Protein AF-0000000072251915 (afdb_homodimer)

Sequence (992 aa):
MSSFSGVLGPKLVLRSGDWVCCSAPDWTRQRRAGSFGRWLSTPRGSESTAAEETGDAPSNPENGGSSADAVTPPRQVPPVLAVEQIRYGQREYRINSAGHLEVAEVRTRRAWGLKAADRFSRMFLPDGYPDSVGPDYAEYTKWRGRAFFFGGMVGVFSTQSLLLAVGVGRPSAAPIAAALQWVIRDGLGRAGRMLFSQVGTGFDAETKQYRLAAAFVLNVSCALEALTPLFPHLFLPLASLANMAKGASTVAAASTRGAIYRSFMRRENLGDITAKQETVGVAGDLLGTAVGVILSRASSHSHRLSVIAFIGASLGHLISAYYEVKSVELRTLNRQRAHMLIWNYLEDQDRVLPIRDVNRRERLVYRPWLDSLHAPNVEIGARLSDAAPDADALKFLLRLYRDEKYMMNYAGGRVRIVLRNDATHQDQLKAYFQSRAFWRLYMTSGERFSPNRALIEDSYRATNQLFPSFVRDCRAEGWNVDCVLLRPLARRVQWSMSSFSGVLGPKLVLRSGDWVCCSAPDWTRQRRAGSFGRWLSTPRGSESTAAEETGDAPSNPENGGSSADAVTPPRQVPPVLAVEQIRYGQREYRINSAGHLEVAEVRTRRAWGLKAADRFSRMFLPDGYPDSVGPDYAEYTKWRGRAFFFGGMVGVFSTQSLLLAVGVGRPSAAPIAAALQWVIRDGLGRAGRMLFSQVGTGFDAETKQYRLAAAFVLNVSCALEALTPLFPHLFLPLASLANMAKGASTVAAASTRGAIYRSFMRRENLGDITAKQETVGVAGDLLGTAVGVILSRASSHSHRLSVIAFIGASLGHLISAYYEVKSVELRTLNRQRAHMLIWNYLEDQDRVLPIRDVNRRERLVYRPWLDSLHAPNVEIGARLSDAAPDADALKFLLRLYRDEKYMMNYAGGRVRIVLRNDATHQDQLKAYFQSRAFWRLYMTSGERFSPNRALIEDSYRATNQLFPSFVRDCRAEGWNVDCVLLRPLARRVQWS

InterPro domains:
  IPR006968 Root UVB sensitive family [PTHR12770] (83-489)
  IPR054549 Protein root UVB sensitive/RUS domain [PF04884] (116-348)
  IPR055412 Root UVB sensitive protein, C-terminal [PF24160] (352-495)

pLDDT: mean 78.66, std 26.34, range [15.66, 98.75]

Secondary structure (DSSP, 8-state):
-----------------------------------------------------------------------------PPEEEEEEETTEEEEEEE-TTS-EEEEEEE----HHHHHHHHHHHTTS-TTTTTTB-TTHHHHHHHHHHHHHHHHHHHHHHHHHHHHHHTTT-TT--HHHHHHHHHHHHHHHHHHHHHHGGGTTHHHHTHHHHHHHHHHHHHHHHHHHHHGGG-GGGHHHHHHHHHHHHHHHHHHHHHHHHHHHHHHBSSS-HHHHHHHHHHHHHHHHHHHHHHHHHHHHHTTT-HHHHHHHHHHHHHHHHHHHHHHHHT----EEEHHHHHHHHHHHHHTTS-PPPHHHHHHH--SSS-TTS--TTS--EEET--HHHH--SHHHHHHHHHHTTTSSEEEEEETTEEEEEEBTT--HHHHHHHHHHHHHHHHHHHHH----S--HHHHHHHHHHHHHHHHHHHHHHHHHT-EEEEEE----S-EEEE-/-----------------------------------------------------------------------------PPEEEEEEETTEEEEEEE-TTS-EEEEEEE----HHHHHHHHHHHTTS-TTTTTTB-TTHHHHHHHHHHHHHHHHHHHHHHHHHHHHHHTTT-TT--HHHHHHHHHHHHHHHHHHHHHHGGGTTHHHHTHHHHHHHHHHHHHHHHHHHHHGGG-GGGHHHHHHHHHHHHHHHHHHHHHHHHHHHHHHBSSS-HHHHHHHHHHHHHHHHHHHHHHHHHHHHHTTT-HHHHHHHHHHHHHHHHHHHHHHHHT----EEEHHHHHHHHHHHHHTTS-PPPHHHHHHH--SSS-TTS--TTS--EEET--HHHH--SHHHHHHHHHHTTTSSEEEEEETTEEEEEEBTT--HHHHHHHHHHHHHHHHHHHHH----S--HHHHHHHHHHHHHHHHHHHHHHHHHT-EEEEEE----S-EEEE-

Foldseek 3Di:
DDDPPDDDDDDPPPDDDDDPPPDPDDPDDPDDPDPPDDDDPPDPDDDDDDDDPPDDDDDDDDDPDPDPPPPPPDQPDADFPDWADDDQWIWTWGQHPVRDIDIDTDGHDDDPVVVVVVVVVVLQDFPPPPLFWDPLLVQLLVLLLQLLLLVLLLVLLLVVLLCVLQPVVPPPRDPVVSVVLVVLLQVLLQVLLVVLLVCPCVCVQLVLQLLLVLLVLLLVLSVLSNCCNVPSVCNSVSSNVSSSSNSNSVNSNVSSVQQQLVLTGPDPCSVRSVSSSVVSSVVSSVNSNVVSVVQCVVCVVPPVSSVVSSVVSSVSSSVSSNSSSLSGFDQAAELQLLLVQLVCCVPPPRAGDARNVSSNPDDNPDPPVPDPPLAFDEAFADDPCQQQVDPVRNVLQCVLQVPAQWGWFCGPRHIYIAGAPPQFLLSSSLSSSLSSLLRVCCVVVVPPDPGPSVSSNVSNVVSVVNVVSSVVNSVVSPHDSRHHHHPHDPHHDHDD/DDDPDDDDDDDPDDDDDDPPPPPPPDPDDPPPPDPPDPDDPPDPDDDDDPDDPPDDDPPDPDDPDPPPPPPPPPQPDADFPDWADDDQWIWTWGQHPVRDIDIDIDGHDDDPVVVVVVVVVVLQDFPPPPLFWDPLLVQLLVLLLQLLLLVLLLVLLLVVLLCVLQPVPPPPRDPVVSVVLVVLLQVLLQVLLVVLLVCPCVCVQLVLQLLLVLLVLLLVLSVLSNCCNVPSVCSSVSSNVSSSSNSNSVNSNVSSVQQQLVLTGPDPCSVRSVSSSVVSSVVSSVNSNVVSVVQCVVCVVPPVSSVVSSVVSSVSSSVSSNSSSLSGFDQAAELQLLLVQLLCCVPPPRAGDARNVSSNPDDNPDPPVPPDPLAFDEAFADDPCQQQVDPVSNVLQCVLQVVAQWGWFCGPRHIYIAGAPPQFLLSSSLSSSLSSLLRVCCVVVVPVDPGPSVSSNVSNVVSVVNVVSSVVNSVVSPHDSRHHHHPHDPHHDDDD

Radius of gyration: 37.83 Å; Cα contacts (8 Å, |Δi|>4): 1414; chains: 2; bounding box: 144×80×117 Å

Organism: Cyanidioschyzon merolae (strain NIES-3377 / 10D) (NCBI:txid280699)

Solvent-accessible surface area (backbone atoms only — not comparable to full-atom values): 53779 Å² total; per-residue (Å²): 142,88,80,87,65,87,83,76,89,83,80,83,76,85,80,81,92,84,86,81,79,82,75,80,80,78,85,74,77,87,76,83,78,81,72,86,80,79,73,87,70,80,78,82,76,88,76,84,83,85,77,85,81,71,83,81,85,80,75,83,75,81,86,76,84,78,78,78,76,76,74,71,72,78,77,76,74,55,68,75,58,33,40,31,51,46,93,59,34,37,34,37,32,28,49,43,96,86,58,42,60,41,77,48,75,49,67,60,89,68,57,69,66,58,52,50,51,50,53,56,53,48,60,56,44,44,74,65,65,67,74,39,40,40,88,40,47,63,58,24,49,56,24,41,24,45,19,23,20,22,44,20,22,33,47,40,53,19,53,52,24,46,42,54,37,60,28,65,90,44,88,83,46,58,68,64,62,45,50,50,50,49,49,52,24,51,51,36,13,50,48,21,26,43,63,55,30,71,57,28,55,46,32,43,42,39,28,55,36,40,36,44,47,16,54,52,37,35,51,52,17,35,51,42,22,47,44,25,53,82,37,57,92,46,32,62,64,41,42,22,53,19,29,17,36,37,18,30,16,50,39,36,37,56,12,21,44,54,50,56,53,51,51,24,48,68,55,80,36,54,11,14,46,43,18,17,52,48,30,38,35,46,54,18,25,53,54,13,31,53,50,21,50,53,50,51,61,70,21,66,90,34,70,69,51,40,50,50,51,44,50,51,26,44,50,46,19,51,53,22,40,48,52,21,47,54,37,49,56,60,48,61,29,21,59,67,55,43,46,54,40,46,51,41,27,74,70,65,74,71,44,67,72,52,53,65,59,53,38,63,65,53,74,58,86,45,64,76,86,53,51,58,88,88,43,72,54,67,38,46,27,32,55,62,60,62,44,26,77,38,35,66,45,40,53,50,46,54,62,75,31,61,91,49,48,44,42,75,33,57,37,94,85,25,37,25,26,30,31,28,73,82,42,48,43,53,46,52,50,51,52,53,47,24,54,51,44,29,48,52,49,46,64,70,65,65,62,85,62,81,75,48,64,66,51,52,52,49,17,49,53,51,34,69,66,44,46,65,58,50,53,53,46,32,48,73,66,57,39,40,65,74,55,49,36,67,74,59,46,89,38,28,30,47,70,125,138,86,82,89,68,87,85,83,82,85,84,84,81,81,84,87,86,88,81,81,79,80,75,78,78,78,83,71,72,84,69,78,74,76,71,79,76,83,65,85,68,74,78,78,76,87,89,78,84,74,80,82,76,80,73,81,76,78,76,83,75,77,85,72,85,77,76,76,74,74,72,68,69,77,77,74,74,55,66,74,57,33,40,32,52,46,94,60,34,39,34,38,34,26,50,43,97,86,57,43,57,41,78,48,74,50,68,59,88,68,57,68,68,56,52,49,50,49,53,56,52,49,60,56,45,43,74,64,64,68,76,40,39,39,85,39,47,63,57,23,50,56,24,40,24,45,20,23,20,23,42,20,22,35,46,40,53,19,51,52,24,46,41,53,37,61,27,65,90,45,88,82,47,56,67,64,61,46,50,50,48,50,51,52,24,52,52,37,14,49,49,21,26,43,62,53,29,73,58,30,53,47,32,44,44,39,28,56,35,40,37,44,46,16,53,51,36,37,49,52,19,35,51,41,23,47,45,26,54,82,37,56,92,47,31,62,65,41,43,21,52,18,28,17,38,36,18,31,16,49,40,37,38,56,13,22,45,53,50,55,52,52,53,26,47,69,54,80,36,53,10,14,47,43,19,17,51,49,29,39,35,45,55,18,24,53,53,13,32,53,51,20,51,53,50,50,61,72,21,66,88,34,69,67,51,40,52,50,51,44,52,51,26,43,51,46,18,51,54,21,40,48,52,22,46,54,37,49,54,60,47,61,28,20,59,66,53,43,46,54,40,48,51,41,26,74,70,66,74,70,44,66,72,52,52,66,59,51,36,63,65,54,75,57,88,45,64,77,86,54,51,59,87,89,43,72,54,68,38,46,27,32,54,64,60,62,44,24,78,38,36,66,47,40,52,50,46,53,61,75,31,61,90,50,49,45,42,73,33,56,37,94,85,25,37,24,26,30,31,26,74,83,44,47,41,51,47,52,48,51,52,53,48,24,53,51,45,29,49,54,49,46,65,71,66,65,61,88,63,81,74,47,64,68,52,52,51,50,16,48,52,51,35,68,66,44,47,65,58,49,53,53,46,31,48,74,65,58,40,40,64,74,55,49,34,68,73,58,46,90,38,28,30,45,70,127

Structure (mmCIF, N/CA/C/O backbone):
data_AF-0000000072251915-model_v1
#
loop_
_entity.id
_entity.type
_entity.pdbx_description
1 polymer 'Uncharacterized protein'
#
loop_
_atom_site.group_PDB
_atom_site.id
_atom_site.type_symbol
_atom_site.label_atom_id
_atom_site.label_alt_id
_atom_site.label_comp_id
_atom_site.label_asym_id
_atom_site.label_entity_id
_atom_site.label_seq_id
_atom_site.pdbx_PDB_ins_code
_atom_site.Cartn_x
_atom_site.Cartn_y
_atom_site.Cartn_z
_atom_site.occupancy
_atom_site.B_iso_or_equiv
_atom_site.auth_seq_id
_atom_site.auth_comp_id
_atom_site.auth_asym_id
_atom_site.auth_atom_id
_atom_site.pdbx_PDB_model_num
ATOM 1 N N . MET A 1 1 ? -46.375 -40.969 -21.859 1 16.44 1 MET A N 1
ATOM 2 C CA . MET A 1 1 ? -46.188 -41.5 -20.5 1 16.44 1 MET A CA 1
ATOM 3 C C . MET A 1 1 ? -46.375 -40.375 -19.469 1 16.44 1 MET A C 1
ATOM 5 O O . MET A 1 1 ? -46.375 -39.219 -19.812 1 16.44 1 MET A O 1
ATOM 9 N N . SER A 1 2 ? -45.469 -40.469 -18.203 1 18.27 2 SER A N 1
ATOM 10 C CA . SER A 1 2 ? -45.469 -40.469 -16.75 1 18.27 2 SER A CA 1
ATOM 11 C C . SER A 1 2 ? -45.312 -39.062 -16.188 1 18.27 2 SER A C 1
ATOM 13 O O . SER A 1 2 ? -44.656 -38.219 -16.797 1 18.27 2 SER A O 1
ATOM 15 N N . SER A 1 3 ? -46.156 -38.656 -15.125 1 20.23 3 SER A N 1
ATOM 16 C CA . SER A 1 3 ? -46.625 -37.75 -14.102 1 20.23 3 SER A CA 1
ATOM 17 C C . SER A 1 3 ? -45.531 -37.406 -13.109 1 20.23 3 SER A C 1
ATOM 19 O O . SER A 1 3 ? -45.062 -38.281 -12.352 1 20.23 3 SER A O 1
ATOM 21 N N . PHE A 1 4 ? -44.469 -36.844 -13.398 1 19.72 4 PHE A N 1
ATOM 22 C CA . PHE A 1 4 ? -43.344 -36.688 -12.484 1 19.72 4 PHE A CA 1
ATOM 23 C C . PHE A 1 4 ? -43.781 -35.938 -11.219 1 19.72 4 PHE A C 1
ATOM 25 O O . PHE A 1 4 ? -43.906 -34.719 -11.234 1 19.72 4 PHE A O 1
ATOM 32 N N . SER A 1 5 ? -44.656 -36.469 -10.305 1 18.08 5 SER A N 1
ATOM 33 C CA . SER A 1 5 ? -45.344 -36.125 -9.062 1 18.08 5 SER A CA 1
ATOM 34 C C . SER A 1 5 ? -44.344 -35.844 -7.938 1 18.08 5 SER A C 1
ATOM 36 O O . SER A 1 5 ? -44.75 -35.75 -6.77 1 18.08 5 SER A O 1
ATOM 38 N N . GLY A 1 6 ? -43.125 -35.594 -8.07 1 18.52 6 GLY A N 1
ATOM 39 C CA . GLY A 1 6 ? -42.438 -35.969 -6.855 1 18.52 6 GLY A CA 1
ATOM 40 C C . GLY A 1 6 ? -43 -35.312 -5.613 1 18.52 6 GLY A C 1
ATOM 41 O O . GLY A 1 6 ? -43.406 -34.156 -5.66 1 18.52 6 GLY A O 1
ATOM 42 N N . VAL A 1 7 ? -43.281 -35.906 -4.434 1 17.94 7 VAL A N 1
ATOM 43 C CA . VAL A 1 7 ? -43.969 -36.125 -3.17 1 17.94 7 VAL A CA 1
ATOM 44 C C . VAL A 1 7 ? -43.531 -35.062 -2.152 1 17.94 7 VAL A C 1
ATOM 46 O O . VAL A 1 7 ? -42.531 -34.375 -2.367 1 17.94 7 VAL A O 1
ATOM 49 N N . LEU A 1 8 ? -43.062 -35.438 -0.804 1 17.55 8 LEU A N 1
ATOM 50 C CA . LEU A 1 8 ? -43.656 -35.469 0.534 1 17.55 8 LEU A CA 1
ATOM 51 C C . LEU A 1 8 ? -42.969 -34.469 1.46 1 17.55 8 LEU A C 1
ATOM 53 O O . LEU A 1 8 ? -43.5 -34.125 2.506 1 17.55 8 LEU A O 1
ATOM 57 N N . GLY A 1 9 ? -41.656 -33.906 1.431 1 18.73 9 GLY A N 1
ATOM 58 C CA . GLY A 1 9 ? -41.031 -34.125 2.727 1 18.73 9 GLY A CA 1
ATOM 59 C C . GLY A 1 9 ? -41.656 -33.281 3.828 1 18.73 9 GLY A C 1
ATOM 60 O O . GLY A 1 9 ? -42.156 -32.188 3.568 1 18.73 9 GLY A O 1
ATOM 61 N N . PRO A 1 10 ? -41.75 -33.688 5.168 1 17.86 10 PRO A N 1
ATOM 62 C CA . PRO A 1 10 ? -42.562 -33.406 6.344 1 17.86 10 PRO A CA 1
ATOM 63 C C . PRO A 1 10 ? -42.188 -32.062 7.004 1 17.86 10 PRO A C 1
ATOM 65 O O . PRO A 1 10 ? -41.094 -31.562 6.777 1 17.86 10 PRO A O 1
ATOM 68 N N . LYS A 1 11 ? -43.094 -31.469 7.918 1 19.53 11 LYS A N 1
ATOM 69 C CA . LYS A 1 11 ? -43.531 -30.328 8.711 1 19.53 11 LYS A CA 1
ATOM 70 C C . LYS A 1 11 ? -42.719 -30.172 9.977 1 19.53 11 LYS A C 1
ATOM 72 O O . LYS A 1 11 ? -43.094 -30.672 11.039 1 19.53 11 LYS A O 1
ATOM 77 N N . LEU A 1 12 ? -41.375 -30.453 10.078 1 18.12 12 LEU A N 1
ATOM 78 C CA . LEU A 1 12 ? -40.906 -30.625 11.453 1 18.12 12 LEU A CA 1
ATOM 79 C C . LEU A 1 12 ? -41.25 -29.375 12.281 1 18.12 12 LEU A C 1
ATOM 81 O O . LEU A 1 12 ? -40.875 -28.266 11.898 1 18.12 12 LEU A O 1
ATOM 85 N N . VAL A 1 13 ? -42.062 -29.391 13.336 1 18.88 13 VAL A N 1
ATOM 86 C CA . VAL A 1 13 ? -42.781 -28.562 14.312 1 18.88 13 VAL A CA 1
ATOM 87 C C . VAL A 1 13 ? -41.812 -28.047 15.359 1 18.88 13 VAL A C 1
ATOM 89 O O . VAL A 1 13 ? -41.469 -28.766 16.297 1 18.88 13 VAL A O 1
ATOM 92 N N . LEU A 1 14 ? -40.656 -27.578 15.086 1 17.33 14 LEU A N 1
ATOM 93 C CA . LEU A 1 14 ? -39.781 -27.391 16.234 1 17.33 14 LEU A CA 1
ATOM 94 C C . LEU A 1 14 ? -40.344 -26.375 17.203 1 17.33 14 LEU A C 1
ATOM 96 O O . LEU A 1 14 ? -40.594 -25.219 16.844 1 17.33 14 LEU A O 1
ATOM 100 N N . ARG A 1 15 ? -40.938 -26.75 18.328 1 17.09 15 ARG A N 1
ATOM 101 C CA . ARG A 1 15 ? -41.656 -26.078 19.406 1 17.09 15 ARG A CA 1
ATOM 102 C C . ARG A 1 15 ? -40.75 -25.094 20.125 1 17.09 15 ARG A C 1
ATOM 104 O O . ARG A 1 15 ? -41.062 -23.906 20.234 1 17.09 15 ARG A O 1
ATOM 111 N N . SER A 1 16 ? -40.281 -25.391 21.453 1 16.86 16 SER A N 1
ATOM 112 C CA . SER A 1 16 ? -40.594 -24.797 22.75 1 16.86 16 SER A CA 1
ATOM 113 C C . SER A 1 16 ? -39.531 -23.812 23.188 1 16.86 16 SER A C 1
ATOM 115 O O . SER A 1 16 ? -39.844 -22.703 23.625 1 16.86 16 SER A O 1
ATOM 117 N N . GLY A 1 17 ? -38.188 -24.25 23.578 1 17.61 17 GLY A N 1
ATOM 118 C CA . GLY A 1 17 ? -37.75 -24.109 24.969 1 17.61 17 GLY A CA 1
ATOM 119 C C . GLY A 1 17 ? -37.344 -22.688 25.312 1 17.61 17 GLY A C 1
ATOM 120 O O . GLY A 1 17 ? -37.188 -21.844 24.422 1 17.61 17 GLY A O 1
ATOM 121 N N . ASP A 1 18 ? -36.438 -22.438 26.594 1 18.78 18 ASP A N 1
ATOM 122 C CA . ASP A 1 18 ? -36.188 -21.719 27.844 1 18.78 18 ASP A CA 1
ATOM 123 C C . ASP A 1 18 ? -35.188 -20.578 27.625 1 18.78 18 ASP A C 1
ATOM 125 O O . ASP A 1 18 ? -34.188 -20.734 26.922 1 18.78 18 ASP A O 1
ATOM 129 N N . TRP A 1 19 ? -35.469 -19.312 27.938 1 18.89 19 TRP A N 1
ATOM 130 C CA . TRP A 1 19 ? -35 -17.938 27.906 1 18.89 19 TRP A CA 1
ATOM 131 C C . TRP A 1 19 ? -33.812 -17.75 28.844 1 18.89 19 TRP A C 1
ATOM 133 O O . TRP A 1 19 ? -33.969 -17.75 30.078 1 18.89 19 TRP A O 1
ATOM 143 N N . VAL A 1 20 ? -32.625 -18.516 28.812 1 18.64 20 VAL A N 1
ATOM 144 C CA . VAL A 1 20 ? -31.656 -18.438 29.906 1 18.64 20 VAL A CA 1
ATOM 145 C C . VAL A 1 20 ? -31.125 -17.016 30.016 1 18.64 20 VAL A C 1
ATOM 147 O O . VAL A 1 20 ? -30.656 -16.438 29.031 1 18.64 20 VAL A O 1
ATOM 150 N N . CYS A 1 21 ? -31.422 -16.188 31.094 1 18.55 21 CYS A N 1
ATOM 151 C CA . CYS A 1 21 ? -31.188 -14.852 31.625 1 18.55 21 CYS A CA 1
ATOM 152 C C . CYS A 1 21 ? -29.703 -14.625 31.906 1 18.55 21 CYS A C 1
ATOM 154 O O . CYS A 1 21 ? -29.125 -15.273 32.781 1 18.55 21 CYS A O 1
ATOM 156 N N . CYS A 1 22 ? -28.844 -14.438 30.938 1 18.55 22 CYS A N 1
ATOM 157 C CA . CYS A 1 22 ? -27.406 -14.32 31.109 1 18.55 22 CYS A CA 1
ATOM 158 C C . CYS A 1 22 ? -27.047 -13.172 32.062 1 18.55 22 CYS A C 1
ATOM 160 O O . CYS A 1 22 ? -27.422 -12.023 31.797 1 18.55 22 CYS A O 1
ATOM 162 N N . SER A 1 23 ? -26.875 -13.422 33.375 1 17.88 23 SER A N 1
ATOM 163 C CA . SER A 1 23 ? -26.516 -12.609 34.5 1 17.88 23 SER A CA 1
ATOM 164 C C . SER A 1 23 ? -25.219 -11.828 34.25 1 17.88 23 SER A C 1
ATOM 166 O O . SER A 1 23 ? -24.328 -12.312 33.562 1 17.88 23 SER A O 1
ATOM 168 N N . ALA A 1 24 ? -25.25 -10.461 34.406 1 19.95 24 ALA A N 1
ATOM 169 C CA . ALA A 1 24 ? -24.328 -9.328 34.312 1 19.95 24 ALA A CA 1
ATOM 170 C C . ALA A 1 24 ? -23.125 -9.516 35.25 1 19.95 24 ALA A C 1
ATOM 172 O O . ALA A 1 24 ? -23.266 -9.547 36.469 1 19.95 24 ALA A O 1
ATOM 173 N N . PRO A 1 25 ? -22.125 -10.422 34.938 1 18.36 25 PRO A N 1
ATOM 174 C CA . PRO A 1 25 ? -21.141 -10.68 36 1 18.36 25 PRO A CA 1
ATOM 175 C C . PRO A 1 25 ? -20.469 -9.406 36.531 1 18.36 25 PRO A C 1
ATOM 177 O O . PRO A 1 25 ? -20.375 -8.422 35.781 1 18.36 25 PRO A O 1
ATOM 180 N N . ASP A 1 26 ? -20.484 -9.148 37.844 1 18.27 26 ASP A N 1
ATOM 181 C CA . ASP A 1 26 ? -20 -8.156 38.781 1 18.27 26 ASP A CA 1
ATOM 182 C C . ASP A 1 26 ? -18.484 -8.023 38.719 1 18.27 26 ASP A C 1
ATOM 184 O O . ASP A 1 26 ? -17.766 -9.008 38.875 1 18.27 26 ASP A O 1
ATOM 188 N N . TRP A 1 27 ? -17.984 -7.09 37.906 1 18.98 27 TRP A N 1
ATOM 189 C CA . TRP A 1 27 ? -16.578 -6.746 37.75 1 18.98 27 TRP A CA 1
ATOM 190 C C . TRP A 1 27 ? -15.969 -6.332 39.094 1 18.98 27 TRP A C 1
ATOM 192 O O . TRP A 1 27 ? -16.281 -5.262 39.625 1 18.98 27 TRP A O 1
ATOM 202 N N . THR A 1 28 ? -15.977 -7.258 40.094 1 16.78 28 THR A N 1
ATOM 203 C CA . THR A 1 28 ? -15.406 -6.965 41.406 1 16.78 28 THR A CA 1
ATOM 204 C C . THR A 1 28 ? -14.016 -6.363 41.281 1 16.78 28 THR A C 1
ATOM 206 O O . THR A 1 28 ? -13.336 -6.574 40.25 1 16.78 28 THR A O 1
ATOM 209 N N . ARG A 1 29 ? -13.555 -5.465 42.281 1 17.94 29 ARG A N 1
ATOM 210 C CA . ARG A 1 29 ? -12.625 -4.441 42.719 1 17.94 29 ARG A CA 1
ATOM 211 C C . ARG A 1 29 ? -11.242 -5.035 43 1 17.94 29 ARG A C 1
ATOM 213 O O . ARG A 1 29 ? -10.344 -4.34 43.469 1 17.94 29 ARG A O 1
ATOM 220 N N . GLN A 1 30 ? -10.984 -6.344 42.719 1 16.25 30 GLN A N 1
ATOM 221 C CA . GLN A 1 30 ? -9.969 -6.77 43.656 1 16.25 30 GLN A CA 1
ATOM 222 C C . GLN A 1 30 ? -8.695 -5.949 43.531 1 16.25 30 GLN A C 1
ATOM 224 O O . GLN A 1 30 ? -8.188 -5.781 42.406 1 16.25 30 GLN A O 1
ATOM 229 N N . ARG A 1 31 ? -8.195 -5.156 44.562 1 17.28 31 ARG A N 1
ATOM 230 C CA . ARG A 1 31 ? -7.184 -4.199 45 1 17.28 31 ARG A CA 1
ATOM 231 C C . ARG A 1 31 ? -5.781 -4.781 44.875 1 17.28 31 ARG A C 1
ATOM 233 O O . ARG A 1 31 ? -4.852 -4.082 44.469 1 17.28 31 ARG A O 1
ATOM 240 N N . ARG A 1 32 ? -5.531 -6.082 45.25 1 16.31 32 ARG A N 1
ATOM 241 C CA . ARG A 1 32 ? -4.457 -6.184 46.25 1 16.31 32 ARG A CA 1
ATOM 242 C C . ARG A 1 32 ? -3.1 -5.938 45.594 1 16.31 32 ARG A C 1
ATOM 244 O O . ARG A 1 32 ? -2.932 -6.152 44.406 1 16.31 32 ARG A O 1
ATOM 251 N N . ALA A 1 33 ? -2.039 -5.316 46.375 1 18.77 33 ALA A N 1
ATOM 252 C CA . ALA A 1 33 ? -0.742 -4.676 46.562 1 18.77 33 ALA A CA 1
ATOM 253 C C . ALA A 1 33 ? 0.399 -5.664 46.344 1 18.77 33 ALA A C 1
ATOM 255 O O . ALA A 1 33 ? 1.573 -5.297 46.438 1 18.77 33 ALA A O 1
ATOM 256 N N . GLY A 1 34 ? 0.159 -6.879 45.781 1 15.92 34 GLY A N 1
ATOM 257 C CA . GLY A 1 34 ? 1.099 -7.863 46.281 1 15.92 34 GLY A CA 1
ATOM 258 C C . GLY A 1 34 ? 2.547 -7.508 46 1 15.92 34 GLY A C 1
ATOM 259 O O . GLY A 1 34 ? 2.852 -6.871 45 1 15.92 34 GLY A O 1
ATOM 260 N N . SER A 1 35 ? 3.43 -7.551 47.094 1 17.52 35 SER A N 1
ATOM 261 C CA . SER A 1 35 ? 4.777 -7.371 47.625 1 17.52 35 SER A CA 1
ATOM 262 C C . SER A 1 35 ? 5.777 -8.281 46.906 1 17.52 35 SER A C 1
ATOM 264 O O . SER A 1 35 ? 6.418 -9.117 47.531 1 17.52 35 SER A O 1
ATOM 266 N N . PHE A 1 36 ? 5.738 -8.445 45.656 1 16.8 36 PHE A N 1
ATOM 267 C CA . PHE A 1 36 ? 6.633 -9.5 45.188 1 16.8 36 PHE A CA 1
ATOM 268 C C . PHE A 1 36 ? 8.031 -9.32 45.75 1 16.8 36 PHE A C 1
ATOM 270 O O . PHE A 1 36 ? 8.586 -8.219 45.719 1 16.8 36 PHE A O 1
ATOM 277 N N . GLY A 1 37 ? 8.469 -10.289 46.625 1 16.06 37 GLY A N 1
ATOM 278 C CA . GLY A 1 37 ? 9.539 -10.773 47.5 1 16.06 37 GLY A CA 1
ATOM 279 C C . GLY A 1 37 ? 10.914 -10.648 46.875 1 16.06 37 GLY A C 1
ATOM 280 O O . GLY A 1 37 ? 11.031 -10.438 45.656 1 16.06 37 GLY A O 1
ATOM 281 N N . ARG A 1 38 ? 11.992 -10.984 47.656 1 17.56 38 ARG A N 1
ATOM 282 C CA . ARG A 1 38 ? 13.336 -10.844 48.219 1 17.56 38 ARG A CA 1
ATOM 283 C C . ARG A 1 38 ? 14.336 -11.688 47.438 1 17.56 38 ARG A C 1
ATOM 285 O O . ARG A 1 38 ? 15.523 -11.719 47.781 1 17.56 38 ARG A O 1
ATOM 292 N N . TRP A 1 39 ? 14.047 -12.406 46.375 1 15.66 39 TRP A N 1
ATOM 293 C CA . TRP A 1 39 ? 14.805 -13.648 46.438 1 15.66 39 TRP A CA 1
ATOM 294 C C . TRP A 1 39 ? 16.297 -13.367 46.625 1 15.66 39 TRP A C 1
ATOM 296 O O . TRP A 1 39 ? 16.922 -13.914 47.531 1 15.66 39 TRP A O 1
ATOM 306 N N . LEU A 1 40 ? 17.141 -13.43 45.531 1 16.36 40 LEU A N 1
ATOM 307 C CA . LEU A 1 40 ? 18.188 -14.438 45.438 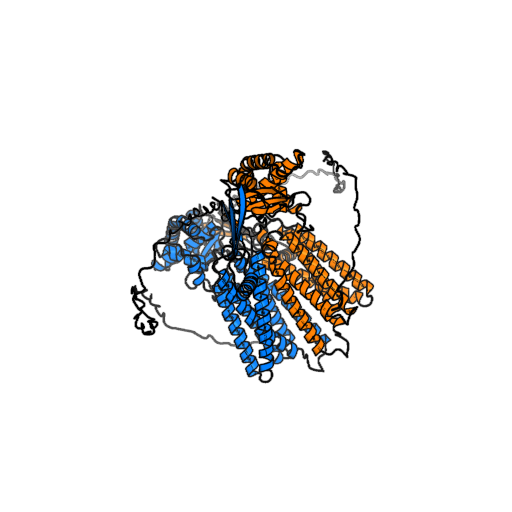1 16.36 40 LEU A CA 1
ATOM 308 C C . LEU A 1 40 ? 19.484 -13.938 46.094 1 16.36 40 LEU A C 1
ATOM 310 O O . LEU A 1 40 ? 19.938 -12.836 45.781 1 16.36 40 LEU A O 1
ATOM 314 N N . SER A 1 41 ? 19.938 -14.508 47.219 1 17.34 41 SER A N 1
ATOM 315 C CA . SER A 1 41 ? 21 -14.555 48.219 1 17.34 41 SER A CA 1
ATOM 316 C C . SER A 1 41 ? 22.344 -14.836 47.562 1 17.34 41 SER A C 1
ATOM 318 O O . SER A 1 41 ? 23.281 -15.297 48.25 1 17.34 41 SER A O 1
ATOM 320 N N . THR A 1 42 ? 22.688 -14.391 46.375 1 17.53 42 THR A N 1
ATOM 321 C CA . THR A 1 42 ? 23.906 -15.094 46 1 17.53 42 THR A CA 1
ATOM 322 C C . THR A 1 42 ? 24.984 -14.961 47.062 1 17.53 42 THR A C 1
ATOM 324 O O . THR A 1 42 ? 25.156 -13.883 47.625 1 17.53 42 THR A O 1
ATOM 327 N N . PRO A 1 43 ? 25.672 -16.047 47.5 1 17.39 43 PRO A N 1
ATOM 328 C CA . PRO A 1 43 ? 26.547 -16.469 48.594 1 17.39 43 PRO A CA 1
ATOM 329 C C . PRO A 1 43 ? 27.906 -15.75 48.562 1 17.39 43 PRO A C 1
ATOM 331 O O . PRO A 1 43 ? 28.516 -15.641 47.5 1 17.39 43 PRO A O 1
ATOM 334 N N . ARG A 1 44 ? 28.047 -14.711 49.375 1 17.98 44 ARG A N 1
ATOM 335 C CA . ARG A 1 44 ? 29.281 -13.984 49.656 1 17.98 44 ARG A CA 1
ATOM 336 C C . ARG A 1 44 ? 30.391 -14.938 50.094 1 17.98 44 ARG A C 1
ATOM 338 O O . ARG A 1 44 ? 30.344 -15.516 51.188 1 17.98 44 ARG A O 1
ATOM 345 N N . GLY A 1 45 ? 30.969 -15.68 49.156 1 16.11 45 GLY A N 1
ATOM 346 C CA . GLY A 1 45 ? 31.984 -16.656 49.531 1 16.11 45 GLY A CA 1
ATOM 347 C C . GLY A 1 45 ? 33.031 -16.094 50.469 1 16.11 45 GLY A C 1
ATOM 348 O O . GLY A 1 45 ? 33.094 -14.883 50.688 1 16.11 45 GLY A O 1
ATOM 349 N N . SER A 1 46 ? 34.344 -16.641 50.5 1 16.92 46 SER A N 1
ATOM 350 C CA . SER A 1 46 ? 35.281 -17.281 51.406 1 16.92 46 SER A CA 1
ATOM 351 C C . SER A 1 46 ? 36.219 -16.266 52.031 1 16.92 46 SER A C 1
ATOM 353 O O . SER A 1 46 ? 36.406 -15.172 51.5 1 16.92 46 SER A O 1
ATOM 355 N N . GLU A 1 47 ? 37.062 -16.641 53.125 1 17.19 47 GLU A N 1
ATOM 356 C CA . GLU A 1 47 ? 37.781 -16.453 54.375 1 17.19 47 GLU A CA 1
ATOM 357 C C . GLU A 1 47 ? 39.219 -16.031 54.125 1 17.19 47 GLU A C 1
ATOM 359 O O . GLU A 1 47 ? 40 -15.812 55.062 1 17.19 47 GLU A O 1
ATOM 364 N N . SER A 1 48 ? 39.781 -15.547 53 1 18.2 48 SER A N 1
ATOM 365 C CA . SER A 1 48 ? 41.219 -15.883 53 1 18.2 48 SER A CA 1
ATOM 366 C C . SER A 1 48 ? 41.938 -15.18 54.125 1 18.2 48 SER A C 1
ATOM 368 O O . SER A 1 48 ? 41.531 -14.102 54.562 1 18.2 48 SER A O 1
ATOM 370 N N . THR A 1 49 ? 43.031 -15.828 54.719 1 18.8 49 THR A N 1
ATOM 371 C CA . THR A 1 49 ? 43.969 -15.891 55.844 1 18.8 49 THR A CA 1
ATOM 372 C C . THR A 1 49 ? 45 -14.766 55.781 1 18.8 49 THR A C 1
ATOM 374 O O . THR A 1 49 ? 45.719 -14.641 54.781 1 18.8 49 THR A O 1
ATOM 377 N N . ALA A 1 50 ? 44.719 -13.625 56.375 1 18.52 50 ALA A N 1
ATOM 378 C CA . ALA A 1 50 ? 45.562 -12.445 56.625 1 18.52 50 ALA A CA 1
ATOM 379 C C . ALA A 1 50 ? 46.844 -12.82 57.344 1 18.52 50 ALA A C 1
ATOM 381 O O . ALA A 1 50 ? 46.812 -13.242 58.5 1 18.52 50 ALA A O 1
ATOM 382 N N . ALA A 1 51 ? 47.906 -13.211 56.656 1 19.3 51 ALA A N 1
ATOM 383 C CA . ALA A 1 51 ? 49.25 -13.562 57.062 1 19.3 51 ALA A CA 1
ATOM 384 C C . ALA A 1 51 ? 49.906 -12.43 57.844 1 19.3 51 ALA A C 1
ATOM 386 O O . ALA A 1 51 ? 49.594 -11.258 57.625 1 19.3 51 ALA A O 1
ATOM 387 N N . GLU A 1 52 ? 50.781 -12.742 58.781 1 20.14 52 GLU A N 1
ATOM 388 C CA . GLU A 1 52 ? 51.5 -12.25 59.969 1 20.14 52 GLU A CA 1
ATOM 389 C C . GLU A 1 52 ? 52.625 -11.297 59.562 1 20.14 52 GLU A C 1
ATOM 391 O O . GLU A 1 52 ? 53.5 -11.648 58.75 1 20.14 52 GLU A O 1
ATOM 396 N N . GLU A 1 53 ? 52.469 -9.953 59.562 1 19.28 53 GLU A N 1
ATOM 397 C CA . GLU A 1 53 ? 53.281 -8.844 59.094 1 19.28 53 GLU A CA 1
ATOM 398 C C . GLU A 1 53 ? 54.531 -8.688 59.938 1 19.28 53 GLU A C 1
ATOM 400 O O . GLU A 1 53 ? 54.5 -8.094 61.031 1 19.28 53 GLU A O 1
ATOM 405 N N . THR A 1 54 ? 55.375 -9.633 60.156 1 19.39 54 THR A N 1
ATOM 406 C CA . THR A 1 54 ? 56.344 -9.391 61.25 1 19.39 54 THR A CA 1
ATOM 407 C C . THR A 1 54 ? 57.344 -8.297 60.875 1 19.39 54 THR A C 1
ATOM 409 O O . THR A 1 54 ? 58.094 -7.84 61.719 1 19.39 54 THR A O 1
ATOM 412 N N . GLY A 1 55 ? 57.438 -7.781 59.625 1 17.97 55 GLY A N 1
ATOM 413 C CA . GLY A 1 55 ? 58.812 -7.492 59.344 1 17.97 55 GLY A CA 1
ATOM 414 C C . GLY A 1 55 ? 59.406 -6.406 60.219 1 17.97 55 GLY A C 1
ATOM 415 O O . GLY A 1 55 ? 58.688 -5.641 60.844 1 17.97 55 GLY A O 1
ATOM 416 N N . ASP A 1 56 ? 60.844 -6.371 60.344 1 21.19 56 ASP A N 1
ATOM 417 C CA . ASP A 1 56 ? 62 -5.84 61.031 1 21.19 56 ASP A CA 1
ATOM 418 C C . ASP A 1 56 ? 62.188 -4.355 60.75 1 21.19 56 ASP A C 1
ATOM 420 O O . ASP A 1 56 ? 61.75 -3.861 59.719 1 21.19 56 ASP A O 1
ATOM 424 N N . ALA A 1 57 ? 62.906 -3.582 61.656 1 23.84 57 ALA A N 1
ATOM 425 C CA . ALA A 1 57 ? 63.062 -2.195 62.094 1 23.84 57 ALA A CA 1
ATOM 426 C C . ALA A 1 57 ? 63.969 -1.424 61.125 1 23.84 57 ALA A C 1
ATOM 428 O O . ALA A 1 57 ? 65.125 -1.711 61.031 1 23.84 57 ALA A O 1
ATOM 429 N N . PRO A 1 58 ? 63.5 -1.132 59.844 1 20.02 58 PRO A N 1
ATOM 430 C CA . PRO A 1 58 ? 64.562 -0.581 58.969 1 20.02 58 PRO A CA 1
ATOM 431 C C . PRO A 1 58 ? 65.125 0.727 59.531 1 20.02 58 PRO A C 1
ATOM 433 O O . PRO A 1 58 ? 64.438 1.441 60.281 1 20.02 58 PRO A O 1
ATOM 436 N N . SER A 1 59 ? 66.438 0.795 59.594 1 23.33 59 SER A N 1
ATOM 437 C CA . SER A 1 59 ? 67.375 1.821 60.031 1 23.33 59 SER A CA 1
ATOM 438 C C . SER A 1 59 ? 67.188 3.123 59.281 1 23.33 59 SER A C 1
ATOM 440 O O . SER A 1 59 ? 66.625 3.125 58.188 1 23.33 59 SER A O 1
ATOM 442 N N . ASN A 1 60 ? 67.5 4.309 59.812 1 22.42 60 ASN A N 1
ATOM 443 C CA . ASN A 1 60 ? 67.25 5.746 59.781 1 22.42 60 ASN A CA 1
ATOM 444 C C . ASN A 1 60 ? 67.875 6.387 58.531 1 22.42 60 ASN A C 1
ATOM 446 O O . ASN A 1 60 ? 67.938 7.613 58.438 1 22.42 60 ASN A O 1
ATOM 450 N N . PRO A 1 61 ? 67.625 5.742 57.281 1 23.39 61 PRO A N 1
ATOM 451 C CA . PRO A 1 61 ? 68.562 6.324 56.344 1 23.39 61 PRO A CA 1
ATOM 452 C C . PRO A 1 61 ? 68.375 7.824 56.125 1 23.39 61 PRO A C 1
ATOM 454 O O . PRO A 1 61 ? 67.312 8.352 56.438 1 23.39 61 PRO A O 1
ATOM 457 N N . GLU A 1 62 ? 69.438 8.516 55.656 1 25.25 62 GLU A N 1
ATOM 458 C CA . GLU A 1 62 ? 69.812 9.898 55.438 1 25.25 62 GLU A CA 1
ATOM 459 C C . GLU A 1 62 ? 68.938 10.586 54.406 1 25.25 62 GLU A C 1
ATOM 461 O O . GLU A 1 62 ? 68.375 9.922 53.562 1 25.25 62 GLU A O 1
ATOM 466 N N . ASN A 1 63 ? 68.5 11.867 54.562 1 23.97 63 ASN A N 1
ATOM 467 C CA . ASN A 1 63 ? 67.562 12.906 54.156 1 23.97 63 ASN A CA 1
ATOM 468 C C . ASN A 1 63 ? 67.75 13.328 52.719 1 23.97 63 ASN A C 1
ATOM 470 O O . ASN A 1 63 ? 68.375 14.391 52.438 1 23.97 63 ASN A O 1
ATOM 474 N N . GLY A 1 64 ? 67.938 12.414 51.688 1 24.34 64 GLY A N 1
ATOM 475 C CA . GLY A 1 64 ? 68.312 13.016 50.406 1 24.34 64 GLY A CA 1
ATOM 476 C C . GLY A 1 64 ? 67.25 13.922 49.875 1 24.34 64 GLY A C 1
ATOM 477 O O . GLY A 1 64 ? 66.062 13.781 50.219 1 24.34 64 GLY A O 1
ATOM 478 N N . GLY A 1 65 ? 67.5 15.156 49.219 1 28.67 65 GLY A N 1
ATOM 479 C CA . GLY A 1 65 ? 66.75 16.297 48.719 1 28.67 65 GLY A CA 1
ATOM 480 C C . GLY A 1 65 ? 65.812 15.953 47.594 1 28.67 65 GLY A C 1
ATOM 481 O O . GLY A 1 65 ? 66.188 15.305 46.625 1 28.67 65 GLY A O 1
ATOM 482 N N . SER A 1 66 ? 64.5 15.602 47.844 1 26.98 66 SER A N 1
ATOM 483 C CA . SER A 1 66 ? 63.5 15.188 46.906 1 26.98 66 SER A CA 1
ATOM 484 C C . SER A 1 66 ? 63.188 16.297 45.906 1 26.98 66 SER A C 1
ATOM 486 O O . SER A 1 66 ? 62.875 17.422 46.312 1 26.98 66 SER A O 1
ATOM 488 N N . SER A 1 67 ? 63.844 16.359 44.75 1 33.62 67 SER A N 1
ATOM 489 C CA . SER A 1 67 ? 63.469 17.25 43.656 1 33.62 67 SER A CA 1
ATOM 490 C C . SER A 1 67 ? 62 17.125 43.312 1 33.62 67 SER A C 1
ATOM 492 O O . SER A 1 67 ? 61.469 16.031 43.125 1 33.62 67 SER A O 1
ATOM 494 N N . ALA A 1 68 ? 61.094 18.094 43.625 1 30.81 68 ALA A N 1
ATOM 495 C CA . ALA A 1 68 ? 59.688 18.328 43.375 1 30.81 68 ALA A CA 1
ATOM 496 C C . ALA A 1 68 ? 59.344 18.188 41.875 1 30.81 68 ALA A C 1
ATOM 498 O O . ALA A 1 68 ? 59.938 18.875 41.031 1 30.81 68 ALA A O 1
ATOM 499 N N . ASP A 1 69 ? 59.062 17.031 41.375 1 32.78 69 ASP A N 1
ATOM 500 C CA . ASP A 1 69 ? 58.5 16.859 40.062 1 32.78 69 ASP A CA 1
ATOM 501 C C . ASP A 1 69 ? 57.375 17.828 39.812 1 32.78 69 ASP A C 1
ATOM 503 O O . ASP A 1 69 ? 56.406 17.875 40.562 1 32.78 69 ASP A O 1
ATOM 507 N N . ALA A 1 70 ? 57.531 19 39.188 1 37.56 70 ALA A N 1
ATOM 508 C CA . ALA A 1 70 ? 56.531 19.953 38.688 1 37.56 70 ALA A CA 1
ATOM 509 C C . ALA A 1 70 ? 55.375 19.234 38.031 1 37.56 70 ALA A C 1
ATOM 511 O O . ALA A 1 70 ? 55.562 18.516 37.062 1 37.56 70 ALA A O 1
ATOM 512 N N . VAL A 1 71 ? 54.344 18.891 38.719 1 38.44 71 VAL A N 1
ATOM 513 C CA . VAL A 1 71 ? 53.062 18.453 38.188 1 38.44 71 VAL A CA 1
ATOM 514 C C . VAL A 1 71 ? 52.688 19.297 37 1 38.44 71 VAL A C 1
ATOM 516 O O . VAL A 1 71 ? 52.531 20.516 37.094 1 38.44 71 VAL A O 1
ATOM 519 N N . THR A 1 72 ? 53.094 18.953 35.812 1 45.44 72 THR A N 1
ATOM 520 C CA . THR A 1 72 ? 52.562 19.594 34.594 1 45.44 72 THR A CA 1
ATOM 521 C C . THR A 1 72 ? 51.062 19.844 34.75 1 45.44 72 THR A C 1
ATOM 523 O O . THR A 1 72 ? 50.312 18.969 35.188 1 45.44 72 THR A O 1
ATOM 526 N N . PRO A 1 73 ? 50.562 21.031 34.906 1 47.5 73 PRO A N 1
ATOM 527 C CA . PRO A 1 73 ? 49.125 21.281 35 1 47.5 73 PRO A CA 1
ATOM 528 C C . PRO A 1 73 ? 48.312 20.391 34.094 1 47.5 73 PRO A C 1
ATOM 530 O O . PRO A 1 73 ? 48.812 19.953 33.031 1 47.5 73 PRO A O 1
ATOM 533 N N . PRO A 1 74 ? 47.312 19.672 34.562 1 46.66 74 PRO A N 1
ATOM 534 C CA . PRO A 1 74 ? 46.469 18.828 33.719 1 46.66 74 PRO A CA 1
ATOM 535 C C . PRO A 1 74 ? 46.125 19.469 32.375 1 46.66 74 PRO A C 1
ATOM 537 O O . PRO A 1 74 ? 45.812 20.672 32.344 1 46.66 74 PRO A O 1
ATOM 540 N N . ARG A 1 75 ? 46.719 19.109 31.281 1 53.56 75 ARG A N 1
ATOM 541 C CA . ARG A 1 75 ? 46.375 19.562 29.953 1 53.56 75 ARG A CA 1
ATOM 542 C C . ARG A 1 75 ? 44.875 19.812 29.828 1 53.56 75 ARG A C 1
ATOM 544 O O . ARG A 1 75 ? 44.062 18.906 30.047 1 53.56 75 ARG A O 1
ATOM 551 N N . GLN A 1 76 ? 44.375 20.906 30.078 1 59.34 76 GLN A N 1
ATOM 552 C CA . GLN A 1 76 ? 43 21.297 29.922 1 59.34 76 GLN A CA 1
ATOM 553 C C . GLN A 1 76 ? 42.438 20.781 28.609 1 59.34 76 GLN A C 1
ATOM 555 O O . GLN A 1 76 ? 42.938 21.125 27.531 1 59.34 76 GLN A O 1
ATOM 560 N N . VAL A 1 77 ? 41.781 19.641 28.609 1 69.25 77 VAL A N 1
ATOM 561 C CA . VAL A 1 77 ? 41.125 19.078 27.438 1 69.25 77 VAL A CA 1
ATOM 562 C C . VAL A 1 77 ? 40.156 20.109 26.844 1 69.25 77 VAL A C 1
ATOM 564 O O . VAL A 1 77 ? 39.281 20.609 27.562 1 69.25 77 VAL A O 1
ATOM 567 N N . PRO A 1 78 ? 40.5 20.672 25.703 1 77.69 78 PRO A N 1
ATOM 568 C CA . PRO A 1 78 ? 39.594 21.641 25.062 1 77.69 78 PRO A CA 1
ATOM 569 C C . PRO A 1 78 ? 38.156 21.141 24.984 1 77.69 78 PRO A C 1
ATOM 571 O O . PRO A 1 78 ? 37.906 19.938 24.922 1 77.69 78 PRO A O 1
ATOM 574 N N . PRO A 1 79 ? 37.219 22.094 25.188 1 84.25 79 PRO A N 1
ATOM 575 C CA . PRO A 1 79 ? 35.781 21.719 25.188 1 84.25 79 PRO A CA 1
ATOM 576 C C . PRO A 1 79 ? 35.344 21.125 23.844 1 84.25 79 PRO A C 1
ATOM 578 O O . PRO A 1 79 ? 35.875 21.5 22.797 1 84.25 79 PRO A O 1
ATOM 581 N N . VAL A 1 80 ? 34.469 20.172 23.875 1 88.56 80 VAL A N 1
ATOM 582 C CA . VAL A 1 80 ? 33.906 19.531 22.703 1 88.56 80 VAL A CA 1
ATOM 583 C C . VAL A 1 80 ? 32.875 20.469 22.031 1 88.56 80 VAL A C 1
ATOM 585 O O . VAL A 1 80 ? 31.953 20.953 22.688 1 88.56 80 VAL A O 1
ATOM 588 N N . LEU A 1 81 ? 33.094 20.766 20.797 1 90.62 81 LEU A N 1
ATOM 589 C CA . LEU A 1 81 ? 32.25 21.688 20.078 1 90.62 81 LEU A CA 1
ATOM 590 C C . LEU A 1 81 ? 31.078 20.953 19.406 1 90.62 81 LEU A C 1
ATOM 592 O O . LEU A 1 81 ? 30 21.5 19.25 1 90.62 81 LEU A O 1
ATOM 596 N N . ALA A 1 82 ? 31.422 19.719 18.922 1 93.31 82 ALA A N 1
ATOM 597 C CA . ALA A 1 82 ? 30.406 18.922 18.219 1 93.31 82 ALA A CA 1
ATOM 598 C C . ALA A 1 82 ? 30.688 17.438 18.359 1 93.31 82 ALA A C 1
ATOM 600 O O . ALA A 1 82 ? 31.828 17.016 18.484 1 93.31 82 ALA A O 1
ATOM 601 N N . VAL A 1 83 ? 29.625 16.734 18.422 1 93.25 83 VAL A N 1
ATOM 602 C CA . VAL A 1 83 ? 29.719 15.289 18.531 1 93.25 83 VAL A CA 1
ATOM 603 C C . VAL A 1 83 ? 28.953 14.633 17.391 1 93.25 83 VAL A C 1
ATOM 605 O O . VAL A 1 83 ? 27.75 14.875 17.219 1 93.25 83 VAL A O 1
ATOM 608 N N . GLU A 1 84 ? 29.609 13.914 16.609 1 92.31 84 GLU A N 1
ATOM 609 C CA . GLU A 1 84 ? 29.016 13.203 15.484 1 92.31 84 GLU A CA 1
ATOM 610 C C . GLU A 1 84 ? 28.766 11.734 15.828 1 92.31 84 GLU A C 1
ATOM 612 O O . GLU A 1 84 ? 29.672 11.023 16.25 1 92.31 84 GLU A O 1
ATOM 617 N N . GLN A 1 85 ? 27.516 11.367 15.594 1 86.56 85 GLN A N 1
ATOM 618 C CA . GLN A 1 85 ? 27.172 9.969 15.852 1 86.56 85 GLN A CA 1
ATOM 619 C C . GLN A 1 85 ? 27.516 9.094 14.648 1 86.56 85 GLN A C 1
ATOM 621 O O . GLN A 1 85 ? 27.125 9.406 13.516 1 86.56 85 GLN A O 1
ATOM 626 N N . ILE A 1 86 ? 28.406 8.109 14.852 1 79.06 86 ILE A N 1
ATOM 627 C CA . ILE A 1 86 ? 28.734 7.148 13.805 1 79.06 86 ILE A CA 1
ATOM 628 C C . ILE A 1 86 ? 28.281 5.75 14.219 1 79.06 86 ILE A C 1
ATOM 630 O O . ILE A 1 86 ? 27.891 5.535 15.367 1 79.06 86 ILE A O 1
ATOM 634 N N . ARG A 1 87 ? 28.359 4.902 13.117 1 75.31 87 ARG A N 1
ATOM 635 C CA . ARG A 1 87 ? 27.984 3.523 13.414 1 75.31 87 ARG A CA 1
ATOM 636 C C . ARG A 1 87 ? 28.922 2.916 14.453 1 75.31 87 ARG A C 1
ATOM 638 O O . ARG A 1 87 ? 30.141 2.85 14.234 1 75.31 87 ARG A O 1
ATOM 645 N N . TYR A 1 88 ? 28.531 2.531 15.547 1 76.94 88 TYR A N 1
ATOM 646 C CA . TYR A 1 88 ? 29.234 1.88 16.641 1 76.94 88 TYR A CA 1
ATOM 647 C C . TYR A 1 88 ? 30.219 2.84 17.312 1 76.94 88 TYR A C 1
ATOM 649 O O . TYR A 1 88 ? 31.344 2.463 17.641 1 76.94 88 TYR A O 1
ATOM 657 N N . GLY A 1 89 ? 29.859 4.086 17.312 1 80.94 89 GLY A N 1
ATOM 658 C CA . GLY A 1 89 ? 30.719 5.031 18.016 1 80.94 89 GLY A CA 1
ATOM 659 C C . GLY A 1 89 ? 30.344 6.477 17.781 1 80.94 89 GLY A C 1
ATOM 660 O O . GLY A 1 89 ? 29.188 6.773 17.453 1 80.94 89 GLY A O 1
ATOM 661 N N . GLN A 1 90 ? 31.266 7.355 18.266 1 89.44 90 GLN A N 1
ATOM 662 C CA . GLN A 1 90 ? 31.047 8.789 18.094 1 89.44 90 GLN A CA 1
ATOM 663 C C . GLN A 1 90 ? 32.344 9.5 17.781 1 89.44 90 GLN A C 1
ATOM 665 O O . GLN A 1 90 ? 33.438 9 18.078 1 89.44 90 GLN A O 1
ATOM 670 N N . ARG A 1 91 ? 32.25 10.531 17.062 1 91.81 91 ARG A N 1
ATOM 671 C CA . ARG A 1 91 ? 33.344 11.422 16.781 1 91.81 91 ARG A CA 1
ATOM 672 C C . ARG A 1 91 ? 33.188 12.766 17.484 1 91.81 91 ARG A C 1
ATOM 674 O O . ARG A 1 91 ? 32.125 13.383 17.391 1 91.81 91 ARG A O 1
ATOM 681 N N . GLU A 1 92 ? 34.188 13.109 18.203 1 92.75 92 GLU A N 1
ATOM 682 C CA . GLU A 1 92 ? 34.156 14.391 18.906 1 92.75 92 GLU A CA 1
ATOM 683 C C . GLU A 1 92 ? 35.094 15.414 18.234 1 92.75 92 GLU A C 1
ATOM 685 O O . GLU A 1 92 ? 36.219 15.102 17.891 1 92.75 92 GLU A O 1
ATOM 690 N N . TYR A 1 93 ? 34.562 16.547 18.047 1 93.31 93 TYR A N 1
ATOM 691 C CA . TYR A 1 93 ? 35.312 17.625 17.422 1 93.31 93 TYR A CA 1
ATOM 692 C C . TYR A 1 93 ? 35.719 18.672 18.438 1 93.31 93 TYR A C 1
ATOM 694 O O . TYR A 1 93 ? 34.875 19.25 19.141 1 93.31 93 TYR A O 1
ATOM 702 N N . ARG A 1 94 ? 37.031 18.906 18.469 1 91.88 94 ARG A N 1
ATOM 703 C CA . ARG A 1 94 ? 37.625 19.875 19.406 1 91.88 94 ARG A CA 1
ATOM 704 C C . ARG A 1 94 ? 38.625 20.766 18.703 1 91.88 94 ARG A C 1
ATOM 706 O O . ARG A 1 94 ? 39.188 20.375 17.672 1 91.88 94 ARG A O 1
ATOM 713 N N . ILE A 1 95 ? 38.719 21.922 19.172 1 89.38 95 ILE A N 1
ATOM 714 C CA . ILE A 1 95 ? 39.812 22.797 18.734 1 89.38 95 ILE A CA 1
ATOM 715 C C . ILE A 1 95 ? 40.875 22.891 19.828 1 89.38 95 ILE A C 1
ATOM 717 O O . ILE A 1 95 ? 40.562 23.297 20.953 1 89.38 95 ILE A O 1
ATOM 721 N N . ASN A 1 96 ? 42.062 22.547 19.484 1 87.56 96 ASN A N 1
ATOM 722 C CA . ASN A 1 96 ? 43.094 22.516 20.484 1 87.56 96 ASN A CA 1
ATOM 723 C C . ASN A 1 96 ? 43.625 23.922 20.766 1 87.56 96 ASN A C 1
ATOM 725 O O . ASN A 1 96 ? 43.188 24.891 20.156 1 87.56 96 ASN A O 1
ATOM 729 N N . SER A 1 97 ? 44.562 24 21.734 1 86 97 SER A N 1
ATOM 730 C CA . SER A 1 97 ? 45.125 25.266 22.172 1 86 97 SER A CA 1
ATOM 731 C C . SER A 1 97 ? 45.906 25.938 21.047 1 86 97 SER A C 1
ATOM 733 O O . SER A 1 97 ? 46 27.172 21.016 1 86 97 SER A O 1
ATOM 735 N N . ALA A 1 98 ? 46.344 25.156 20.062 1 87.88 98 ALA A N 1
ATOM 736 C CA . ALA A 1 98 ? 47.094 25.688 18.938 1 87.88 98 ALA A CA 1
ATOM 737 C C . ALA A 1 98 ? 46.156 26.172 17.828 1 87.88 98 ALA A C 1
ATOM 739 O O . ALA A 1 98 ? 46.594 26.688 16.812 1 87.88 98 ALA A O 1
ATOM 740 N N . GLY A 1 99 ? 44.875 26.031 18.047 1 85.31 99 GLY A N 1
ATOM 741 C CA . GLY A 1 99 ? 43.906 26.516 17.078 1 85.31 99 GLY A CA 1
ATOM 742 C C . GLY A 1 99 ? 43.594 25.516 15.984 1 85.31 99 GLY A C 1
ATOM 743 O O . GLY A 1 99 ? 43 25.859 14.961 1 85.31 99 GLY A O 1
ATOM 744 N N . HIS A 1 100 ? 44.031 24.266 16.156 1 90.06 100 HIS A N 1
ATOM 745 C CA . HIS A 1 100 ? 43.812 23.234 15.148 1 90.06 100 HIS A CA 1
ATOM 746 C C . HIS A 1 100 ? 42.625 22.344 15.523 1 90.06 100 HIS A C 1
ATOM 748 O O . HIS A 1 100 ? 42.406 22.078 16.703 1 90.06 100 HIS A O 1
ATOM 754 N N . LEU A 1 101 ? 41.906 21.938 14.461 1 90.19 101 LEU A N 1
ATOM 755 C CA . LEU A 1 101 ? 40.75 21.047 14.664 1 90.19 101 LEU A CA 1
ATOM 756 C C . LEU A 1 101 ? 41.219 19.625 14.969 1 90.19 101 LEU A C 1
ATOM 758 O O . LEU A 1 101 ? 42.031 19.078 14.234 1 90.19 101 LEU A O 1
ATOM 762 N N . GLU A 1 102 ? 40.812 19.109 16.078 1 91.19 102 GLU A N 1
ATOM 763 C CA . GLU A 1 102 ? 41.125 17.734 16.484 1 91.19 102 GLU A CA 1
ATOM 764 C C . GLU A 1 102 ? 39.844 16.875 16.484 1 91.19 102 GLU A C 1
ATOM 766 O O . GLU A 1 102 ? 38.844 17.266 17.078 1 91.19 102 GLU A O 1
ATOM 771 N N . VAL A 1 103 ? 39.906 15.852 15.742 1 91.38 103 VAL A N 1
ATOM 772 C CA . VAL A 1 103 ? 38.781 14.922 15.688 1 91.38 103 VAL A CA 1
ATOM 773 C C . VAL A 1 103 ? 39.125 13.625 16.422 1 91.38 103 VAL A C 1
ATOM 775 O O . VAL A 1 103 ? 40.094 12.93 16.031 1 91.38 103 VAL A O 1
ATOM 778 N N . ALA A 1 104 ? 38.469 13.312 17.531 1 89.31 104 ALA A N 1
ATOM 779 C CA . ALA A 1 104 ? 38.688 12.094 18.297 1 89.31 104 ALA A CA 1
ATOM 780 C C . ALA A 1 104 ? 37.562 11.086 18.062 1 89.31 104 ALA A C 1
ATOM 782 O O . ALA A 1 104 ? 36.375 11.422 18.172 1 89.31 104 ALA A O 1
ATOM 783 N N . GLU A 1 105 ? 37.906 9.945 17.594 1 88.81 105 GLU A N 1
ATOM 784 C CA . GLU A 1 105 ? 36.938 8.883 17.359 1 88.81 105 GLU A CA 1
ATOM 785 C C . GLU A 1 105 ? 36.906 7.883 18.5 1 88.81 105 GLU A C 1
ATOM 787 O O . GLU A 1 105 ? 37.969 7.395 18.922 1 88.81 105 GLU A O 1
ATOM 792 N N . VAL A 1 106 ? 35.812 7.781 19.125 1 84.88 106 VAL A N 1
ATOM 793 C CA . VAL A 1 106 ? 35.625 6.781 20.172 1 84.88 106 VAL A CA 1
ATOM 794 C C . VAL A 1 106 ? 34.781 5.629 19.641 1 84.88 106 VAL A C 1
ATOM 796 O O . VAL A 1 106 ? 33.625 5.816 19.281 1 84.88 106 VAL A O 1
ATOM 799 N N . ARG A 1 107 ? 35.312 4.52 19.359 1 81.56 107 ARG A N 1
ATOM 800 C CA . ARG A 1 107 ? 34.594 3.367 18.828 1 81.56 107 ARG A CA 1
ATOM 801 C C . ARG A 1 107 ? 34.25 2.367 19.938 1 81.56 107 ARG A C 1
ATOM 803 O O . ARG A 1 107 ? 35.062 2.156 20.844 1 81.56 107 ARG A O 1
ATOM 810 N N . THR A 1 108 ? 33.062 2.004 19.953 1 74.31 108 THR A N 1
ATOM 811 C CA . THR A 1 108 ? 32.688 0.926 20.859 1 74.31 108 THR A CA 1
ATOM 812 C C . THR A 1 108 ? 33.062 -0.43 20.297 1 74.31 108 THR A C 1
ATOM 814 O O . THR A 1 108 ? 32.781 -0.725 19.125 1 74.31 108 THR A O 1
ATOM 817 N N . ARG A 1 109 ? 34.062 -1.142 20.828 1 69.25 109 ARG A N 1
ATOM 818 C CA . ARG A 1 109 ? 34.5 -2.445 20.344 1 69.25 109 ARG A CA 1
ATOM 819 C C . ARG A 1 109 ? 33.406 -3.49 20.484 1 69.25 109 ARG A C 1
ATOM 821 O O . ARG A 1 109 ? 32.969 -3.785 21.594 1 69.25 109 ARG A O 1
ATOM 828 N N . ARG A 1 110 ? 32.625 -3.627 19.5 1 68.06 110 ARG A N 1
ATOM 829 C CA . ARG A 1 110 ? 31.656 -4.727 19.562 1 68.06 110 ARG A CA 1
ATOM 830 C C . ARG A 1 110 ? 32.219 -5.977 18.891 1 68.06 110 ARG A C 1
ATOM 832 O O . ARG A 1 110 ? 32.938 -5.879 17.891 1 68.06 110 ARG A O 1
ATOM 839 N N . ALA A 1 111 ? 32 -7.121 19.531 1 72.44 111 ALA A N 1
ATOM 840 C CA . ALA A 1 111 ? 32.375 -8.422 18.984 1 72.44 111 ALA A CA 1
ATOM 841 C C . ALA A 1 111 ? 31.828 -8.617 17.578 1 72.44 111 ALA A C 1
ATOM 843 O O . ALA A 1 111 ? 30.75 -8.094 17.25 1 72.44 111 ALA A O 1
ATOM 844 N N . TRP A 1 112 ? 32.594 -9.219 16.766 1 74.25 112 TRP A N 1
ATOM 845 C CA . TRP A 1 112 ? 32.25 -9.484 15.375 1 74.25 112 TRP A CA 1
ATOM 846 C C . TRP A 1 112 ? 30.906 -10.172 15.266 1 74.25 112 TRP A C 1
ATOM 848 O O . TRP A 1 112 ? 30.109 -9.859 14.367 1 74.25 112 TRP A O 1
ATOM 858 N N . GLY A 1 113 ? 30.609 -11.023 16.141 1 71.5 113 GLY A N 1
ATOM 859 C CA . GLY A 1 113 ? 29.344 -11.719 16.125 1 71.5 113 GLY A CA 1
ATOM 860 C C . GLY A 1 113 ? 28.156 -10.805 16.328 1 71.5 113 GLY A C 1
ATOM 861 O O . GLY A 1 113 ? 27.125 -10.945 15.664 1 71.5 113 GLY A O 1
ATOM 862 N N . LEU A 1 114 ? 28.391 -9.836 17.109 1 74.69 114 LEU A N 1
ATOM 863 C CA . LEU A 1 114 ? 27.312 -8.906 17.391 1 74.69 114 LEU A CA 1
ATOM 864 C C . LEU A 1 114 ? 27.078 -7.957 16.219 1 74.69 114 LEU A C 1
ATOM 866 O O . LEU A 1 114 ? 25.938 -7.598 15.914 1 74.69 114 LEU A O 1
ATOM 870 N N . LYS A 1 115 ? 28.172 -7.73 15.523 1 76.69 115 LYS A N 1
ATOM 871 C CA . LYS A 1 115 ? 28.062 -6.898 14.328 1 76.69 115 LYS A CA 1
ATOM 872 C C . LYS A 1 115 ? 27.297 -7.629 13.227 1 76.69 115 LYS A C 1
ATOM 874 O O . LYS A 1 115 ? 26.469 -7.035 12.539 1 76.69 115 LYS A O 1
ATOM 879 N N . ALA A 1 116 ? 27.625 -8.867 13.164 1 76.62 116 ALA A N 1
ATOM 880 C CA . ALA A 1 116 ? 26.953 -9.68 12.156 1 76.62 116 ALA A CA 1
ATOM 881 C C . ALA A 1 116 ? 25.469 -9.828 12.484 1 76.62 116 ALA A C 1
ATOM 883 O O . ALA A 1 116 ? 24.609 -9.727 11.594 1 76.62 116 ALA A O 1
ATOM 884 N N . ALA A 1 117 ? 25.203 -9.992 13.672 1 77.25 117 ALA A N 1
ATOM 885 C CA . ALA A 1 117 ? 23.812 -10.109 14.102 1 77.25 117 ALA A CA 1
ATOM 886 C C . ALA A 1 117 ? 23.047 -8.812 13.867 1 77.25 117 ALA A C 1
ATOM 888 O O . ALA A 1 117 ? 21.891 -8.828 13.469 1 77.25 117 ALA A O 1
ATOM 889 N N . ASP A 1 118 ? 23.719 -7.836 14.039 1 77.94 118 ASP A N 1
ATOM 890 C CA . ASP A 1 118 ? 23.094 -6.531 13.82 1 77.94 118 ASP A CA 1
ATOM 891 C C . ASP A 1 118 ? 22.812 -6.305 12.336 1 77.94 118 ASP A C 1
ATOM 893 O O . ASP A 1 118 ? 21.75 -5.797 11.977 1 77.94 118 ASP A O 1
ATOM 897 N N . ARG A 1 119 ? 23.75 -6.773 11.617 1 75.31 119 ARG A N 1
ATOM 898 C CA . ARG A 1 119 ? 23.578 -6.625 10.18 1 75.31 119 ARG A CA 1
ATOM 899 C C . ARG A 1 119 ? 22.438 -7.504 9.672 1 75.31 119 ARG A C 1
ATOM 901 O O . ARG A 1 119 ? 21.641 -7.078 8.828 1 75.31 119 ARG A O 1
ATOM 908 N N . PHE A 1 120 ? 22.422 -8.602 10.234 1 77.62 120 PHE A N 1
ATOM 909 C CA . PHE A 1 120 ? 21.375 -9.539 9.836 1 77.62 120 PHE A CA 1
ATOM 910 C C . PHE A 1 120 ? 20 -9.031 10.258 1 77.62 120 PHE A C 1
ATOM 912 O O . PHE A 1 120 ? 19.031 -9.094 9.484 1 77.62 120 PHE A O 1
ATOM 919 N N . SER A 1 121 ? 19.938 -8.461 11.375 1 79.25 121 SER A N 1
ATOM 920 C CA . SER A 1 121 ? 18.672 -7.953 11.883 1 79.25 121 SER A CA 1
ATOM 921 C C . SER A 1 121 ? 18.203 -6.742 11.086 1 79.25 121 SER A C 1
ATOM 923 O O . SER A 1 121 ? 17 -6.539 10.898 1 79.25 121 SER A O 1
ATOM 925 N N . ARG A 1 122 ? 19.125 -6.082 10.562 1 79.94 122 ARG A N 1
ATOM 926 C CA . ARG A 1 122 ? 18.797 -4.875 9.812 1 79.94 122 ARG A CA 1
ATOM 927 C C . ARG A 1 122 ? 18.203 -5.215 8.453 1 79.94 122 ARG A C 1
ATOM 929 O O . ARG A 1 122 ? 17.516 -4.387 7.848 1 79.94 122 ARG A O 1
ATOM 936 N N . MET A 1 123 ? 18.391 -6.438 8.172 1 82.19 123 MET A N 1
ATOM 937 C CA . MET A 1 123 ? 17.828 -6.875 6.898 1 82.19 123 MET A CA 1
ATOM 938 C C . MET A 1 123 ? 16.312 -6.965 6.98 1 82.19 123 MET A C 1
ATOM 940 O O . MET A 1 123 ? 15.633 -6.895 5.957 1 82.19 123 MET A O 1
ATOM 944 N N . PHE A 1 124 ? 15.836 -6.961 8.234 1 86.31 124 PHE A N 1
ATOM 945 C CA . PHE A 1 124 ? 14.406 -7.207 8.406 1 86.31 124 PHE A CA 1
ATOM 946 C C . PHE A 1 124 ? 13.703 -5.957 8.93 1 86.31 124 PHE A C 1
ATOM 948 O O . PHE A 1 124 ? 12.477 -5.941 9.078 1 86.31 124 PHE A O 1
ATOM 955 N N . LEU A 1 125 ? 14.484 -4.941 9.148 1 89.81 125 LEU A N 1
ATOM 956 C CA . LEU A 1 125 ? 13.906 -3.754 9.773 1 89.81 125 LEU A CA 1
ATOM 957 C C . LEU A 1 125 ? 13.984 -2.555 8.836 1 89.81 125 LEU A C 1
ATOM 959 O O . LEU A 1 125 ? 14.969 -2.383 8.109 1 89.81 125 LEU A O 1
ATOM 963 N N . PRO A 1 126 ? 12.93 -1.805 8.828 1 90.69 126 PRO A N 1
ATOM 964 C CA . PRO A 1 126 ? 12.953 -0.609 7.984 1 90.69 126 PRO A CA 1
ATOM 965 C C . PRO A 1 126 ? 13.969 0.429 8.453 1 90.69 126 PRO A C 1
ATOM 967 O O . PRO A 1 126 ? 14.367 0.423 9.617 1 90.69 126 PRO A O 1
ATOM 970 N N . ASP A 1 127 ? 14.305 1.293 7.516 1 86.06 127 ASP A N 1
ATOM 971 C CA . ASP A 1 127 ? 15.211 2.389 7.844 1 86.06 127 ASP A CA 1
ATOM 972 C C . ASP A 1 127 ? 14.625 3.281 8.93 1 86.06 127 ASP A C 1
ATOM 974 O O . ASP A 1 127 ? 13.453 3.67 8.859 1 86.06 127 ASP A O 1
ATOM 978 N N . GLY A 1 128 ? 15.516 3.551 9.953 1 85.31 128 GLY A N 1
ATOM 979 C CA . GLY A 1 128 ? 15.07 4.434 11.023 1 85.31 128 GLY A CA 1
ATOM 980 C C . GLY A 1 128 ? 14.344 3.709 12.141 1 85.31 128 GLY A C 1
ATOM 981 O O . GLY A 1 128 ? 13.828 4.34 13.062 1 85.31 128 GLY A O 1
ATOM 982 N N . TYR A 1 129 ? 14.25 2.371 12.039 1 87.44 129 TYR A N 1
ATOM 983 C CA . TYR A 1 129 ? 13.633 1.595 13.109 1 87.44 129 TYR A CA 1
ATOM 984 C C . TYR A 1 129 ? 14.289 1.893 14.453 1 87.44 129 TYR A C 1
ATOM 986 O O . TYR A 1 129 ? 15.516 2.016 14.531 1 87.44 129 TYR A O 1
ATOM 994 N N . PRO A 1 130 ? 13.406 2.104 15.438 1 89.56 130 PRO A N 1
ATOM 995 C CA . PRO A 1 130 ? 11.992 1.776 15.594 1 89.56 130 PRO A CA 1
ATOM 996 C C . PRO A 1 130 ? 11.078 2.988 15.406 1 89.56 130 PRO A C 1
ATOM 998 O O . PRO A 1 130 ? 9.867 2.836 15.273 1 89.56 130 PRO A O 1
ATOM 1001 N N . ASP A 1 131 ? 11.625 4.141 15.211 1 88.81 131 ASP A N 1
ATOM 1002 C CA . ASP A 1 131 ? 10.82 5.359 15.195 1 88.81 131 ASP A CA 1
ATOM 1003 C C . ASP A 1 131 ? 10.102 5.523 13.859 1 88.81 131 ASP A C 1
ATOM 1005 O O . ASP A 1 131 ? 9.156 6.312 13.742 1 88.81 131 ASP A O 1
ATOM 1009 N N . SER A 1 132 ? 10.531 4.734 12.953 1 90.62 132 SER A N 1
ATOM 1010 C CA . SER A 1 132 ? 10.008 4.891 11.602 1 90.62 132 SER A CA 1
ATOM 1011 C C . SER A 1 132 ? 8.719 4.105 11.414 1 90.62 132 SER A C 1
ATOM 1013 O O . SER A 1 132 ? 8.062 4.219 10.383 1 90.62 132 SER A O 1
ATOM 1015 N N . VAL A 1 133 ? 8.328 3.264 12.477 1 95.31 133 VAL A N 1
ATOM 1016 C CA . VAL A 1 133 ? 7.145 2.424 12.32 1 95.31 133 VAL A CA 1
ATOM 1017 C C . VAL A 1 133 ? 6.348 2.408 13.617 1 95.31 133 VAL A C 1
ATOM 1019 O O . VAL A 1 133 ? 6.848 2.82 14.664 1 95.31 133 VAL A O 1
ATOM 1022 N N . GLY A 1 134 ? 5.145 1.914 13.484 1 94.19 134 GLY A N 1
ATOM 1023 C CA . GLY A 1 134 ? 4.281 1.778 14.648 1 94.19 134 GLY A CA 1
ATOM 1024 C C . GLY A 1 134 ? 4.734 0.689 15.602 1 94.19 134 GLY A C 1
ATOM 1025 O O . GLY A 1 134 ? 5.516 -0.186 15.227 1 94.19 134 GLY A O 1
ATOM 1026 N N . PRO A 1 135 ? 4.238 0.72 16.781 1 92.12 135 PRO A N 1
ATOM 1027 C CA . PRO A 1 135 ? 4.672 -0.224 17.812 1 92.12 135 PRO A CA 1
ATOM 1028 C C . PRO A 1 135 ? 4.242 -1.659 17.516 1 92.12 135 PRO A C 1
ATOM 1030 O O . PRO A 1 135 ? 4.824 -2.605 18.062 1 92.12 135 PRO A O 1
ATOM 1033 N N . ASP A 1 136 ? 3.26 -1.848 16.734 1 95.12 136 ASP A N 1
ATOM 1034 C CA . ASP A 1 136 ? 2.744 -3.182 16.438 1 95.12 136 ASP A CA 1
ATOM 1035 C C . ASP A 1 136 ? 3.557 -3.848 15.328 1 95.12 136 ASP A C 1
ATOM 1037 O O . ASP A 1 136 ? 3.385 -5.039 15.062 1 95.12 136 ASP A O 1
ATOM 1041 N N . TYR A 1 137 ? 4.523 -3.17 14.758 1 96.31 137 TYR A N 1
ATOM 1042 C CA . TYR A 1 137 ? 5.277 -3.664 13.609 1 96.31 137 TYR A CA 1
ATOM 1043 C C . TYR A 1 137 ? 6.062 -4.918 13.969 1 96.31 137 TYR A C 1
ATOM 1045 O O . TYR A 1 137 ? 6.043 -5.906 13.234 1 96.31 137 TYR A O 1
ATOM 1053 N N . ALA A 1 138 ? 6.711 -4.879 15.102 1 95.5 138 ALA A N 1
ATOM 1054 C CA . ALA A 1 138 ? 7.578 -5.988 15.492 1 95.5 138 ALA A CA 1
ATOM 1055 C C . ALA A 1 138 ? 6.77 -7.254 15.742 1 95.5 138 ALA A C 1
ATOM 1057 O O . ALA A 1 138 ? 7.145 -8.344 15.297 1 95.5 138 ALA A O 1
ATOM 1058 N N . GLU A 1 139 ? 5.746 -7.113 16.484 1 96.44 139 GLU A N 1
ATOM 1059 C CA . GLU A 1 139 ? 4.906 -8.266 16.766 1 96.44 139 GLU A CA 1
ATOM 1060 C C . GLU A 1 139 ? 4.289 -8.844 15.5 1 96.44 139 GLU A C 1
ATOM 1062 O O . GLU A 1 139 ? 4.273 -10.055 15.305 1 96.44 139 GLU A O 1
ATOM 1067 N N . TYR A 1 140 ? 3.801 -7.996 14.633 1 97.31 140 TYR A N 1
ATOM 1068 C CA . TYR A 1 140 ? 3.26 -8.422 13.352 1 97.31 140 TYR A CA 1
ATOM 1069 C C . TYR A 1 140 ? 4.301 -9.203 12.555 1 97.31 140 TYR A C 1
ATOM 1071 O O . TYR A 1 140 ? 4.004 -10.266 12.008 1 97.31 140 TYR A O 1
ATOM 1079 N N . THR A 1 141 ? 5.496 -8.672 12.531 1 96.69 141 THR A N 1
ATOM 1080 C CA . THR A 1 141 ? 6.582 -9.242 11.742 1 96.69 141 THR A CA 1
ATOM 1081 C C . THR A 1 141 ? 6.965 -10.625 12.258 1 96.69 141 THR A C 1
ATOM 1083 O O . THR A 1 141 ? 7.203 -11.547 11.469 1 96.69 141 THR A O 1
ATOM 1086 N N . LYS A 1 142 ? 6.996 -10.758 13.5 1 96.75 142 LYS A N 1
ATOM 1087 C CA . LYS A 1 142 ? 7.309 -12.047 14.109 1 96.75 142 LYS A CA 1
ATOM 1088 C C . LYS A 1 142 ? 6.297 -13.109 13.695 1 96.75 142 LYS A C 1
ATOM 1090 O O . LYS A 1 142 ? 6.68 -14.195 13.242 1 96.75 142 LYS A O 1
ATOM 1095 N N . TRP A 1 143 ? 5.086 -12.797 13.805 1 98.06 143 TRP A N 1
ATOM 1096 C CA . TRP A 1 143 ? 4.043 -13.766 13.484 1 98.06 143 TRP A CA 1
ATOM 1097 C C . TRP A 1 143 ? 3.953 -13.984 11.977 1 98.06 143 TRP A C 1
ATOM 1099 O O . TRP A 1 143 ? 3.652 -15.094 11.523 1 98.06 143 TRP A O 1
ATOM 1109 N N . ARG A 1 144 ? 4.227 -12.977 11.219 1 97.25 144 ARG A N 1
ATOM 1110 C CA . ARG A 1 144 ? 4.242 -13.133 9.773 1 97.25 144 ARG A CA 1
ATOM 1111 C C . ARG A 1 144 ? 5.312 -14.125 9.344 1 97.25 144 ARG A C 1
ATOM 1113 O O . ARG A 1 144 ? 5.066 -14.977 8.484 1 97.25 144 ARG A O 1
ATOM 1120 N N . GLY A 1 145 ? 6.484 -13.984 9.953 1 97.19 145 GLY A N 1
ATOM 1121 C CA . GLY A 1 145 ? 7.531 -14.945 9.672 1 97.19 145 GLY A CA 1
ATOM 1122 C C . GLY A 1 145 ? 7.117 -16.375 9.961 1 97.19 145 GLY A C 1
ATOM 1123 O O . GLY A 1 145 ? 7.355 -17.281 9.141 1 97.19 145 GLY A O 1
ATOM 1124 N N . ARG A 1 146 ? 6.445 -16.531 10.992 1 98.19 146 ARG A N 1
ATOM 1125 C CA . ARG A 1 146 ? 5.973 -17.859 11.359 1 98.19 146 ARG A CA 1
ATOM 1126 C C . ARG A 1 146 ? 4.902 -18.344 10.391 1 98.19 146 ARG A C 1
ATOM 1128 O O . ARG A 1 146 ? 4.863 -19.531 10.047 1 98.19 146 ARG A O 1
ATOM 1135 N N . ALA A 1 147 ? 4.016 -17.453 10.055 1 98.31 147 ALA A N 1
ATOM 1136 C CA . ALA A 1 147 ? 2.961 -17.812 9.117 1 98.31 147 ALA A CA 1
ATOM 1137 C C . ALA A 1 147 ? 3.551 -18.297 7.789 1 98.31 147 ALA A C 1
ATOM 1139 O O . ALA A 1 147 ? 3.104 -19.297 7.23 1 98.31 147 ALA A O 1
ATOM 1140 N N . PHE A 1 148 ? 4.57 -17.594 7.32 1 96.88 148 PHE A N 1
ATOM 1141 C CA . PHE A 1 148 ? 5.195 -18 6.066 1 96.88 148 PHE A CA 1
ATOM 1142 C C . PHE A 1 148 ? 5.973 -19.297 6.238 1 96.88 148 PHE A C 1
ATOM 1144 O O . PHE A 1 148 ? 6.031 -20.125 5.32 1 96.88 148 PHE A O 1
ATOM 1151 N N . PHE A 1 149 ? 6.562 -19.516 7.402 1 97.56 149 PHE A N 1
ATOM 1152 C CA . PHE A 1 149 ? 7.266 -20.75 7.715 1 97.56 149 PHE A CA 1
ATOM 1153 C C . PHE A 1 149 ? 6.328 -21.953 7.605 1 97.56 149 PHE A C 1
ATOM 1155 O O . PHE A 1 149 ? 6.598 -22.891 6.859 1 97.56 149 PHE A O 1
ATOM 1162 N N . PHE A 1 150 ? 5.227 -21.859 8.234 1 98.31 150 PHE A N 1
ATOM 1163 C CA . PHE A 1 150 ? 4.262 -22.953 8.195 1 98.31 150 PHE A CA 1
ATOM 1164 C C . PHE A 1 150 ? 3.588 -23.031 6.832 1 98.31 150 PHE A C 1
ATOM 1166 O O . PHE A 1 150 ? 3.246 -24.109 6.363 1 98.31 150 PHE A O 1
ATOM 1173 N N . GLY A 1 151 ? 3.393 -21.844 6.242 1 96.5 151 GLY A N 1
ATOM 1174 C CA . GLY A 1 151 ? 2.846 -21.828 4.895 1 96.5 151 GLY A CA 1
ATOM 1175 C C . GLY A 1 151 ? 3.709 -22.578 3.896 1 96.5 151 GLY A C 1
ATOM 1176 O O . GLY A 1 151 ? 3.195 -23.297 3.043 1 96.5 151 GLY A O 1
ATOM 1177 N N . GLY A 1 152 ? 4.98 -22.375 4.016 1 93.56 152 GLY A N 1
ATOM 1178 C CA . GLY A 1 152 ? 5.902 -23.125 3.174 1 93.56 152 GLY A CA 1
ATOM 1179 C C . GLY A 1 152 ? 5.793 -24.625 3.357 1 93.56 152 GLY A C 1
ATOM 1180 O O . GLY A 1 152 ? 5.832 -25.375 2.383 1 93.56 152 GLY A O 1
ATOM 1181 N N . MET A 1 153 ? 5.621 -25.062 4.539 1 95.5 153 MET A N 1
ATOM 1182 C CA . MET A 1 153 ? 5.453 -26.469 4.84 1 95.5 153 MET A CA 1
ATOM 1183 C C . MET A 1 153 ? 4.191 -27.016 4.18 1 95.5 153 MET A C 1
ATOM 1185 O O . MET A 1 153 ? 4.238 -28.047 3.502 1 95.5 153 MET A O 1
ATOM 1189 N N . VAL A 1 154 ? 3.141 -26.266 4.398 1 95.88 154 VAL A N 1
ATOM 1190 C CA . VAL A 1 154 ? 1.853 -26.688 3.846 1 95.88 154 VAL A CA 1
ATOM 1191 C C . VAL A 1 154 ? 1.942 -26.75 2.324 1 95.88 154 VAL A C 1
ATOM 1193 O O . VAL A 1 154 ? 1.408 -27.688 1.709 1 95.88 154 VAL A O 1
ATOM 1196 N N . GLY A 1 155 ? 2.615 -25.812 1.797 1 92.38 155 GLY A N 1
ATOM 1197 C CA . GLY A 1 155 ? 2.775 -25.75 0.352 1 92.38 155 GLY A CA 1
ATOM 1198 C C . GLY A 1 155 ? 3.463 -26.984 -0.217 1 92.38 155 GLY A C 1
ATOM 1199 O O . GLY A 1 155 ? 3.115 -27.438 -1.305 1 92.38 155 GLY A O 1
ATOM 1200 N N . VAL A 1 156 ? 4.422 -27.516 0.489 1 90.06 156 VAL A N 1
ATOM 1201 C CA . VAL A 1 156 ? 5.148 -28.703 0.04 1 90.06 156 VAL A CA 1
ATOM 1202 C C . VAL A 1 156 ? 4.195 -29.891 -0.042 1 90.06 156 VAL A C 1
ATOM 1204 O O . VAL A 1 156 ? 4.168 -30.609 -1.049 1 90.06 156 VAL A O 1
ATOM 1207 N N . PHE A 1 157 ? 3.406 -30.109 0.911 1 90.5 157 PHE A N 1
ATOM 1208 C CA . PHE A 1 157 ? 2.465 -31.219 0.932 1 90.5 157 PHE A CA 1
ATOM 1209 C C . PHE A 1 157 ? 1.432 -31.078 -0.179 1 90.5 157 PHE A C 1
ATOM 1211 O O . PHE A 1 157 ? 1.064 -32.062 -0.823 1 90.5 157 PHE A O 1
ATOM 1218 N N . SER A 1 158 ? 0.985 -29.859 -0.354 1 90.88 158 SER A N 1
ATOM 1219 C CA . SER A 1 158 ? 0.026 -29.562 -1.415 1 90.88 158 SER A CA 1
ATOM 1220 C C . SER A 1 158 ? 0.609 -29.875 -2.789 1 90.88 158 SER A C 1
ATOM 1222 O O . SER A 1 158 ? -0.009 -30.594 -3.586 1 90.88 158 SER A O 1
ATOM 1224 N N . THR A 1 159 ? 1.755 -29.391 -3.021 1 84.81 159 THR A N 1
ATOM 1225 C CA . THR A 1 159 ? 2.406 -29.578 -4.312 1 84.81 159 THR A CA 1
ATOM 1226 C C . THR A 1 159 ? 2.717 -31.047 -4.559 1 84.81 159 THR A C 1
ATOM 1228 O O . THR A 1 159 ? 2.512 -31.562 -5.66 1 84.81 159 THR A O 1
ATOM 1231 N N . GLN A 1 160 ? 3.209 -31.766 -3.631 1 84.69 160 GLN A N 1
ATOM 1232 C CA . GLN A 1 160 ? 3.518 -33.188 -3.746 1 84.69 160 GLN A CA 1
ATOM 1233 C C . GLN A 1 160 ? 2.273 -34 -4.105 1 84.69 160 GLN A C 1
ATOM 1235 O O . GLN A 1 160 ? 2.328 -34.875 -4.957 1 84.69 160 GLN A O 1
ATOM 1240 N N . SER A 1 161 ? 1.234 -33.688 -3.502 1 87.12 161 SER A N 1
ATOM 1241 C CA . SER A 1 161 ? -0.016 -34.406 -3.76 1 87.12 161 SER A CA 1
ATOM 1242 C C . SER A 1 161 ? -0.506 -34.156 -5.184 1 87.12 161 SER A C 1
ATOM 1244 O O . SER A 1 161 ? -0.998 -35.062 -5.844 1 87.12 161 SER A O 1
ATOM 1246 N N . LEU A 1 162 ? -0.392 -32.938 -5.656 1 85 162 LEU A N 1
ATOM 1247 C CA . LEU A 1 162 ? -0.796 -32.625 -7.016 1 85 162 LEU A CA 1
ATOM 1248 C C . LEU A 1 162 ? 0.033 -33.375 -8.039 1 85 162 LEU A C 1
ATOM 1250 O O . LEU A 1 162 ? -0.506 -33.875 -9.023 1 85 162 LEU A O 1
ATOM 1254 N N . LEU A 1 163 ? 1.319 -33.469 -7.77 1 77.44 163 LEU A N 1
ATOM 1255 C CA . LEU A 1 163 ? 2.213 -34.156 -8.68 1 77.44 163 LEU A CA 1
ATOM 1256 C C . LEU A 1 163 ? 1.907 -35.656 -8.703 1 77.44 163 LEU A C 1
ATOM 1258 O O . LEU A 1 163 ? 1.91 -36.281 -9.766 1 77.44 163 LEU A O 1
ATOM 1262 N N . LEU A 1 164 ? 1.646 -36.219 -7.59 1 78.31 164 LEU A N 1
ATOM 1263 C CA . LEU A 1 164 ? 1.283 -37.625 -7.488 1 78.31 164 LEU A CA 1
ATOM 1264 C C . LEU A 1 164 ? -0.023 -37.906 -8.227 1 78.31 164 LEU A C 1
ATOM 1266 O O . LEU A 1 164 ? -0.157 -38.938 -8.891 1 78.31 164 LEU A O 1
ATOM 1270 N N . ALA A 1 165 ? -0.885 -36.969 -8.141 1 81.31 165 ALA A N 1
ATOM 1271 C CA . ALA A 1 165 ? -2.209 -37.156 -8.727 1 81.31 165 ALA A CA 1
ATOM 1272 C C . ALA A 1 165 ? -2.145 -37.094 -10.25 1 81.31 165 ALA A C 1
ATOM 1274 O O . ALA A 1 165 ? -2.92 -37.781 -10.938 1 81.31 165 ALA A O 1
ATOM 1275 N N . VAL A 1 166 ? -1.338 -36.281 -10.836 1 76.62 166 VAL A N 1
ATOM 1276 C CA . VAL A 1 166 ? -1.241 -36.125 -12.289 1 76.62 166 VAL A CA 1
ATOM 1277 C C . VAL A 1 166 ? -0.401 -37.281 -12.859 1 76.62 166 VAL A C 1
ATOM 1279 O O . VAL A 1 166 ? -0.406 -37.531 -14.07 1 76.62 166 VAL A O 1
ATOM 1282 N N . GLY A 1 167 ? 0.122 -38.094 -12.055 1 67.12 167 GLY A N 1
ATOM 1283 C CA . GLY A 1 167 ? 0.794 -39.312 -12.484 1 67.12 167 GLY A CA 1
ATOM 1284 C C . GLY A 1 167 ? 2.291 -39.156 -12.656 1 67.12 167 GLY A C 1
ATOM 1285 O O . GLY A 1 167 ? 2.928 -39.906 -13.391 1 67.12 167 GLY A O 1
ATOM 1286 N N . VAL A 1 168 ? 2.695 -37.969 -12.203 1 57.5 168 VAL A N 1
ATOM 1287 C CA . VAL A 1 168 ? 4.145 -37.812 -12.25 1 57.5 168 VAL A CA 1
ATOM 1288 C C . VAL A 1 168 ? 4.816 -38.969 -11.516 1 57.5 168 VAL A C 1
ATOM 1290 O O . VAL A 1 168 ? 4.469 -39.25 -10.367 1 57.5 168 VAL A O 1
ATOM 1293 N N . GLY A 1 169 ? 5.461 -39.781 -12.25 1 51.09 169 GLY A N 1
ATOM 1294 C CA . GLY A 1 169 ? 6.102 -41 -11.773 1 51.09 169 GLY A CA 1
ATOM 1295 C C . GLY A 1 169 ? 5.496 -42.25 -12.359 1 51.09 169 GLY A C 1
ATOM 1296 O O . GLY A 1 169 ? 6.043 -43.344 -12.188 1 51.09 169 GLY A O 1
ATOM 1297 N N . ARG A 1 170 ? 4.254 -42.125 -13.102 1 59.94 170 ARG A N 1
ATOM 1298 C CA . ARG A 1 170 ? 3.656 -43.312 -13.719 1 59.94 170 ARG A CA 1
ATOM 1299 C C . ARG A 1 170 ? 3.98 -43.375 -15.203 1 59.94 170 ARG A C 1
ATOM 1301 O O . ARG A 1 170 ? 3.842 -42.375 -15.922 1 59.94 170 ARG A O 1
ATOM 1308 N N . PRO A 1 171 ? 4.586 -44.312 -15.555 1 54.97 171 PRO A N 1
ATOM 1309 C CA . PRO A 1 171 ? 4.938 -44.5 -16.969 1 54.97 171 PRO A CA 1
ATOM 1310 C C . PRO A 1 171 ? 3.75 -44.281 -17.906 1 54.97 171 PRO A C 1
ATOM 1312 O O . PRO A 1 171 ? 3.93 -43.812 -19.031 1 54.97 171 PRO A O 1
ATOM 1315 N N . SER A 1 172 ? 2.523 -44.5 -17.547 1 54.12 172 SER A N 1
ATOM 1316 C CA . SER A 1 172 ? 1.366 -44.438 -18.422 1 54.12 172 SER A CA 1
ATOM 1317 C C . SER A 1 172 ? 0.789 -43.031 -18.5 1 54.12 172 SER A C 1
ATOM 1319 O O . SER A 1 172 ? -0.144 -42.781 -19.266 1 54.12 172 SER A O 1
ATOM 1321 N N . ALA A 1 173 ? 1.382 -42.094 -17.875 1 56.72 173 ALA A N 1
ATOM 1322 C CA . ALA A 1 173 ? 0.753 -40.781 -17.844 1 56.72 173 ALA A CA 1
ATOM 1323 C C . ALA A 1 173 ? 1.013 -40.031 -19.141 1 56.72 173 ALA A C 1
ATOM 1325 O O . ALA A 1 173 ? 2.135 -40.031 -19.641 1 56.72 173 ALA A O 1
ATOM 1326 N N . ALA A 1 174 ? -0.129 -39.656 -19.875 1 61.47 174 ALA A N 1
ATOM 1327 C CA . ALA A 1 174 ? -0.026 -38.844 -21.078 1 61.47 174 ALA A CA 1
ATOM 1328 C C . ALA A 1 174 ? 0.421 -37.406 -20.75 1 61.47 174 ALA A C 1
ATOM 1330 O O . ALA A 1 174 ? -0.329 -36.656 -20.141 1 61.47 174 ALA A O 1
ATOM 1331 N N . PRO A 1 175 ? 1.664 -37.062 -21.016 1 61.94 175 PRO A N 1
ATOM 1332 C CA . PRO A 1 175 ? 2.244 -35.781 -20.656 1 61.94 175 PRO A CA 1
ATOM 1333 C C . PRO A 1 175 ? 1.423 -34.594 -21.172 1 61.94 175 PRO A C 1
ATOM 1335 O O . PRO A 1 175 ? 1.288 -33.594 -20.484 1 61.94 175 PRO A O 1
ATOM 1338 N N . ILE A 1 176 ? 0.788 -34.719 -22.219 1 61.25 176 ILE A N 1
ATOM 1339 C CA . ILE A 1 176 ? 0.031 -33.625 -22.828 1 61.25 176 ILE A CA 1
ATOM 1340 C C . ILE A 1 176 ? -1.261 -33.406 -22.047 1 61.25 176 ILE A C 1
ATOM 1342 O O . ILE A 1 176 ? -1.658 -32.25 -21.812 1 61.25 176 ILE A O 1
ATOM 1346 N N . ALA A 1 177 ? -1.898 -34.469 -21.719 1 66.44 177 ALA A N 1
ATOM 1347 C CA . ALA A 1 177 ? -3.133 -34.375 -20.953 1 66.44 177 ALA A CA 1
ATOM 1348 C C . ALA A 1 177 ? -2.871 -33.719 -19.594 1 66.44 177 ALA A C 1
ATOM 1350 O O . ALA A 1 177 ? -3.648 -32.875 -19.125 1 66.44 177 ALA A O 1
ATOM 1351 N N . ALA A 1 178 ? -1.827 -34.094 -18.984 1 70 178 ALA A N 1
ATOM 1352 C CA . ALA A 1 178 ? -1.438 -33.5 -17.703 1 70 178 ALA A CA 1
ATOM 1353 C C . ALA A 1 178 ? -1.149 -32 -17.859 1 70 178 ALA A C 1
ATOM 1355 O O . ALA A 1 178 ? -1.545 -31.203 -17.016 1 70 178 ALA A O 1
ATOM 1356 N N . ALA A 1 179 ? -0.534 -31.609 -18.938 1 67.69 179 ALA A N 1
ATOM 1357 C CA . ALA A 1 179 ? -0.216 -30.219 -19.203 1 67.69 179 ALA A CA 1
ATOM 1358 C C . ALA A 1 179 ? -1.486 -29.391 -19.391 1 67.69 179 ALA A C 1
ATOM 1360 O O . ALA A 1 179 ? -1.593 -28.266 -18.906 1 67.69 179 ALA A O 1
ATOM 1361 N N . LEU A 1 180 ? -2.35 -29.953 -20.094 1 70.19 180 LEU A N 1
ATOM 1362 C CA . LEU A 1 180 ? -3.607 -29.25 -20.344 1 70.19 180 LEU A CA 1
ATOM 1363 C C . LEU A 1 180 ? -4.387 -29.047 -19.047 1 70.19 180 LEU A C 1
ATOM 1365 O O . LEU A 1 180 ? -4.957 -27.969 -18.844 1 70.19 180 LEU A O 1
ATOM 1369 N N . GLN A 1 181 ? -4.418 -30.062 -18.25 1 75 181 GLN A N 1
ATOM 1370 C CA . GLN A 1 181 ? -5.109 -29.953 -16.969 1 75 181 GLN A CA 1
ATOM 1371 C C . GLN A 1 181 ? -4.465 -28.906 -16.094 1 75 181 GLN A C 1
ATOM 1373 O O . GLN A 1 181 ? -5.16 -28.141 -15.406 1 75 181 GLN A O 1
ATOM 1378 N N . TRP A 1 182 ? -3.23 -28.828 -16.203 1 74.94 182 TRP A N 1
ATOM 1379 C CA . TRP A 1 182 ? -2.49 -27.844 -15.422 1 74.94 182 TRP A CA 1
ATOM 1380 C C . TRP A 1 182 ? -2.809 -26.422 -15.891 1 74.94 182 TRP A C 1
ATOM 1382 O O . TRP A 1 182 ? -3.014 -25.531 -15.07 1 74.94 182 TRP A O 1
ATOM 1392 N N . VAL A 1 183 ? -2.941 -26.25 -17.156 1 71.94 183 VAL A N 1
ATOM 1393 C CA . VAL A 1 183 ? -3.219 -24.938 -17.734 1 71.94 183 VAL A CA 1
ATOM 1394 C C . VAL A 1 183 ? -4.625 -24.484 -17.344 1 71.94 183 VAL A C 1
ATOM 1396 O O . VAL A 1 183 ? -4.836 -23.328 -16.984 1 71.94 183 VAL A O 1
ATOM 1399 N N . ILE A 1 184 ? -5.473 -25.391 -17.453 1 78.06 184 ILE A N 1
ATOM 1400 C CA . ILE A 1 184 ? -6.848 -25.078 -17.094 1 78.06 184 ILE A CA 1
ATOM 1401 C C . ILE A 1 184 ? -6.922 -24.719 -15.609 1 78.06 184 ILE A C 1
ATOM 1403 O O . ILE A 1 184 ? -7.555 -23.734 -15.234 1 78.06 184 ILE A O 1
ATOM 1407 N N . ARG A 1 185 ? -6.285 -25.516 -14.82 1 85.25 185 ARG A N 1
ATOM 1408 C CA . ARG A 1 185 ? -6.191 -25.234 -13.391 1 85.25 185 ARG A CA 1
ATOM 1409 C C . ARG A 1 185 ? -5.621 -23.844 -13.125 1 85.25 185 ARG A C 1
ATOM 1411 O O . ARG A 1 185 ? -6.176 -23.078 -12.336 1 85.25 185 ARG A O 1
ATOM 1418 N N . ASP A 1 186 ? -4.621 -23.484 -13.75 1 80.69 186 ASP A N 1
ATOM 1419 C CA . ASP A 1 186 ? -3.973 -22.188 -13.578 1 80.69 186 ASP A CA 1
ATOM 1420 C C . ASP A 1 186 ? -4.891 -21.047 -14.023 1 80.69 186 ASP A C 1
ATOM 1422 O O . ASP A 1 186 ? -4.945 -20 -13.375 1 80.69 186 ASP A O 1
ATOM 1426 N N . GLY A 1 187 ? -5.492 -21.25 -15.133 1 81.19 187 GLY A N 1
ATOM 1427 C CA . GLY A 1 187 ? -6.449 -20.266 -15.609 1 81.19 187 GLY A CA 1
ATOM 1428 C C . GLY A 1 187 ? -7.574 -20 -14.625 1 81.19 187 GLY A C 1
ATOM 1429 O O . GLY A 1 187 ? -7.953 -18.844 -14.391 1 81.19 187 GLY A O 1
ATOM 1430 N N . LEU A 1 188 ? -8.016 -21.078 -14.047 1 84.25 188 LEU A N 1
ATOM 1431 C CA . LEU A 1 188 ? -9.102 -20.938 -13.086 1 84.25 188 LEU A CA 1
ATOM 1432 C C . LEU A 1 188 ? -8.609 -20.266 -11.805 1 84.25 188 LEU A C 1
ATOM 1434 O O . LEU A 1 188 ? -9.367 -19.562 -11.148 1 84.25 188 LEU A O 1
ATOM 1438 N N . GLY A 1 189 ? -7.418 -20.469 -11.461 1 87.38 189 GLY A N 1
ATOM 1439 C CA . GLY A 1 189 ? -6.828 -19.719 -10.367 1 87.38 189 GLY A CA 1
ATOM 1440 C C . GLY A 1 189 ? -6.832 -18.219 -10.609 1 87.38 189 GLY A C 1
ATOM 1441 O O . GLY A 1 189 ? -7.164 -17.438 -9.719 1 87.38 189 GLY A O 1
ATOM 1442 N N . ARG A 1 190 ? -6.523 -17.828 -11.789 1 86.31 190 ARG A N 1
ATOM 1443 C CA . ARG A 1 190 ? -6.551 -16.422 -12.172 1 86.31 190 ARG A CA 1
ATOM 1444 C C . ARG A 1 190 ? -7.977 -15.875 -12.164 1 86.31 190 ARG A C 1
ATOM 1446 O O . ARG A 1 190 ? -8.211 -14.734 -11.758 1 86.31 190 ARG A O 1
ATOM 1453 N N . ALA A 1 191 ? -8.844 -16.703 -12.555 1 85.12 191 ALA A N 1
ATOM 1454 C CA . ALA A 1 191 ? -10.25 -16.312 -12.508 1 85.12 191 ALA A CA 1
ATOM 1455 C C . ALA A 1 191 ? -10.711 -16.094 -11.07 1 85.12 191 ALA A C 1
ATOM 1457 O O . ALA A 1 191 ? -11.5 -15.18 -10.797 1 85.12 191 ALA A O 1
ATOM 1458 N N . GLY A 1 192 ? -10.227 -16.953 -10.234 1 87.75 192 GLY A N 1
ATOM 1459 C CA . GLY A 1 192 ? -10.547 -16.766 -8.828 1 87.75 192 GLY A CA 1
ATOM 1460 C C . GLY A 1 192 ? -10.078 -15.438 -8.266 1 87.75 192 GLY A C 1
ATOM 1461 O O . GLY A 1 192 ? -10.789 -14.805 -7.488 1 87.75 192 GLY A O 1
ATOM 1462 N N . ARG A 1 193 ? -8.945 -15.023 -8.664 1 88.81 193 ARG A N 1
ATOM 1463 C CA . ARG A 1 193 ? -8.422 -13.719 -8.258 1 88.81 193 ARG A CA 1
ATOM 1464 C C . ARG A 1 193 ? -9.336 -12.594 -8.727 1 88.81 193 ARG A C 1
ATOM 1466 O O . ARG A 1 193 ? -9.648 -11.68 -7.961 1 88.81 193 ARG A O 1
ATOM 1473 N N . MET A 1 194 ? -9.789 -12.664 -9.922 1 86 194 MET A N 1
ATOM 1474 C CA . MET A 1 194 ? -10.625 -11.625 -10.516 1 86 194 MET A CA 1
ATOM 1475 C C . MET A 1 194 ? -11.992 -11.57 -9.844 1 86 194 MET A C 1
ATOM 1477 O O . MET A 1 194 ? -12.492 -10.484 -9.531 1 86 194 MET A O 1
ATOM 1481 N N . LEU A 1 195 ? -12.508 -12.727 -9.578 1 83.88 195 LEU A N 1
ATOM 1482 C CA . LEU A 1 195 ? -13.859 -12.789 -9.023 1 83.88 195 LEU A CA 1
ATOM 1483 C C . LEU A 1 195 ? -13.883 -12.273 -7.59 1 83.88 195 LEU A C 1
ATOM 1485 O O . LEU A 1 195 ? -14.805 -11.539 -7.203 1 83.88 195 LEU A O 1
ATOM 1489 N N . PHE A 1 196 ? -12.898 -12.531 -6.863 1 88.94 196 PHE A N 1
ATOM 1490 C CA . PHE A 1 196 ? -12.914 -12.156 -5.457 1 88.94 196 PHE A CA 1
ATOM 1491 C C . PHE A 1 196 ? -12.445 -10.719 -5.277 1 88.94 196 PHE A C 1
ATOM 1493 O O . PHE A 1 196 ? -12.617 -10.133 -4.203 1 88.94 196 PHE A O 1
ATOM 1500 N N . SER A 1 197 ? -12.008 -10.125 -6.293 1 87.75 197 SER A N 1
ATOM 1501 C CA . SER A 1 197 ? -11.617 -8.719 -6.234 1 87.75 197 SER A CA 1
ATOM 1502 C C . SER A 1 197 ? -12.836 -7.812 -6.113 1 87.75 197 SER A C 1
ATOM 1504 O O . SER A 1 197 ? -12.711 -6.629 -5.789 1 87.75 197 SER A O 1
ATOM 1506 N N . GLN A 1 198 ? -14.039 -8.289 -6.203 1 86.56 198 GLN A N 1
ATOM 1507 C CA . GLN A 1 198 ? -15.258 -7.488 -6.238 1 86.56 198 GLN A CA 1
ATOM 1508 C C . GLN A 1 198 ? -15.734 -7.152 -4.828 1 86.56 198 GLN A C 1
ATOM 1510 O O . GLN A 1 198 ? -16.719 -6.418 -4.66 1 86.56 198 GLN A O 1
ATOM 1515 N N . VAL A 1 199 ? -15.008 -7.594 -3.846 1 86.31 199 VAL A N 1
ATOM 1516 C CA . VAL A 1 199 ? -15.312 -7.238 -2.463 1 86.31 199 VAL A CA 1
ATOM 1517 C C . VAL A 1 199 ? -15.164 -5.73 -2.271 1 86.31 199 VAL A C 1
ATOM 1519 O O . VAL A 1 199 ? -15.852 -5.133 -1.442 1 86.31 199 VAL A O 1
ATOM 1522 N N . GLY A 1 200 ? -14.32 -5.102 -2.975 1 83.88 200 GLY A N 1
ATOM 1523 C CA . GLY A 1 200 ? -14.219 -3.65 -2.982 1 83.88 200 GLY A CA 1
ATOM 1524 C C . GLY A 1 200 ? -13.781 -3.076 -1.648 1 83.88 200 GLY A C 1
ATOM 1525 O O . GLY A 1 200 ? -12.789 -3.525 -1.067 1 83.88 200 GLY A O 1
ATOM 1526 N N . THR A 1 201 ? -14.539 -2.131 -1.128 1 86.06 201 THR A N 1
ATOM 1527 C CA . THR A 1 201 ? -14.188 -1.42 0.097 1 86.06 201 THR A CA 1
ATOM 1528 C C . THR A 1 201 ? -14.328 -2.334 1.312 1 86.06 201 THR A C 1
ATOM 1530 O O . THR A 1 201 ? -13.922 -1.973 2.416 1 86.06 201 THR A O 1
ATOM 1533 N N . GLY A 1 202 ? -14.867 -3.461 1.04 1 89.94 202 GLY A N 1
ATOM 1534 C CA . GLY A 1 202 ? -14.883 -4.445 2.113 1 89.94 202 GLY A CA 1
ATOM 1535 C C . GLY A 1 202 ? -13.5 -4.797 2.621 1 89.94 202 GLY A C 1
ATOM 1536 O O . GLY A 1 202 ? -13.32 -5.039 3.816 1 89.94 202 GLY A O 1
ATOM 1537 N N . PHE A 1 203 ? -12.523 -4.762 1.783 1 91.44 203 PHE A N 1
ATOM 1538 C CA . PHE A 1 203 ? -11.148 -5.062 2.16 1 91.44 203 PHE A CA 1
ATOM 1539 C C . PHE A 1 203 ? -10.594 -3.994 3.098 1 91.44 203 PHE A C 1
ATOM 1541 O O . PHE A 1 203 ? -9.727 -4.277 3.926 1 91.44 203 PHE A O 1
ATOM 1548 N N . ASP A 1 204 ? -11.133 -2.857 2.977 1 93.5 204 ASP A N 1
ATOM 1549 C CA . ASP A 1 204 ? -10.664 -1.749 3.805 1 93.5 204 ASP A CA 1
ATOM 1550 C C . ASP A 1 204 ? -11.406 -1.713 5.141 1 93.5 204 ASP A C 1
ATOM 1552 O O . ASP A 1 204 ? -10.805 -1.438 6.18 1 93.5 204 ASP A O 1
ATOM 1556 N N . ALA A 1 205 ? -12.68 -1.975 5.074 1 92.62 205 ALA A N 1
ATOM 1557 C CA . ALA A 1 205 ? -13.5 -1.907 6.277 1 92.62 205 ALA A CA 1
ATOM 1558 C C . ALA A 1 205 ? -13.242 -3.102 7.188 1 92.62 205 ALA A C 1
ATOM 1560 O O . ALA A 1 205 ? -13.156 -2.953 8.406 1 92.62 205 ALA A O 1
ATOM 1561 N N . GLU A 1 206 ? -13.117 -4.246 6.535 1 93.12 206 GLU A N 1
ATOM 1562 C CA . GLU A 1 206 ? -12.891 -5.492 7.262 1 93.12 206 GLU A CA 1
ATOM 1563 C C . GLU A 1 206 ? -11.531 -6.094 6.918 1 93.12 206 GLU A C 1
ATOM 1565 O O . GLU A 1 206 ? -11.438 -7.277 6.582 1 93.12 206 GLU A O 1
ATOM 1570 N N . THR A 1 207 ? -10.508 -5.246 7.031 1 94.75 207 THR A N 1
ATOM 1571 C CA . THR A 1 207 ? -9.148 -5.594 6.633 1 94.75 207 THR A CA 1
ATOM 1572 C C . THR A 1 207 ? -8.656 -6.816 7.402 1 94.75 207 THR A C 1
ATOM 1574 O O . THR A 1 207 ? -8.148 -7.77 6.805 1 94.75 207 THR A O 1
ATOM 1577 N N . LYS A 1 208 ? -8.836 -6.875 8.734 1 95.19 208 LYS A N 1
ATOM 1578 C CA . LYS A 1 208 ? -8.352 -7.969 9.57 1 95.19 208 LYS A CA 1
ATOM 1579 C C . LYS A 1 208 ? -9.094 -9.266 9.266 1 95.19 208 LYS A C 1
ATOM 1581 O O . LYS A 1 208 ? -8.484 -10.328 9.148 1 95.19 208 LYS A O 1
ATOM 1586 N N . GLN A 1 209 ? -10.312 -9.156 9.102 1 93.94 209 GLN A N 1
ATOM 1587 C CA . GLN A 1 209 ? -11.148 -10.328 8.859 1 93.94 209 GLN A CA 1
ATOM 1588 C C . GLN A 1 209 ? -10.812 -10.969 7.512 1 93.94 209 GLN A C 1
ATOM 1590 O O . GLN A 1 209 ? -10.703 -12.195 7.41 1 93.94 209 GLN A O 1
ATOM 1595 N N . TYR A 1 210 ? -10.688 -10.125 6.52 1 93.81 210 TYR A N 1
ATOM 1596 C CA . TYR A 1 210 ? -10.406 -10.664 5.195 1 93.81 210 TYR A CA 1
ATOM 1597 C C . TYR A 1 210 ? -8.984 -11.211 5.125 1 93.81 210 TYR A C 1
ATOM 1599 O O . TYR A 1 210 ? -8.719 -12.18 4.402 1 93.81 210 TYR A O 1
ATOM 1607 N N . ARG A 1 211 ? -8.07 -10.633 5.867 1 96.12 211 ARG A N 1
ATOM 1608 C CA . ARG A 1 211 ? -6.723 -11.188 5.922 1 96.12 211 ARG A CA 1
ATOM 1609 C C . ARG A 1 211 ? -6.723 -12.578 6.551 1 96.12 211 ARG A C 1
ATOM 1611 O O . ARG A 1 211 ? -6.051 -13.484 6.062 1 96.12 211 ARG A O 1
ATOM 1618 N N . LEU A 1 212 ? -7.453 -12.703 7.609 1 96.12 212 LEU A N 1
ATOM 1619 C CA . LEU A 1 212 ? -7.562 -14.016 8.242 1 96.12 212 LEU A CA 1
ATOM 1620 C C . LEU A 1 212 ? -8.297 -15 7.34 1 96.12 212 LEU A C 1
ATOM 1622 O O . LEU A 1 212 ? -7.918 -16.172 7.258 1 96.12 212 LEU A O 1
ATOM 1626 N N . ALA A 1 213 ? -9.336 -14.531 6.699 1 94.75 213 ALA A N 1
ATOM 1627 C CA . ALA A 1 213 ? -10.055 -15.375 5.75 1 94.75 213 ALA A CA 1
ATOM 1628 C C . ALA A 1 213 ? -9.133 -15.867 4.637 1 94.75 213 ALA A C 1
ATOM 1630 O O . ALA A 1 213 ? -9.266 -17 4.168 1 94.75 213 ALA A O 1
ATOM 1631 N N . ALA A 1 214 ? -8.258 -14.969 4.207 1 95.94 214 ALA A N 1
ATOM 1632 C CA . ALA A 1 214 ? -7.297 -15.367 3.182 1 95.94 214 ALA A CA 1
ATOM 1633 C C . ALA A 1 214 ? -6.465 -16.562 3.643 1 95.94 214 ALA A C 1
ATOM 1635 O O . ALA A 1 214 ? -6.266 -17.516 2.889 1 95.94 214 ALA A O 1
ATOM 1636 N N . ALA A 1 215 ? -6.027 -16.5 4.859 1 97 215 ALA A N 1
ATOM 1637 C CA . ALA A 1 215 ? -5.246 -17.609 5.41 1 97 215 ALA A CA 1
ATOM 1638 C C . ALA A 1 215 ? -6.086 -18.875 5.5 1 97 215 ALA A C 1
ATOM 1640 O O . ALA A 1 215 ? -5.605 -19.969 5.176 1 97 215 ALA A O 1
ATOM 1641 N N . PHE A 1 216 ? -7.281 -18.766 5.898 1 96.56 216 PHE A N 1
ATOM 1642 C CA . PHE A 1 216 ? -8.18 -19.906 6.027 1 96.56 216 PHE A CA 1
ATOM 1643 C C . PHE A 1 216 ? -8.438 -20.547 4.668 1 96.56 216 PHE A C 1
ATOM 1645 O O . PHE A 1 216 ? -8.336 -21.766 4.523 1 96.56 216 PHE A O 1
ATOM 1652 N N . VAL A 1 217 ? -8.719 -19.703 3.727 1 96.5 217 VAL A N 1
ATOM 1653 C CA . VAL A 1 217 ? -9.023 -20.188 2.383 1 96.5 217 VAL A CA 1
ATOM 1654 C C . VAL A 1 217 ? -7.789 -20.859 1.787 1 96.5 217 VAL A C 1
ATOM 1656 O O . VAL A 1 217 ? -7.902 -21.859 1.073 1 96.5 217 VAL A O 1
ATOM 1659 N N . LEU A 1 218 ? -6.645 -20.297 2.055 1 96.81 218 LEU A N 1
ATOM 1660 C CA . LEU A 1 218 ? -5.406 -20.906 1.577 1 96.81 218 LEU A CA 1
ATOM 1661 C C . LEU A 1 218 ? -5.258 -22.328 2.119 1 96.81 218 LEU A C 1
ATOM 1663 O O . LEU A 1 218 ? -4.934 -23.25 1.369 1 96.81 218 LEU A O 1
ATOM 1667 N N . ASN A 1 219 ? -5.504 -22.5 3.383 1 97.19 219 ASN A N 1
ATOM 1668 C CA . ASN A 1 219 ? -5.371 -23.812 3.992 1 97.19 219 ASN A CA 1
ATOM 1669 C C . ASN A 1 219 ? -6.414 -24.797 3.455 1 97.19 219 ASN A C 1
ATOM 1671 O O . ASN A 1 219 ? -6.113 -25.969 3.232 1 97.19 219 ASN A O 1
ATOM 1675 N N . VAL A 1 220 ? -7.602 -24.312 3.219 1 96.81 220 VAL A N 1
ATOM 1676 C CA . VAL A 1 220 ? -8.641 -25.141 2.633 1 96.81 220 VAL A CA 1
ATOM 1677 C C . VAL A 1 220 ? -8.234 -25.562 1.223 1 96.81 220 VAL A C 1
ATOM 1679 O O . VAL A 1 220 ? -8.438 -26.719 0.832 1 96.81 220 VAL A O 1
ATOM 1682 N N . SER A 1 221 ? -7.688 -24.609 0.503 1 96.69 221 SER A N 1
ATOM 1683 C CA . SER A 1 221 ? -7.227 -24.906 -0.849 1 96.69 221 SER A CA 1
ATOM 1684 C C . SER A 1 221 ? -6.156 -25.984 -0.843 1 96.69 221 SER A C 1
ATOM 1686 O O . SER A 1 221 ? -6.223 -26.938 -1.633 1 96.69 221 SER A O 1
ATOM 1688 N N . CYS A 1 222 ? -5.238 -25.875 0.048 1 95.44 222 CYS A N 1
ATOM 1689 C CA . CYS A 1 222 ? -4.152 -26.859 0.139 1 95.44 222 CYS A CA 1
ATOM 1690 C C . CYS A 1 222 ? -4.676 -28.219 0.571 1 95.44 222 CYS A C 1
ATOM 1692 O O . CYS A 1 222 ? -4.188 -29.25 0.112 1 95.44 222 CYS A O 1
ATOM 1694 N N . ALA A 1 223 ? -5.645 -28.234 1.412 1 96.38 223 ALA A N 1
ATOM 1695 C CA . ALA A 1 223 ? -6.262 -29.484 1.834 1 96.38 223 ALA A CA 1
ATOM 1696 C C . ALA A 1 223 ? -6.957 -30.172 0.664 1 96.38 223 ALA A C 1
ATOM 1698 O O . ALA A 1 223 ? -6.867 -31.406 0.515 1 96.38 223 ALA A O 1
ATOM 1699 N N . LEU A 1 224 ? -7.637 -29.406 -0.16 1 95.88 224 LEU A N 1
ATOM 1700 C CA . LEU A 1 224 ? -8.289 -29.953 -1.345 1 95.88 224 LEU A CA 1
ATOM 1701 C C . LEU A 1 224 ? -7.262 -30.562 -2.295 1 95.88 224 LEU A C 1
ATOM 1703 O O . LEU A 1 224 ? -7.488 -31.641 -2.857 1 95.88 224 LEU A O 1
ATOM 1707 N N . GLU A 1 225 ? -6.195 -29.875 -2.443 1 93.12 225 GLU A N 1
ATOM 1708 C CA . GLU A 1 225 ? -5.125 -30.391 -3.291 1 93.12 225 GLU A CA 1
ATOM 1709 C C . GLU A 1 225 ? -4.527 -31.672 -2.707 1 93.12 225 GLU A C 1
ATOM 1711 O O . GLU A 1 225 ? -4.215 -32.594 -3.443 1 93.12 225 GLU A O 1
ATOM 1716 N N . ALA A 1 226 ? -4.395 -31.719 -1.421 1 90.69 226 ALA A N 1
ATOM 1717 C CA . ALA A 1 226 ? -3.822 -32.875 -0.746 1 90.69 226 ALA A CA 1
ATOM 1718 C C . ALA A 1 226 ? -4.727 -34.094 -0.892 1 90.69 226 ALA A C 1
ATOM 1720 O O . ALA A 1 226 ? -4.262 -35.25 -0.806 1 90.69 226 ALA A O 1
ATOM 1721 N N . LEU A 1 227 ? -5.957 -33.906 -1.236 1 91.44 227 LEU A N 1
ATOM 1722 C CA . LEU A 1 227 ? -6.93 -34.969 -1.351 1 91.44 227 LEU A CA 1
ATOM 1723 C C . LEU A 1 227 ? -6.973 -35.531 -2.775 1 91.44 227 LEU A C 1
ATOM 1725 O O . LEU A 1 227 ? -7.539 -36.594 -3.021 1 91.44 227 LEU A O 1
ATOM 1729 N N . THR A 1 228 ? -6.379 -34.875 -3.668 1 90.94 228 THR A N 1
ATOM 1730 C CA . THR A 1 228 ? -6.535 -35.156 -5.086 1 90.94 228 THR A CA 1
ATOM 1731 C C . THR A 1 228 ? -6.043 -36.594 -5.391 1 90.94 228 THR A C 1
ATOM 1733 O O . THR A 1 228 ? -6.617 -37.281 -6.234 1 90.94 228 THR A O 1
ATOM 1736 N N . PRO A 1 229 ? -4.98 -37.188 -4.723 1 87.25 229 PRO A N 1
ATOM 1737 C CA . PRO A 1 229 ? -4.535 -38.531 -5.027 1 87.25 229 PRO A CA 1
ATOM 1738 C C . PRO A 1 229 ? -5.566 -39.594 -4.637 1 87.25 229 PRO A C 1
ATOM 1740 O O . PRO A 1 229 ? -5.574 -40.688 -5.203 1 87.25 229 PRO A O 1
ATOM 1743 N N . LEU A 1 230 ? -6.383 -39.312 -3.736 1 88.19 230 LEU A N 1
ATOM 1744 C CA . LEU A 1 230 ? -7.414 -40.219 -3.287 1 88.19 230 LEU A CA 1
ATOM 1745 C C . LEU A 1 230 ? -8.555 -40.312 -4.301 1 88.19 230 LEU A C 1
ATOM 1747 O O . LEU A 1 230 ? -9.297 -41.281 -4.324 1 88.19 230 LEU A O 1
ATOM 1751 N N . PHE A 1 231 ? -8.695 -39.25 -5.156 1 90.56 231 PHE A N 1
ATOM 1752 C CA . PHE A 1 231 ? -9.742 -39.188 -6.176 1 90.56 231 PHE A CA 1
ATOM 1753 C C . PHE A 1 231 ? -9.156 -38.812 -7.527 1 90.56 231 PHE A C 1
ATOM 1755 O O . PHE A 1 231 ? -9.492 -37.75 -8.078 1 90.56 231 PHE A O 1
ATOM 1762 N N . PRO A 1 232 ? -8.438 -39.781 -8.125 1 84 232 PRO A N 1
ATOM 1763 C CA . PRO A 1 232 ? -7.742 -39.438 -9.375 1 84 232 PRO A CA 1
ATOM 1764 C C . PRO A 1 232 ? -8.703 -39.062 -10.5 1 84 232 PRO A C 1
ATOM 1766 O O . PRO A 1 232 ? -8.367 -38.25 -11.359 1 84 232 PRO A O 1
ATOM 1769 N N . HIS A 1 233 ? -9.906 -39.562 -10.5 1 86.69 233 HIS A N 1
ATOM 1770 C CA . HIS A 1 233 ? -10.883 -39.281 -11.547 1 86.69 233 HIS A CA 1
ATOM 1771 C C . HIS A 1 233 ? -11.445 -37.875 -11.406 1 86.69 233 HIS A C 1
ATOM 1773 O O . HIS A 1 233 ? -11.992 -37.312 -12.367 1 86.69 233 HIS A O 1
ATOM 1779 N N . LEU A 1 234 ? -11.297 -37.281 -10.25 1 91.69 234 LEU A N 1
ATOM 1780 C CA . LEU A 1 234 ? -11.797 -35.938 -9.992 1 91.69 234 LEU A CA 1
ATOM 1781 C C . LEU A 1 234 ? -10.641 -34.938 -9.852 1 91.69 234 LEU A C 1
ATOM 1783 O O . LEU A 1 234 ? -10.797 -33.906 -9.234 1 91.69 234 LEU A O 1
ATOM 1787 N N . PHE A 1 235 ? -9.547 -35.25 -10.398 1 89.81 235 PHE A N 1
ATOM 1788 C CA . PHE A 1 235 ? -8.367 -34.438 -10.242 1 89.81 235 PHE A CA 1
ATOM 1789 C C . PHE A 1 235 ? -8.641 -33 -10.727 1 89.81 235 PHE A C 1
ATOM 1791 O O . PHE A 1 235 ? -8.445 -32.031 -9.992 1 89.81 235 PHE A O 1
ATOM 1798 N N . LEU A 1 236 ? -9.133 -32.875 -11.953 1 89.38 236 LEU A N 1
ATOM 1799 C CA . LEU A 1 236 ? -9.266 -31.547 -12.57 1 89.38 236 LEU A CA 1
ATOM 1800 C C . LEU A 1 236 ? -10.258 -30.688 -11.805 1 89.38 236 LEU A C 1
ATOM 1802 O O . LEU A 1 236 ? -9.938 -29.562 -11.422 1 89.38 236 LEU A O 1
ATOM 1806 N N . PRO A 1 237 ? -11.438 -31.156 -11.5 1 92.38 237 PRO A N 1
ATOM 1807 C CA . PRO A 1 237 ? -12.367 -30.328 -10.742 1 92.38 237 PRO A CA 1
ATOM 1808 C C . PRO A 1 237 ? -11.844 -29.969 -9.344 1 92.38 237 PRO A C 1
ATOM 1810 O O . PRO A 1 237 ? -12.008 -28.844 -8.891 1 92.38 237 PRO A O 1
ATOM 1813 N N . LEU A 1 238 ? -11.219 -30.875 -8.672 1 93.38 238 LEU A N 1
ATOM 1814 C CA . LEU A 1 238 ? -10.703 -30.609 -7.332 1 93.38 238 LEU A CA 1
ATOM 1815 C C . LEU A 1 238 ? -9.539 -29.625 -7.379 1 93.38 238 LEU A C 1
ATOM 1817 O O . LEU A 1 238 ? -9.508 -28.672 -6.613 1 93.38 238 LEU A O 1
ATOM 1821 N N . ALA A 1 239 ? -8.656 -29.922 -8.289 1 92.06 239 ALA A N 1
ATOM 1822 C CA . ALA A 1 239 ? -7.488 -29.062 -8.422 1 92.06 239 ALA A CA 1
ATOM 1823 C C . ALA A 1 239 ? -7.891 -27.656 -8.883 1 92.06 239 ALA A C 1
ATOM 1825 O O . ALA A 1 239 ? -7.301 -26.656 -8.461 1 92.06 239 ALA A O 1
ATOM 1826 N N . SER A 1 240 ? -8.867 -27.609 -9.703 1 92.88 240 SER A N 1
ATOM 1827 C CA . SER A 1 240 ? -9.328 -26.328 -10.203 1 92.88 240 SER A CA 1
ATOM 1828 C C . SER A 1 240 ? -10.031 -25.531 -9.109 1 92.88 240 SER A C 1
ATOM 1830 O O . SER A 1 240 ? -9.812 -24.328 -8.977 1 92.88 240 SER A O 1
ATOM 1832 N N . LEU A 1 241 ? -10.844 -26.156 -8.438 1 94.62 241 LEU A N 1
ATOM 1833 C CA . LEU A 1 241 ? -11.516 -25.5 -7.32 1 94.62 241 LEU A CA 1
ATOM 1834 C C . LEU A 1 241 ? -10.508 -25 -6.285 1 94.62 241 LEU A C 1
ATOM 1836 O O . LEU A 1 241 ? -10.633 -23.891 -5.766 1 94.62 241 LEU A O 1
ATOM 1840 N N . ALA A 1 242 ? -9.555 -25.812 -5.977 1 95.38 242 ALA A N 1
ATOM 1841 C CA . ALA A 1 242 ? -8.5 -25.438 -5.043 1 95.38 242 ALA A CA 1
ATOM 1842 C C . ALA A 1 242 ? -7.734 -24.203 -5.543 1 95.38 242 ALA A C 1
ATOM 1844 O O . ALA A 1 242 ? -7.484 -23.266 -4.781 1 95.38 242 ALA A O 1
ATOM 1845 N N . ASN A 1 243 ? -7.488 -24.25 -6.777 1 92.88 243 ASN A N 1
ATOM 1846 C CA . ASN A 1 243 ? -6.695 -23.156 -7.332 1 92.88 243 ASN A CA 1
ATOM 1847 C C . ASN A 1 243 ? -7.508 -21.875 -7.43 1 92.88 243 ASN A C 1
ATOM 1849 O O . ASN A 1 243 ? -6.961 -20.781 -7.301 1 92.88 243 ASN A O 1
ATOM 1853 N N . MET A 1 244 ? -8.711 -22 -7.691 1 93.75 244 MET A N 1
ATOM 1854 C CA . MET A 1 244 ? -9.578 -20.828 -7.652 1 93.75 244 MET A CA 1
ATOM 1855 C C . MET A 1 244 ? -9.609 -20.219 -6.258 1 93.75 244 MET A C 1
ATOM 1857 O O . MET A 1 244 ? -9.539 -19 -6.105 1 93.75 244 MET A O 1
ATOM 1861 N N . ALA A 1 245 ? -9.75 -21.047 -5.324 1 95.62 245 ALA A N 1
ATOM 1862 C CA . ALA A 1 245 ? -9.75 -20.594 -3.938 1 95.62 245 ALA A CA 1
ATOM 1863 C C . ALA A 1 245 ? -8.406 -19.969 -3.568 1 95.62 245 ALA A C 1
ATOM 1865 O O . ALA A 1 245 ? -8.352 -18.969 -2.852 1 95.62 245 ALA A O 1
ATOM 1866 N N . LYS A 1 246 ? -7.348 -20.531 -4.035 1 95.06 246 LYS A N 1
ATOM 1867 C CA . LYS A 1 246 ? -6.031 -19.938 -3.822 1 95.06 246 LYS A CA 1
ATOM 1868 C C . LYS A 1 246 ? -5.949 -18.547 -4.441 1 95.06 246 LYS A C 1
ATOM 1870 O O . LYS A 1 246 ? -5.32 -17.641 -3.881 1 95.06 246 LYS A O 1
ATOM 1875 N N . GLY A 1 247 ? -6.551 -18.469 -5.586 1 93.19 247 GLY A N 1
ATOM 1876 C CA . GLY A 1 247 ? -6.629 -17.156 -6.219 1 93.19 247 GLY A CA 1
ATOM 1877 C C . GLY A 1 247 ? -7.375 -16.125 -5.383 1 93.19 247 GLY A C 1
ATOM 1878 O O . GLY A 1 247 ? -6.914 -15 -5.223 1 93.19 247 GLY A O 1
ATOM 1879 N N . ALA A 1 248 ? -8.461 -16.547 -4.84 1 93.44 248 ALA A N 1
ATOM 1880 C CA . ALA A 1 248 ? -9.234 -15.68 -3.953 1 93.44 248 ALA A CA 1
ATOM 1881 C C . ALA A 1 248 ? -8.422 -15.297 -2.721 1 93.44 248 ALA A C 1
ATOM 1883 O O . ALA A 1 248 ? -8.438 -14.141 -2.293 1 93.44 248 ALA A O 1
ATOM 1884 N N . SER A 1 249 ? -7.715 -16.266 -2.209 1 95.25 249 SER A N 1
ATOM 1885 C CA . SER A 1 249 ? -6.867 -16.016 -1.05 1 95.25 249 SER A CA 1
ATOM 1886 C C . SER A 1 249 ? -5.762 -15.008 -1.378 1 95.25 249 SER A C 1
ATOM 1888 O O . SER A 1 249 ? -5.488 -14.102 -0.59 1 95.25 249 SER A O 1
ATOM 1890 N N . THR A 1 250 ? -5.234 -15.117 -2.502 1 93.12 250 THR A N 1
ATOM 1891 C CA . THR A 1 250 ? -4.121 -14.273 -2.916 1 93.12 250 THR A CA 1
ATOM 1892 C C . THR A 1 250 ? -4.566 -12.82 -3.064 1 93.12 250 THR A C 1
ATOM 1894 O O . THR A 1 250 ? -3.889 -11.906 -2.59 1 93.12 250 THR A O 1
ATOM 1897 N N . VAL A 1 251 ? -5.641 -12.648 -3.652 1 92.5 251 VAL A N 1
ATOM 1898 C CA . VAL A 1 251 ? -6.105 -11.281 -3.861 1 92.5 251 VAL A CA 1
ATOM 1899 C C . VAL A 1 251 ? -6.543 -10.672 -2.531 1 92.5 251 VAL A C 1
ATOM 1901 O O . VAL A 1 251 ? -6.324 -9.484 -2.279 1 92.5 251 VAL A O 1
ATOM 1904 N N . ALA A 1 252 ? -7.215 -11.445 -1.757 1 94.38 252 ALA A N 1
ATOM 1905 C CA . ALA A 1 252 ? -7.602 -10.953 -0.438 1 94.38 252 ALA A CA 1
ATOM 1906 C C . ALA A 1 252 ? -6.375 -10.555 0.38 1 94.38 252 ALA A C 1
ATOM 1908 O O . ALA A 1 252 ? -6.367 -9.5 1.023 1 94.38 252 ALA A O 1
ATOM 1909 N N . ALA A 1 253 ? -5.383 -11.359 0.327 1 95.25 253 ALA A N 1
ATOM 1910 C CA . ALA A 1 253 ? -4.145 -11.07 1.049 1 95.25 253 ALA A CA 1
ATOM 1911 C C . ALA A 1 253 ? -3.475 -9.812 0.501 1 95.25 253 ALA A C 1
ATOM 1913 O O . ALA A 1 253 ? -3.02 -8.961 1.269 1 95.25 253 ALA A O 1
ATOM 1914 N N . ALA A 1 254 ? -3.482 -9.703 -0.735 1 93.5 254 ALA A N 1
ATOM 1915 C CA . ALA A 1 254 ? -2.85 -8.555 -1.372 1 93.5 254 ALA A CA 1
ATOM 1916 C C . ALA A 1 254 ? -3.613 -7.266 -1.066 1 93.5 254 ALA A C 1
ATOM 1918 O O . ALA A 1 254 ? -3.008 -6.227 -0.793 1 93.5 254 ALA A O 1
ATOM 1919 N N . SER A 1 255 ? -4.895 -7.34 -1.084 1 94.19 255 SER A N 1
ATOM 1920 C CA . SER A 1 255 ? -5.742 -6.168 -0.915 1 94.19 255 SER A CA 1
ATOM 1921 C C . SER A 1 255 ? -5.727 -5.672 0.528 1 94.19 255 SER A C 1
ATOM 1923 O O . SER A 1 255 ? -5.969 -4.492 0.79 1 94.19 255 SER A O 1
ATOM 1925 N N . THR A 1 256 ? -5.457 -6.555 1.444 1 95.81 256 THR A N 1
ATOM 1926 C CA . THR A 1 256 ? -5.477 -6.156 2.848 1 95.81 256 THR A CA 1
ATOM 1927 C C . THR A 1 256 ? -4.074 -5.762 3.314 1 95.81 256 THR A C 1
ATOM 1929 O O . THR A 1 256 ? -3.926 -4.984 4.258 1 95.81 256 THR A O 1
ATOM 1932 N N . ARG A 1 257 ? -3.078 -6.223 2.648 1 95.44 257 ARG A N 1
ATOM 1933 C CA . ARG A 1 257 ? -1.697 -5.973 3.049 1 95.44 257 ARG A CA 1
ATOM 1934 C C . ARG A 1 257 ? -1.366 -4.484 2.986 1 95.44 257 ARG A C 1
ATOM 1936 O O . ARG A 1 257 ? -0.666 -3.963 3.855 1 95.44 257 ARG A O 1
ATOM 1943 N N . GLY A 1 258 ? -1.811 -3.865 1.978 1 92.62 258 GLY A N 1
ATOM 1944 C CA . GLY A 1 258 ? -1.533 -2.445 1.833 1 92.62 258 GLY A CA 1
ATOM 1945 C C . GLY A 1 258 ? -2.008 -1.622 3.016 1 92.62 258 GLY A C 1
ATOM 1946 O O . GLY A 1 258 ? -1.273 -0.77 3.52 1 92.62 258 GLY A O 1
ATOM 1947 N N . ALA A 1 259 ? -3.219 -1.899 3.395 1 93.19 259 ALA A N 1
ATOM 1948 C CA . ALA A 1 259 ? -3.789 -1.163 4.52 1 93.19 259 ALA A CA 1
ATOM 1949 C C . ALA A 1 259 ? -3.043 -1.474 5.812 1 93.19 259 ALA A C 1
ATOM 1951 O O . ALA A 1 259 ? -2.828 -0.585 6.641 1 93.19 259 ALA A O 1
ATOM 1952 N N . ILE A 1 260 ? -2.652 -2.658 5.977 1 97.12 260 ILE A N 1
ATOM 1953 C CA . ILE A 1 260 ? -1.927 -3.066 7.172 1 97.12 260 ILE A CA 1
ATOM 1954 C C . ILE A 1 260 ? -0.562 -2.383 7.207 1 97.12 260 ILE A C 1
ATOM 1956 O O . ILE A 1 260 ? -0.189 -1.776 8.211 1 97.12 260 ILE A O 1
ATOM 1960 N N . TYR A 1 261 ? 0.142 -2.4 6.105 1 96.62 261 TYR A N 1
ATOM 1961 C CA . TYR A 1 261 ? 1.465 -1.788 6.051 1 96.62 261 TYR A CA 1
ATOM 1962 C C . TYR A 1 261 ? 1.373 -0.277 6.227 1 96.62 261 TYR A C 1
ATOM 1964 O O . TYR A 1 261 ? 2.232 0.333 6.871 1 96.62 261 TYR A O 1
ATOM 1972 N N . ARG A 1 262 ? 0.364 0.217 5.68 1 94 262 ARG A N 1
ATOM 1973 C CA . ARG A 1 262 ? 0.151 1.653 5.828 1 94 262 ARG A CA 1
ATOM 1974 C C . ARG A 1 262 ? -0.061 2.029 7.289 1 94 262 ARG A C 1
ATOM 1976 O O . ARG A 1 262 ? 0.344 3.109 7.723 1 94 262 ARG A O 1
ATOM 1983 N N . SER A 1 263 ? -0.669 1.181 8.062 1 94.69 263 SER A N 1
ATOM 1984 C CA . SER A 1 263 ? -0.932 1.471 9.469 1 94.69 263 SER A CA 1
ATOM 1985 C C . SER A 1 263 ? 0.364 1.56 10.273 1 94.69 263 SER A C 1
ATOM 1987 O O . SER A 1 263 ? 0.393 2.143 11.359 1 94.69 263 SER A O 1
ATOM 1989 N N . PHE A 1 264 ? 1.466 1.034 9.734 1 96.31 264 PHE A N 1
ATOM 1990 C CA . PHE A 1 264 ? 2.75 1.062 10.422 1 96.31 264 PHE A CA 1
ATOM 1991 C C . PHE A 1 264 ? 3.498 2.354 10.117 1 96.31 264 PHE A C 1
ATOM 1993 O O . PHE A 1 264 ? 4.438 2.713 10.836 1 96.31 264 PHE A O 1
ATOM 2000 N N . MET A 1 265 ? 3.113 3.008 9.086 1 93.19 265 MET A N 1
ATOM 2001 C CA . MET A 1 265 ? 3.871 4.148 8.578 1 93.19 265 MET A CA 1
ATOM 2002 C C . MET A 1 265 ? 3.918 5.273 9.609 1 93.19 265 MET A C 1
ATOM 2004 O O . MET A 1 265 ? 2.902 5.598 10.227 1 93.19 265 MET A O 1
ATOM 2008 N N . ARG A 1 266 ? 5.074 5.832 9.82 1 91.38 266 ARG A N 1
ATOM 2009 C CA . ARG A 1 266 ? 5.246 7.07 10.578 1 91.38 266 ARG A CA 1
ATOM 2010 C C . ARG A 1 266 ? 5.895 8.148 9.719 1 91.38 266 ARG A C 1
ATOM 2012 O O . ARG A 1 266 ? 6.004 9.305 10.133 1 91.38 266 ARG A O 1
ATOM 2019 N N . ARG A 1 267 ? 6.324 7.684 8.586 1 90.25 267 ARG A N 1
ATOM 2020 C CA . ARG A 1 267 ? 6.887 8.516 7.531 1 90.25 267 ARG A CA 1
ATOM 2021 C C . ARG A 1 267 ? 6.43 8.047 6.156 1 90.25 267 ARG A C 1
ATOM 2023 O O . ARG A 1 267 ? 5.508 7.234 6.047 1 90.25 267 ARG A O 1
ATOM 2030 N N . GLU A 1 268 ? 6.984 8.633 5.137 1 90.5 268 GLU A N 1
ATOM 2031 C CA . GLU A 1 268 ? 6.699 8.156 3.787 1 90.5 268 GLU A CA 1
ATOM 2032 C C . GLU A 1 268 ? 7.59 6.977 3.414 1 90.5 268 GLU A C 1
ATOM 2034 O O . GLU A 1 268 ? 8.469 7.102 2.562 1 90.5 268 GLU A O 1
ATOM 2039 N N . ASN A 1 269 ? 7.289 5.855 4.078 1 93.5 269 ASN A N 1
ATOM 2040 C CA . ASN A 1 269 ? 8.203 4.73 3.912 1 93.5 269 ASN A CA 1
ATOM 2041 C C . ASN A 1 269 ? 7.457 3.432 3.641 1 93.5 269 ASN A C 1
ATOM 2043 O O . ASN A 1 269 ? 7.852 2.369 4.125 1 93.5 269 ASN A O 1
ATOM 2047 N N . LEU A 1 270 ? 6.328 3.512 2.955 1 94.38 270 LEU A N 1
ATOM 2048 C CA . LEU A 1 270 ? 5.543 2.326 2.629 1 94.38 270 LEU A CA 1
ATOM 2049 C C . LEU A 1 270 ? 6.363 1.344 1.797 1 94.38 270 LEU A C 1
ATOM 2051 O O . LEU A 1 270 ? 6.266 0.13 1.988 1 94.38 270 LEU A O 1
ATOM 2055 N N . GLY A 1 271 ? 7.176 1.829 0.891 1 94.38 271 GLY A N 1
ATOM 2056 C CA . GLY A 1 271 ? 8.023 0.964 0.082 1 94.38 271 GLY A CA 1
ATOM 2057 C C . GLY A 1 271 ? 9.047 0.201 0.898 1 94.38 271 GLY A C 1
ATOM 2058 O O . GLY A 1 271 ? 9.266 -0.993 0.674 1 94.38 271 GLY A O 1
ATOM 2059 N N . ASP A 1 272 ? 9.664 0.877 1.785 1 93.44 272 ASP A N 1
ATOM 2060 C CA . ASP A 1 272 ? 10.641 0.249 2.668 1 93.44 272 ASP A CA 1
ATOM 2061 C C . ASP A 1 272 ? 9.992 -0.838 3.521 1 93.44 272 ASP A C 1
ATOM 2063 O O . ASP A 1 272 ? 10.531 -1.939 3.646 1 93.44 272 ASP A O 1
ATOM 2067 N N . ILE A 1 273 ? 8.852 -0.488 4.086 1 95.69 273 ILE A N 1
ATOM 2068 C CA . ILE A 1 273 ? 8.117 -1.446 4.906 1 95.69 273 ILE A CA 1
ATOM 2069 C C . ILE A 1 273 ? 7.77 -2.676 4.07 1 95.69 273 ILE A C 1
ATOM 2071 O O . ILE A 1 273 ? 7.949 -3.811 4.516 1 95.69 273 ILE A O 1
ATOM 2075 N N . THR A 1 274 ? 7.301 -2.467 2.898 1 94.81 274 THR A N 1
ATOM 2076 C CA . THR A 1 274 ? 6.922 -3.557 2.004 1 94.81 274 THR A CA 1
ATOM 2077 C C . THR A 1 274 ? 8.125 -4.441 1.69 1 94.81 274 THR A C 1
ATOM 2079 O O . THR A 1 274 ? 8.031 -5.668 1.756 1 94.81 274 THR A O 1
ATOM 2082 N N . ALA A 1 275 ? 9.219 -3.855 1.386 1 93.56 275 ALA A N 1
ATOM 2083 C CA . ALA A 1 275 ? 10.43 -4.605 1.047 1 93.56 275 ALA A CA 1
ATOM 2084 C C . ALA A 1 275 ? 10.875 -5.48 2.215 1 93.56 275 ALA A C 1
ATOM 2086 O O . ALA A 1 275 ? 11.234 -6.645 2.023 1 93.56 275 ALA A O 1
ATOM 2087 N N . LYS A 1 276 ? 10.852 -4.926 3.371 1 93.88 276 LYS A N 1
ATOM 2088 C CA . LYS A 1 276 ? 11.297 -5.676 4.543 1 93.88 276 LYS A CA 1
ATOM 2089 C C . LYS A 1 276 ? 10.328 -6.812 4.867 1 93.88 276 LYS A C 1
ATOM 2091 O O . LYS A 1 276 ? 10.75 -7.906 5.238 1 93.88 276 LYS A O 1
ATOM 2096 N N . GLN A 1 277 ? 9.055 -6.504 4.727 1 94.81 277 GLN A N 1
ATOM 2097 C CA . GLN A 1 277 ? 8.078 -7.555 4.984 1 94.81 277 GLN A CA 1
ATOM 2098 C C . GLN A 1 277 ? 8.164 -8.664 3.938 1 94.81 277 GLN A C 1
ATOM 2100 O O . GLN A 1 277 ? 7.918 -9.828 4.238 1 94.81 277 GLN A O 1
ATOM 2105 N N . GLU A 1 278 ? 8.539 -8.289 2.709 1 92.06 278 GLU A N 1
ATOM 2106 C CA . GLU A 1 278 ? 8.789 -9.312 1.695 1 92.06 278 GLU A CA 1
ATOM 2107 C C . GLU A 1 278 ? 9.969 -10.195 2.082 1 92.06 278 GLU A C 1
ATOM 2109 O O . GLU A 1 278 ? 9.945 -11.406 1.871 1 92.06 278 GLU A O 1
ATOM 2114 N N . THR A 1 279 ? 10.953 -9.562 2.607 1 92.06 279 THR A N 1
ATOM 2115 C CA . THR A 1 279 ? 12.125 -10.297 3.055 1 92.06 279 THR A CA 1
ATOM 2116 C C . THR A 1 279 ? 11.758 -11.297 4.148 1 92.06 279 THR A C 1
ATOM 2118 O O . THR A 1 279 ? 12.18 -12.453 4.113 1 92.06 279 THR A O 1
ATOM 2121 N N . VAL A 1 280 ? 11 -10.859 5.078 1 94.12 280 VAL A N 1
ATOM 2122 C CA . VAL A 1 280 ? 10.547 -11.711 6.172 1 94.12 280 VAL A CA 1
ATOM 2123 C C . VAL A 1 280 ? 9.75 -12.891 5.613 1 94.12 280 VAL A C 1
ATOM 2125 O O . VAL A 1 280 ? 9.961 -14.039 6.012 1 94.12 280 VAL A O 1
ATOM 2128 N N . GLY A 1 281 ? 8.883 -12.625 4.703 1 93.38 281 GLY A N 1
ATOM 2129 C CA . GLY A 1 281 ? 8.07 -13.664 4.094 1 93.38 281 GLY A CA 1
ATOM 2130 C C . GLY A 1 281 ? 8.891 -14.688 3.332 1 93.38 281 GLY A C 1
ATOM 2131 O O . GLY A 1 281 ? 8.688 -15.898 3.486 1 93.38 281 GLY A O 1
ATOM 2132 N N . VAL A 1 282 ? 9.805 -14.211 2.59 1 91.88 282 VAL A N 1
ATOM 2133 C CA . VAL A 1 282 ? 10.633 -15.086 1.767 1 91.88 282 VAL A CA 1
ATOM 2134 C C . VAL A 1 282 ? 11.508 -15.969 2.66 1 91.88 282 VAL A C 1
ATOM 2136 O O . VAL A 1 282 ? 11.625 -17.172 2.432 1 91.88 282 VAL A O 1
ATOM 2139 N N . ALA A 1 283 ? 12.133 -15.359 3.631 1 91.69 283 ALA A N 1
ATOM 2140 C CA . ALA A 1 283 ? 12.961 -16.125 4.559 1 91.69 283 ALA A CA 1
ATOM 2141 C C . ALA A 1 283 ? 12.148 -17.203 5.262 1 91.69 283 ALA A C 1
ATOM 2143 O O . ALA A 1 283 ? 12.578 -18.359 5.355 1 91.69 283 ALA A O 1
ATO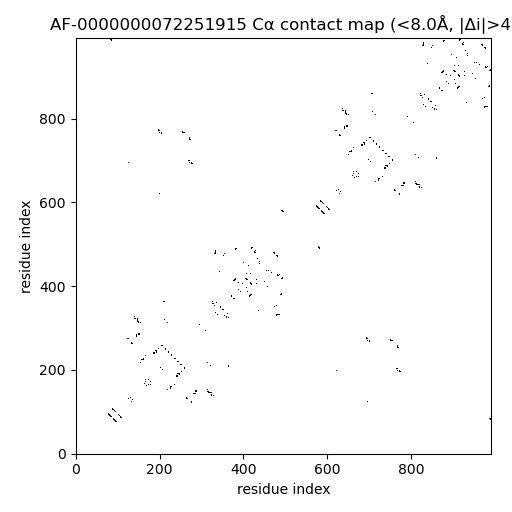M 2144 N N . GLY A 1 284 ? 11 -16.828 5.762 1 93.81 284 GLY A N 1
ATOM 2145 C CA . GLY A 1 284 ? 10.117 -17.797 6.391 1 93.81 284 GLY A CA 1
ATOM 2146 C C . GLY A 1 284 ? 9.68 -18.906 5.449 1 93.81 284 GLY A C 1
ATOM 2147 O O . GLY A 1 284 ? 9.727 -20.078 5.805 1 93.81 284 GLY A O 1
ATOM 2148 N N . ASP A 1 285 ? 9.305 -18.5 4.316 1 92.75 285 ASP A N 1
ATOM 2149 C CA . ASP A 1 285 ? 8.812 -19.438 3.314 1 92.75 285 ASP A CA 1
ATOM 2150 C C . ASP A 1 285 ? 9.898 -20.438 2.918 1 92.75 285 ASP A C 1
ATOM 2152 O O . ASP A 1 285 ? 9.625 -21.625 2.766 1 92.75 285 ASP A O 1
ATOM 2156 N N . LEU A 1 286 ? 11.117 -19.969 2.713 1 90.38 286 LEU A N 1
ATOM 2157 C CA . LEU A 1 286 ? 12.234 -20.828 2.336 1 90.38 286 LEU A CA 1
ATOM 2158 C C . LEU A 1 286 ? 12.539 -21.844 3.436 1 90.38 286 LEU A C 1
ATOM 2160 O O . LEU A 1 286 ? 12.711 -23.031 3.16 1 90.38 286 LEU A O 1
ATOM 2164 N N . LEU A 1 287 ? 12.602 -21.375 4.613 1 93.81 287 LEU A N 1
ATOM 2165 C CA . LEU A 1 287 ? 12.844 -22.266 5.742 1 93.81 287 LEU A CA 1
ATOM 2166 C C . LEU A 1 287 ? 11.703 -23.266 5.895 1 93.81 287 LEU A C 1
ATOM 2168 O O . LEU A 1 287 ? 11.93 -24.453 6.152 1 93.81 287 LEU A O 1
ATOM 2172 N N . GLY A 1 288 ? 10.484 -22.766 5.762 1 95.06 288 GLY A N 1
ATOM 2173 C CA . GLY A 1 288 ? 9.328 -23.641 5.832 1 95.06 288 GLY A CA 1
ATOM 2174 C C . GLY A 1 288 ? 9.312 -24.719 4.75 1 95.06 288 GLY A C 1
ATOM 2175 O O . GLY A 1 288 ? 8.992 -25.875 5.016 1 95.06 288 GLY A O 1
ATOM 2176 N N . THR A 1 289 ? 9.648 -24.297 3.627 1 91.56 289 THR A N 1
ATOM 2177 C CA . THR A 1 289 ? 9.711 -25.234 2.518 1 91.56 289 THR A CA 1
ATOM 2178 C C . THR A 1 289 ? 10.766 -26.312 2.785 1 91.56 289 THR A C 1
ATOM 2180 O O . THR A 1 289 ? 10.516 -27.5 2.555 1 91.56 289 THR A O 1
ATOM 2183 N N . ALA A 1 290 ? 11.93 -25.891 3.27 1 92.19 290 ALA A N 1
ATOM 2184 C CA . ALA A 1 290 ? 12.984 -26.844 3.6 1 92.19 290 ALA A CA 1
ATOM 2185 C C . ALA A 1 290 ? 12.5 -27.859 4.633 1 92.19 290 ALA A C 1
ATOM 2187 O O . ALA A 1 290 ? 12.672 -29.078 4.453 1 92.19 290 ALA A O 1
ATOM 2188 N N . VAL A 1 291 ? 11.867 -27.391 5.602 1 95.94 291 VAL A N 1
ATOM 2189 C CA . VAL A 1 291 ? 11.359 -28.281 6.648 1 95.94 291 VAL A CA 1
ATOM 2190 C C . VAL A 1 291 ? 10.219 -29.141 6.09 1 95.94 291 VAL A C 1
ATOM 2192 O O . VAL A 1 291 ? 10.102 -30.312 6.438 1 95.94 291 VAL A O 1
ATOM 2195 N N . GLY A 1 292 ? 9.398 -28.531 5.262 1 94.25 292 GLY A N 1
ATOM 2196 C CA . GLY A 1 292 ? 8.328 -29.266 4.625 1 94.25 292 GLY A CA 1
ATOM 2197 C C . GLY A 1 292 ? 8.828 -30.453 3.805 1 94.25 292 GLY A C 1
ATOM 2198 O O . GLY A 1 292 ? 8.25 -31.531 3.852 1 94.25 292 GLY A O 1
ATOM 2199 N N . VAL A 1 293 ? 9.914 -30.25 3.129 1 91.19 293 VAL A N 1
ATOM 2200 C CA . VAL A 1 293 ? 10.492 -31.328 2.324 1 91.19 293 VAL A CA 1
ATOM 2201 C C . VAL A 1 293 ? 11.008 -32.438 3.234 1 91.19 293 VAL A C 1
ATOM 2203 O O . VAL A 1 293 ? 10.766 -33.625 2.975 1 91.19 293 VAL A O 1
ATOM 2206 N N . ILE A 1 294 ? 11.664 -32.094 4.254 1 93.88 294 ILE A N 1
ATOM 2207 C CA . ILE A 1 294 ? 12.195 -33.062 5.203 1 93.88 294 ILE A CA 1
ATOM 2208 C C . ILE A 1 294 ? 11.047 -33.844 5.816 1 93.88 294 ILE A C 1
ATOM 2210 O O . ILE A 1 294 ? 11.102 -35.094 5.883 1 93.88 294 ILE A O 1
ATOM 2214 N N . LEU A 1 295 ? 10 -33.188 6.172 1 93.69 295 LEU A N 1
ATOM 2215 C CA . LEU A 1 295 ? 8.844 -33.844 6.785 1 93.69 295 LEU A CA 1
ATOM 2216 C C . LEU A 1 295 ? 8.141 -34.75 5.785 1 93.69 295 LEU A C 1
ATOM 2218 O O . LEU A 1 295 ? 7.672 -35.812 6.152 1 93.69 295 LEU A O 1
ATOM 2222 N N . SER A 1 296 ? 8.008 -34.25 4.609 1 90.81 296 SER A N 1
ATOM 2223 C CA . SER A 1 296 ? 7.359 -35.031 3.568 1 90.81 296 SER A CA 1
ATOM 2224 C C . SER A 1 296 ? 8.133 -36.312 3.295 1 90.81 296 SER A C 1
ATOM 2226 O O . SER A 1 296 ? 7.531 -37.375 3.121 1 90.81 296 SER A O 1
ATOM 2228 N N . ARG A 1 297 ? 9.445 -36.281 3.299 1 90.94 297 ARG A N 1
ATOM 2229 C CA . ARG A 1 297 ? 10.281 -37.469 3.094 1 90.94 297 ARG A CA 1
ATOM 2230 C C . ARG A 1 297 ? 10.18 -38.406 4.281 1 90.94 297 ARG A C 1
ATOM 2232 O O . ARG A 1 297 ? 10.094 -39.625 4.098 1 90.94 297 ARG A O 1
ATOM 2239 N N . ALA A 1 298 ? 10.172 -37.812 5.355 1 93 298 ALA A N 1
ATOM 2240 C CA . ALA A 1 298 ? 10.117 -38.625 6.574 1 93 298 ALA A CA 1
ATOM 2241 C C . ALA A 1 298 ? 8.773 -39.344 6.703 1 93 298 ALA A C 1
ATOM 2243 O O . ALA A 1 298 ? 8.688 -40.406 7.297 1 93 298 ALA A O 1
ATOM 2244 N N . SER A 1 299 ? 7.758 -38.75 6.145 1 92.06 299 SER A N 1
ATOM 2245 C CA . SER A 1 299 ? 6.426 -39.312 6.301 1 92.06 299 SER A CA 1
ATOM 2246 C C . SER A 1 299 ? 6.016 -40.125 5.062 1 92.06 299 SER A C 1
ATOM 2248 O O . SER A 1 299 ? 4.867 -40.562 4.949 1 92.06 299 SER A O 1
ATOM 2250 N N . SER A 1 300 ? 6.902 -40.25 4.133 1 86.94 300 SER A N 1
ATOM 2251 C CA . SER A 1 300 ? 6.57 -40.844 2.848 1 86.94 300 SER A CA 1
ATOM 2252 C C . SER A 1 300 ? 6.117 -42.281 3.016 1 86.94 300 SER A C 1
ATOM 2254 O O . SER A 1 300 ? 5.367 -42.812 2.186 1 86.94 300 SER A O 1
ATOM 2256 N N . HIS A 1 301 ? 6.477 -43.031 4.086 1 89.38 301 HIS A N 1
ATOM 2257 C CA . HIS A 1 301 ? 6.18 -44.438 4.285 1 89.38 301 HIS A CA 1
ATOM 2258 C C . HIS A 1 301 ? 4.816 -44.656 4.938 1 89.38 301 HIS A C 1
ATOM 2260 O O . HIS A 1 301 ? 4.312 -45.75 5.012 1 89.38 301 HIS A O 1
ATOM 2266 N N . SER A 1 302 ? 4.227 -43.562 5.473 1 92.31 302 SER A N 1
ATOM 2267 C CA . SER A 1 302 ? 2.953 -43.656 6.18 1 92.31 302 SER A CA 1
ATOM 2268 C C . SER A 1 302 ? 2.018 -42.5 5.793 1 92.31 302 SER A C 1
ATOM 2270 O O . SER A 1 302 ? 2.297 -41.344 6.09 1 92.31 302 SER A O 1
ATOM 2272 N N . HIS A 1 303 ? 0.909 -42.875 5.266 1 88.56 303 HIS A N 1
ATOM 2273 C CA . HIS A 1 303 ? -0.105 -41.906 4.91 1 88.56 303 HIS A CA 1
ATOM 2274 C C . HIS A 1 303 ? -0.63 -41.188 6.148 1 88.56 303 HIS A C 1
ATOM 2276 O O . HIS A 1 303 ? -0.869 -39.969 6.113 1 88.56 303 HIS A O 1
ATOM 2282 N N . ARG A 1 304 ? -0.808 -41.906 7.184 1 92.88 304 ARG A N 1
ATOM 2283 C CA . ARG A 1 304 ? -1.295 -41.312 8.43 1 92.88 304 ARG A CA 1
ATOM 2284 C C . ARG A 1 304 ? -0.341 -40.25 8.945 1 92.88 304 ARG A C 1
ATOM 2286 O O . ARG A 1 304 ? -0.777 -39.156 9.367 1 92.88 304 ARG A O 1
ATOM 2293 N N . LEU A 1 305 ? 0.953 -40.531 8.844 1 93.75 305 LEU A N 1
ATOM 2294 C CA . LEU A 1 305 ? 1.946 -39.562 9.305 1 93.75 305 LEU A CA 1
ATOM 2295 C C . LEU A 1 305 ? 1.955 -38.312 8.422 1 93.75 305 LEU A C 1
ATOM 2297 O O . LEU A 1 305 ? 2.141 -37.219 8.906 1 93.75 305 LEU A O 1
ATOM 2301 N N . SER A 1 306 ? 1.779 -38.562 7.164 1 92.75 306 SER A N 1
ATOM 2302 C CA . SER A 1 306 ? 1.734 -37.438 6.234 1 92.75 306 SER A CA 1
ATOM 2303 C C . SER A 1 306 ? 0.548 -36.531 6.527 1 92.75 306 SER A C 1
ATOM 2305 O O . SER A 1 306 ? 0.678 -35.312 6.492 1 92.75 306 SER A O 1
ATOM 2307 N N . VAL A 1 307 ? -0.578 -37.094 6.82 1 94.06 307 VAL A N 1
ATOM 2308 C CA . VAL A 1 307 ? -1.781 -36.344 7.113 1 94.06 307 VAL A CA 1
ATOM 2309 C C . VAL A 1 307 ? -1.601 -35.594 8.43 1 94.06 307 VAL A C 1
ATOM 2311 O O . VAL A 1 307 ? -1.978 -34.406 8.531 1 94.06 307 VAL A O 1
ATOM 2314 N N . ILE A 1 308 ? -1.006 -36.219 9.352 1 96.19 308 ILE A N 1
ATOM 2315 C CA . ILE A 1 308 ? -0.757 -35.594 10.648 1 96.19 308 ILE A CA 1
ATOM 2316 C C . ILE A 1 308 ? 0.191 -34.406 10.469 1 96.19 308 ILE A C 1
ATOM 2318 O O . ILE A 1 308 ? -0.025 -33.344 11.047 1 96.19 308 ILE A O 1
ATOM 2322 N N . ALA A 1 309 ? 1.227 -34.594 9.703 1 96.12 309 ALA A N 1
ATOM 2323 C CA . ALA A 1 309 ? 2.178 -33.531 9.438 1 96.12 309 ALA A CA 1
ATOM 2324 C C . ALA A 1 309 ? 1.498 -32.344 8.727 1 96.12 309 ALA A C 1
ATOM 2326 O O . ALA A 1 309 ? 1.723 -31.203 9.078 1 96.12 309 ALA A O 1
ATOM 2327 N N . PHE A 1 310 ? 0.668 -32.625 7.797 1 96.38 310 PHE A N 1
ATOM 2328 C CA . PHE A 1 310 ? -0.058 -31.609 7.066 1 96.38 310 PHE A CA 1
ATOM 2329 C C . PHE A 1 310 ? -0.971 -30.828 8 1 96.38 310 PHE A C 1
ATOM 2331 O O . PHE A 1 310 ? -0.988 -29.594 7.969 1 96.38 310 PHE A O 1
ATOM 2338 N N . ILE A 1 311 ? -1.735 -31.516 8.773 1 97.56 311 ILE A N 1
ATOM 2339 C CA . ILE A 1 311 ? -2.674 -30.891 9.688 1 97.56 311 ILE A CA 1
ATOM 2340 C C . ILE A 1 311 ? -1.909 -30.047 10.703 1 97.56 311 ILE A C 1
ATOM 2342 O O . ILE A 1 311 ? -2.33 -28.938 11.047 1 97.56 311 ILE A O 1
ATOM 2346 N N . GLY A 1 312 ? -0.807 -30.578 11.203 1 98.12 312 GLY A N 1
ATOM 2347 C CA . GLY A 1 312 ? 0.029 -29.828 12.125 1 98.12 312 GLY A CA 1
ATOM 2348 C C . GLY A 1 312 ? 0.557 -28.531 11.516 1 98.12 312 GLY A C 1
ATOM 2349 O O . GLY A 1 312 ? 0.496 -27.469 12.148 1 98.12 312 GLY A O 1
ATOM 2350 N N . ALA A 1 313 ? 1.085 -28.625 10.312 1 98.06 313 ALA A N 1
ATOM 2351 C CA . ALA A 1 313 ? 1.582 -27.453 9.617 1 98.06 313 ALA A CA 1
ATOM 2352 C C . ALA A 1 313 ? 0.455 -26.453 9.352 1 98.06 313 ALA A C 1
ATOM 2354 O O . ALA A 1 313 ? 0.637 -25.234 9.516 1 98.06 313 ALA A O 1
ATOM 2355 N N . SER A 1 314 ? -0.719 -26.969 9 1 98.31 314 SER A N 1
ATOM 2356 C CA . SER A 1 314 ? -1.876 -26.125 8.719 1 98.31 314 SER A CA 1
ATOM 2357 C C . SER A 1 314 ? -2.338 -25.391 9.977 1 98.31 314 SER A C 1
ATOM 2359 O O . SER A 1 314 ? -2.65 -24.188 9.922 1 98.31 314 SER A O 1
ATOM 2361 N N . LEU A 1 315 ? -2.391 -26.094 11.031 1 98.44 315 LEU A N 1
ATOM 2362 C CA . LEU A 1 315 ? -2.773 -25.469 12.297 1 98.44 315 LEU A CA 1
ATOM 2363 C C . LEU A 1 315 ? -1.752 -24.422 12.711 1 98.44 315 LEU A C 1
ATOM 2365 O O . LEU A 1 315 ? -2.119 -23.359 13.219 1 98.44 315 LEU A O 1
ATOM 2369 N N . GLY A 1 316 ? -0.49 -24.734 12.539 1 98.69 316 GLY A N 1
ATOM 2370 C CA . GLY A 1 316 ? 0.539 -23.734 12.797 1 98.69 316 GLY A CA 1
ATOM 2371 C C . GLY A 1 316 ? 0.371 -22.484 11.961 1 98.69 316 GLY A C 1
ATOM 2372 O O . GLY A 1 316 ? 0.519 -21.375 12.469 1 98.69 316 GLY A O 1
ATOM 2373 N N . HIS A 1 317 ? 0.063 -22.688 10.711 1 98.62 317 HIS A N 1
ATOM 2374 C CA . HIS A 1 317 ? -0.152 -21.547 9.812 1 98.62 317 HIS A CA 1
ATOM 2375 C C . HIS A 1 317 ? -1.332 -20.703 10.266 1 98.62 317 HIS A C 1
ATOM 2377 O O . HIS A 1 317 ? -1.229 -19.469 10.336 1 98.62 317 HIS A O 1
ATOM 2383 N N . LEU A 1 318 ? -2.416 -21.328 10.664 1 98.19 318 LEU A N 1
ATOM 2384 C CA . LEU A 1 318 ? -3.631 -20.625 11.039 1 98.19 318 LEU A CA 1
ATOM 2385 C C . LEU A 1 318 ? -3.438 -19.875 12.359 1 98.19 318 LEU A C 1
ATOM 2387 O O . LEU A 1 318 ? -3.877 -18.734 12.5 1 98.19 318 LEU A O 1
ATOM 2391 N N . ILE A 1 319 ? -2.801 -20.469 13.242 1 98.38 319 ILE A N 1
ATOM 2392 C CA . ILE A 1 319 ? -2.521 -19.828 14.523 1 98.38 319 ILE A CA 1
ATOM 2393 C C . ILE A 1 319 ? -1.615 -18.625 14.312 1 98.38 319 ILE A C 1
ATOM 2395 O O . ILE A 1 319 ? -1.865 -17.547 14.859 1 98.38 319 ILE A O 1
ATOM 2399 N N . SER A 1 320 ? -0.624 -18.781 13.5 1 98.69 320 SER A N 1
ATOM 2400 C CA . SER A 1 320 ? 0.284 -17.672 13.211 1 98.69 320 SER A CA 1
ATOM 2401 C C . SER A 1 320 ? -0.441 -16.531 12.5 1 98.69 320 SER A C 1
ATOM 2403 O O . SER A 1 320 ? -0.213 -15.359 12.805 1 98.69 320 SER A O 1
ATOM 2405 N N . ALA A 1 321 ? -1.295 -16.891 11.586 1 98.12 321 ALA A N 1
ATOM 2406 C CA . ALA A 1 321 ? -2.057 -15.875 10.859 1 98.12 321 ALA A CA 1
ATOM 2407 C C . ALA A 1 321 ? -2.994 -15.117 11.797 1 98.12 321 ALA A C 1
ATOM 2409 O O . ALA A 1 321 ? -3.176 -13.906 11.656 1 98.12 321 ALA A O 1
ATOM 2410 N N . TYR A 1 322 ? -3.557 -15.828 12.703 1 97.12 322 TYR A N 1
ATOM 2411 C CA . TYR A 1 322 ? -4.461 -15.211 13.672 1 97.12 322 TYR A CA 1
ATOM 2412 C C . TYR A 1 322 ? -3.732 -14.164 14.508 1 97.12 322 TYR A C 1
ATOM 2414 O O . TYR A 1 322 ? -4.203 -13.031 14.641 1 97.12 322 TYR A O 1
ATOM 2422 N N . TYR A 1 323 ? -2.627 -14.508 15.008 1 97.81 323 TYR A N 1
ATOM 2423 C CA . TYR A 1 323 ? -1.9 -13.586 15.867 1 97.81 323 TYR A CA 1
ATOM 2424 C C . TYR A 1 323 ? -1.219 -12.492 15.055 1 97.81 323 TYR A C 1
ATOM 2426 O O . TYR A 1 323 ? -1.003 -11.383 15.547 1 97.81 323 TYR A O 1
ATOM 2434 N N . GLU A 1 324 ? -0.883 -12.812 13.805 1 97.94 324 GLU A N 1
ATOM 2435 C CA . GLU A 1 324 ? -0.4 -11.789 12.891 1 97.94 324 GLU A CA 1
ATOM 2436 C C . GLU A 1 324 ? -1.414 -10.656 12.75 1 97.94 324 GLU A C 1
ATOM 2438 O O . GLU A 1 324 ? -1.073 -9.484 12.922 1 97.94 324 GLU A O 1
ATOM 2443 N N . VAL A 1 325 ? -2.666 -11.023 12.555 1 97.12 325 VAL A N 1
ATOM 2444 C CA . VAL A 1 325 ? -3.727 -10.055 12.305 1 97.12 325 VAL A CA 1
ATOM 2445 C C . VAL A 1 325 ? -4.125 -9.375 13.617 1 97.12 325 VAL A C 1
ATOM 2447 O O . VAL A 1 325 ? -4.426 -8.18 13.633 1 97.12 325 VAL A O 1
ATOM 2450 N N . LYS A 1 326 ? -4.086 -10.117 14.656 1 96.44 326 LYS A N 1
ATOM 2451 C CA . LYS A 1 326 ? -4.473 -9.594 15.961 1 96.44 326 LYS A CA 1
ATOM 2452 C C . LYS A 1 326 ? -3.496 -8.523 16.438 1 96.44 326 LYS A C 1
ATOM 2454 O O . LYS A 1 326 ? -3.867 -7.633 17.203 1 96.44 326 LYS A O 1
ATOM 2459 N N . SER A 1 327 ? -2.32 -8.5 15.969 1 97.12 327 SER A N 1
ATOM 2460 C CA . SER A 1 327 ? -1.286 -7.562 16.391 1 97.12 327 SER A CA 1
ATOM 2461 C C . SER A 1 327 ? -1.473 -6.199 15.734 1 97.12 327 SER A C 1
ATOM 2463 O O . SER A 1 327 ? -0.917 -5.199 16.188 1 97.12 327 SER A O 1
ATOM 2465 N N . VAL A 1 328 ? -2.252 -6.098 14.734 1 97.81 328 VAL A N 1
ATOM 2466 C CA . VAL A 1 328 ? -2.373 -4.887 13.93 1 97.81 328 VAL A CA 1
ATOM 2467 C C . VAL A 1 328 ? -3.244 -3.865 14.664 1 97.81 328 VAL A C 1
ATOM 2469 O O . VAL A 1 328 ? -4.309 -4.207 15.18 1 97.81 328 VAL A O 1
ATOM 2472 N N . GLU A 1 329 ? -2.76 -2.682 14.742 1 97.44 329 GLU A N 1
ATOM 2473 C CA . GLU A 1 329 ? -3.516 -1.574 15.32 1 97.44 329 GLU A CA 1
ATOM 2474 C C . GLU A 1 329 ? -3.961 -0.588 14.25 1 97.44 329 GLU A C 1
ATOM 2476 O O . GLU A 1 329 ? -3.156 0.207 13.758 1 97.44 329 GLU A O 1
ATOM 2481 N N . LEU A 1 330 ? -5.234 -0.62 13.938 1 97 330 LEU A N 1
ATOM 2482 C CA . LEU A 1 330 ? -5.793 0.276 12.93 1 97 330 LEU A CA 1
ATOM 2483 C C . LEU A 1 330 ? -6.422 1.504 13.578 1 97 330 LEU A C 1
ATOM 2485 O O . LEU A 1 330 ? -7.055 1.396 14.633 1 97 330 LEU A O 1
ATOM 2489 N N . ARG A 1 331 ? -6.289 2.648 12.945 1 96.69 331 ARG A N 1
ATOM 2490 C CA . ARG A 1 331 ? -6.836 3.902 13.453 1 96.69 331 ARG A CA 1
ATOM 2491 C C . ARG A 1 331 ? -8.172 4.227 12.789 1 96.69 331 ARG A C 1
ATOM 2493 O O . ARG A 1 331 ? -8.875 5.148 13.211 1 96.69 331 ARG A O 1
ATOM 2500 N N . THR A 1 332 ? -8.484 3.471 11.766 1 96.31 332 THR A N 1
ATOM 2501 C CA . THR A 1 332 ? -9.727 3.697 11.039 1 96.31 332 THR A CA 1
ATOM 2502 C C . THR A 1 332 ? -10.914 3.105 11.789 1 96.31 332 THR A C 1
ATOM 2504 O O . THR A 1 332 ? -10.75 2.205 12.617 1 96.31 332 THR A O 1
ATOM 2507 N N . LEU A 1 333 ? -12.094 3.646 11.508 1 95.88 333 LEU A N 1
ATOM 2508 C CA . LEU A 1 333 ? -13.305 3.188 12.188 1 95.88 333 LEU A CA 1
ATOM 2509 C C . LEU A 1 333 ? -14.188 2.387 11.242 1 95.88 333 LEU A C 1
ATOM 2511 O O . LEU A 1 333 ? -14.82 2.953 10.344 1 95.88 333 LEU A O 1
ATOM 2515 N N . ASN A 1 334 ? -14.125 1.117 11.414 1 93.31 334 ASN A N 1
ATOM 2516 C CA . ASN A 1 334 ? -15.18 0.307 10.82 1 93.31 334 ASN A CA 1
ATOM 2517 C C . ASN A 1 334 ? -16.391 0.19 11.742 1 93.31 334 ASN A C 1
ATOM 2519 O O . ASN A 1 334 ? -16.469 0.89 12.75 1 93.31 334 ASN A O 1
ATOM 2523 N N . ARG A 1 335 ? -17.359 -0.629 11.445 1 91.38 335 ARG A N 1
ATOM 2524 C CA . ARG A 1 335 ? -18.594 -0.701 12.234 1 91.38 335 ARG A CA 1
ATOM 2525 C C . ARG A 1 335 ? -18.297 -1.209 13.641 1 91.38 335 ARG A C 1
ATOM 2527 O O . ARG A 1 335 ? -18.828 -0.675 14.617 1 91.38 335 ARG A O 1
ATOM 2534 N N . GLN A 1 336 ? -17.453 -2.166 13.781 1 90.88 336 GLN A N 1
ATOM 2535 C CA . GLN A 1 336 ? -17.156 -2.764 15.078 1 90.88 336 GLN A CA 1
ATOM 2536 C C . GLN A 1 336 ? -16.422 -1.779 15.984 1 90.88 336 GLN A C 1
ATOM 2538 O O . GLN A 1 336 ? -16.797 -1.598 17.141 1 90.88 336 GLN A O 1
ATOM 2543 N N . ARG A 1 337 ? -15.398 -1.221 15.484 1 94.19 337 ARG A N 1
ATOM 2544 C CA . ARG A 1 337 ? -14.609 -0.293 16.281 1 94.19 337 ARG A CA 1
ATOM 2545 C C . ARG A 1 337 ? -15.414 0.948 16.641 1 94.19 337 ARG A C 1
ATOM 2547 O O . ARG A 1 337 ? -15.344 1.439 17.766 1 94.19 337 ARG A O 1
ATOM 2554 N N . ALA A 1 338 ? -16.156 1.417 15.648 1 94.75 338 ALA A N 1
ATOM 2555 C CA . ALA A 1 338 ? -17.031 2.557 15.93 1 94.75 338 ALA A CA 1
ATOM 2556 C C . ALA A 1 338 ? -18.031 2.217 17.031 1 94.75 338 ALA A C 1
ATOM 2558 O O . ALA A 1 338 ? -18.266 3.02 17.938 1 94.75 338 ALA A O 1
ATOM 2559 N N . HIS A 1 339 ? -18.578 1.062 16.891 1 92 339 HIS A N 1
ATOM 2560 C CA . HIS A 1 339 ? -19.547 0.626 17.906 1 92 339 HIS A CA 1
ATOM 2561 C C . HIS A 1 339 ? -18.922 0.601 19.297 1 92 339 HIS A C 1
ATOM 2563 O O . HIS A 1 339 ? -19.516 1.1 20.25 1 92 339 HIS A O 1
ATOM 2569 N N . MET A 1 340 ? -17.812 0.039 19.438 1 92.25 340 MET A N 1
ATOM 2570 C CA . MET A 1 340 ? -17.141 -0.07 20.734 1 92.25 340 MET A CA 1
ATOM 2571 C C . MET A 1 340 ? -16.844 1.311 21.297 1 92.25 340 MET A C 1
ATOM 2573 O O . MET A 1 340 ? -17.047 1.554 22.484 1 92.25 340 MET A O 1
ATOM 2577 N N . LEU A 1 341 ? -16.359 2.201 20.453 1 94.69 341 LEU A N 1
ATOM 2578 C CA . LEU A 1 341 ? -16.031 3.551 20.891 1 94.69 341 LEU A CA 1
ATOM 2579 C C . LEU A 1 341 ? -17.281 4.285 21.359 1 94.69 341 LEU A C 1
ATOM 2581 O O . LEU A 1 341 ? -17.297 4.887 22.438 1 94.69 341 LEU A O 1
ATOM 2585 N N . ILE A 1 342 ? -18.297 4.191 20.531 1 94.81 342 ILE A N 1
ATOM 2586 C CA . ILE A 1 342 ? -19.531 4.938 20.812 1 94.81 342 ILE A CA 1
ATOM 2587 C C . ILE A 1 342 ? -20.203 4.363 22.047 1 94.81 342 ILE A C 1
ATOM 2589 O O . ILE A 1 342 ? -20.625 5.113 22.938 1 94.81 342 ILE A O 1
ATOM 2593 N N . TRP A 1 343 ? -20.266 3.088 22.062 1 91.44 343 TRP A N 1
ATOM 2594 C CA . TRP A 1 343 ? -20.938 2.434 23.188 1 91.44 343 TRP A CA 1
ATOM 2595 C C . TRP A 1 343 ? -20.25 2.777 24.5 1 91.44 343 TRP A C 1
ATOM 2597 O O . TRP A 1 343 ? -20.922 3.102 25.484 1 91.44 343 TRP A O 1
ATOM 2607 N N . ASN A 1 344 ? -18.969 2.691 24.516 1 92.5 344 ASN A N 1
ATOM 2608 C CA . ASN A 1 344 ? -18.219 3.051 25.719 1 92.5 344 ASN A CA 1
ATOM 2609 C C . ASN A 1 344 ? -18.422 4.523 26.078 1 92.5 344 ASN A C 1
ATOM 2611 O O . ASN A 1 344 ? -18.484 4.875 27.266 1 92.5 344 ASN A O 1
ATOM 2615 N N . TYR A 1 345 ? -18.453 5.332 25.109 1 94.56 345 TYR A N 1
ATOM 2616 C CA . TYR A 1 345 ? -18.609 6.766 25.312 1 94.56 345 TYR A CA 1
ATOM 2617 C C . TYR A 1 345 ? -19.984 7.082 25.922 1 94.56 345 TYR A C 1
ATOM 2619 O O . TYR A 1 345 ? -20.094 7.957 26.781 1 94.56 345 TYR A O 1
ATOM 2627 N N . LEU A 1 346 ? -21 6.398 25.469 1 92.81 346 LEU A N 1
ATOM 2628 C CA . LEU A 1 346 ? -22.359 6.602 25.938 1 92.81 346 LEU A CA 1
ATOM 2629 C C . LEU A 1 346 ? -22.547 6.02 27.328 1 92.81 346 LEU A C 1
ATOM 2631 O O . LEU A 1 346 ? -23.312 6.547 28.125 1 92.81 346 LEU A O 1
ATOM 2635 N N . GLU A 1 347 ? -21.828 4.977 27.625 1 87.62 347 GLU A N 1
ATOM 2636 C CA . GLU A 1 347 ? -21.969 4.305 28.906 1 87.62 347 GLU A CA 1
ATOM 2637 C C . GLU A 1 347 ? -21.125 4.984 29.984 1 87.62 347 GLU A C 1
ATOM 2639 O O . GLU A 1 347 ? -21.578 5.164 31.109 1 87.62 347 GLU A O 1
ATOM 2644 N N . ASP A 1 348 ? -19.641 4.984 29.75 1 74.88 348 ASP A N 1
ATOM 2645 C CA . ASP A 1 348 ? -18.641 5.262 30.781 1 74.88 348 ASP A CA 1
ATOM 2646 C C . ASP A 1 348 ? -18.234 6.73 30.766 1 74.88 348 ASP A C 1
ATOM 2648 O O . ASP A 1 348 ? -17.078 7.059 31.078 1 74.88 348 ASP A O 1
ATOM 2652 N N . GLN A 1 349 ? -18.969 7.652 30.609 1 69.88 349 GLN A N 1
ATOM 2653 C CA . GLN A 1 349 ? -18.641 9 31.047 1 69.88 349 GLN A CA 1
ATOM 2654 C C . GLN A 1 349 ? -17.844 9.742 29.969 1 69.88 349 GLN A C 1
ATOM 2656 O O . GLN A 1 349 ? -16.844 10.391 30.266 1 69.88 349 GLN A O 1
ATOM 2661 N N . ASP A 1 350 ? -17.859 9.586 28.828 1 78.88 350 ASP A N 1
ATOM 2662 C CA . ASP A 1 350 ? -17.344 10.477 27.797 1 78.88 350 ASP A CA 1
ATOM 2663 C C . ASP A 1 350 ? -15.859 10.234 27.531 1 78.88 350 ASP A C 1
ATOM 2665 O O . ASP A 1 350 ? -15.078 11.18 27.453 1 78.88 350 ASP A O 1
ATOM 2669 N N . ARG A 1 351 ? -15.5 8.953 27.703 1 89.75 351 ARG A N 1
ATOM 2670 C CA . ARG A 1 351 ? -14.094 8.648 27.438 1 89.75 351 ARG A CA 1
ATOM 2671 C C . ARG A 1 351 ? -13.945 7.797 26.188 1 89.75 351 ARG A C 1
ATOM 2673 O O . ARG A 1 351 ? -14.688 6.84 25.984 1 89.75 351 ARG A O 1
ATOM 2680 N N . VAL A 1 352 ? -12.984 8.195 25.375 1 94.81 352 VAL A N 1
ATOM 2681 C CA . VAL A 1 352 ? -12.672 7.461 24.156 1 94.81 352 VAL A CA 1
ATOM 2682 C C . VAL A 1 352 ? -11.586 6.43 24.453 1 94.81 352 VAL A C 1
ATOM 2684 O O . VAL A 1 352 ? -10.57 6.746 25.062 1 94.81 352 VAL A O 1
ATOM 2687 N N . LEU A 1 353 ? -11.805 5.172 24.094 1 95.81 353 LEU A N 1
ATOM 2688 C CA . LEU A 1 353 ? -10.859 4.082 24.312 1 95.81 353 LEU A CA 1
ATOM 2689 C C . LEU A 1 353 ? -9.617 4.258 23.453 1 95.81 353 LEU A C 1
ATOM 2691 O O . LEU A 1 353 ? -9.711 4.727 22.312 1 95.81 353 LEU A O 1
ATOM 2695 N N . PRO A 1 354 ? -8.5 3.82 24.016 1 96.5 354 PRO A N 1
ATOM 2696 C CA . PRO A 1 354 ? -7.273 3.879 23.219 1 96.5 354 PRO A CA 1
ATOM 2697 C C . PRO A 1 354 ? -7.289 2.916 22.031 1 96.5 354 PRO A C 1
ATOM 2699 O O . PRO A 1 354 ? -7.969 1.887 22.078 1 96.5 354 PRO A O 1
ATOM 2702 N N . ILE A 1 355 ? -6.496 3.223 21.078 1 97.06 355 ILE A N 1
ATOM 2703 C CA . ILE A 1 355 ? -6.43 2.486 19.812 1 97.06 355 ILE A CA 1
ATOM 2704 C C . ILE A 1 355 ? -6.055 1.031 20.094 1 97.06 355 ILE A C 1
ATOM 2706 O O . ILE A 1 355 ? -6.688 0.111 19.562 1 97.06 355 ILE A O 1
ATOM 2710 N N . ARG A 1 356 ? -5.109 0.791 20.922 1 96.19 356 ARG A N 1
ATOM 2711 C CA . ARG A 1 356 ? -4.617 -0.552 21.203 1 96.19 356 ARG A CA 1
ATOM 2712 C C . ARG A 1 356 ? -5.711 -1.416 21.828 1 96.19 356 ARG A C 1
ATOM 2714 O O . ARG A 1 356 ? -5.891 -2.57 21.438 1 96.19 356 ARG A O 1
ATOM 2721 N N . ASP A 1 357 ? -6.492 -0.853 22.672 1 95.94 357 ASP A N 1
ATOM 2722 C CA . ASP A 1 357 ? -7.52 -1.6 23.391 1 95.94 357 ASP A CA 1
ATOM 2723 C C . ASP A 1 357 ? -8.648 -2.02 22.469 1 95.94 357 ASP A C 1
ATOM 2725 O O . ASP A 1 357 ? -9.109 -3.162 22.516 1 95.94 357 ASP A O 1
ATOM 2729 N N . VAL A 1 358 ? -9.086 -1.126 21.641 1 95.94 358 VAL A N 1
ATOM 2730 C CA . VAL A 1 358 ? -10.195 -1.407 20.734 1 95.94 358 VAL A CA 1
ATOM 2731 C C . VAL A 1 358 ? -9.773 -2.467 19.719 1 95.94 358 VAL A C 1
ATOM 2733 O O . VAL A 1 358 ? -10.539 -3.393 19.438 1 95.94 358 VAL A O 1
ATOM 2736 N N . ASN A 1 359 ? -8.562 -2.328 19.188 1 96.38 359 ASN A N 1
ATOM 2737 C CA . ASN A 1 359 ? -8.07 -3.287 18.203 1 96.38 359 ASN A CA 1
ATOM 2738 C C . ASN A 1 359 ? -7.926 -4.684 18.797 1 96.38 359 ASN A C 1
ATOM 2740 O O . ASN A 1 359 ? -8.211 -5.684 18.141 1 96.38 359 ASN A O 1
ATOM 2744 N N . ARG A 1 360 ? -7.543 -4.746 20.031 1 94 360 ARG A N 1
ATOM 2745 C CA . ARG A 1 360 ? -7.375 -6.039 20.688 1 94 360 ARG A CA 1
ATOM 2746 C C . ARG A 1 360 ? -8.727 -6.707 20.922 1 94 360 ARG A C 1
ATOM 2748 O O . ARG A 1 360 ? -8.828 -7.938 20.906 1 94 360 ARG A O 1
ATOM 2755 N N . ARG A 1 361 ? -9.727 -5.945 21.047 1 92.44 361 ARG A N 1
ATOM 2756 C CA . ARG A 1 361 ? -11.047 -6.473 21.375 1 92.44 361 ARG A CA 1
ATOM 2757 C C . ARG A 1 361 ? -11.844 -6.785 20.109 1 92.44 361 ARG A C 1
ATOM 2759 O O . ARG A 1 361 ? -12.867 -7.465 20.172 1 92.44 361 ARG A O 1
ATOM 2766 N N . GLU A 1 362 ? -11.367 -6.297 19 1 91.88 362 GLU A N 1
ATOM 2767 C CA . GLU A 1 362 ? -12.078 -6.527 17.75 1 91.88 362 GLU A CA 1
ATOM 2768 C C . GLU A 1 362 ? -12.18 -8.016 17.438 1 91.88 362 GLU A C 1
ATOM 2770 O O . GLU A 1 362 ? -11.188 -8.742 17.547 1 91.88 362 GLU A O 1
ATOM 2775 N N . ARG A 1 363 ? -13.344 -8.453 17.141 1 90.75 363 ARG A N 1
ATOM 2776 C CA . ARG A 1 363 ? -13.555 -9.852 16.781 1 90.75 363 ARG A CA 1
ATOM 2777 C C . ARG A 1 363 ? -13.117 -10.125 15.352 1 90.75 363 ARG A C 1
ATOM 2779 O O . ARG A 1 363 ? -13.547 -9.445 14.422 1 90.75 363 ARG A O 1
ATOM 2786 N N . LEU A 1 364 ? -12.32 -11.133 15.211 1 90.94 364 LEU A N 1
ATOM 2787 C CA . LEU A 1 364 ? -11.758 -11.438 13.898 1 90.94 364 LEU A CA 1
ATOM 2788 C C . LEU A 1 364 ? -12.602 -12.484 13.172 1 90.94 364 LEU A C 1
ATOM 2790 O O . LEU A 1 364 ? -12.695 -12.461 11.945 1 90.94 364 LEU A O 1
ATOM 2794 N N . VAL A 1 365 ? -12.953 -13.492 14.055 1 83.5 365 VAL A N 1
ATOM 2795 C CA . VAL A 1 365 ? -13.789 -14.539 13.477 1 83.5 365 VAL A CA 1
ATOM 2796 C C . VAL A 1 365 ? -15.258 -14.242 13.75 1 83.5 365 VAL A C 1
ATOM 2798 O O . VAL A 1 365 ? -15.688 -14.219 14.906 1 83.5 365 VAL A O 1
ATOM 2801 N N . TYR A 1 366 ? -15.672 -13.367 13.156 1 64.19 366 TYR A N 1
ATOM 2802 C CA . TYR A 1 366 ? -17.078 -13.062 13.383 1 64.19 366 TYR A CA 1
ATOM 2803 C C . TYR A 1 366 ? -17.875 -13.156 12.078 1 64.19 366 TYR A C 1
ATOM 2805 O O . TYR A 1 366 ? -17.297 -13.047 10.992 1 64.19 366 TYR A O 1
ATOM 2813 N N . ARG A 1 367 ? -18.844 -13.898 12.117 1 53.59 367 ARG A N 1
ATOM 2814 C CA . ARG A 1 367 ? -19.672 -13.859 10.914 1 53.59 367 ARG A CA 1
ATOM 2815 C C . ARG A 1 367 ? -19.766 -12.438 10.367 1 53.59 367 ARG A C 1
ATOM 2817 O O . ARG A 1 367 ? -20.453 -11.594 10.945 1 53.59 367 ARG A O 1
ATOM 2824 N N . PRO A 1 368 ? -18.75 -12.055 9.789 1 47.72 368 PRO A N 1
ATOM 2825 C CA . PRO A 1 368 ? -18.688 -10.688 9.273 1 47.72 368 PRO A CA 1
ATOM 2826 C C . PRO A 1 368 ? -20.078 -10.117 8.953 1 47.72 368 PRO A C 1
ATOM 2828 O O . PRO A 1 368 ? -20.297 -8.914 9.078 1 47.72 368 PRO A O 1
ATOM 2831 N N . TRP A 1 369 ? -20.828 -10.969 8.164 1 41.16 369 TRP A N 1
ATOM 2832 C CA . TRP A 1 369 ? -22.172 -10.602 7.742 1 41.16 369 TRP A CA 1
ATOM 2833 C C . TRP A 1 369 ? -23.094 -10.453 8.953 1 41.16 369 TRP A C 1
ATOM 2835 O O . TRP A 1 369 ? -24.25 -10.078 8.805 1 41.16 369 TRP A O 1
ATOM 2845 N N . LEU A 1 370 ? -22.703 -11.117 9.984 1 41.03 370 LEU A N 1
ATOM 2846 C CA . LEU A 1 370 ? -23.625 -11.039 11.109 1 41.03 370 LEU A CA 1
ATOM 2847 C C . LEU A 1 370 ? -23.406 -9.75 11.906 1 41.03 370 LEU A C 1
ATOM 2849 O O . LEU A 1 370 ? -22.328 -9.523 12.438 1 41.03 370 LEU A O 1
ATOM 2853 N N . ASP A 1 371 ? -23.875 -8.75 11.438 1 42.25 371 ASP A N 1
ATOM 2854 C CA . ASP A 1 371 ? -24.094 -7.543 12.227 1 42.25 371 ASP A CA 1
ATOM 2855 C C . ASP A 1 371 ? -23.906 -7.82 13.719 1 42.25 371 ASP A C 1
ATOM 2857 O O . ASP A 1 371 ? -24.062 -8.961 14.164 1 42.25 371 ASP A O 1
ATOM 2861 N N . SER A 1 372 ? -23.297 -6.934 14.453 1 42.75 372 SER A N 1
ATOM 2862 C CA . SER A 1 372 ? -23.062 -6.996 15.891 1 42.75 372 SER A CA 1
ATOM 2863 C C . SER A 1 372 ? -24.141 -7.824 16.578 1 42.75 372 SER A C 1
ATOM 2865 O O . SER A 1 372 ? -25.344 -7.598 16.375 1 42.75 372 SER A O 1
ATOM 2867 N N . LEU A 1 373 ? -23.906 -8.984 16.891 1 41.59 373 LEU A N 1
ATOM 2868 C CA . LEU A 1 373 ? -24.812 -9.688 17.781 1 41.59 373 LEU A CA 1
ATOM 2869 C C . LEU A 1 373 ? -25.594 -8.711 18.641 1 41.59 373 LEU A C 1
ATOM 2871 O O . LEU A 1 373 ? -26.75 -8.977 19 1 41.59 373 LEU A O 1
ATOM 2875 N N . HIS A 1 374 ? -25.031 -7.672 19.297 1 45.03 374 HIS A N 1
ATOM 2876 C CA . HIS A 1 374 ? -25.703 -6.922 20.344 1 45.03 374 HIS A CA 1
ATOM 2877 C C . HIS A 1 374 ? -26.312 -5.637 19.797 1 45.03 374 HIS A C 1
ATOM 2879 O O . HIS A 1 374 ? -26.812 -4.801 20.562 1 45.03 374 HIS A O 1
ATOM 2885 N N . ALA A 1 375 ? -26.203 -5.355 18.578 1 51.75 375 ALA A N 1
ATOM 2886 C CA . ALA A 1 375 ? -26.891 -4.152 18.125 1 51.75 375 ALA A CA 1
ATOM 2887 C C . ALA A 1 375 ? -27.688 -4.422 16.844 1 51.75 375 ALA A C 1
ATOM 2889 O O . ALA A 1 375 ? -27.359 -5.332 16.094 1 51.75 375 ALA A O 1
ATOM 2890 N N . PRO A 1 376 ? -29.047 -3.949 16.969 1 56.34 376 PRO A N 1
ATOM 2891 C CA . PRO A 1 376 ? -29.875 -4.086 15.766 1 56.34 376 PRO A CA 1
ATOM 2892 C C . PRO A 1 376 ? -29.094 -3.83 14.477 1 56.34 376 PRO A C 1
ATOM 2894 O O . PRO A 1 376 ? -28.109 -3.076 14.484 1 56.34 376 PRO A O 1
ATOM 2897 N N . ASN A 1 377 ? -29.469 -4.594 13.5 1 76.62 377 ASN A N 1
ATOM 2898 C CA . ASN A 1 377 ? -28.953 -4.441 12.148 1 76.62 377 ASN A CA 1
ATOM 2899 C C . ASN A 1 377 ? -29.141 -3.016 11.633 1 76.62 377 ASN A C 1
ATOM 2901 O O . ASN A 1 377 ? -30.25 -2.479 11.688 1 76.62 377 ASN A O 1
ATOM 2905 N N . VAL A 1 378 ? -28.188 -2.232 11.695 1 89.69 378 VAL A N 1
ATOM 2906 C CA . VAL A 1 378 ? -28.219 -0.872 11.172 1 89.69 378 VAL A CA 1
ATOM 2907 C C . VAL A 1 378 ? -27.953 -0.892 9.664 1 89.69 378 VAL A C 1
ATOM 2909 O O . VAL A 1 378 ? -26.938 -1.424 9.211 1 89.69 378 VAL A O 1
ATOM 2912 N N . GLU A 1 379 ? -28.953 -0.432 9.008 1 92.44 379 GLU A N 1
ATOM 2913 C CA . GLU A 1 379 ? -28.797 -0.278 7.566 1 92.44 379 GLU A CA 1
ATOM 2914 C C . GLU A 1 379 ? -28.438 1.159 7.203 1 92.44 379 GLU A C 1
ATOM 2916 O O . GLU A 1 379 ? -29.266 2.064 7.332 1 92.44 379 GLU A O 1
ATOM 2921 N N . ILE A 1 380 ? -27.25 1.323 6.844 1 94.44 380 ILE A N 1
ATOM 2922 C CA . ILE A 1 380 ? -26.812 2.648 6.414 1 94.44 380 ILE A CA 1
ATOM 2923 C C . ILE A 1 380 ? -26.984 2.785 4.906 1 94.44 380 ILE A C 1
ATOM 2925 O O . ILE A 1 380 ? -26.469 1.973 4.137 1 94.44 380 ILE A O 1
ATOM 2929 N N . GLY A 1 381 ? -27.641 3.775 4.5 1 94.25 381 GLY A N 1
ATOM 2930 C CA . GLY A 1 381 ? -28.031 3.918 3.104 1 94.25 381 GLY A CA 1
ATOM 2931 C C . GLY A 1 381 ? -29.312 3.197 2.762 1 94.25 381 GLY A C 1
ATOM 2932 O O . GLY A 1 381 ? -29.406 2.543 1.722 1 94.25 381 GLY A O 1
ATOM 2933 N N . ALA A 1 382 ? -30.234 3.307 3.619 1 94.19 382 ALA A N 1
ATOM 2934 C CA . ALA A 1 382 ? -31.531 2.639 3.451 1 94.19 382 ALA A CA 1
ATOM 2935 C C . ALA A 1 382 ? -32.406 3.371 2.43 1 94.19 382 ALA A C 1
ATOM 2937 O O . ALA A 1 382 ? -32.156 4.551 2.148 1 94.19 382 ALA A O 1
ATOM 2938 N N . ARG A 1 383 ? -33.344 2.559 1.964 1 93.44 383 ARG A N 1
ATOM 2939 C CA . ARG A 1 383 ? -34.344 3.17 1.105 1 93.44 383 ARG A CA 1
ATOM 2940 C C . ARG A 1 383 ? -35.25 4.094 1.906 1 93.44 383 ARG A C 1
ATOM 2942 O O . ARG A 1 383 ? -35.656 3.77 3.027 1 93.44 383 ARG A O 1
ATOM 2949 N N . LEU A 1 384 ? -35.5 5.215 1.254 1 94.94 384 LEU A N 1
ATOM 2950 C CA . LEU A 1 384 ? -36.312 6.184 1.963 1 94.94 384 LEU A CA 1
ATOM 2951 C C . LEU A 1 384 ? -37.688 5.586 2.293 1 94.94 384 LEU A C 1
ATOM 2953 O O . LEU A 1 384 ? -38.25 5.836 3.367 1 94.94 384 LEU A O 1
ATOM 2957 N N . SER A 1 385 ? -38.219 4.773 1.432 1 92.88 385 SER A N 1
ATOM 2958 C CA . SER A 1 385 ? -39.531 4.16 1.641 1 92.88 385 SER A CA 1
ATOM 2959 C C . SER A 1 385 ? -39.5 3.17 2.799 1 92.88 385 SER A C 1
ATOM 2961 O O . SER A 1 385 ? -40.531 2.922 3.438 1 92.88 385 SER A O 1
ATOM 2963 N N . ASP A 1 386 ? -38.344 2.604 2.994 1 92.5 386 ASP A N 1
ATOM 2964 C CA . ASP A 1 386 ? -38.188 1.677 4.113 1 92.5 386 ASP A CA 1
ATOM 2965 C C . ASP A 1 386 ? -38.125 2.426 5.441 1 92.5 386 ASP A C 1
ATOM 2967 O O . ASP A 1 386 ? -38.594 1.942 6.465 1 92.5 386 ASP A O 1
ATOM 2971 N N . ALA A 1 387 ? -37.531 3.566 5.395 1 93.88 387 ALA A N 1
ATOM 2972 C CA . ALA A 1 387 ? -37.375 4.391 6.59 1 93.88 387 ALA A CA 1
ATOM 2973 C C . ALA A 1 387 ? -38.656 5.152 6.895 1 93.88 387 ALA A C 1
ATOM 2975 O O . ALA A 1 387 ? -39 5.379 8.055 1 93.88 387 ALA A O 1
ATOM 2976 N N . ALA A 1 388 ? -39.25 5.586 5.875 1 93.62 388 ALA A N 1
ATOM 2977 C CA . ALA A 1 388 ? -40.531 6.301 5.969 1 93.62 388 ALA A CA 1
ATOM 2978 C C . ALA A 1 388 ? -41.625 5.594 5.164 1 93.62 388 ALA A C 1
ATOM 2980 O O . ALA A 1 388 ? -41.906 5.98 4.031 1 93.62 388 ALA A O 1
ATOM 2981 N N . PRO A 1 389 ? -42.344 4.699 5.816 1 89.06 389 PRO A N 1
ATOM 2982 C CA . PRO A 1 389 ? -43.312 3.875 5.09 1 89.06 389 PRO A CA 1
ATOM 2983 C C . PRO A 1 389 ? -44.594 4.637 4.73 1 89.06 389 PRO A C 1
ATOM 2985 O O . PRO A 1 389 ? -45.344 4.199 3.865 1 89.06 389 PRO A O 1
ATOM 2988 N N . ASP A 1 390 ? -44.875 5.75 5.395 1 90.88 390 ASP A N 1
ATOM 2989 C CA . ASP A 1 390 ? -46.062 6.52 5.109 1 90.88 390 ASP A CA 1
ATOM 2990 C C . ASP A 1 390 ? -45.781 8.016 5.145 1 90.88 390 ASP A C 1
ATOM 2992 O O . ASP A 1 390 ? -44.656 8.438 5.43 1 90.88 390 ASP A O 1
ATOM 2996 N N . ALA A 1 391 ? -46.781 8.766 4.762 1 92.31 391 ALA A N 1
ATOM 2997 C CA . ALA A 1 391 ? -46.656 10.219 4.641 1 92.31 391 ALA A CA 1
ATOM 2998 C C . ALA A 1 391 ? -46.312 10.852 5.988 1 92.31 391 ALA A C 1
ATOM 3000 O O . ALA A 1 391 ? -45.531 11.789 6.055 1 92.31 391 ALA A O 1
ATOM 3001 N N . ASP A 1 392 ? -46.938 10.367 7.004 1 91.69 392 ASP A N 1
ATOM 3002 C CA . ASP A 1 392 ? -46.688 10.922 8.336 1 91.69 392 ASP A CA 1
ATOM 3003 C C . ASP A 1 392 ? -45.25 10.711 8.773 1 91.69 392 ASP A C 1
ATOM 3005 O O . ASP A 1 392 ? -44.656 11.609 9.359 1 91.69 392 ASP A O 1
ATOM 3009 N N . ALA A 1 393 ? -44.781 9.57 8.508 1 92.31 393 ALA A N 1
ATOM 3010 C CA . ALA A 1 393 ? -43.406 9.266 8.852 1 92.31 393 ALA A CA 1
ATOM 3011 C C . ALA A 1 393 ? -42.438 10.141 8.07 1 92.31 393 ALA A C 1
ATOM 3013 O O . ALA A 1 393 ? -41.438 10.633 8.617 1 92.31 393 ALA A O 1
ATOM 3014 N N . LEU A 1 394 ? -42.688 10.266 6.824 1 94.44 394 LEU A N 1
ATOM 3015 C CA . LEU A 1 394 ? -41.812 11.086 5.98 1 94.44 394 LEU A CA 1
ATOM 3016 C C . LEU A 1 394 ? -41.812 12.531 6.461 1 94.44 394 LEU A C 1
ATOM 3018 O O . LEU A 1 394 ? -40.75 13.156 6.547 1 94.44 394 LEU A O 1
ATOM 3022 N N . LYS A 1 395 ? -43 13.055 6.77 1 93.5 395 LYS A N 1
ATOM 3023 C CA . LYS A 1 395 ? -43.094 14.422 7.277 1 93.5 395 LYS A CA 1
ATOM 3024 C C . LYS A 1 395 ? -42.312 14.57 8.594 1 93.5 395 LYS A C 1
ATOM 3026 O O . LYS A 1 395 ? -41.625 15.57 8.805 1 93.5 395 LYS A O 1
ATOM 3031 N N . PHE A 1 396 ? -42.469 13.609 9.43 1 94.31 396 PHE A N 1
ATOM 3032 C CA . PHE A 1 396 ? -41.781 13.594 10.727 1 94.31 396 PHE A CA 1
ATOM 3033 C C . PHE A 1 396 ? -40.281 13.641 10.547 1 94.31 396 PHE A C 1
ATOM 3035 O O . PHE A 1 396 ? -39.594 14.453 11.172 1 94.31 396 PHE A O 1
ATOM 3042 N N . LEU A 1 397 ? -39.781 12.82 9.672 1 96.25 397 LEU A N 1
ATOM 3043 C CA . LEU A 1 397 ? -38.344 12.734 9.461 1 96.25 397 LEU A CA 1
ATOM 3044 C C . LEU A 1 397 ? -37.812 14.008 8.812 1 96.25 397 LEU A C 1
ATOM 3046 O O . LEU A 1 397 ? -36.75 14.5 9.195 1 96.25 397 LEU A O 1
ATOM 3050 N N . LEU A 1 398 ? -38.531 1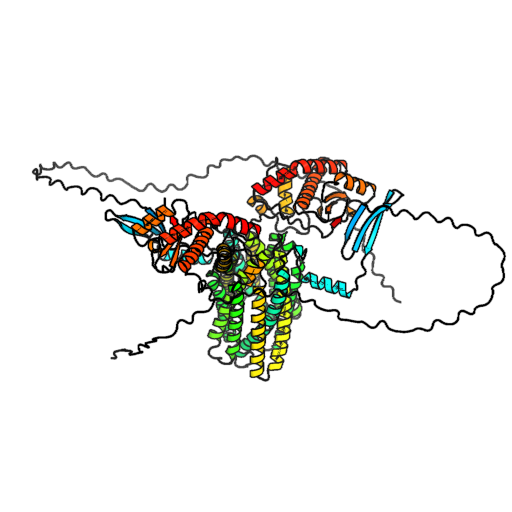4.531 7.809 1 95.38 398 LEU A N 1
ATOM 3051 C CA . LEU A 1 398 ? -38.094 15.742 7.117 1 95.38 398 LEU A CA 1
ATOM 3052 C C . LEU A 1 398 ? -38.062 16.922 8.078 1 95.38 398 LEU A C 1
ATOM 3054 O O . LEU A 1 398 ? -37.188 17.797 7.941 1 95.38 398 LEU A O 1
ATOM 3058 N N . ARG A 1 399 ? -38.938 16.891 9.023 1 95.44 399 ARG A N 1
ATOM 3059 C CA . ARG A 1 399 ? -38.969 17.953 10.016 1 95.44 399 ARG A CA 1
ATOM 3060 C C . ARG A 1 399 ? -37.844 17.797 11.023 1 95.44 399 ARG A C 1
ATOM 3062 O O . ARG A 1 399 ? -37.125 18.766 11.312 1 95.44 399 ARG A O 1
ATOM 3069 N N . LEU A 1 400 ? -37.656 16.688 11.523 1 96.38 400 LEU A N 1
ATOM 3070 C CA . LEU A 1 400 ? -36.688 16.422 12.57 1 96.38 400 LEU A CA 1
ATOM 3071 C C . LEU A 1 400 ? -35.25 16.625 12.055 1 96.38 400 LEU A C 1
ATOM 3073 O O . LEU A 1 400 ? -34.406 17.188 12.75 1 96.38 400 LEU A O 1
ATOM 3077 N N . TYR A 1 401 ? -35 16.172 10.836 1 97.44 401 TYR A N 1
ATOM 3078 C CA . TYR A 1 401 ? -33.656 16.141 10.312 1 97.44 401 TYR A CA 1
ATOM 3079 C C . TYR A 1 401 ? -33.438 17.219 9.242 1 97.44 401 TYR A C 1
ATOM 3081 O O . TYR A 1 401 ? -32.656 17.047 8.32 1 97.44 401 TYR A O 1
ATOM 3089 N N . ARG A 1 402 ? -34.125 18.25 9.32 1 94.69 402 ARG A N 1
ATOM 3090 C CA . ARG A 1 402 ? -34.094 19.344 8.344 1 94.69 402 ARG A CA 1
ATOM 3091 C C . ARG A 1 402 ? -32.688 19.906 8.188 1 94.69 402 ARG A C 1
ATOM 3093 O O . ARG A 1 402 ? -32.281 20.266 7.082 1 94.69 402 ARG A O 1
ATOM 3100 N N . ASP A 1 403 ? -31.906 19.891 9.281 1 94.5 403 ASP A N 1
ATOM 3101 C CA . ASP A 1 403 ? -30.594 20.516 9.266 1 94.5 403 ASP A CA 1
ATOM 3102 C C . ASP A 1 403 ? -29.484 19.484 9.188 1 94.5 403 ASP A C 1
ATOM 3104 O O . ASP A 1 403 ? -28.297 19.797 9.375 1 94.5 403 ASP A O 1
ATOM 3108 N N . GLU A 1 404 ? -29.906 18.297 8.953 1 97.25 404 GLU A N 1
ATOM 3109 C CA . GLU A 1 404 ? -28.938 17.203 8.891 1 97.25 404 GLU A CA 1
ATOM 3110 C C . GLU A 1 404 ? -28.781 16.688 7.465 1 97.25 404 GLU A C 1
ATOM 3112 O O . GLU A 1 404 ? -29.594 17.016 6.59 1 97.25 404 GLU A O 1
ATOM 3117 N N . LYS A 1 405 ? -27.75 15.922 7.262 1 97.88 405 LYS A N 1
ATOM 3118 C CA . LYS A 1 405 ? -27.531 15.289 5.965 1 97.88 405 LYS A CA 1
ATOM 3119 C C . LYS A 1 405 ? -27.828 13.789 6.031 1 97.88 405 LYS A C 1
ATOM 3121 O O . LYS A 1 405 ? -27.281 13.016 5.242 1 97.88 405 LYS A O 1
ATOM 3126 N N . TYR A 1 406 ? -28.531 13.438 7.035 1 98.25 406 TYR A N 1
ATOM 3127 C CA . TYR A 1 406 ? -29.016 12.062 7.172 1 98.25 406 TYR A CA 1
ATOM 3128 C C . TYR A 1 406 ? -30.375 12.031 7.863 1 98.25 406 TYR A C 1
ATOM 3130 O O . TYR A 1 406 ? -30.781 13.023 8.469 1 98.25 406 TYR A O 1
ATOM 3138 N N . MET A 1 407 ? -31.141 10.93 7.68 1 97.75 407 MET A N 1
ATOM 3139 C CA . MET A 1 407 ? -32.344 10.617 8.422 1 97.75 407 MET A CA 1
ATOM 3140 C C . MET A 1 407 ? -32.281 9.219 9.023 1 97.75 407 MET A C 1
ATOM 3142 O O . MET A 1 407 ? -31.844 8.273 8.359 1 97.75 407 MET A O 1
ATOM 3146 N N . MET A 1 408 ? -32.594 9.148 10.227 1 96.75 408 MET A N 1
ATOM 3147 C CA . MET A 1 408 ? -32.594 7.848 10.883 1 96.75 408 MET A CA 1
ATOM 3148 C C . MET A 1 408 ? -33.969 7.512 11.422 1 96.75 408 MET A C 1
ATOM 3150 O O . MET A 1 408 ? -34.656 8.383 11.953 1 96.75 408 MET A O 1
ATOM 3154 N N . ASN A 1 409 ? -34.406 6.328 11.234 1 94.75 409 ASN A N 1
ATOM 3155 C CA . ASN A 1 409 ? -35.656 5.824 11.781 1 94.75 409 ASN A CA 1
ATOM 3156 C C . ASN A 1 409 ? -35.531 4.355 12.188 1 94.75 409 ASN A C 1
ATOM 3158 O O . ASN A 1 409 ? -34.562 3.689 11.852 1 94.75 409 ASN A O 1
ATOM 3162 N N . TYR A 1 410 ? -36.344 4.031 13.117 1 90.88 410 TYR A N 1
ATOM 3163 C CA . TYR A 1 410 ? -36.469 2.629 13.5 1 90.88 410 TYR A CA 1
ATOM 3164 C C . TYR A 1 410 ? -37.781 2.039 12.953 1 90.88 410 TYR A C 1
ATOM 3166 O O . TYR A 1 410 ? -38.844 2.369 13.43 1 90.88 410 TYR A O 1
ATOM 3174 N N . ALA A 1 411 ? -37.625 1.335 11.867 1 82.56 411 ALA A N 1
ATOM 3175 C CA . ALA A 1 411 ? -38.781 0.774 11.164 1 82.56 411 ALA A CA 1
ATOM 3176 C C . ALA A 1 411 ? -38.531 -0.679 10.773 1 82.56 411 ALA A C 1
ATOM 3178 O O . ALA A 1 411 ? -37.469 -1.021 10.297 1 82.56 411 ALA A O 1
ATOM 3179 N N . GLY A 1 412 ? -39.562 -1.526 10.984 1 78.31 412 GLY A N 1
ATOM 3180 C CA . GLY A 1 412 ? -39.469 -2.922 10.586 1 78.31 412 GLY A CA 1
ATOM 3181 C C . GLY A 1 412 ? -38.438 -3.695 11.391 1 78.31 412 GLY A C 1
ATOM 3182 O O . GLY A 1 412 ? -37.719 -4.547 10.852 1 78.31 412 GLY A O 1
ATOM 3183 N N . GLY A 1 413 ? -38.125 -3.25 12.531 1 79.69 413 GLY A N 1
ATOM 3184 C CA . GLY A 1 413 ? -37.219 -3.984 13.398 1 79.69 413 GLY A CA 1
ATOM 3185 C C . GLY A 1 413 ? -35.781 -3.674 13.141 1 79.69 413 GLY A C 1
ATOM 3186 O O . GLY A 1 413 ? -34.875 -4.367 13.641 1 79.69 413 GLY A O 1
ATOM 3187 N N . ARG A 1 414 ? -35.562 -2.674 12.281 1 87.25 414 ARG A N 1
ATOM 3188 C CA . ARG A 1 414 ? -34.188 -2.285 11.953 1 87.25 414 ARG A CA 1
ATOM 3189 C C . ARG A 1 414 ? -34.031 -0.772 12.031 1 87.25 414 ARG A C 1
ATOM 3191 O O . ARG A 1 414 ? -34.969 -0.021 11.828 1 87.25 414 ARG A O 1
ATOM 3198 N N . VAL A 1 415 ? -32.844 -0.433 12.406 1 91.75 415 VAL A N 1
ATOM 3199 C CA . VAL A 1 415 ? -32.5 0.983 12.297 1 91.75 415 VAL A CA 1
ATOM 3200 C C . VAL A 1 415 ? -32.125 1.32 10.859 1 91.75 415 VAL A C 1
ATOM 3202 O O . VAL A 1 415 ? -31.234 0.7 10.273 1 91.75 415 VAL A O 1
ATOM 3205 N N . ARG A 1 416 ? -32.875 2.207 10.312 1 94.19 416 ARG A N 1
ATOM 3206 C CA . ARG A 1 416 ? -32.688 2.623 8.93 1 94.19 416 ARG A CA 1
ATOM 3207 C C . ARG A 1 416 ? -32.094 4.031 8.859 1 94.19 416 ARG A C 1
ATOM 3209 O O . ARG A 1 416 ? -32.688 4.98 9.383 1 94.19 416 ARG A O 1
ATOM 3216 N N . ILE A 1 417 ? -30.969 4.105 8.219 1 96.69 417 ILE A N 1
ATOM 3217 C CA . ILE A 1 417 ? -30.328 5.402 8.023 1 96.69 417 ILE A CA 1
ATOM 3218 C C . ILE A 1 417 ? -30.328 5.766 6.543 1 96.69 417 ILE A C 1
ATOM 3220 O O . ILE A 1 417 ? -29.781 5.035 5.719 1 96.69 417 ILE A O 1
ATOM 3224 N N . VAL A 1 418 ? -30.969 6.836 6.23 1 97.62 418 VAL A N 1
ATOM 3225 C CA . VAL A 1 418 ? -30.984 7.379 4.875 1 97.62 418 VAL A CA 1
ATOM 3226 C C . VAL A 1 418 ? -29.938 8.492 4.758 1 97.62 418 VAL A C 1
ATOM 3228 O O . VAL A 1 418 ? -29.844 9.359 5.633 1 97.62 418 VAL A O 1
ATOM 3231 N N . LEU A 1 419 ? -29.172 8.445 3.674 1 97.31 419 LEU A N 1
ATOM 3232 C CA . LEU A 1 419 ? -28.094 9.422 3.498 1 97.31 419 LEU A CA 1
ATOM 3233 C C . LEU A 1 419 ? -28.422 10.391 2.367 1 97.31 419 LEU A C 1
ATOM 3235 O O . LEU A 1 419 ? -28.953 9.984 1.327 1 97.31 419 LEU A O 1
ATOM 3239 N N . ARG A 1 420 ? -28.141 11.617 2.656 1 96.81 420 ARG A N 1
ATOM 3240 C CA . ARG A 1 420 ? -28.297 12.641 1.624 1 96.81 420 ARG A CA 1
ATOM 3241 C C . ARG A 1 420 ? -27.156 12.555 0.604 1 96.81 420 ARG A C 1
ATOM 3243 O O . ARG A 1 420 ? -26.109 11.977 0.883 1 96.81 420 ARG A O 1
ATOM 3250 N N . ASN A 1 421 ? -27.312 13.141 -0.571 1 92.12 421 ASN A N 1
ATOM 3251 C CA . ASN A 1 421 ? -26.328 13.062 -1.652 1 92.12 421 ASN A CA 1
ATOM 3252 C C . ASN A 1 421 ? -25.016 13.711 -1.26 1 92.12 421 ASN A C 1
ATOM 3254 O O . ASN A 1 421 ? -23.953 13.289 -1.728 1 92.12 421 ASN A O 1
ATOM 3258 N N . ASP A 1 422 ? -25.047 14.711 -0.396 1 93.56 422 ASP A N 1
ATOM 3259 C CA . ASP A 1 422 ? -23.828 15.422 -0.016 1 93.56 422 ASP A CA 1
ATOM 3260 C C . ASP A 1 422 ? -23.391 15.047 1.398 1 93.56 422 ASP A C 1
ATOM 3262 O O . ASP A 1 422 ? -22.625 15.781 2.037 1 93.56 422 ASP A O 1
ATOM 3266 N N . ALA A 1 423 ? -23.922 13.898 1.856 1 95.75 423 ALA A N 1
ATOM 3267 C CA . ALA A 1 423 ? -23.531 13.43 3.186 1 95.75 423 ALA A CA 1
ATOM 3268 C C . ALA A 1 423 ? -22.047 13.094 3.234 1 95.75 423 ALA A C 1
ATOM 3270 O O . ALA A 1 423 ? -21.516 12.414 2.346 1 95.75 423 ALA A O 1
ATOM 3271 N N . THR A 1 424 ? -21.344 13.609 4.234 1 94.56 424 THR A N 1
ATOM 3272 C CA . THR A 1 424 ? -19.922 13.336 4.438 1 94.56 424 THR A CA 1
ATOM 3273 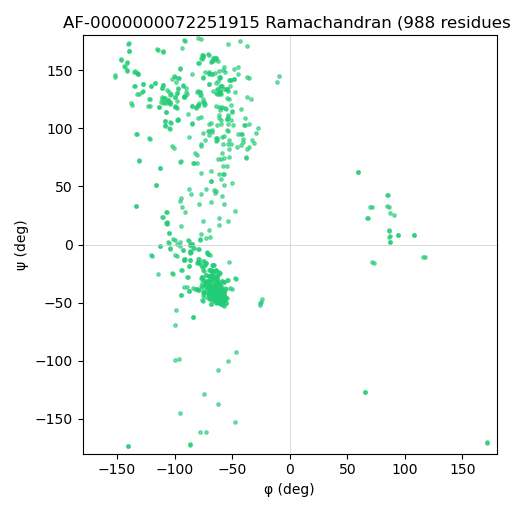C C . THR A 1 424 ? -19.719 12.133 5.359 1 94.56 424 THR A C 1
ATOM 3275 O O . THR A 1 424 ? -20.688 11.586 5.891 1 94.56 424 THR A O 1
ATOM 3278 N N . HIS A 1 425 ? -18.5 11.773 5.523 1 94.56 425 HIS A N 1
ATOM 3279 C CA . HIS A 1 425 ? -18.172 10.688 6.434 1 94.56 425 HIS A CA 1
ATOM 3280 C C . HIS A 1 425 ? -18.531 11.039 7.871 1 94.56 425 HIS A C 1
ATOM 3282 O O . HIS A 1 425 ? -18.938 10.172 8.648 1 94.56 425 HIS A O 1
ATOM 3288 N N . GLN A 1 426 ? -18.422 12.273 8.156 1 96.06 426 GLN A N 1
ATOM 3289 C CA . GLN A 1 426 ? -18.781 12.688 9.508 1 96.06 426 GLN A CA 1
ATOM 3290 C C . GLN A 1 426 ? -20.281 12.586 9.742 1 96.06 426 GLN A C 1
ATOM 3292 O O . GLN A 1 426 ? -20.719 12.281 10.852 1 96.06 426 GLN A O 1
ATOM 3297 N N . ASP A 1 427 ? -21.016 12.867 8.695 1 97.44 427 ASP A N 1
ATOM 3298 C CA . ASP A 1 427 ? -22.469 12.711 8.797 1 97.44 427 ASP A CA 1
ATOM 3299 C C . ASP A 1 427 ? -22.844 11.25 9.023 1 97.44 427 ASP A C 1
ATOM 3301 O O . ASP A 1 427 ? -23.766 10.953 9.789 1 97.44 427 ASP A O 1
ATOM 3305 N N . GLN A 1 428 ? -22.172 10.422 8.305 1 97.06 428 GLN A N 1
ATOM 3306 C CA . GLN A 1 428 ? -22.406 8.992 8.469 1 97.06 428 GLN A CA 1
ATOM 3307 C C . GLN A 1 428 ? -22.078 8.539 9.891 1 97.06 428 GLN A C 1
ATOM 3309 O O . GLN A 1 428 ? -22.812 7.742 10.477 1 97.06 428 GLN A O 1
ATOM 3314 N N . LEU A 1 429 ? -20.984 9.039 10.383 1 97.75 429 LEU A N 1
ATOM 3315 C CA . LEU A 1 429 ? -20.578 8.703 11.742 1 97.75 429 LEU A CA 1
ATOM 3316 C C . LEU A 1 429 ? -21.594 9.227 12.75 1 97.75 429 LEU A C 1
ATOM 3318 O O . LEU A 1 429 ? -21.906 8.547 13.742 1 97.75 429 LEU A O 1
ATOM 3322 N N . LYS A 1 430 ? -22.078 10.43 12.547 1 98.38 430 LYS A N 1
ATOM 3323 C CA . LYS A 1 430 ? -23.094 11 13.422 1 98.38 430 LYS A CA 1
ATOM 3324 C C . LYS A 1 430 ? -24.375 10.164 13.406 1 98.38 430 LYS A C 1
ATOM 3326 O O . LYS A 1 430 ? -24.969 9.922 14.453 1 98.38 430 LYS A O 1
ATOM 3331 N N . ALA A 1 431 ? -24.734 9.75 12.219 1 97.88 431 ALA A N 1
ATOM 3332 C CA . ALA A 1 431 ? -25.906 8.891 12.086 1 97.88 431 ALA A CA 1
ATOM 3333 C C . ALA A 1 431 ? -25.719 7.578 12.836 1 97.88 431 ALA A C 1
ATOM 3335 O O . ALA A 1 431 ? -26.625 7.105 13.523 1 97.88 431 ALA A O 1
ATOM 3336 N N . TYR A 1 432 ? -24.594 6.996 12.688 1 96.25 432 TYR A N 1
ATOM 3337 C CA . TYR A 1 432 ? -24.281 5.742 13.367 1 96.25 432 TYR A CA 1
ATOM 3338 C C . TYR A 1 432 ? -24.234 5.938 14.883 1 96.25 432 TYR A C 1
ATOM 3340 O O . TYR A 1 432 ? -24.688 5.066 15.633 1 96.25 432 TYR A O 1
ATOM 3348 N N . PHE A 1 433 ? -23.672 7.043 15.289 1 96.81 433 PHE A N 1
ATOM 3349 C CA . PHE A 1 433 ? -23.688 7.406 16.703 1 96.81 433 PHE A CA 1
ATOM 3350 C C . PHE A 1 433 ? -25.125 7.441 17.234 1 96.81 433 PHE A C 1
ATOM 3352 O O . PHE A 1 433 ? -25.422 6.879 18.281 1 96.81 433 PHE A O 1
ATOM 3359 N N . GLN A 1 434 ? -25.969 8.117 16.547 1 97.44 434 GLN A N 1
ATOM 3360 C CA . GLN A 1 434 ? -27.359 8.211 16.969 1 97.44 434 GLN A CA 1
ATOM 3361 C C . GLN A 1 434 ? -28 6.828 17.062 1 97.44 434 GLN A C 1
ATOM 3363 O O . GLN A 1 434 ? -28.828 6.574 17.953 1 97.44 434 GLN A O 1
ATOM 3368 N N . SER A 1 435 ? -27.703 5.992 16.062 1 95.19 435 SER A N 1
ATOM 3369 C CA . SER A 1 435 ? -28.266 4.645 16.062 1 95.19 435 SER A CA 1
ATOM 3370 C C . SER A 1 435 ? -27.922 3.904 17.344 1 95.19 435 SER A C 1
ATOM 3372 O O . SER A 1 435 ? -28.75 3.174 17.891 1 95.19 435 SER A O 1
ATOM 3374 N N . ARG A 1 436 ? -26.75 4.121 17.812 1 92.88 436 ARG A N 1
ATOM 3375 C CA . ARG A 1 436 ? -26.328 3.459 19.047 1 92.88 436 ARG A CA 1
ATOM 3376 C C . ARG A 1 436 ? -26.984 4.102 20.266 1 92.88 436 ARG A C 1
ATOM 3378 O O . ARG A 1 436 ? -27.344 3.414 21.219 1 92.88 436 ARG A O 1
ATOM 3385 N N . ALA A 1 437 ? -27.047 5.395 20.219 1 93.94 437 ALA A N 1
ATOM 3386 C CA . ALA A 1 437 ? -27.766 6.098 21.281 1 93.94 437 ALA A CA 1
ATOM 3387 C C . ALA A 1 437 ? -29.219 5.645 21.375 1 93.94 437 ALA A C 1
ATOM 3389 O O . ALA A 1 437 ? -29.75 5.434 22.469 1 93.94 437 ALA A O 1
ATOM 3390 N N . PHE A 1 438 ? -29.844 5.551 20.219 1 93.19 438 PHE A N 1
ATOM 3391 C CA . PHE A 1 438 ? -31.219 5.078 20.156 1 93.19 438 PHE A CA 1
ATOM 3392 C C . PHE A 1 438 ? -31.344 3.689 20.766 1 93.19 438 PHE A C 1
ATOM 3394 O O . PHE A 1 438 ? -32.25 3.436 21.562 1 93.19 438 PHE A O 1
ATOM 3401 N N . TRP A 1 439 ? -30.422 2.857 20.359 1 88.69 439 TRP A N 1
ATOM 3402 C CA . TRP A 1 439 ? -30.469 1.479 20.828 1 88.69 439 TRP A CA 1
ATOM 3403 C C . TRP A 1 439 ? -30.344 1.427 22.344 1 88.69 439 TRP A C 1
ATOM 3405 O O . TRP A 1 439 ? -31.031 0.643 23.016 1 88.69 439 TRP A O 1
ATOM 3415 N N . ARG A 1 440 ? -29.5 2.16 22.875 1 87.94 440 ARG A N 1
ATOM 3416 C CA . ARG A 1 440 ? -29.328 2.225 24.312 1 87.94 440 ARG A CA 1
ATOM 3417 C C . ARG A 1 440 ? -30.625 2.648 25 1 87.94 440 ARG A C 1
ATOM 3419 O O . ARG A 1 440 ? -31.047 2.023 25.984 1 87.94 440 ARG A O 1
ATOM 3426 N N . LEU A 1 441 ? -31.203 3.709 24.484 1 88.5 441 LEU A N 1
ATOM 3427 C CA . LEU A 1 441 ? -32.469 4.203 25.031 1 88.5 441 LEU A CA 1
ATOM 3428 C C . LEU A 1 441 ? -33.562 3.178 24.875 1 88.5 441 LEU A C 1
ATOM 3430 O O . LEU A 1 441 ? -34.375 2.992 25.766 1 88.5 441 LEU A O 1
ATOM 3434 N N . TYR A 1 442 ? -33.562 2.592 23.719 1 86 442 TYR A N 1
ATOM 3435 C CA . TYR A 1 442 ? -34.562 1.588 23.391 1 86 442 TYR A CA 1
ATOM 3436 C C . TYR A 1 442 ? -34.5 0.417 24.375 1 86 442 TYR A C 1
ATOM 3438 O O . TYR A 1 442 ? -35.531 -0.074 24.828 1 86 442 TYR A O 1
ATOM 3446 N N . MET A 1 443 ? -33.344 0.014 24.656 1 83 443 MET A N 1
ATOM 3447 C CA . MET A 1 443 ? -33.156 -1.114 25.562 1 83 443 MET A CA 1
ATOM 3448 C C . MET A 1 443 ? -33.5 -0.735 27 1 83 443 MET A C 1
ATOM 3450 O O . MET A 1 443 ? -34.031 -1.557 27.75 1 83 443 MET A O 1
ATOM 3454 N N . THR A 1 444 ? -33.281 0.441 27.406 1 83.62 444 THR A N 1
ATOM 3455 C CA . THR A 1 444 ? -33.5 0.885 28.781 1 83.62 444 THR A CA 1
ATOM 3456 C C . THR A 1 444 ? -35 1.194 29 1 83.62 444 THR A C 1
ATOM 3458 O O . THR A 1 444 ? -35.5 0.989 30.094 1 83.62 444 THR A O 1
ATOM 3461 N N . SER A 1 445 ? -35.625 1.755 28.047 1 81.94 445 SER A N 1
ATOM 3462 C CA . SER A 1 445 ? -37 2.152 28.188 1 81.94 445 SER A CA 1
ATOM 3463 C C . SER A 1 445 ? -37.938 0.935 28.25 1 81.94 445 SER A C 1
ATOM 3465 O O . SER A 1 445 ? -39 1 28.812 1 81.94 445 SER A O 1
ATOM 3467 N N . GLY A 1 446 ? -37.594 -0.184 27.797 1 71.69 446 GLY A N 1
ATOM 3468 C CA . GLY A 1 446 ? -38.469 -1.361 27.781 1 71.69 446 GLY A CA 1
ATOM 3469 C C . GLY A 1 446 ? -39.594 -1.273 26.766 1 71.69 446 GLY A C 1
ATOM 3470 O O . GLY A 1 446 ? -40.344 -2.234 26.562 1 71.69 446 GLY A O 1
ATOM 3471 N N . GLU A 1 447 ? -39.844 -0.086 26.266 1 65.25 447 GLU A N 1
ATOM 3472 C CA . GLU A 1 447 ? -40.906 0.102 25.281 1 65.25 447 GLU A CA 1
ATOM 3473 C C . GLU A 1 447 ? -40.531 -0.502 23.938 1 65.25 447 GLU A C 1
ATOM 3475 O O . GLU A 1 447 ? -39.719 0.056 23.203 1 65.25 447 GLU A O 1
ATOM 3480 N N . ARG A 1 448 ? -41 -1.675 23.703 1 65.25 448 ARG A N 1
ATOM 3481 C CA . ARG A 1 448 ? -40.594 -2.426 22.516 1 65.25 448 ARG A CA 1
ATOM 3482 C C . ARG A 1 448 ? -41.531 -2.158 21.359 1 65.25 448 ARG A C 1
ATOM 3484 O O . ARG A 1 448 ? -41.656 -2.984 20.453 1 65.25 448 ARG A O 1
ATOM 3491 N N . PHE A 1 449 ? -42.188 -0.847 21.375 1 62.59 449 PHE A N 1
ATOM 3492 C CA . PHE A 1 449 ? -43.062 -0.651 20.234 1 62.59 449 PHE A CA 1
ATOM 3493 C C . PHE A 1 449 ? -42.406 0.164 19.141 1 62.59 449 PHE A C 1
ATOM 3495 O O . PHE A 1 449 ? -41.469 0.911 19.406 1 62.59 449 PHE A O 1
ATOM 3502 N N . SER A 1 450 ? -42.625 -0.21 17.812 1 63.81 450 SER A N 1
ATOM 3503 C CA . SER A 1 450 ? -42.25 0.47 16.578 1 63.81 450 SER A CA 1
ATOM 3504 C C . SER A 1 450 ? -43.469 1.065 15.875 1 63.81 450 SER A C 1
ATOM 3506 O O . SER A 1 450 ? -44.5 0.423 15.789 1 63.81 450 SER A O 1
ATOM 3508 N N . PRO A 1 451 ? -43.469 2.543 15.508 1 63.44 451 PRO A N 1
ATOM 3509 C CA . PRO A 1 451 ? -42.406 3.551 15.555 1 63.44 451 PRO A CA 1
ATOM 3510 C C . PRO A 1 451 ? -42.344 4.273 16.906 1 63.44 451 PRO A C 1
ATOM 3512 O O . PRO A 1 451 ? -43.375 4.574 17.5 1 63.44 451 PRO A O 1
ATOM 3515 N N . ASN A 1 452 ? -41.219 4.363 17.5 1 81 452 ASN A N 1
ATOM 3516 C CA . ASN A 1 452 ? -41.031 5.129 18.719 1 81 452 ASN A CA 1
ATOM 3517 C C . ASN A 1 452 ? -40.406 6.492 18.453 1 81 452 ASN A C 1
ATOM 3519 O O . ASN A 1 452 ? -39.188 6.652 18.594 1 81 452 ASN A O 1
ATOM 3523 N N . ARG A 1 453 ? -41.281 7.465 18.078 1 89.44 453 ARG A N 1
ATOM 3524 C CA . ARG A 1 453 ? -40.844 8.797 17.672 1 89.44 453 ARG A CA 1
ATOM 3525 C C . ARG A 1 453 ? -40.188 9.523 18.844 1 89.44 453 ARG A C 1
ATOM 3527 O O . ARG A 1 453 ? -39.219 10.273 18.656 1 89.44 453 ARG A O 1
ATOM 3534 N N . ALA A 1 454 ? -40.688 9.297 19.984 1 90.38 454 ALA A N 1
ATOM 3535 C CA . ALA A 1 454 ? -40.156 9.953 21.172 1 90.38 454 ALA A CA 1
ATOM 3536 C C . ALA A 1 454 ? -38.688 9.539 21.406 1 90.38 454 ALA A C 1
ATOM 3538 O O . ALA A 1 454 ? -37.844 10.383 21.703 1 90.38 454 ALA A O 1
ATOM 3539 N N . LEU A 1 455 ? -38.438 8.266 21.281 1 92.19 455 LEU A N 1
ATOM 3540 C CA . LEU A 1 455 ? -37.094 7.762 21.484 1 92.19 455 LEU A CA 1
ATOM 3541 C C . LEU A 1 455 ? -36.156 8.242 20.391 1 92.19 455 LEU A C 1
ATOM 3543 O O . LEU A 1 455 ? -34.969 8.461 20.625 1 92.19 455 LEU A O 1
ATOM 3547 N N . ILE A 1 456 ? -36.688 8.344 19.156 1 95.06 456 ILE A N 1
ATOM 3548 C CA . ILE A 1 456 ? -35.906 8.867 18.047 1 95.06 456 ILE A CA 1
ATOM 3549 C C . ILE A 1 456 ? -35.5 10.32 18.328 1 95.06 456 ILE A C 1
ATOM 3551 O O . ILE A 1 456 ? -34.344 10.703 18.141 1 95.06 456 ILE A O 1
ATOM 3555 N N . GLU A 1 457 ? -36.438 11.078 18.828 1 96.06 457 GLU A N 1
ATOM 3556 C CA . GLU A 1 457 ? -36.156 12.477 19.156 1 96.06 457 GLU A CA 1
ATOM 3557 C C . GLU A 1 457 ? -35.188 12.594 20.297 1 96.06 457 GLU A C 1
ATOM 3559 O O . GLU A 1 457 ? -34.281 13.445 20.281 1 96.06 457 GLU A O 1
ATOM 3564 N N . ASP A 1 458 ? -35.344 11.742 21.266 1 94.81 458 ASP A N 1
ATOM 3565 C CA . ASP A 1 458 ? -34.438 11.758 22.406 1 94.81 458 ASP A CA 1
ATOM 3566 C C . ASP A 1 458 ? -33 11.391 21.984 1 94.81 458 ASP A C 1
ATOM 3568 O O . ASP A 1 458 ? -32.031 11.992 22.438 1 94.81 458 ASP A O 1
ATOM 3572 N N . SER A 1 459 ? -32.906 10.352 21.156 1 96.19 459 SER A N 1
ATOM 3573 C CA . SER A 1 459 ? -31.609 9.938 20.672 1 96.19 459 SER A CA 1
ATOM 3574 C C . SER A 1 459 ? -30.969 11.031 19.812 1 96.19 459 SER A C 1
ATOM 3576 O O . SER A 1 459 ? -29.75 11.211 19.844 1 96.19 459 SER A O 1
ATOM 3578 N N . TYR A 1 460 ? -31.766 11.719 19.031 1 98 460 TYR A N 1
ATOM 3579 C CA . TYR A 1 460 ? -31.281 12.828 18.203 1 98 460 TYR A CA 1
ATOM 3580 C C . TYR A 1 460 ? -30.734 13.953 19.094 1 98 460 TYR A C 1
ATOM 3582 O O . TYR A 1 460 ? -29.672 14.5 18.812 1 98 460 TYR A O 1
ATOM 3590 N N . ARG A 1 461 ? -31.438 14.297 20.109 1 96.94 461 ARG A N 1
ATOM 3591 C CA . ARG A 1 461 ? -31 15.336 21.047 1 96.94 461 ARG A CA 1
ATOM 3592 C C . ARG A 1 461 ? -29.703 14.945 21.734 1 96.94 461 ARG A C 1
ATOM 3594 O O . ARG A 1 461 ? -28.781 15.758 21.844 1 96.94 461 ARG A O 1
ATOM 3601 N N . ALA A 1 462 ? -29.672 13.75 22.188 1 95.38 462 ALA A N 1
ATOM 3602 C CA . ALA A 1 462 ? -28.453 13.25 22.828 1 95.38 462 ALA A CA 1
ATOM 3603 C C . ALA A 1 462 ? -27.266 13.297 21.891 1 95.38 462 ALA A C 1
ATOM 3605 O O . ALA A 1 462 ? -26.156 13.648 22.281 1 95.38 462 ALA A O 1
ATOM 3606 N N . THR A 1 463 ? -27.484 12.891 20.672 1 97.69 463 THR A N 1
ATOM 3607 C CA . THR A 1 463 ? -26.422 12.875 19.656 1 97.69 463 THR A CA 1
ATOM 3608 C C . THR A 1 463 ? -25.906 14.281 19.391 1 97.69 463 THR A C 1
ATOM 3610 O O . THR A 1 463 ? -24.688 14.5 19.328 1 97.69 463 THR A O 1
ATOM 3613 N N . ASN A 1 464 ? -26.797 15.242 19.266 1 97.38 464 ASN A N 1
ATOM 3614 C CA . ASN A 1 464 ? -26.406 16.625 19 1 97.38 464 ASN A CA 1
ATOM 3615 C C . ASN A 1 464 ? -25.594 17.203 20.156 1 97.38 464 ASN A C 1
ATOM 3617 O O . ASN A 1 464 ? -24.734 18.047 19.938 1 97.38 464 ASN A O 1
ATOM 3621 N N . GLN A 1 465 ? -25.844 16.688 21.234 1 95.62 465 GLN A N 1
ATOM 3622 C CA . GLN A 1 465 ? -25.156 17.203 22.422 1 95.62 465 GLN A CA 1
ATOM 3623 C C . GLN A 1 465 ? -23.781 16.562 22.578 1 95.62 465 GLN A C 1
ATOM 3625 O O . GLN A 1 465 ? -22.812 17.234 22.922 1 95.62 465 GLN A O 1
ATOM 3630 N N . LEU A 1 466 ? -23.703 15.328 22.266 1 96.19 466 LEU A N 1
ATOM 3631 C CA . LEU A 1 466 ? -22.516 14.57 22.656 1 96.19 466 LEU A CA 1
ATOM 3632 C C . LEU A 1 466 ? -21.578 14.398 21.469 1 96.19 466 LEU A C 1
ATOM 3634 O O . LEU A 1 466 ? -20.359 14.227 21.641 1 96.19 466 LEU A O 1
ATOM 3638 N N . PHE A 1 467 ? -21.984 14.43 20.234 1 97.19 467 PHE A N 1
ATOM 3639 C CA . PHE A 1 467 ? -21.234 14.031 19.047 1 97.19 467 PHE A CA 1
ATOM 3640 C C . PHE A 1 467 ? -20.047 14.945 18.828 1 97.19 467 PHE A C 1
ATOM 3642 O O . PHE A 1 467 ? -18.938 14.484 18.531 1 97.19 467 PHE A O 1
ATOM 3649 N N . PRO A 1 468 ? -20.203 16.297 19.031 1 97 468 PRO A N 1
ATOM 3650 C CA . PRO A 1 468 ? -19.047 17.172 18.828 1 97 468 PRO A CA 1
ATOM 3651 C C . PRO A 1 468 ? -17.891 16.859 19.766 1 97 468 PRO A C 1
ATOM 3653 O O . PRO A 1 468 ? -16.734 16.828 19.344 1 97 468 PRO A O 1
ATOM 3656 N N . SER A 1 469 ? -18.188 16.594 21.016 1 96.12 469 SER A N 1
ATOM 3657 C CA . SER A 1 469 ? -17.156 16.234 21.969 1 96.12 469 SER A CA 1
ATOM 3658 C C . SER A 1 469 ? -16.562 14.867 21.672 1 96.12 469 SER A C 1
ATOM 3660 O O . SER A 1 469 ? -15.359 14.648 21.844 1 96.12 469 SER A O 1
ATOM 3662 N N . PHE A 1 470 ? -17.422 14 21.25 1 96.94 470 PHE A N 1
ATOM 3663 C CA . PHE A 1 470 ? -16.984 12.656 20.875 1 96.94 470 PHE A CA 1
ATOM 3664 C C . PHE A 1 470 ? -15.945 12.719 19.766 1 96.94 470 PHE A C 1
ATOM 3666 O O . PHE A 1 470 ? -14.891 12.078 19.844 1 96.94 470 PHE A O 1
ATOM 3673 N N . VAL A 1 471 ? -16.188 13.484 18.75 1 97.69 471 VAL A N 1
ATOM 3674 C CA . VAL A 1 471 ? -15.297 13.617 17.609 1 97.69 471 VAL A CA 1
ATOM 3675 C C . VAL A 1 471 ? -13.977 14.242 18.047 1 97.69 471 VAL A C 1
ATOM 3677 O O . VAL A 1 471 ? -12.898 13.789 17.656 1 97.69 471 VAL A O 1
ATOM 3680 N N . ARG A 1 472 ? -14.055 15.227 18.859 1 96.56 472 ARG A N 1
ATOM 3681 C CA . ARG A 1 472 ? -12.859 15.891 19.375 1 96.56 472 ARG A CA 1
ATOM 3682 C C . ARG A 1 472 ? -12 14.93 20.188 1 96.56 472 ARG A C 1
ATOM 3684 O O . ARG A 1 472 ? -10.781 14.883 20.016 1 96.56 472 ARG A O 1
ATOM 3691 N N . ASP A 1 473 ? -12.656 14.172 21.031 1 96.31 473 ASP A N 1
ATOM 3692 C CA . ASP A 1 473 ? -11.938 13.219 21.875 1 96.31 473 ASP A CA 1
ATOM 3693 C C . ASP A 1 473 ? -11.328 12.102 21.031 1 96.31 473 ASP A C 1
ATOM 3695 O O . ASP A 1 473 ? -10.234 11.617 21.328 1 96.31 473 ASP A O 1
ATOM 3699 N N . CYS A 1 474 ? -12.039 11.672 20.047 1 97.38 474 CYS A N 1
ATOM 3700 C CA . CYS A 1 474 ? -11.508 10.656 19.141 1 97.38 474 CYS A CA 1
ATOM 3701 C C . CYS A 1 474 ? -10.266 11.156 18.422 1 97.38 474 CYS A C 1
ATOM 3703 O O . CYS A 1 474 ? -9.273 10.43 18.328 1 97.38 474 CYS A O 1
ATOM 3705 N N . ARG A 1 475 ? -10.328 12.375 17.938 1 96.56 475 ARG A N 1
ATOM 3706 C CA . ARG A 1 475 ? -9.188 12.969 17.266 1 96.56 475 ARG A CA 1
ATOM 3707 C C . ARG A 1 475 ? -7.992 13.086 18.203 1 96.56 475 ARG A C 1
ATOM 3709 O O . ARG A 1 475 ? -6.855 12.828 17.797 1 96.56 475 ARG A O 1
ATOM 3716 N N . ALA A 1 476 ? -8.266 13.43 19.375 1 95.88 476 ALA A N 1
ATOM 3717 C CA . ALA A 1 476 ? -7.211 13.586 20.359 1 95.88 476 ALA A CA 1
ATOM 3718 C C . ALA A 1 476 ? -6.531 12.25 20.656 1 95.88 476 ALA A C 1
ATOM 3720 O O . ALA A 1 476 ? -5.328 12.203 20.922 1 95.88 476 ALA A O 1
ATOM 3721 N N . GLU A 1 477 ? -7.316 11.172 20.641 1 96.06 477 GLU A N 1
ATOM 3722 C CA . GLU A 1 477 ? -6.781 9.836 20.906 1 96.06 477 GLU A CA 1
ATOM 3723 C C . GLU A 1 477 ? -6.078 9.273 19.672 1 96.06 477 GLU A C 1
ATOM 3725 O O . GLU A 1 477 ? -5.406 8.242 19.75 1 96.06 477 GLU A O 1
ATOM 3730 N N . GLY A 1 478 ? -6.316 9.859 18.531 1 95.12 478 GLY A N 1
ATOM 3731 C CA . GLY A 1 478 ? -5.598 9.453 17.328 1 95.12 478 GLY A CA 1
ATOM 3732 C C . GLY A 1 478 ? -6.457 8.688 16.344 1 95.12 478 GLY A C 1
ATOM 3733 O O . GLY A 1 478 ? -5.965 8.203 15.32 1 95.12 478 GLY A O 1
ATOM 3734 N N . TRP A 1 479 ? -7.758 8.625 16.609 1 97.06 479 TRP A N 1
ATOM 3735 C CA . TRP A 1 479 ? -8.656 7.934 15.688 1 97.06 479 TRP A CA 1
ATOM 3736 C C . TRP A 1 479 ? -8.914 8.773 14.445 1 97.06 479 TRP A C 1
ATOM 3738 O O . TRP A 1 479 ? -8.977 10 14.516 1 97.06 479 TRP A O 1
ATOM 3748 N N . ASN A 1 480 ? -9.023 8.062 13.312 1 95.25 480 ASN A N 1
ATOM 3749 C CA . ASN A 1 480 ? -9.398 8.734 12.07 1 95.25 480 ASN A CA 1
ATOM 3750 C C . ASN A 1 480 ? -10.914 8.867 11.938 1 95.25 480 ASN A C 1
ATOM 3752 O O . ASN A 1 480 ? -11.578 7.938 11.484 1 95.25 480 ASN A O 1
ATOM 3756 N N . VAL A 1 481 ? -11.391 10.047 12.172 1 95.75 481 VAL A N 1
ATOM 3757 C CA . VAL A 1 481 ? -12.836 10.258 12.148 1 95.75 481 VAL A CA 1
ATOM 3758 C C . VAL A 1 481 ? -13.234 10.992 10.867 1 95.75 481 VAL A C 1
ATOM 3760 O O . VAL A 1 481 ? -14.422 11.203 10.617 1 95.75 481 VAL A O 1
ATOM 3763 N N . ASP A 1 482 ? -12.312 11.273 10.031 1 90.94 482 ASP A N 1
ATOM 3764 C CA . ASP A 1 482 ? -12.594 12.023 8.812 1 90.94 482 ASP A CA 1
ATOM 3765 C C . ASP A 1 482 ? -13 11.094 7.668 1 90.94 482 ASP A C 1
ATOM 3767 O O . ASP A 1 482 ? -13.711 11.508 6.75 1 90.94 482 ASP A O 1
ATOM 3771 N N . CYS A 1 483 ? -12.523 9.93 7.734 1 91.44 483 CYS A N 1
ATOM 3772 C CA . CYS A 1 483 ? -12.891 8.922 6.746 1 91.44 483 CYS A CA 1
ATOM 3773 C C . CYS A 1 483 ? -13.258 7.605 7.426 1 91.44 483 CYS A C 1
ATOM 3775 O O . CYS A 1 483 ? -12.406 6.734 7.594 1 91.44 483 CYS A O 1
ATOM 3777 N N . VAL A 1 484 ? -14.539 7.465 7.621 1 94.94 484 VAL A N 1
ATOM 3778 C CA . VAL A 1 484 ? -14.984 6.273 8.336 1 94.94 484 VAL A CA 1
ATOM 3779 C C . VAL A 1 484 ? -15.383 5.188 7.34 1 94.94 484 VAL A C 1
ATOM 3781 O O . VAL A 1 484 ? -15.75 5.488 6.199 1 94.94 484 VAL A O 1
ATOM 3784 N N . LEU A 1 485 ? -15.234 3.959 7.781 1 94.06 485 LEU A N 1
ATOM 3785 C CA . LEU A 1 485 ? -15.492 2.805 6.93 1 94.06 485 LEU A CA 1
ATOM 3786 C C . LEU A 1 485 ? -16.703 2.029 7.414 1 94.06 485 LEU A C 1
ATOM 3788 O O . LEU A 1 485 ? -16.609 0.842 7.73 1 94.06 485 LEU A O 1
ATOM 3792 N N . LEU A 1 486 ? -17.859 2.676 7.328 1 93.12 486 LEU A N 1
ATOM 3793 C CA . LEU A 1 486 ? -19.094 2.078 7.844 1 93.12 486 LEU A CA 1
ATOM 3794 C C . LEU A 1 486 ? -19.828 1.314 6.75 1 93.12 486 LEU A C 1
ATOM 3796 O O . LEU A 1 486 ? -20.875 0.718 7 1 93.12 486 LEU A O 1
ATOM 3800 N N . ARG A 1 487 ? -19.359 1.376 5.586 1 89 487 ARG A N 1
ATOM 3801 C CA . ARG A 1 487 ? -19.828 0.632 4.422 1 89 487 ARG A CA 1
ATOM 3802 C C . ARG A 1 487 ? -21.297 0.934 4.137 1 89 487 ARG A C 1
ATOM 3804 O O . ARG A 1 487 ? -22.125 0.022 4.094 1 89 487 ARG A O 1
ATOM 3811 N N . PRO A 1 488 ? -21.594 2.143 3.842 1 89.88 488 PRO A N 1
ATOM 3812 C CA . PRO A 1 488 ? -22.969 2.461 3.449 1 89.88 488 PRO A CA 1
ATOM 3813 C C . PRO A 1 488 ? -23.344 1.893 2.082 1 89.88 488 PRO A C 1
ATOM 3815 O O . PRO A 1 488 ? -22.469 1.725 1.223 1 89.88 488 PRO A O 1
ATOM 3818 N N . LEU A 1 489 ? -24.578 1.552 1.986 1 87.31 489 LEU A N 1
ATOM 3819 C CA . LEU A 1 489 ? -25.078 1.236 0.651 1 87.31 489 LEU A CA 1
ATOM 3820 C C . LEU A 1 489 ? -25.031 2.465 -0.25 1 87.31 489 LEU A C 1
ATOM 3822 O O . LEU A 1 489 ? -24.906 3.592 0.235 1 87.31 489 LEU A O 1
ATOM 3826 N N . ALA A 1 490 ? -25.062 2.275 -1.517 1 83 490 ALA A N 1
ATOM 3827 C CA . ALA A 1 490 ? -24.797 3.33 -2.494 1 83 490 ALA A CA 1
ATOM 3828 C C . ALA A 1 490 ? -26.016 4.234 -2.65 1 83 490 ALA A C 1
ATOM 3830 O O . ALA A 1 490 ? -25.922 5.32 -3.227 1 83 490 ALA A O 1
ATOM 3831 N N . ARG A 1 491 ? -27.062 4.066 -1.926 1 88.44 491 ARG A N 1
ATOM 3832 C CA . ARG A 1 491 ? -28.281 4.852 -2.088 1 88.44 491 ARG A CA 1
ATOM 3833 C C . ARG A 1 491 ? -28.156 6.219 -1.425 1 88.44 491 ARG A C 1
ATOM 3835 O O . ARG A 1 491 ? -27.641 6.324 -0.309 1 88.44 491 ARG A O 1
ATOM 3842 N N . ARG A 1 492 ? -28.562 7.223 -2.229 1 93.69 492 ARG A N 1
ATOM 3843 C CA . ARG A 1 492 ? -28.562 8.602 -1.75 1 93.69 492 ARG A CA 1
ATOM 3844 C C . ARG A 1 492 ? -29.891 9.297 -2.07 1 93.69 492 ARG A C 1
ATOM 3846 O O . ARG A 1 492 ? -30.516 8.992 -3.084 1 93.69 492 ARG A O 1
ATOM 3853 N N . VAL A 1 493 ? -30.266 10.18 -1.18 1 95.75 493 VAL A N 1
ATOM 3854 C CA . VAL A 1 493 ? -31.531 10.875 -1.334 1 95.75 493 VAL A CA 1
ATOM 3855 C C . VAL A 1 493 ? -31.312 12.383 -1.25 1 95.75 493 VAL A C 1
ATOM 3857 O O . VAL A 1 493 ? -30.5 12.852 -0.449 1 95.75 493 VAL A O 1
ATOM 3860 N N . GLN A 1 494 ? -32 13.062 -2.133 1 94.62 494 GLN A N 1
ATOM 3861 C CA . GLN A 1 494 ? -32 14.523 -2.062 1 94.62 494 GLN A CA 1
ATOM 3862 C C . GLN A 1 494 ? -33.312 15.039 -1.482 1 94.62 494 GLN A C 1
ATOM 3864 O O . GLN A 1 494 ? -34.406 14.555 -1.838 1 94.62 494 GLN A O 1
ATOM 3869 N N . TRP A 1 495 ? -33.156 15.883 -0.498 1 92 495 TRP A N 1
ATOM 3870 C CA . TRP A 1 495 ? -34.344 16.547 0.055 1 92 495 TRP A CA 1
ATOM 3871 C C . TRP A 1 495 ? -34.031 18 0.392 1 92 495 TRP A C 1
ATOM 3873 O O . TRP A 1 495 ? -32.875 18.406 0.449 1 92 495 TRP A O 1
ATOM 3883 N N . SER A 1 496 ? -35.156 18.844 0.44 1 79.88 496 SER A N 1
ATOM 3884 C CA . SER A 1 496 ? -35 20.281 0.7 1 79.88 496 SER A CA 1
ATOM 3885 C C . SER A 1 496 ? -35.344 20.609 2.15 1 79.88 496 SER A C 1
ATOM 3887 O O . SER A 1 496 ? -36.156 19.938 2.773 1 79.88 496 SER A O 1
ATOM 3889 N N . MET B 1 1 ? 59.094 -18.578 -2.889 1 19.45 1 MET B N 1
ATOM 3890 C CA . MET B 1 1 ? 59.719 -17.25 -2.771 1 19.45 1 MET B CA 1
ATOM 3891 C C . MET B 1 1 ? 59.219 -16.328 -3.879 1 19.45 1 MET B C 1
ATOM 3893 O O . MET B 1 1 ? 59.656 -15.188 -3.996 1 19.45 1 MET B O 1
ATOM 3897 N N . SER B 1 2 ? 58.625 -16.844 -5.051 1 21.67 2 SER B N 1
ATOM 3898 C CA . SER B 1 2 ? 58.5 -16.359 -6.418 1 21.67 2 SER B CA 1
ATOM 3899 C C . SER B 1 2 ? 57.594 -15.117 -6.477 1 21.67 2 SER B C 1
ATOM 3901 O O . SER B 1 2 ? 56.625 -15.023 -5.746 1 21.67 2 SER B O 1
ATOM 3903 N N . SER B 1 3 ? 58 -13.953 -7.203 1 21.38 3 SER B N 1
ATOM 3904 C CA . SER B 1 3 ? 57.906 -12.516 -7.453 1 21.38 3 SER B CA 1
ATOM 3905 C C . SER B 1 3 ? 56.656 -12.164 -8.234 1 21.38 3 SER B C 1
ATOM 3907 O O . SER B 1 3 ? 56.469 -12.641 -9.359 1 21.38 3 SER B O 1
ATOM 3909 N N . PHE B 1 4 ? 55.438 -11.961 -7.641 1 20.98 4 PHE B N 1
ATOM 3910 C CA . PHE B 1 4 ? 54.094 -11.594 -8.078 1 20.98 4 PHE B CA 1
ATOM 3911 C C . PHE B 1 4 ? 54.094 -10.227 -8.758 1 20.98 4 PHE B C 1
ATOM 3913 O O . PHE B 1 4 ? 53.969 -9.195 -8.086 1 20.98 4 PHE B O 1
ATOM 3920 N N . SER B 1 5 ? 54.875 -9.914 -9.828 1 18.47 5 SER B N 1
ATOM 3921 C CA . SER B 1 5 ? 55.344 -8.711 -10.516 1 18.47 5 SER B CA 1
ATOM 3922 C C . SER B 1 5 ? 54.219 -8.102 -11.359 1 18.47 5 SER B C 1
ATOM 3924 O O . SER B 1 5 ? 54.5 -7.336 -12.289 1 18.47 5 SER B O 1
ATOM 3926 N N . GLY B 1 6 ? 52.938 -8.32 -11.188 1 19.91 6 GLY B N 1
ATOM 3927 C CA . GLY B 1 6 ? 52.219 -7.969 -12.383 1 19.91 6 GLY B CA 1
ATOM 3928 C C . GLY B 1 6 ? 52.344 -6.508 -12.773 1 19.91 6 GLY B C 1
ATOM 3929 O O . GLY B 1 6 ? 52.625 -5.656 -11.922 1 19.91 6 GLY B O 1
ATOM 3930 N N . VAL B 1 7 ? 52.312 -5.996 -14.117 1 19.94 7 VAL B N 1
ATOM 3931 C CA . VAL B 1 7 ? 52.719 -5.09 -15.18 1 19.94 7 VAL B CA 1
ATOM 3932 C C . VAL B 1 7 ? 51.906 -3.797 -15.109 1 19.94 7 VAL B C 1
ATOM 3934 O O . VAL B 1 7 ? 50.75 -3.807 -14.703 1 19.94 7 VAL B O 1
ATOM 3937 N N . LEU B 1 8 ? 52.469 -2.529 -15.477 1 19.97 8 LEU B N 1
ATOM 3938 C CA . LEU B 1 8 ? 52.594 -1.078 -15.422 1 19.97 8 LEU B CA 1
ATOM 3939 C C . LEU B 1 8 ? 51.625 -0.407 -16.406 1 19.97 8 LEU B C 1
ATOM 3941 O O . LEU B 1 8 ? 51.812 -0.479 -17.609 1 19.97 8 LEU B O 1
ATOM 3945 N N . GLY B 1 9 ? 50.25 -0.711 -16.547 1 18.73 9 GLY B N 1
ATOM 3946 C CA . GLY B 1 9 ? 49.594 -0.211 -17.75 1 18.73 9 GLY B CA 1
ATOM 3947 C C . GLY B 1 9 ? 49.688 1.296 -17.891 1 18.73 9 GLY B C 1
ATOM 3948 O O . GLY B 1 9 ? 49.844 2.014 -16.906 1 18.73 9 GLY B O 1
ATOM 3949 N N . PRO B 1 10 ? 49.719 1.963 -19.141 1 18.23 10 PRO B N 1
ATOM 3950 C CA . PRO B 1 10 ? 50.188 3.244 -19.672 1 18.23 10 PRO B CA 1
ATOM 3951 C C . PRO B 1 10 ? 49.281 4.414 -19.297 1 18.23 10 PRO B C 1
ATOM 3953 O O . PRO B 1 10 ? 48.125 4.207 -18.938 1 18.23 10 PRO B O 1
ATOM 3956 N N . LYS B 1 11 ? 49.75 5.793 -19.375 1 19.92 11 LYS B N 1
ATOM 3957 C CA . LYS B 1 11 ? 49.594 7.191 -18.984 1 19.92 11 LYS B CA 1
ATOM 3958 C C . LYS B 1 11 ? 48.625 7.926 -19.891 1 19.92 11 LYS B C 1
ATOM 3960 O O . LYS B 1 11 ? 49 8.43 -20.953 1 19.92 11 LYS B O 1
ATOM 3965 N N . LEU B 1 12 ? 47.438 7.488 -20.344 1 18.27 12 LEU B N 1
ATOM 3966 C CA . LEU B 1 12 ? 46.812 8.211 -21.438 1 18.27 12 LEU B CA 1
ATOM 3967 C C . LEU B 1 12 ? 46.562 9.672 -21.062 1 18.27 12 LEU B C 1
ATOM 3969 O O . LEU B 1 12 ? 45.969 9.961 -20.031 1 18.27 12 LEU B O 1
ATOM 3973 N N . VAL B 1 13 ? 47.125 10.711 -21.719 1 18.75 13 VAL B N 1
ATOM 3974 C CA . VAL B 1 13 ? 47.344 12.156 -21.672 1 18.75 13 VAL B CA 1
ATOM 3975 C C . VAL B 1 13 ? 46.062 12.891 -22.078 1 18.75 13 VAL B C 1
ATOM 3977 O O . VAL B 1 13 ? 45.688 12.875 -23.266 1 18.75 13 VAL B O 1
ATOM 3980 N N . LEU B 1 14 ? 44.938 12.867 -21.516 1 17.5 14 LEU B N 1
ATOM 3981 C CA . LEU B 1 14 ? 43.688 13.469 -22.016 1 17.5 14 LEU B CA 1
ATOM 3982 C C . LEU B 1 14 ? 43.812 14.992 -22 1 17.5 14 LEU B C 1
ATOM 3984 O O . LEU B 1 14 ? 43.938 15.602 -20.938 1 17.5 14 LEU B O 1
ATOM 3988 N N . ARG B 1 15 ? 44.156 15.609 -23.141 1 17.12 15 ARG B N 1
ATOM 3989 C CA . ARG B 1 15 ? 44.375 17.031 -23.344 1 17.12 15 ARG B CA 1
ATOM 3990 C C . ARG B 1 15 ? 43.125 17.844 -23.078 1 17.12 15 ARG B C 1
ATOM 3992 O O . ARG B 1 15 ? 42.031 17.281 -22.969 1 17.12 15 ARG B O 1
ATOM 3999 N N . SER B 1 16 ? 42.781 18.969 -24.031 1 17.53 16 SER B N 1
ATOM 4000 C CA . SER B 1 16 ? 42.625 20.422 -23.969 1 17.53 16 SER B CA 1
ATOM 4001 C C . SER B 1 16 ? 41.156 20.812 -23.875 1 17.53 16 SER B C 1
ATOM 4003 O O . SER B 1 16 ? 40.781 21.547 -22.953 1 17.53 16 SER B O 1
ATOM 4005 N N . GLY B 1 17 ? 40.375 21.266 -25.078 1 17.94 17 GLY B N 1
ATOM 4006 C CA . GLY B 1 17 ? 39.969 22.594 -25.484 1 17.94 17 GLY B CA 1
ATOM 4007 C C . GLY B 1 17 ? 38.562 22.953 -25.078 1 17.94 17 GLY B C 1
ATOM 4008 O O . GLY B 1 17 ? 38.344 23.953 -24.422 1 17.94 17 GLY B O 1
ATOM 4009 N N . ASP B 1 18 ? 37.406 22.844 -26.047 1 18.8 18 ASP B N 1
ATOM 4010 C CA . ASP B 1 18 ? 36.5 23.812 -26.625 1 18.8 18 ASP B CA 1
ATOM 4011 C C . ASP B 1 18 ? 35.188 23.859 -25.844 1 18.8 18 ASP B C 1
ATOM 4013 O O . ASP B 1 18 ? 34.562 22.828 -25.625 1 18.8 18 ASP B O 1
ATOM 4017 N N . TRP B 1 19 ? 34.875 24.891 -25.047 1 19.19 19 TRP B N 1
ATOM 4018 C CA . TRP B 1 19 ? 33.781 25.297 -24.156 1 19.19 19 TRP B CA 1
ATOM 4019 C C . TRP B 1 19 ? 32.531 25.594 -24.938 1 19.19 19 TRP B C 1
ATOM 4021 O O . TRP B 1 19 ? 32.469 26.578 -25.688 1 19.19 19 TRP B O 1
ATOM 4031 N N . VAL B 1 20 ? 31.828 24.672 -25.688 1 18.78 20 VAL B N 1
ATOM 4032 C CA . VAL B 1 20 ? 30.719 25.062 -26.562 1 18.78 20 VAL B CA 1
ATOM 4033 C C . VAL B 1 20 ? 29.609 25.703 -25.734 1 18.78 20 VAL B C 1
ATOM 4035 O O . VAL B 1 20 ? 29.156 25.125 -24.734 1 18.78 20 VAL B O 1
ATOM 4038 N N . CYS B 1 21 ? 29.344 27.047 -25.812 1 18.55 21 CYS B N 1
ATOM 4039 C CA . CYS B 1 21 ? 28.438 28.062 -25.266 1 18.55 21 CYS B CA 1
ATOM 4040 C C . CYS B 1 21 ? 26.984 27.719 -25.578 1 18.55 21 CYS B C 1
ATOM 4042 O O . CYS B 1 21 ? 26.594 27.656 -26.75 1 18.55 21 CYS B O 1
ATOM 4044 N N . CYS B 1 22 ? 26.344 26.828 -24.891 1 18.56 22 CYS B N 1
ATOM 4045 C CA . CYS B 1 22 ? 24.984 26.359 -25.141 1 18.56 22 CYS B CA 1
ATOM 4046 C C . CYS B 1 22 ? 24 27.531 -25.094 1 18.56 22 CYS B C 1
ATOM 4048 O O . CYS B 1 22 ? 23.875 28.203 -24.078 1 18.56 22 CYS B O 1
ATOM 4050 N N . SER B 1 23 ? 23.812 28.234 -26.219 1 18.14 23 SER B N 1
ATOM 4051 C CA . SER B 1 23 ? 22.891 29.328 -26.484 1 18.14 23 SER B CA 1
ATOM 4052 C C . SER B 1 23 ? 21.469 28.969 -26.047 1 18.14 23 SER B C 1
ATOM 4054 O O . SER B 1 23 ? 21.047 27.828 -26.234 1 18.14 23 SER B O 1
ATOM 4056 N N . ALA B 1 24 ? 20.922 29.672 -25.047 1 19.72 24 ALA B N 1
ATOM 4057 C CA . ALA B 1 24 ? 19.625 29.688 -24.391 1 19.72 24 ALA B CA 1
ATOM 4058 C C . ALA B 1 24 ? 18.5 29.844 -25.406 1 19.72 24 ALA B C 1
ATOM 4060 O O . ALA B 1 24 ? 18.453 30.828 -26.141 1 19.72 24 ALA B O 1
ATOM 4061 N N . PRO B 1 25 ? 18.047 28.75 -26.078 1 18.7 25 PRO B N 1
ATOM 4062 C CA . PRO B 1 25 ? 17.078 28.938 -27.156 1 18.7 25 PRO B CA 1
ATOM 4063 C C . PRO B 1 25 ? 15.867 29.781 -26.734 1 18.7 25 PRO B C 1
ATOM 4065 O O . PRO B 1 25 ? 15.516 29.797 -25.562 1 18.7 25 PRO B O 1
ATOM 4068 N N . ASP B 1 26 ? 15.641 30.906 -27.391 1 18.16 26 ASP B N 1
ATOM 4069 C CA . ASP B 1 26 ? 14.609 31.938 -27.391 1 18.16 26 ASP B CA 1
ATOM 4070 C C . ASP B 1 26 ? 13.219 31.328 -27.562 1 18.16 26 ASP B C 1
ATOM 4072 O O . ASP B 1 26 ? 12.969 30.609 -28.547 1 18.16 26 ASP B O 1
ATOM 4076 N N . TRP B 1 27 ? 12.602 31 -26.453 1 18.73 27 TRP B N 1
ATOM 4077 C CA . TRP B 1 27 ? 11.242 30.469 -26.406 1 18.73 27 TRP B CA 1
ATOM 4078 C C . TRP B 1 27 ? 10.258 31.422 -27.078 1 18.73 27 TRP B C 1
ATOM 4080 O O . TRP B 1 27 ? 9.898 32.469 -26.516 1 18.73 27 TRP B O 1
ATOM 4090 N N . THR B 1 28 ? 10.625 31.828 -28.375 1 16.64 28 THR B N 1
ATOM 4091 C CA . THR B 1 28 ? 9.727 32.75 -29.047 1 16.64 28 THR B CA 1
ATOM 4092 C C . THR B 1 28 ? 8.273 32.312 -28.891 1 16.64 28 THR B C 1
ATOM 4094 O O . THR B 1 28 ? 8 31.141 -28.641 1 16.64 28 THR B O 1
ATOM 4097 N N . ARG B 1 29 ? 7.316 33.312 -28.938 1 17.5 29 ARG B N 1
ATOM 4098 C CA . ARG B 1 29 ? 5.953 33.781 -28.688 1 17.5 29 ARG B CA 1
ATOM 4099 C C . ARG B 1 29 ? 4.969 33.094 -29.625 1 17.5 29 ARG B C 1
ATOM 4101 O O . ARG B 1 29 ? 3.781 33.406 -29.641 1 17.5 29 ARG B O 1
ATOM 4108 N N . GLN B 1 30 ? 5.496 32.062 -30.438 1 15.95 30 GLN B N 1
ATOM 4109 C CA . GLN B 1 30 ? 4.613 32.094 -31.609 1 15.95 30 GLN B CA 1
ATOM 4110 C C . GLN B 1 30 ? 3.166 31.828 -31.203 1 15.95 30 GLN B C 1
ATOM 4112 O O . GLN B 1 30 ? 2.877 30.844 -30.531 1 15.95 30 GLN B O 1
ATOM 4117 N N . ARG B 1 31 ? 2.26 32.844 -31.203 1 17.22 31 ARG B N 1
ATOM 4118 C CA . ARG B 1 31 ? 0.847 33.125 -30.984 1 17.22 31 ARG B CA 1
ATOM 4119 C C . ARG B 1 31 ? -0.035 32.219 -31.828 1 17.22 31 ARG B C 1
ATOM 4121 O O . ARG B 1 31 ? -1.244 32.125 -31.594 1 17.22 31 ARG B O 1
ATOM 4128 N N . ARG B 1 32 ? 0.614 31.531 -32.875 1 16.31 32 ARG B N 1
ATOM 4129 C CA . ARG B 1 32 ? -0.355 31.578 -33.969 1 16.31 32 ARG B CA 1
ATOM 4130 C C . ARG B 1 32 ? -1.628 30.828 -33.625 1 16.31 32 ARG B C 1
ATOM 4132 O O . ARG B 1 32 ? -1.568 29.766 -32.969 1 16.31 32 ARG B O 1
ATOM 4139 N N . ALA B 1 33 ? -2.777 31.5 -33.594 1 18.81 33 ALA B N 1
ATOM 4140 C CA . ALA B 1 33 ? -4.23 31.406 -33.5 1 18.81 33 ALA B CA 1
ATOM 4141 C C . ALA B 1 33 ? -4.785 30.359 -34.438 1 18.81 33 ALA B C 1
ATOM 4143 O O . ALA B 1 33 ? -5.797 30.594 -35.125 1 18.81 33 ALA B O 1
ATOM 4144 N N . GLY B 1 34 ? -3.922 29.297 -34.719 1 15.84 34 GLY B N 1
ATOM 4145 C CA . GLY B 1 34 ? -4.383 28.625 -35.906 1 15.84 34 GLY B CA 1
ATOM 4146 C C . GLY B 1 34 ? -5.867 28.312 -35.906 1 15.84 34 GLY B C 1
ATOM 4147 O O . GLY B 1 34 ? -6.449 28.125 -34.812 1 15.84 34 GLY B O 1
ATOM 4148 N N . SER B 1 35 ? -6.531 28.641 -36.969 1 17.31 35 SER B N 1
ATOM 4149 C CA . SER B 1 35 ? -7.809 28.719 -37.656 1 17.31 35 SER B CA 1
ATOM 4150 C C . SER B 1 35 ? -8.43 27.344 -37.844 1 17.31 35 SER B C 1
ATOM 4152 O O . SER B 1 35 ? -9.383 27.172 -38.594 1 17.31 35 SER B O 1
ATOM 4154 N N . PHE B 1 36 ? -8.023 26.375 -37 1 16.25 36 PHE B N 1
ATOM 4155 C CA . PHE B 1 36 ? -8.445 25.109 -37.594 1 16.25 36 PHE B CA 1
ATOM 4156 C C . PHE B 1 36 ? -9.875 25.188 -38.094 1 16.25 36 PHE B C 1
ATOM 4158 O O . PHE B 1 36 ? -10.688 25.953 -37.531 1 16.25 36 PHE B O 1
ATOM 4165 N N . GLY B 1 37 ? -10.094 24.438 -39.188 1 16.27 37 GLY B N 1
ATOM 4166 C CA . GLY B 1 37 ? -10.922 24.156 -40.344 1 16.27 37 GLY B CA 1
ATOM 4167 C C . GLY B 1 37 ? -12.352 23.797 -40 1 16.27 37 GLY B C 1
ATOM 4168 O O . GLY B 1 37 ? -12.625 23.344 -38.875 1 16.27 37 GLY B O 1
ATOM 4169 N N . ARG B 1 38 ? -13.242 24.344 -40.719 1 18.44 38 ARG B N 1
ATOM 4170 C CA . ARG B 1 38 ? -14.656 24.531 -41.031 1 18.44 38 ARG B CA 1
ATOM 4171 C C . ARG B 1 38 ? -15.344 23.188 -41.25 1 18.44 38 ARG B C 1
ATOM 4173 O O . ARG B 1 38 ? -16.359 23.109 -41.938 1 18.44 38 ARG B O 1
ATOM 4180 N N . TRP B 1 39 ? -14.664 22.078 -40.688 1 15.69 39 TRP B N 1
ATOM 4181 C CA . TRP B 1 39 ? -15.031 20.938 -41.531 1 15.69 39 TRP B CA 1
ATOM 4182 C C . TRP B 1 39 ? -16.531 20.906 -41.781 1 15.69 39 TRP B C 1
ATOM 4184 O O . TRP B 1 39 ? -16.984 20.812 -42.938 1 15.69 39 TRP B O 1
ATOM 4194 N N . LEU B 1 40 ? -17.141 20.125 -40.844 1 16.36 40 LEU B N 1
ATOM 4195 C CA . LEU B 1 40 ? -18.031 19.094 -41.344 1 16.36 40 LEU B CA 1
ATOM 4196 C C . LEU B 1 40 ? -19.375 19.672 -41.781 1 16.36 40 LEU B C 1
ATOM 4198 O O . LEU B 1 40 ? -20.078 20.281 -40.969 1 16.36 40 LEU B O 1
ATOM 4202 N N . SER B 1 41 ? -19.438 20.094 -42.969 1 17.2 41 SER B N 1
ATOM 4203 C CA . SER B 1 41 ? -20.562 20.609 -43.781 1 17.2 41 SER B CA 1
ATOM 4204 C C . SER B 1 41 ? -21.75 19.656 -43.719 1 17.2 41 SER B C 1
ATOM 4206 O O . SER B 1 41 ? -21.703 18.547 -44.219 1 17.2 41 SER B O 1
ATOM 4208 N N . THR B 1 42 ? -22.203 19.297 -42.469 1 17.72 42 THR B N 1
ATOM 4209 C CA . THR B 1 42 ? -23.297 18.344 -42.594 1 17.72 42 THR B CA 1
ATOM 4210 C C . THR B 1 42 ? -24.234 18.766 -43.719 1 17.72 42 THR B C 1
ATOM 4212 O O . THR B 1 42 ? -24.656 19.922 -43.781 1 17.72 42 THR B O 1
ATOM 4215 N N . PRO B 1 43 ? -24.328 17.953 -44.719 1 16.94 43 PRO B N 1
ATOM 4216 C CA . PRO B 1 43 ? -25.031 18.203 -46 1 16.94 43 PRO B CA 1
ATOM 4217 C C . PRO B 1 43 ? -26.5 18.594 -45.781 1 16.94 43 PRO B C 1
ATOM 4219 O O . PRO B 1 43 ? -27.141 18.125 -44.844 1 16.94 43 PRO B O 1
ATOM 4222 N N . ARG B 1 44 ? -26.891 19.781 -46.156 1 17.8 44 ARG B N 1
ATOM 4223 C CA . ARG B 1 44 ? -28.188 20.438 -46.219 1 17.8 44 ARG B CA 1
ATOM 4224 C C . ARG B 1 44 ? -29.188 19.609 -47.031 1 17.8 44 ARG B C 1
ATOM 4226 O O . ARG B 1 44 ? -29.031 19.422 -48.219 1 17.8 44 ARG B O 1
ATOM 4233 N N . GLY B 1 45 ? -29.594 18.406 -46.5 1 16.11 45 GLY B N 1
ATOM 4234 C CA . GLY B 1 45 ? -30.516 17.672 -47.312 1 16.11 45 GLY B CA 1
ATOM 4235 C C . GLY B 1 45 ? -31.516 18.562 -48.031 1 16.11 45 GLY B C 1
ATOM 4236 O O . GLY B 1 45 ? -31.719 19.703 -47.656 1 16.11 45 GLY B O 1
ATOM 4237 N N . SER B 1 46 ? -32.312 17.922 -49 1 16.2 46 SER B N 1
ATOM 4238 C CA . SER B 1 46 ? -32.938 18.156 -50.281 1 16.2 46 SER B CA 1
ATOM 4239 C C . SER B 1 46 ? -34.156 19.078 -50.156 1 16.2 46 SER B C 1
ATOM 4241 O O . SER B 1 46 ? -34.625 19.312 -49.031 1 16.2 46 SER B O 1
ATOM 4243 N N . GLU B 1 47 ? -35.062 19.047 -51.219 1 16.34 47 GLU B N 1
ATOM 4244 C CA . GLU B 1 47 ? -35.75 19.844 -52.25 1 16.34 47 GLU B CA 1
ATOM 4245 C C . GLU B 1 47 ? -37.125 20.281 -51.812 1 16.34 47 GLU B C 1
ATOM 4247 O O . GLU B 1 47 ? -37.625 19.781 -50.781 1 16.34 47 GLU B O 1
ATOM 4252 N N . SER B 1 48 ? -38.125 20.344 -52.844 1 16.2 48 SER B N 1
ATOM 4253 C CA . SER B 1 48 ? -38.969 21.375 -53.438 1 16.2 48 SER B CA 1
ATOM 4254 C C . SER B 1 48 ? -40.375 21.375 -52.875 1 16.2 48 SER B C 1
ATOM 4256 O O . SER B 1 48 ? -40.938 22.438 -52.594 1 16.2 48 SER B O 1
ATOM 4258 N N . THR B 1 49 ? -41.25 20.281 -52.875 1 18.11 49 THR B N 1
ATOM 4259 C CA . THR B 1 49 ? -42.375 20.453 -53.781 1 18.11 49 THR B CA 1
ATOM 4260 C C . THR B 1 49 ? -43.531 21.172 -53.094 1 18.11 49 THR B C 1
ATOM 4262 O O . THR B 1 49 ? -44.062 20.672 -52.094 1 18.11 49 THR B O 1
ATOM 4265 N N . ALA B 1 50 ? -43.688 22.422 -53.125 1 18.3 50 ALA B N 1
ATOM 4266 C CA . ALA B 1 50 ? -44.75 23.234 -52.562 1 18.3 50 ALA B CA 1
ATOM 4267 C C . ALA B 1 50 ? -46.094 22.953 -53.25 1 18.3 50 ALA B C 1
ATOM 4269 O O . ALA B 1 50 ? -46.375 23.484 -54.312 1 18.3 50 ALA B O 1
ATOM 4270 N N . ALA B 1 51 ? -46.531 21.703 -53.469 1 18.66 51 ALA B N 1
ATOM 4271 C CA . ALA B 1 51 ? -47.688 21.828 -54.344 1 18.66 51 ALA B CA 1
ATOM 4272 C C . ALA B 1 51 ? -48.719 22.812 -53.75 1 18.66 51 ALA B C 1
ATOM 4274 O O . ALA B 1 51 ? -48.719 23.062 -52.562 1 18.66 51 ALA B O 1
ATOM 4275 N N . GLU B 1 52 ? -49.75 23.094 -54.625 1 19.09 52 GLU B N 1
ATOM 4276 C CA . GLU B 1 52 ? -50.781 24.047 -54.969 1 19.09 52 GLU B CA 1
ATOM 4277 C C . GLU B 1 52 ? -51.969 23.969 -53.969 1 19.09 52 GLU B C 1
ATOM 4279 O O . GLU B 1 52 ? -52.406 22.875 -53.625 1 19.09 52 GLU B O 1
ATOM 4284 N N . GLU B 1 53 ? -52.281 25.062 -53.281 1 19.3 53 GLU B N 1
ATOM 4285 C CA . GLU B 1 53 ? -53.156 25.469 -52.188 1 19.3 53 GLU B CA 1
ATOM 4286 C C . GLU B 1 53 ? -54.625 25.391 -52.625 1 19.3 53 GLU B C 1
ATOM 4288 O O . GLU B 1 53 ? -55.469 26.078 -52.062 1 19.3 53 GLU B O 1
ATOM 4293 N N . THR B 1 54 ? -55 24.344 -53.469 1 20.69 54 THR B N 1
ATOM 4294 C CA . THR B 1 54 ? -56.312 24.766 -54 1 20.69 54 THR B CA 1
ATOM 4295 C C . THR B 1 54 ? -57.281 25.016 -52.844 1 20.69 54 THR B C 1
ATOM 4297 O O . THR B 1 54 ? -57.25 24.328 -51.812 1 20.69 54 THR B O 1
ATOM 4300 N N . GLY B 1 55 ? -58.031 26.141 -52.844 1 18.73 55 GLY B N 1
ATOM 4301 C CA . GLY B 1 55 ? -58.781 27.031 -51.969 1 18.73 55 GLY B CA 1
ATOM 4302 C C . GLY B 1 55 ? -60.156 26.453 -51.562 1 18.73 55 GLY B C 1
ATOM 4303 O O . GLY B 1 55 ? -60.969 27.156 -50.969 1 18.73 55 GLY B O 1
ATOM 4304 N N . ASP B 1 56 ? -60.438 25.156 -51.875 1 20.77 56 ASP B N 1
ATOM 4305 C CA . ASP B 1 56 ? -61.906 25.094 -52 1 20.77 56 ASP B CA 1
ATOM 4306 C C . ASP B 1 56 ? -62.594 25.453 -50.688 1 20.77 56 ASP B C 1
ATOM 4308 O O . ASP B 1 56 ? -62.031 25.234 -49.594 1 20.77 56 ASP B O 1
ATOM 4312 N N . ALA B 1 57 ? -63.781 26.156 -50.812 1 23.3 57 ALA B N 1
ATOM 4313 C CA . ALA B 1 57 ? -64.688 26.969 -50.031 1 23.3 57 ALA B CA 1
ATOM 4314 C C . ALA B 1 57 ? -65.438 26.125 -49 1 23.3 57 ALA B C 1
ATOM 4316 O O . ALA B 1 57 ? -66.062 25.109 -49.344 1 23.3 57 ALA B O 1
ATOM 4317 N N . PRO B 1 58 ? -64.938 26.047 -47.75 1 21.88 58 PRO B N 1
ATOM 4318 C CA . PRO B 1 58 ? -65.562 25.156 -46.719 1 21.88 58 PRO B CA 1
ATOM 4319 C C . PRO B 1 58 ? -67 25.5 -46.438 1 21.88 58 PRO B C 1
ATOM 4321 O O . PRO B 1 58 ? -67.375 26.672 -46.469 1 21.88 58 PRO B O 1
ATOM 4324 N N . SER B 1 59 ? -67.812 24.719 -46.969 1 22.92 59 SER B N 1
ATOM 4325 C CA . SER B 1 59 ? -69.25 24.891 -46.719 1 22.92 59 SER B CA 1
ATOM 4326 C C . SER B 1 59 ? -69.562 25 -45.219 1 22.92 59 SER B C 1
ATOM 4328 O O . SER B 1 59 ? -68.75 24.516 -44.406 1 22.92 59 SER B O 1
ATOM 4330 N N . ASN B 1 60 ? -70.5 25.859 -44.812 1 22.77 60 ASN B N 1
ATOM 4331 C CA . ASN B 1 60 ? -71 26.531 -43.625 1 22.77 60 ASN B CA 1
ATOM 4332 C C . ASN B 1 60 ? -71.5 25.516 -42.594 1 22.77 60 ASN B C 1
ATOM 4334 O O . ASN B 1 60 ? -72.562 24.859 -42.844 1 22.77 60 ASN B O 1
ATOM 4338 N N . PRO B 1 61 ? -70.625 24.578 -42.062 1 23.86 61 PRO B N 1
ATOM 4339 C CA . PRO B 1 61 ? -71.312 23.594 -41.25 1 23.86 61 PRO B CA 1
ATOM 4340 C C . PRO B 1 61 ? -72.062 24.234 -40.094 1 23.86 61 PRO B C 1
ATOM 4342 O O . PRO B 1 61 ? -71.812 25.359 -39.688 1 23.86 61 PRO B O 1
ATOM 4345 N N . GLU B 1 62 ? -73.25 23.781 -39.875 1 24.84 62 GLU B N 1
ATOM 4346 C CA . GLU B 1 62 ? -74.312 24.062 -38.906 1 24.84 62 GLU B CA 1
ATOM 4347 C C . GLU B 1 62 ? -73.75 24 -37.469 1 24.84 62 GLU B C 1
ATOM 4349 O O . GLU B 1 62 ? -72.812 23.312 -37.219 1 24.84 62 GLU B O 1
ATOM 4354 N N . ASN B 1 63 ? -74.125 24.969 -36.594 1 24.64 63 ASN B N 1
ATOM 4355 C CA . ASN B 1 63 ? -73.75 25.531 -35.281 1 24.64 63 ASN B CA 1
ATOM 4356 C C . ASN B 1 63 ? -73.938 24.5 -34.188 1 24.64 63 ASN B C 1
ATOM 4358 O O . ASN B 1 63 ? -75 24.312 -33.656 1 24.64 63 ASN B O 1
ATOM 4362 N N . GLY B 1 64 ? -73.5 23.203 -34.312 1 25.28 64 GLY B N 1
ATOM 4363 C CA . GLY B 1 64 ? -73.875 22.359 -33.219 1 25.28 64 GLY B CA 1
ATOM 4364 C C . GLY B 1 64 ? -73.312 22.828 -31.875 1 25.28 64 GLY B C 1
ATOM 4365 O O . GLY B 1 64 ? -72.375 23.578 -31.828 1 25.28 64 GLY B O 1
ATOM 4366 N N . GLY B 1 65 ? -74.125 22.828 -30.703 1 29.5 65 GLY B N 1
ATOM 4367 C CA . GLY B 1 65 ? -73.938 23.297 -29.328 1 29.5 65 GLY B CA 1
ATOM 4368 C C . GLY B 1 65 ? -72.688 22.75 -28.656 1 29.5 65 GLY B C 1
ATOM 4369 O O . GLY B 1 65 ? -72.375 21.562 -28.797 1 29.5 65 GLY B O 1
ATOM 4370 N N . SER B 1 66 ? -71.625 23.547 -28.516 1 27.31 66 SER B N 1
ATOM 4371 C CA . SER B 1 66 ? -70.25 23.297 -27.969 1 27.31 66 SER B CA 1
ATOM 4372 C C . SER B 1 66 ? -70.375 22.844 -26.5 1 27.31 66 SER B C 1
ATOM 4374 O O . SER B 1 66 ? -70.875 23.578 -25.656 1 27.31 66 SER B O 1
ATOM 4376 N N . SER B 1 67 ? -70.812 21.609 -26.203 1 33.56 67 SER B N 1
ATOM 4377 C CA . SER B 1 67 ? -70.688 21.188 -24.812 1 33.56 67 SER B CA 1
ATOM 4378 C C . SER B 1 67 ? -69.25 21.469 -24.266 1 33.56 67 SER B C 1
ATOM 4380 O O . SER B 1 67 ? -68.25 21.094 -24.906 1 33.56 67 SER B O 1
ATOM 4382 N N . ALA B 1 68 ? -69.062 22.531 -23.469 1 31.3 68 ALA B N 1
ATOM 4383 C CA . ALA B 1 68 ? -67.875 22.969 -22.734 1 31.3 68 ALA B CA 1
ATOM 4384 C C . ALA B 1 68 ? -67.25 21.797 -22.016 1 31.3 68 ALA B C 1
ATOM 4386 O O . ALA B 1 68 ? -67.875 21.125 -21.188 1 31.3 68 ALA B O 1
ATOM 4387 N N . ASP B 1 69 ? -66.438 21.031 -22.672 1 32.53 69 ASP B N 1
ATOM 4388 C CA . ASP B 1 69 ? -65.562 20.078 -21.984 1 32.53 69 ASP B CA 1
ATOM 4389 C C . ASP B 1 69 ? -64.938 20.703 -20.75 1 32.53 69 ASP B C 1
ATOM 4391 O O . ASP B 1 69 ? -64.25 21.719 -20.844 1 32.53 69 ASP B O 1
ATOM 4395 N N . ALA B 1 70 ? -65.562 20.719 -19.562 1 37.31 70 ALA B N 1
ATOM 4396 C CA . ALA B 1 70 ? -64.938 21.078 -18.281 1 37.31 70 ALA B CA 1
ATOM 4397 C C . ALA B 1 70 ? -63.5 20.625 -18.203 1 37.31 70 ALA B C 1
ATOM 4399 O O . ALA B 1 70 ? -63.219 19.438 -18.312 1 37.31 70 ALA B O 1
ATOM 4400 N N . VAL B 1 71 ? -62.625 21.406 -18.734 1 38.56 71 VAL B N 1
ATOM 4401 C CA . VAL B 1 71 ? -61.188 21.219 -18.484 1 38.56 71 VAL B CA 1
ATOM 4402 C C . VAL B 1 71 ? -60.969 20.781 -17.031 1 38.56 71 VAL B C 1
ATOM 4404 O O . VAL B 1 71 ? -61.312 21.516 -16.109 1 38.56 71 VAL B O 1
ATOM 4407 N N . THR B 1 72 ? -61.125 19.516 -16.75 1 45 72 THR B N 1
ATOM 4408 C CA . THR B 1 72 ? -60.656 19.078 -15.438 1 45 72 THR B CA 1
ATOM 4409 C C . THR B 1 72 ? -59.406 19.828 -15.023 1 45 72 THR B C 1
ATOM 4411 O O . THR B 1 72 ? -58.469 19.984 -15.82 1 45 72 THR B O 1
ATOM 4414 N N . PRO B 1 73 ? -59.469 20.781 -14.148 1 46.53 73 PRO B N 1
ATOM 4415 C CA . PRO B 1 73 ? -58.25 21.484 -13.742 1 46.53 73 PRO B CA 1
ATOM 4416 C C . PRO B 1 73 ? -57 20.562 -13.727 1 46.53 73 PRO B C 1
ATOM 4418 O O . PRO B 1 73 ? -57.125 19.359 -13.531 1 46.53 73 PRO B O 1
ATOM 4421 N N . PRO B 1 74 ? -55.938 20.922 -14.422 1 46.41 74 PRO B N 1
ATOM 4422 C CA . PRO B 1 74 ? -54.719 20.078 -14.406 1 46.41 74 PRO B CA 1
ATOM 4423 C C . PRO B 1 74 ? -54.438 19.5 -13.023 1 46.41 74 PRO B C 1
ATOM 4425 O O . PRO B 1 74 ? -54.562 20.188 -12.016 1 46.41 74 PRO B O 1
ATOM 4428 N N . ARG B 1 75 ? -54.719 18.234 -12.758 1 53.59 75 ARG B N 1
ATOM 4429 C CA . ARG B 1 75 ? -54.344 17.547 -11.523 1 53.59 75 ARG B CA 1
ATOM 4430 C C . ARG B 1 75 ? -53.031 18.109 -10.969 1 53.59 75 ARG B C 1
ATOM 4432 O O . ARG B 1 75 ? -52 18.062 -11.641 1 53.59 75 ARG B O 1
ATOM 4439 N N . GLN B 1 76 ? -53.062 19.078 -10.234 1 59.19 76 GLN B N 1
ATOM 4440 C CA . GLN B 1 76 ? -51.875 19.641 -9.578 1 59.19 76 GLN B CA 1
ATOM 4441 C C . GLN B 1 76 ? -50.969 18.547 -9.055 1 59.19 76 GLN B C 1
ATOM 4443 O O . GLN B 1 76 ? -51.375 17.734 -8.219 1 59.19 76 GLN B O 1
ATOM 4448 N N . VAL B 1 77 ? -49.969 18.156 -9.82 1 69.56 77 VAL B N 1
ATOM 4449 C CA . VAL B 1 77 ? -48.969 17.172 -9.391 1 69.56 77 VAL B CA 1
ATOM 4450 C C . VAL B 1 77 ? -48.344 17.625 -8.078 1 69.56 77 VAL B C 1
ATOM 4452 O O . VAL B 1 77 ? -47.812 18.734 -7.98 1 69.56 77 VAL B O 1
ATOM 4455 N N . PRO B 1 78 ? -48.688 16.938 -6.992 1 77.62 78 PRO B N 1
ATOM 4456 C CA . PRO B 1 78 ? -48.094 17.297 -5.699 1 77.62 78 PRO B CA 1
ATOM 4457 C C . PRO B 1 78 ? -46.562 17.453 -5.773 1 77.62 78 PRO B C 1
ATOM 4459 O O . PRO B 1 78 ? -45.938 16.828 -6.613 1 77.62 78 PRO B O 1
ATOM 4462 N N . PRO B 1 79 ? -46.062 18.438 -5.027 1 84.44 79 PRO B N 1
ATOM 4463 C CA . PRO B 1 79 ? -44.625 18.719 -5.059 1 84.44 79 PRO B CA 1
ATOM 4464 C C . PRO B 1 79 ? -43.781 17.531 -4.602 1 84.44 79 PRO B C 1
ATOM 4466 O O . PRO B 1 79 ? -44.219 16.75 -3.752 1 84.44 79 PRO B O 1
ATOM 4469 N N . VAL B 1 80 ? -42.656 17.344 -5.207 1 88.94 80 VAL B N 1
ATOM 4470 C CA . VAL B 1 80 ? -41.719 16.281 -4.852 1 88.94 80 VAL B CA 1
ATOM 4471 C C . VAL B 1 80 ? -41 16.656 -3.555 1 88.94 80 VAL B C 1
ATOM 4473 O O . VAL B 1 80 ? -40.406 17.734 -3.441 1 88.94 80 VAL B O 1
ATOM 4476 N N . LEU B 1 81 ? -41.062 15.789 -2.594 1 90.69 81 LEU B N 1
ATOM 4477 C CA . LEU B 1 81 ? -40.469 16.047 -1.289 1 90.69 81 LEU B CA 1
ATOM 4478 C C . LEU B 1 81 ? -39.031 15.523 -1.236 1 90.69 81 LEU B C 1
ATOM 4480 O O . LEU B 1 81 ? -38.188 16.078 -0.541 1 90.69 81 LEU B O 1
ATOM 4484 N N . ALA B 1 82 ? -38.844 14.367 -1.923 1 93.31 82 ALA B N 1
ATOM 4485 C CA . ALA B 1 82 ? -37.531 13.742 -1.914 1 93.31 82 ALA B CA 1
ATOM 4486 C C . ALA B 1 82 ? -37.281 12.938 -3.191 1 93.31 82 ALA B C 1
ATOM 4488 O O . ALA B 1 82 ? -38.219 12.406 -3.781 1 93.31 82 ALA B O 1
ATOM 4489 N N . VAL B 1 83 ? -36.094 12.984 -3.594 1 93.44 83 VAL B N 1
ATOM 4490 C CA . VAL B 1 83 ? -35.688 12.227 -4.777 1 93.44 83 VAL B CA 1
ATOM 4491 C C . VAL B 1 83 ? -34.562 11.258 -4.426 1 93.44 83 VAL B C 1
ATOM 4493 O O . VAL B 1 83 ? -33.5 11.68 -3.932 1 93.44 83 VAL B O 1
ATOM 4496 N N . GLU B 1 84 ? -34.781 10.031 -4.602 1 92.31 84 GLU B N 1
ATOM 4497 C CA . GLU B 1 84 ? -33.812 8.992 -4.336 1 92.31 84 GLU B CA 1
ATOM 4498 C C . GLU B 1 84 ? -33.125 8.539 -5.625 1 92.31 84 GLU B C 1
ATOM 4500 O O . GLU B 1 84 ? -33.781 8.156 -6.586 1 92.31 84 GLU B O 1
ATOM 4505 N N . GLN B 1 85 ? -31.812 8.586 -5.559 1 86.38 85 GLN B N 1
ATOM 4506 C CA . GLN B 1 85 ? -31.062 8.125 -6.719 1 86.38 85 GLN B CA 1
ATOM 4507 C C . GLN B 1 85 ? -30.859 6.613 -6.684 1 86.38 85 GLN B C 1
ATOM 4509 O O . GLN B 1 85 ? -30.438 6.062 -5.668 1 86.38 85 GLN B O 1
ATOM 4514 N N . ILE B 1 86 ? -31.391 5.918 -7.703 1 79.06 86 ILE B N 1
ATOM 4515 C CA . ILE B 1 86 ? -31.188 4.477 -7.828 1 79.06 86 ILE B CA 1
ATOM 4516 C C . ILE B 1 86 ? -30.359 4.176 -9.07 1 79.06 86 ILE B C 1
ATOM 4518 O O . ILE B 1 86 ? -30.094 5.066 -9.883 1 79.06 86 ILE B O 1
ATOM 4522 N N . ARG B 1 87 ? -29.938 2.846 -9.031 1 75.38 87 ARG B N 1
ATOM 4523 C CA . ARG B 1 87 ? -29.172 2.432 -10.203 1 75.38 87 ARG B CA 1
ATOM 4524 C C . ARG B 1 87 ? -29.984 2.568 -11.477 1 75.38 87 ARG B C 1
ATOM 4526 O O . ARG B 1 87 ? -31.047 1.957 -11.602 1 75.38 87 ARG B O 1
ATOM 4533 N N . TYR B 1 88 ? -29.703 3.332 -12.391 1 77.12 88 TYR B N 1
ATOM 4534 C CA . TYR B 1 88 ? -30.297 3.572 -13.695 1 77.12 88 TYR B CA 1
ATOM 4535 C C . TYR B 1 88 ? -31.641 4.277 -13.555 1 77.12 88 TYR B C 1
ATOM 4537 O O . TYR B 1 88 ? -32.625 3.924 -14.234 1 77.12 88 TYR B O 1
ATOM 4545 N N . GLY B 1 89 ? -31.766 5.082 -12.57 1 80.75 89 GLY B N 1
ATOM 4546 C CA . GLY B 1 89 ? -33 5.84 -12.438 1 80.75 89 GLY B CA 1
ATOM 4547 C C . GLY B 1 89 ? -33.094 6.594 -11.125 1 80.75 89 GLY B C 1
ATOM 4548 O O . GLY B 1 89 ? -32.094 6.895 -10.492 1 80.75 89 GLY B O 1
ATOM 4549 N N . GLN B 1 90 ? -34.344 7.133 -10.914 1 89.19 90 GLN B N 1
ATOM 4550 C CA . GLN B 1 90 ? -34.594 7.867 -9.688 1 89.19 90 GLN B CA 1
ATOM 4551 C C . GLN B 1 90 ? -36 7.559 -9.156 1 89.19 90 GLN B C 1
ATOM 4553 O O . GLN B 1 90 ? -36.875 7.145 -9.922 1 89.19 90 GLN B O 1
ATOM 4558 N N . ARG B 1 91 ? -36.125 7.621 -7.902 1 91.75 91 ARG B N 1
ATOM 4559 C CA . ARG B 1 91 ? -37.406 7.512 -7.234 1 91.75 91 ARG B CA 1
ATOM 4560 C C . ARG B 1 91 ? -37.812 8.844 -6.621 1 91.75 91 ARG B C 1
ATOM 4562 O O . ARG B 1 91 ? -37.031 9.484 -5.922 1 91.75 91 ARG B O 1
ATOM 4569 N N . GLU B 1 92 ? -39 9.242 -6.988 1 92.81 92 GLU B N 1
ATOM 4570 C CA . GLU B 1 92 ? -39.562 10.492 -6.457 1 92.81 92 GLU B CA 1
ATOM 4571 C C . GLU B 1 92 ? -40.625 10.227 -5.41 1 92.81 92 GLU B C 1
ATOM 4573 O O . GLU B 1 92 ? -41.5 9.398 -5.621 1 92.81 92 GLU B O 1
ATOM 4578 N N . TYR B 1 93 ? -40.5 10.883 -4.332 1 93.31 93 TYR B N 1
ATOM 4579 C CA . TYR B 1 93 ? -41.469 10.742 -3.238 1 93.31 93 TYR B CA 1
ATOM 4580 C C . TYR B 1 93 ? -42.375 11.953 -3.154 1 93.31 93 TYR B C 1
ATOM 4582 O O . TYR B 1 93 ? -41.906 13.086 -3.016 1 93.31 93 TYR B O 1
ATOM 4590 N N . ARG B 1 94 ? -43.688 11.648 -3.23 1 91.94 94 ARG B N 1
ATOM 4591 C CA . ARG B 1 94 ? -44.688 12.688 -3.174 1 91.94 94 ARG B CA 1
ATOM 4592 C C . ARG B 1 94 ? -45.844 12.289 -2.23 1 91.94 94 ARG B C 1
ATOM 4594 O O . ARG B 1 94 ? -46.031 11.102 -1.969 1 91.94 94 ARG B O 1
ATOM 4601 N N . ILE B 1 95 ? -46.375 13.273 -1.652 1 89.38 95 ILE B N 1
ATOM 4602 C CA . ILE B 1 95 ? -47.625 13.047 -0.894 1 89.38 95 ILE B CA 1
ATOM 4603 C C . ILE B 1 95 ? -48.812 13.57 -1.686 1 89.38 95 ILE B C 1
ATOM 4605 O O . ILE B 1 95 ? -48.875 14.75 -2.033 1 89.38 95 ILE B O 1
ATOM 4609 N N . ASN B 1 96 ? -49.719 12.703 -1.943 1 87.62 96 ASN B N 1
ATOM 4610 C CA . ASN B 1 96 ? -50.875 13.086 -2.768 1 87.62 96 ASN B CA 1
ATOM 4611 C C . ASN B 1 96 ? -51.875 13.891 -1.969 1 87.62 96 ASN B C 1
ATOM 4613 O O . ASN B 1 96 ? -51.719 14.109 -0.769 1 87.62 96 ASN B O 1
ATOM 4617 N N . SER B 1 97 ? -52.938 14.352 -2.666 1 85.94 97 SER B N 1
ATOM 4618 C CA . SER B 1 97 ? -53.969 15.188 -2.062 1 85.94 97 SER B CA 1
ATOM 4619 C C . SER B 1 97 ? -54.719 14.43 -0.979 1 85.94 97 SER B C 1
ATOM 4621 O O . SER B 1 97 ? -55.25 15.031 -0.047 1 85.94 97 SER B O 1
ATOM 4623 N N . ALA B 1 98 ? -54.688 13.086 -1.037 1 87.81 98 ALA B N 1
ATOM 4624 C CA . ALA B 1 98 ? -55.375 12.258 -0.053 1 87.81 98 ALA B CA 1
ATOM 4625 C C . ALA B 1 98 ? -54.5 12 1.166 1 87.81 98 ALA B C 1
ATOM 4627 O O . ALA B 1 98 ? -54.906 11.344 2.119 1 87.81 98 ALA B O 1
ATOM 4628 N N . GLY B 1 99 ? -53.312 12.523 1.14 1 85.25 99 GLY B N 1
ATOM 4629 C CA . GLY B 1 99 ? -52.406 12.383 2.281 1 85.25 99 GLY B CA 1
ATOM 4630 C C . GLY B 1 99 ? -51.594 11.102 2.262 1 85.25 99 GLY B C 1
ATOM 4631 O O . GLY B 1 99 ? -51 10.719 3.27 1 85.25 99 GLY B O 1
ATOM 4632 N N . HIS B 1 100 ? -51.594 10.414 1.128 1 90.12 100 HIS B N 1
ATOM 4633 C CA . HIS B 1 100 ? -50.844 9.156 1.013 1 90.12 100 HIS B CA 1
ATOM 4634 C C . HIS B 1 100 ? -49.531 9.359 0.298 1 90.12 100 HIS B C 1
ATOM 4636 O O . HIS B 1 100 ? -49.406 10.195 -0.604 1 90.12 100 HIS B O 1
ATOM 4642 N N . LEU B 1 101 ? -48.531 8.578 0.772 1 90.25 101 LEU B N 1
ATOM 4643 C CA . LEU B 1 101 ? -47.188 8.633 0.161 1 90.25 101 LEU B CA 1
ATOM 4644 C C . LEU B 1 101 ? -47.188 7.934 -1.192 1 90.25 101 LEU B C 1
ATOM 4646 O O . LEU B 1 101 ? -47.625 6.785 -1.302 1 90.25 101 LEU B O 1
ATOM 4650 N N . GLU B 1 102 ? -46.844 8.633 -2.223 1 91.19 102 GLU B N 1
ATOM 4651 C CA . GLU B 1 102 ? -46.719 8.094 -3.57 1 91.19 102 GLU B CA 1
ATOM 4652 C C . GLU B 1 102 ? -45.25 8.055 -4.008 1 91.19 102 GLU B C 1
ATOM 4654 O O . GLU B 1 102 ? -44.531 9.055 -3.9 1 91.19 102 GLU B O 1
ATOM 4659 N N . VAL B 1 103 ? -44.812 6.898 -4.332 1 91.44 103 VAL B N 1
ATOM 4660 C CA . VAL B 1 103 ? -43.438 6.727 -4.812 1 91.44 103 VAL B CA 1
ATOM 4661 C C . VAL B 1 103 ? -43.469 6.453 -6.316 1 91.44 103 VAL B C 1
ATOM 4663 O O . VAL B 1 103 ? -44.031 5.453 -6.766 1 91.44 103 VAL B O 1
ATOM 4666 N N . ALA B 1 104 ? -42.938 7.371 -7.137 1 89.44 104 ALA B N 1
ATOM 4667 C CA . ALA B 1 104 ? -42.844 7.207 -8.586 1 89.44 104 ALA B CA 1
ATOM 4668 C C . ALA B 1 104 ? -41.406 6.859 -9.008 1 89.44 104 ALA B C 1
ATOM 4670 O O . ALA B 1 104 ? -40.469 7.539 -8.625 1 89.44 104 ALA B O 1
ATOM 4671 N N . GLU B 1 105 ? -41.25 5.754 -9.648 1 89 105 GLU B N 1
ATOM 4672 C CA . GLU B 1 105 ? -39.938 5.328 -10.141 1 89 105 GLU B CA 1
ATOM 4673 C C . GLU B 1 105 ? -39.781 5.652 -11.625 1 89 105 GLU B C 1
ATOM 4675 O O . GLU B 1 105 ? -40.656 5.34 -12.438 1 89 105 GLU B O 1
ATOM 4680 N N . VAL B 1 106 ? -38.844 6.461 -11.922 1 84.88 106 VAL B N 1
ATOM 4681 C CA . VAL B 1 106 ? -38.5 6.77 -13.305 1 84.88 106 VAL B CA 1
ATOM 4682 C C . VAL B 1 106 ? -37.219 6.012 -13.695 1 84.88 106 VAL B C 1
ATOM 4684 O O . VAL B 1 106 ? -36.156 6.246 -13.133 1 84.88 106 VAL B O 1
ATOM 4687 N N . ARG B 1 107 ? -37.312 4.992 -14.445 1 81.88 107 ARG B N 1
ATOM 4688 C CA . ARG B 1 107 ? -36.156 4.199 -14.859 1 81.88 107 ARG B CA 1
ATOM 4689 C C . ARG B 1 107 ? -35.688 4.609 -16.25 1 81.88 107 ARG B C 1
ATOM 4691 O O . ARG B 1 107 ? -36.5 4.922 -17.125 1 81.88 107 ARG B O 1
ATOM 4698 N N . THR B 1 108 ? -34.438 4.844 -16.328 1 74.12 108 THR B N 1
ATOM 4699 C CA . THR B 1 108 ? -33.844 5.07 -17.656 1 74.12 108 THR B CA 1
ATOM 4700 C C . THR B 1 108 ? -33.656 3.748 -18.391 1 74.12 108 THR B C 1
ATOM 4702 O O . THR B 1 108 ? -33.094 2.799 -17.828 1 74.12 108 THR B O 1
ATOM 4705 N N . ARG B 1 109 ? -34.406 3.416 -19.453 1 68.62 109 ARG B N 1
ATOM 4706 C CA . ARG B 1 109 ? -34.281 2.186 -20.219 1 68.62 109 ARG B CA 1
ATOM 4707 C C . ARG B 1 109 ? -32.938 2.104 -20.906 1 68.62 109 ARG B C 1
ATOM 4709 O O . ARG B 1 109 ? -32.594 2.949 -21.75 1 68.62 109 ARG B O 1
ATOM 4716 N N . ARG B 1 110 ? -31.984 1.572 -20.25 1 68.12 110 ARG B N 1
ATOM 4717 C CA . ARG B 1 110 ? -30.734 1.355 -20.969 1 68.12 110 ARG B CA 1
ATOM 4718 C C . ARG B 1 110 ? -30.688 -0.04 -21.578 1 68.12 110 ARG B C 1
ATOM 4720 O O . ARG B 1 110 ? -31.219 -0.991 -21.016 1 68.12 110 ARG B O 1
ATOM 4727 N N . ALA B 1 111 ? -30.219 -0.091 -22.844 1 71.38 111 ALA B N 1
ATOM 4728 C CA . ALA B 1 111 ? -30.047 -1.351 -23.562 1 71.38 111 ALA B CA 1
ATOM 4729 C C . ALA B 1 111 ? -29.219 -2.336 -22.734 1 71.38 111 ALA B C 1
ATOM 4731 O O . ALA B 1 111 ? -28.359 -1.932 -21.953 1 71.38 111 ALA B O 1
ATOM 4732 N N . TRP B 1 112 ? -29.609 -3.559 -22.812 1 73.56 112 TRP B N 1
ATOM 4733 C CA . TRP B 1 112 ? -28.969 -4.652 -22.094 1 73.56 112 TRP B CA 1
ATOM 4734 C C . TRP B 1 112 ? -27.453 -4.641 -22.312 1 73.56 112 TRP B C 1
ATOM 4736 O O . TRP B 1 112 ? -26.672 -4.867 -21.391 1 73.56 112 TRP B O 1
ATOM 4746 N N . GLY B 1 113 ? -27.047 -4.336 -23.484 1 70.44 113 GLY B N 1
ATOM 4747 C CA . GLY B 1 113 ? -25.625 -4.289 -23.797 1 70.44 113 GLY B CA 1
ATOM 4748 C C . GLY B 1 113 ? -24.891 -3.215 -23.016 1 70.44 113 GLY B C 1
ATOM 4749 O O . GLY B 1 113 ? -23.766 -3.443 -22.547 1 70.44 113 GLY B O 1
ATOM 4750 N N . LEU B 1 114 ? -25.562 -2.189 -22.797 1 74.62 114 LEU B N 1
ATOM 4751 C CA . LEU B 1 114 ? -24.938 -1.084 -22.078 1 74.62 114 LEU B CA 1
ATOM 4752 C C . LEU B 1 114 ? -24.859 -1.381 -20.594 1 74.62 114 LEU B C 1
ATOM 4754 O O . LEU B 1 114 ? -23.875 -1.021 -19.938 1 74.62 114 LEU B O 1
ATOM 4758 N N . LYS B 1 115 ? -25.828 -2.172 -20.172 1 76.38 115 LYS B N 1
ATOM 4759 C CA . LYS B 1 115 ? -25.797 -2.582 -18.766 1 76.38 115 LYS B CA 1
ATOM 4760 C C . LYS B 1 115 ? -24.656 -3.562 -18.5 1 76.38 115 LYS B C 1
ATOM 4762 O O . LYS B 1 115 ? -23.984 -3.475 -17.484 1 76.38 115 LYS B O 1
ATOM 4767 N N . ALA B 1 116 ? -24.516 -4.375 -19.469 1 76.62 116 ALA B N 1
ATOM 4768 C CA . ALA B 1 116 ? -23.453 -5.355 -19.344 1 76.62 116 ALA B CA 1
ATOM 4769 C C . ALA B 1 116 ? -22.078 -4.68 -19.406 1 76.62 116 ALA B C 1
ATOM 4771 O O . ALA B 1 116 ? -21.188 -5.012 -18.625 1 76.62 116 ALA B O 1
ATOM 4772 N N . ALA B 1 117 ? -21.984 -3.785 -20.234 1 77 117 ALA B N 1
ATOM 4773 C CA . ALA B 1 117 ? -20.734 -3.037 -20.359 1 77 117 ALA B CA 1
ATOM 4774 C C . ALA B 1 117 ? -20.438 -2.246 -19.094 1 77 117 ALA B C 1
ATOM 4776 O O . ALA B 1 117 ? -19.297 -2.16 -18.656 1 77 117 ALA B O 1
ATOM 4777 N N . ASP B 1 118 ? -21.422 -1.815 -18.562 1 77.69 118 ASP B N 1
ATOM 4778 C CA . ASP B 1 118 ? -21.281 -1.06 -17.328 1 77.69 118 ASP B CA 1
ATOM 4779 C C . ASP B 1 118 ? -20.828 -1.968 -16.188 1 77.69 118 ASP B C 1
ATOM 4781 O O . ASP B 1 118 ? -19.953 -1.603 -15.398 1 77.69 118 ASP B O 1
ATOM 4785 N N . ARG B 1 119 ? -21.406 -3.102 -16.25 1 74.94 119 ARG B N 1
ATOM 4786 C CA . ARG B 1 119 ? -21.062 -4.055 -15.211 1 74.94 119 ARG B CA 1
ATOM 4787 C C . ARG B 1 119 ? -19.609 -4.531 -15.375 1 74.94 119 ARG B C 1
ATOM 4789 O O . ARG B 1 119 ? -18.891 -4.672 -14.391 1 74.94 119 ARG B O 1
ATOM 4796 N N . PHE B 1 120 ? -19.312 -4.691 -16.562 1 77.31 120 PHE B N 1
ATOM 4797 C CA . PHE B 1 120 ? -17.969 -5.145 -16.859 1 77.31 120 PHE B CA 1
ATOM 4798 C C . PHE B 1 120 ? -16.938 -4.07 -16.484 1 77.31 120 PHE B C 1
ATOM 4800 O O . PHE B 1 120 ? -15.906 -4.367 -15.898 1 77.31 120 PHE B O 1
ATOM 4807 N N . SER B 1 121 ? -17.281 -2.895 -16.75 1 79 121 SER B N 1
ATOM 4808 C CA . SER B 1 121 ? -16.359 -1.793 -16.469 1 79 121 SER B CA 1
ATOM 4809 C C . SER B 1 121 ? -16.219 -1.573 -14.969 1 79 121 SER B C 1
ATOM 4811 O O . SER B 1 121 ? -15.148 -1.192 -14.492 1 79 121 SER B O 1
ATOM 4813 N N . ARG B 1 122 ? -17.219 -1.928 -14.297 1 79.88 122 ARG B N 1
ATOM 4814 C CA . ARG B 1 122 ? -17.203 -1.717 -12.852 1 79.88 122 ARG B CA 1
ATOM 4815 C C . ARG B 1 122 ? -16.297 -2.734 -12.156 1 79.88 122 ARG B C 1
ATOM 4817 O O . ARG B 1 122 ? -15.852 -2.51 -11.031 1 79.88 122 ARG B O 1
ATOM 4824 N N . MET B 1 123 ? -16 -3.68 -12.938 1 82.12 123 MET B N 1
ATOM 4825 C CA . MET B 1 123 ? -15.117 -4.695 -12.375 1 82.12 123 MET B CA 1
ATOM 4826 C C . MET B 1 123 ? -13.695 -4.16 -12.234 1 82.12 123 MET B C 1
ATOM 4828 O O . MET B 1 123 ? -12.914 -4.668 -11.43 1 82.12 123 MET B O 1
ATOM 4832 N N . PHE B 1 124 ? -13.477 -3.045 -12.938 1 86.19 124 PHE B N 1
ATOM 4833 C CA . PHE B 1 124 ? -12.102 -2.551 -12.992 1 86.19 124 PHE B CA 1
ATOM 4834 C C . PHE B 1 124 ? -11.977 -1.226 -12.25 1 86.19 124 PHE B C 1
ATOM 4836 O O . PHE B 1 124 ? -10.875 -0.677 -12.133 1 86.19 124 PHE B O 1
ATOM 4843 N N . LEU B 1 125 ? -13.078 -0.782 -11.742 1 89.88 125 LEU B N 1
ATOM 4844 C CA . LEU B 1 125 ? -13.07 0.543 -11.133 1 89.88 125 LEU B CA 1
ATOM 4845 C C . LEU B 1 125 ? -13.391 0.459 -9.641 1 89.88 125 LEU B C 1
ATOM 4847 O O . LEU B 1 125 ? -14.242 -0.336 -9.227 1 89.88 125 LEU B O 1
ATOM 4851 N N . PRO B 1 126 ? -12.68 1.23 -8.883 1 90.81 126 PRO B N 1
ATOM 4852 C CA . PRO B 1 126 ? -12.961 1.233 -7.445 1 90.81 126 PRO B CA 1
ATOM 4853 C C . PRO B 1 126 ? -14.336 1.812 -7.121 1 90.81 126 PRO B C 1
ATOM 4855 O O . PRO B 1 126 ? -14.898 2.561 -7.922 1 90.81 126 PRO B O 1
ATOM 4858 N N . ASP B 1 127 ? -14.789 1.461 -5.934 1 86.38 127 ASP B N 1
ATOM 4859 C CA . ASP B 1 127 ? -16.062 2.004 -5.457 1 86.38 127 ASP B CA 1
ATOM 4860 C C . ASP B 1 127 ? -16 3.525 -5.352 1 86.38 127 ASP B C 1
ATOM 4862 O O . ASP B 1 127 ? -15.039 4.078 -4.812 1 86.38 127 ASP B O 1
ATOM 4866 N N . GLY B 1 128 ? -17.094 4.148 -5.941 1 85.56 128 GLY B N 1
ATOM 4867 C CA . GLY B 1 128 ? -17.156 5.598 -5.855 1 85.56 128 GLY B CA 1
ATOM 4868 C C . GLY B 1 128 ? -16.422 6.301 -6.984 1 85.56 128 GLY B C 1
ATOM 4869 O O . GLY B 1 128 ? -16.328 7.527 -6.992 1 85.56 128 GLY B O 1
ATOM 4870 N N . TYR B 1 129 ? -15.859 5.52 -7.922 1 87.56 129 TYR B N 1
ATOM 4871 C CA . TYR B 1 129 ? -15.203 6.117 -9.078 1 87.56 129 TYR B CA 1
ATOM 4872 C C . TYR B 1 129 ? -16.141 7.074 -9.797 1 87.56 129 TYR B C 1
ATOM 4874 O O . TYR B 1 129 ? -17.328 6.785 -9.961 1 87.56 129 TYR B O 1
ATOM 4882 N N . PRO B 1 130 ? -15.586 8.25 -10.109 1 89.56 130 PRO B N 1
ATOM 4883 C CA . PRO B 1 130 ? -14.195 8.68 -10.219 1 89.56 130 PRO B CA 1
ATOM 4884 C C . PRO B 1 130 ? -13.734 9.516 -9.031 1 89.56 130 PRO B C 1
ATOM 4886 O O . PRO B 1 130 ? -12.539 9.75 -8.852 1 89.56 130 PRO B O 1
ATOM 4889 N N . ASP B 1 131 ? -14.594 9.805 -8.109 1 88.88 131 ASP B N 1
ATOM 4890 C CA . ASP B 1 131 ? -14.266 10.734 -7.031 1 88.88 131 ASP B CA 1
ATOM 4891 C C . ASP B 1 131 ? -13.43 10.047 -5.953 1 88.88 131 ASP B C 1
ATOM 4893 O O . ASP B 1 131 ? -12.805 10.719 -5.125 1 88.88 131 ASP B O 1
ATOM 4897 N N . SER B 1 132 ? -13.406 8.781 -6.066 1 90.69 132 SER B N 1
ATOM 4898 C CA . SER B 1 132 ? -12.75 8.016 -5.016 1 90.69 132 SER B CA 1
ATOM 4899 C C . SER B 1 132 ? -11.25 7.887 -5.281 1 90.69 132 SER B C 1
ATOM 4901 O O . SER B 1 132 ? -10.508 7.391 -4.434 1 90.69 132 SER B O 1
ATOM 4903 N N . VAL B 1 133 ? -10.781 8.367 -6.52 1 95.38 133 VAL B N 1
ATOM 4904 C CA . VAL B 1 133 ? -9.375 8.195 -6.859 1 95.38 133 VAL B CA 1
ATOM 4905 C C . VAL B 1 133 ? -8.852 9.445 -7.555 1 95.38 133 VAL B C 1
ATOM 4907 O O . VAL B 1 133 ? -9.633 10.305 -7.977 1 95.38 133 VAL B O 1
ATOM 4910 N N . GLY B 1 134 ? -7.543 9.492 -7.645 1 94.19 134 GLY B N 1
ATOM 4911 C CA . GLY B 1 134 ? -6.895 10.602 -8.328 1 94.19 134 GLY B CA 1
ATOM 4912 C C . GLY B 1 134 ? -7.102 10.578 -9.836 1 94.19 134 GLY B C 1
ATOM 4913 O O . GLY B 1 134 ? -7.457 9.539 -10.398 1 94.19 134 GLY B O 1
ATOM 4914 N N . PRO B 1 135 ? -6.859 11.656 -10.461 1 92.19 135 PRO B N 1
ATOM 4915 C CA . PRO B 1 135 ? -7.113 11.773 -11.898 1 92.19 135 PRO B CA 1
ATOM 4916 C C . PRO B 1 135 ? -6.172 10.914 -12.742 1 92.19 135 PRO B C 1
ATOM 4918 O O . PRO B 1 135 ? -6.473 10.602 -13.891 1 92.19 135 PRO B O 1
ATOM 4921 N N . ASP B 1 136 ? -5.062 10.547 -12.234 1 95.06 136 ASP B N 1
ATOM 4922 C CA . ASP B 1 136 ? -4.078 9.766 -12.977 1 95.06 136 ASP B CA 1
ATOM 4923 C C . ASP B 1 136 ? -4.41 8.281 -12.922 1 95.06 136 ASP B C 1
ATOM 4925 O O . ASP B 1 136 ? -3.799 7.477 -13.633 1 95.06 136 ASP B O 1
ATOM 4929 N N . TYR B 1 137 ? -5.438 7.875 -12.211 1 96.31 137 TYR B N 1
ATOM 4930 C CA . TYR B 1 137 ? -5.77 6.473 -12 1 96.31 137 TYR B CA 1
ATOM 4931 C C . TYR B 1 137 ? -6.125 5.789 -13.312 1 96.31 137 TYR B C 1
ATOM 4933 O O . TYR B 1 137 ? -5.641 4.691 -13.602 1 96.31 137 TYR B O 1
ATOM 4941 N N . ALA B 1 138 ? -6.934 6.453 -14.102 1 95.5 138 ALA B N 1
ATOM 4942 C CA . ALA B 1 138 ? -7.422 5.84 -15.328 1 95.5 138 ALA B CA 1
ATOM 4943 C C . ALA B 1 138 ? -6.281 5.617 -16.328 1 95.5 138 ALA B C 1
ATOM 4945 O O . ALA B 1 138 ? -6.18 4.551 -16.938 1 95.5 138 ALA B O 1
ATOM 4946 N N . GLU B 1 139 ? -5.508 6.609 -16.5 1 96.44 139 GLU B N 1
ATOM 4947 C CA . GLU B 1 139 ? -4.383 6.488 -17.422 1 96.44 139 GLU B CA 1
ATOM 4948 C C . GLU B 1 139 ? -3.4 5.418 -16.953 1 96.44 139 GLU B C 1
ATOM 4950 O O . GLU B 1 139 ? -2.932 4.609 -17.766 1 96.44 139 GLU B O 1
ATOM 4955 N N . TYR B 1 140 ? -3.092 5.395 -15.695 1 97.31 140 TYR B N 1
ATOM 4956 C CA . TYR B 1 140 ? -2.227 4.367 -15.125 1 97.31 140 TYR B CA 1
ATOM 4957 C C . TYR B 1 140 ? -2.785 2.975 -15.398 1 97.31 140 TYR B C 1
ATOM 4959 O O . TYR B 1 140 ? -2.051 2.076 -15.812 1 97.31 140 TYR B O 1
ATOM 4967 N N . THR B 1 141 ? -4.066 2.834 -15.188 1 96.69 141 THR B N 1
ATOM 4968 C CA . THR B 1 141 ? -4.738 1.545 -15.305 1 96.69 141 THR B CA 1
ATOM 4969 C C . THR B 1 141 ? -4.703 1.046 -16.75 1 96.69 141 THR B C 1
ATOM 4971 O O . THR B 1 141 ? -4.477 -0.141 -16.984 1 96.69 141 THR B O 1
ATOM 4974 N N . LYS B 1 142 ? -4.898 1.91 -17.641 1 96.69 142 LYS B N 1
ATOM 4975 C CA . LYS B 1 142 ? -4.852 1.555 -19.047 1 96.69 142 LYS B CA 1
ATOM 4976 C C . LYS B 1 142 ? -3.479 1.002 -19.438 1 96.69 142 LYS B C 1
ATOM 4978 O O . LYS B 1 142 ? -3.381 -0.065 -20.047 1 96.69 142 LYS B O 1
ATOM 4983 N N . TRP B 1 143 ? -2.486 1.681 -19.047 1 98.06 143 TRP B N 1
ATOM 4984 C CA . TRP B 1 143 ? -1.138 1.26 -19.406 1 98.06 143 TRP B CA 1
ATOM 4985 C C . TRP B 1 143 ? -0.722 0.024 -18.625 1 98.06 143 TRP B C 1
ATOM 4987 O O . TRP B 1 143 ? 0.013 -0.827 -19.125 1 98.06 143 TRP B O 1
ATOM 4997 N N . ARG B 1 144 ? -1.193 -0.093 -17.422 1 97.25 144 ARG B N 1
ATOM 4998 C CA . ARG B 1 144 ? -0.907 -1.287 -16.641 1 97.25 144 ARG B CA 1
ATOM 4999 C C . ARG B 1 144 ? -1.479 -2.533 -17.297 1 97.25 144 ARG B C 1
ATOM 5001 O O . ARG B 1 144 ? -0.814 -3.57 -17.375 1 97.25 144 ARG B O 1
ATOM 5008 N N . GLY B 1 145 ? -2.711 -2.383 -17.781 1 97.19 145 GLY B N 1
ATOM 5009 C CA . GLY B 1 145 ? -3.299 -3.492 -18.516 1 97.19 145 GLY B CA 1
ATOM 5010 C C . GLY B 1 145 ? -2.471 -3.918 -19.719 1 97.19 145 GLY B C 1
ATOM 5011 O O . GLY B 1 145 ? -2.248 -5.109 -19.922 1 97.19 145 GLY B O 1
ATOM 5012 N N . ARG B 1 146 ? -1.984 -2.98 -20.375 1 98.25 146 ARG B N 1
ATOM 5013 C CA . ARG B 1 146 ? -1.153 -3.268 -21.531 1 98.25 146 ARG B CA 1
ATOM 5014 C C . ARG B 1 146 ? 0.17 -3.9 -21.125 1 98.25 146 ARG B C 1
ATOM 5016 O O . ARG B 1 146 ? 0.672 -4.801 -21.797 1 98.25 146 ARG B O 1
ATOM 5023 N N . ALA B 1 147 ? 0.734 -3.361 -20.078 1 98.25 147 ALA B N 1
ATOM 5024 C CA . ALA B 1 147 ? 1.995 -3.918 -19.594 1 98.25 147 ALA B CA 1
ATOM 5025 C C . ALA B 1 147 ? 1.841 -5.391 -19.219 1 98.25 147 ALA B C 1
ATOM 5027 O O . ALA B 1 147 ? 2.693 -6.215 -19.562 1 98.25 147 ALA B O 1
ATOM 5028 N N . PHE B 1 148 ? 0.734 -5.723 -18.562 1 96.88 148 PHE B N 1
ATOM 5029 C CA . PHE B 1 148 ? 0.508 -7.113 -18.188 1 96.88 148 PHE B CA 1
ATOM 5030 C C . PHE B 1 148 ? 0.205 -7.961 -19.422 1 96.88 148 PHE B C 1
ATOM 5032 O O . PHE B 1 148 ? 0.582 -9.133 -19.484 1 96.88 148 PHE B O 1
ATOM 5039 N N . PHE B 1 149 ? -0.451 -7.391 -20.422 1 97.62 149 PHE B N 1
ATOM 5040 C CA . PHE B 1 149 ? -0.725 -8.07 -21.672 1 97.62 149 PHE B CA 1
ATOM 5041 C C . PHE B 1 149 ? 0.572 -8.484 -22.359 1 97.62 149 PHE B C 1
ATOM 5043 O O . PHE B 1 149 ? 0.773 -9.664 -22.656 1 97.62 149 PHE B O 1
ATOM 5050 N N . PHE B 1 150 ? 1.452 -7.582 -22.5 1 98.25 150 PHE B N 1
ATOM 5051 C CA . PHE B 1 150 ? 2.727 -7.875 -23.141 1 98.25 150 PHE B CA 1
ATOM 5052 C C . PHE B 1 150 ? 3.607 -8.727 -22.234 1 98.25 150 PHE B C 1
ATOM 5054 O O . PHE B 1 150 ? 4.375 -9.562 -22.719 1 98.25 150 PHE B O 1
ATOM 5061 N N . GLY B 1 151 ? 3.471 -8.453 -20.922 1 96.5 151 GLY B N 1
ATOM 5062 C CA . GLY B 1 151 ? 4.199 -9.289 -19.984 1 96.5 151 GLY B CA 1
ATOM 5063 C C . GLY B 1 151 ? 3.826 -10.758 -20.078 1 96.5 151 GLY B C 1
ATOM 5064 O O . GLY B 1 151 ? 4.695 -11.633 -20.016 1 96.5 151 GLY B O 1
ATOM 5065 N N . GLY B 1 152 ? 2.564 -10.992 -20.219 1 93.69 152 GLY B N 1
ATOM 5066 C CA . GLY B 1 152 ? 2.113 -12.359 -20.422 1 93.69 152 GLY B CA 1
ATOM 5067 C C . GLY B 1 152 ? 2.697 -13.008 -21.656 1 93.69 152 GLY B C 1
ATOM 5068 O O . GLY B 1 152 ? 3.084 -14.18 -21.625 1 93.69 152 GLY B O 1
ATOM 5069 N N . MET B 1 153 ? 2.801 -12.289 -22.688 1 95.56 153 MET B N 1
ATOM 5070 C CA . MET B 1 153 ? 3.395 -12.781 -23.938 1 95.56 153 MET B CA 1
ATOM 5071 C C . MET B 1 153 ? 4.859 -13.148 -23.719 1 95.56 153 MET B C 1
ATOM 5073 O O . MET B 1 153 ? 5.285 -14.25 -24.094 1 95.56 153 MET B O 1
ATOM 5077 N N . VAL B 1 154 ? 5.539 -12.203 -23.109 1 95.81 154 VAL B N 1
ATOM 5078 C CA . VAL B 1 154 ? 6.961 -12.406 -22.859 1 95.81 154 VAL B CA 1
ATOM 5079 C C . VAL B 1 154 ? 7.16 -13.641 -21.984 1 95.81 154 VAL B C 1
ATOM 5081 O O . VAL B 1 154 ? 8.078 -14.43 -22.219 1 95.81 154 VAL B O 1
ATOM 5084 N N . GLY B 1 155 ? 6.297 -13.758 -21.031 1 92.31 155 GLY B N 1
ATOM 5085 C CA . GLY B 1 155 ? 6.375 -14.883 -20.125 1 92.31 155 GLY B CA 1
ATOM 5086 C C . GLY B 1 155 ? 6.258 -16.234 -20.812 1 92.31 155 GLY B C 1
ATOM 5087 O O . GLY B 1 155 ? 6.922 -17.188 -20.438 1 92.31 155 GLY B O 1
ATOM 5088 N N . VAL B 1 156 ? 5.453 -16.312 -21.844 1 90.19 156 VAL B N 1
ATOM 5089 C CA . VAL B 1 156 ? 5.266 -17.562 -22.578 1 90.19 156 VAL B CA 1
ATOM 5090 C C . VAL B 1 156 ? 6.566 -17.953 -23.281 1 90.19 156 VAL B C 1
ATOM 5092 O O . VAL B 1 156 ? 7.004 -19.094 -23.188 1 90.19 156 VAL B O 1
ATOM 5095 N N . PHE B 1 157 ? 7.199 -17.062 -23.906 1 90.56 157 PHE B N 1
ATOM 5096 C CA . PHE B 1 157 ? 8.453 -17.344 -24.594 1 90.56 157 PHE B CA 1
ATOM 5097 C C . PHE B 1 157 ? 9.539 -17.75 -23.625 1 90.56 157 PHE B C 1
ATOM 5099 O O . PHE B 1 157 ? 10.328 -18.656 -23.906 1 90.56 157 PHE B O 1
ATOM 5106 N N . SER B 1 158 ? 9.562 -17.062 -22.5 1 90.94 158 SER B N 1
ATOM 5107 C CA . SER B 1 158 ? 10.531 -17.375 -21.453 1 90.94 158 SER B CA 1
ATOM 5108 C C . SER B 1 158 ? 10.328 -18.797 -20.938 1 90.94 158 SER B C 1
ATOM 5110 O O . SER B 1 158 ? 11.281 -19.578 -20.875 1 90.94 158 SER B O 1
ATOM 5112 N N . THR B 1 159 ? 9.141 -19.109 -20.609 1 84.69 159 THR B N 1
ATOM 5113 C CA . THR B 1 159 ? 8.82 -20.422 -20.062 1 84.69 159 THR B CA 1
ATOM 5114 C C . THR B 1 159 ? 9.086 -21.516 -21.078 1 84.69 159 THR B C 1
ATOM 5116 O O . THR B 1 159 ? 9.641 -22.562 -20.75 1 84.69 159 THR B O 1
ATOM 5119 N N . GLN B 1 160 ? 8.734 -21.375 -22.297 1 84.81 160 GLN B N 1
ATOM 5120 C CA . GLN B 1 160 ? 8.961 -22.359 -23.359 1 84.81 160 GLN B CA 1
ATOM 5121 C C . GLN B 1 160 ? 10.445 -22.641 -23.531 1 84.81 160 GLN B C 1
ATOM 5123 O O . GLN B 1 160 ? 10.844 -23.797 -23.688 1 84.81 160 GLN B O 1
ATOM 5128 N N . SER B 1 161 ? 11.195 -21.656 -23.5 1 87.06 161 SER B N 1
ATOM 5129 C CA . SER B 1 161 ? 12.641 -21.812 -23.656 1 87.06 161 SER B CA 1
ATOM 5130 C C . SER B 1 161 ? 13.242 -22.594 -22.5 1 87.06 161 SER B C 1
ATOM 5132 O O . SER B 1 161 ? 14.125 -23.438 -22.703 1 87.06 161 SER B O 1
ATOM 5134 N N . LEU B 1 162 ? 12.805 -22.328 -21.312 1 84.88 162 LEU B N 1
ATOM 5135 C CA . LEU B 1 162 ? 13.289 -23.047 -20.125 1 84.88 162 LEU B CA 1
ATOM 5136 C C . LEU B 1 162 ? 12.961 -24.531 -20.219 1 84.88 162 LEU B C 1
ATOM 5138 O O . LEU B 1 162 ? 13.797 -25.375 -19.891 1 84.88 162 LEU B O 1
ATOM 5142 N N . LEU B 1 163 ? 11.758 -24.812 -20.656 1 77.44 163 LEU B N 1
ATOM 5143 C CA . LEU B 1 163 ? 11.328 -26.203 -20.766 1 77.44 163 LEU B CA 1
ATOM 5144 C C . LEU B 1 163 ? 12.125 -26.922 -21.844 1 77.44 163 LEU B C 1
ATOM 5146 O O . LEU B 1 163 ? 12.508 -28.078 -21.656 1 77.44 163 LEU B O 1
ATOM 5150 N N . LEU B 1 164 ? 12.375 -26.297 -22.922 1 78.25 164 LEU B N 1
ATOM 5151 C CA . LEU B 1 164 ? 13.172 -26.875 -23.984 1 78.25 164 LEU B CA 1
ATOM 5152 C C . LEU B 1 164 ? 14.602 -27.141 -23.516 1 78.25 164 LEU B C 1
ATOM 5154 O O . LEU B 1 164 ? 15.188 -28.156 -23.859 1 78.25 164 LEU B O 1
ATOM 5158 N N . ALA B 1 165 ? 15.062 -26.266 -22.734 1 81.44 165 ALA B N 1
ATOM 5159 C CA . ALA B 1 165 ? 16.453 -26.359 -22.281 1 81.44 165 ALA B CA 1
ATOM 5160 C C . ALA B 1 165 ? 16.625 -27.5 -21.297 1 81.44 165 ALA B C 1
ATOM 5162 O O . ALA B 1 165 ? 17.688 -28.141 -21.25 1 81.44 165 ALA B O 1
ATOM 5163 N N . VAL B 1 166 ? 15.695 -27.781 -20.422 1 76.69 166 VAL B N 1
ATOM 5164 C CA . VAL B 1 166 ? 15.805 -28.844 -19.438 1 76.69 166 VAL B CA 1
ATOM 5165 C C . VAL B 1 166 ? 15.523 -30.188 -20.094 1 76.69 166 VAL B C 1
ATOM 5167 O O . VAL B 1 166 ? 15.82 -31.234 -19.516 1 76.69 166 VAL B O 1
ATOM 5170 N N . GLY B 1 167 ? 15.18 -30.203 -21.297 1 67 167 GLY B N 1
ATOM 5171 C CA . GLY B 1 167 ? 15.047 -31.438 -22.078 1 67 167 GLY B CA 1
ATOM 5172 C C . GLY B 1 167 ? 13.633 -31.984 -22.094 1 67 167 GLY B C 1
ATOM 5173 O O . GLY B 1 167 ? 13.422 -33.188 -22.312 1 67 167 GLY B O 1
ATOM 5174 N N . VAL B 1 168 ? 12.781 -31.125 -21.531 1 57.5 168 VAL B N 1
ATOM 5175 C CA . VAL B 1 168 ? 11.391 -31.562 -21.625 1 57.5 168 VAL B CA 1
ATOM 5176 C C . VAL B 1 168 ? 11.039 -31.859 -23.078 1 57.5 168 VAL B C 1
ATOM 5178 O O . VAL B 1 168 ? 11.273 -31.016 -23.953 1 57.5 168 VAL B O 1
ATOM 5181 N N . GLY B 1 169 ? 10.859 -33.094 -23.375 1 51.16 169 GLY B N 1
ATOM 5182 C CA . GLY B 1 169 ? 10.602 -33.594 -24.703 1 51.16 169 GLY B CA 1
ATOM 5183 C C . GLY B 1 169 ? 11.688 -34.531 -25.203 1 51.16 169 GLY B C 1
ATOM 5184 O O . GLY B 1 169 ? 11.523 -35.219 -26.219 1 51.16 169 GLY B O 1
ATOM 5185 N N . ARG B 1 170 ? 12.906 -34.594 -24.406 1 59.59 170 ARG B N 1
ATOM 5186 C CA . ARG B 1 170 ? 13.969 -35.531 -24.828 1 59.59 170 ARG B CA 1
ATOM 5187 C C . ARG B 1 170 ? 13.938 -36.812 -24.016 1 59.59 170 ARG B C 1
ATOM 5189 O O . ARG B 1 170 ? 13.836 -36.75 -22.781 1 59.59 170 ARG B O 1
ATOM 5196 N N . PRO B 1 171 ? 13.742 -37.812 -24.594 1 55.12 171 PRO B N 1
ATOM 5197 C CA . PRO B 1 171 ? 13.711 -39.094 -23.922 1 55.12 171 PRO B CA 1
ATOM 5198 C C . PRO B 1 171 ? 14.883 -39.281 -22.969 1 55.12 171 PRO B C 1
ATOM 5200 O O . PRO B 1 171 ? 14.75 -39.969 -21.938 1 55.12 171 PRO B O 1
ATOM 5203 N N . SER B 1 172 ? 16.062 -38.719 -23.141 1 54.16 172 SER B N 1
ATOM 5204 C CA . SER B 1 172 ? 17.25 -38.969 -22.344 1 54.16 172 SER B CA 1
ATOM 5205 C C . SER B 1 172 ? 17.312 -38.031 -21.141 1 54.16 172 SER B C 1
ATOM 5207 O O . SER B 1 172 ? 18.219 -38.156 -20.297 1 54.16 172 SER B O 1
ATOM 5209 N N . ALA B 1 173 ? 16.344 -37.25 -20.938 1 56.84 173 ALA B N 1
ATOM 5210 C CA . ALA B 1 173 ? 16.469 -36.281 -19.844 1 56.84 173 ALA B CA 1
ATOM 5211 C C . ALA B 1 173 ? 16.203 -36.969 -18.5 1 56.84 173 ALA B C 1
ATOM 5213 O O . ALA B 1 173 ? 15.258 -37.75 -18.359 1 56.84 173 ALA B O 1
ATOM 5214 N N . ALA B 1 174 ? 17.234 -36.906 -17.547 1 61.34 174 ALA B N 1
ATOM 5215 C CA . ALA B 1 174 ? 17.078 -37.406 -16.188 1 61.34 174 ALA B CA 1
ATOM 5216 C C . ALA B 1 174 ? 16.125 -36.531 -15.383 1 61.34 174 ALA B C 1
ATOM 5218 O O . ALA B 1 174 ? 16.438 -35.375 -15.062 1 61.34 174 ALA B O 1
ATOM 5219 N N . PRO B 1 175 ? 14.898 -37 -15.172 1 61.94 175 PRO B N 1
ATOM 5220 C CA . PRO B 1 175 ? 13.852 -36.188 -14.508 1 61.94 175 PRO B CA 1
ATOM 5221 C C . PRO B 1 175 ? 14.297 -35.656 -13.148 1 61.94 175 PRO B C 1
ATOM 5223 O O . PRO B 1 175 ? 13.961 -34.531 -12.781 1 61.94 175 PRO B O 1
ATOM 5226 N N . ILE B 1 176 ? 15.102 -36.312 -12.477 1 61.22 176 ILE B N 1
ATOM 5227 C CA . ILE B 1 176 ? 15.531 -35.938 -11.141 1 61.22 176 ILE B CA 1
ATOM 5228 C C . ILE B 1 176 ? 16.516 -34.75 -11.242 1 61.22 176 ILE B C 1
ATOM 5230 O O . ILE B 1 176 ? 16.453 -33.812 -10.445 1 61.22 176 ILE B O 1
ATOM 5234 N N . ALA B 1 177 ? 17.422 -34.875 -12.156 1 66.44 177 ALA B N 1
ATOM 5235 C CA . ALA B 1 177 ? 18.391 -33.812 -12.344 1 66.44 177 ALA B CA 1
ATOM 5236 C C . ALA B 1 177 ? 17.703 -32.5 -12.75 1 66.44 177 ALA B C 1
ATOM 5238 O O . ALA B 1 177 ? 18.047 -31.438 -12.266 1 66.44 177 ALA B O 1
ATOM 5239 N N . ALA B 1 178 ? 16.75 -32.625 -13.586 1 70 178 ALA B N 1
ATOM 5240 C CA . ALA B 1 178 ? 15.969 -31.453 -14 1 70 178 ALA B CA 1
ATOM 5241 C C . ALA B 1 178 ? 15.219 -30.844 -12.82 1 70 178 ALA B C 1
ATOM 5243 O O . ALA B 1 178 ? 15.156 -29.625 -12.672 1 70 178 ALA B O 1
ATOM 5244 N N . ALA B 1 179 ? 14.695 -31.656 -11.945 1 67.69 179 ALA B N 1
ATOM 5245 C CA . ALA B 1 179 ? 13.969 -31.188 -10.766 1 67.69 179 ALA B CA 1
ATOM 5246 C C . ALA B 1 179 ? 14.891 -30.453 -9.805 1 67.69 179 ALA B C 1
ATOM 5248 O O . ALA B 1 179 ? 14.523 -29.422 -9.242 1 67.69 179 ALA B O 1
ATOM 5249 N N . LEU B 1 180 ? 16 -31 -9.648 1 70.31 180 LEU B N 1
ATOM 5250 C CA . LEU B 1 180 ? 16.969 -30.391 -8.742 1 70.31 180 LEU B CA 1
ATOM 5251 C C . LEU B 1 180 ? 17.406 -29.016 -9.266 1 70.31 180 LEU B C 1
ATOM 5253 O O . LEU B 1 180 ? 17.516 -28.062 -8.484 1 70.31 180 LEU B O 1
ATOM 5257 N N . GLN B 1 181 ? 17.656 -28.953 -10.539 1 75.12 181 GLN B N 1
ATOM 5258 C CA . GLN B 1 181 ? 18.031 -27.688 -11.141 1 75.12 181 GLN B CA 1
ATOM 5259 C C . GLN B 1 181 ? 16.922 -26.641 -11 1 75.12 181 GLN B C 1
ATOM 5261 O O . GLN B 1 181 ? 17.203 -25.469 -10.734 1 75.12 181 GLN B O 1
ATOM 5266 N N . TRP B 1 182 ? 15.781 -27.125 -11.078 1 75.06 182 TRP B N 1
ATOM 5267 C CA . TRP B 1 182 ? 14.625 -26.234 -10.945 1 75.06 182 TRP B CA 1
ATOM 5268 C C . TRP B 1 182 ? 14.508 -25.703 -9.523 1 75.06 182 TRP B C 1
ATOM 5270 O O . TRP B 1 182 ? 14.25 -24.516 -9.32 1 75.06 182 TRP B O 1
ATOM 5280 N N . VAL B 1 183 ? 14.789 -26.531 -8.57 1 72.12 183 VAL B N 1
ATOM 5281 C CA . VAL B 1 183 ? 14.695 -26.141 -7.164 1 72.12 183 VAL B CA 1
ATOM 5282 C C . VAL B 1 183 ? 15.773 -25.125 -6.832 1 72.12 183 VAL B C 1
ATOM 5284 O O . VAL B 1 183 ? 15.508 -24.141 -6.133 1 72.12 183 VAL B O 1
ATOM 5287 N N . ILE B 1 184 ? 16.891 -25.406 -7.305 1 77.81 184 ILE B N 1
ATOM 5288 C CA . ILE B 1 184 ? 17.984 -24.484 -7.066 1 77.81 184 ILE B CA 1
ATOM 5289 C C . ILE B 1 184 ? 17.688 -23.141 -7.707 1 77.81 184 ILE B C 1
ATOM 5291 O O . ILE B 1 184 ? 17.859 -22.094 -7.082 1 77.81 184 ILE B O 1
ATOM 5295 N N . ARG B 1 185 ? 17.234 -23.188 -8.914 1 85.38 185 ARG B N 1
ATOM 5296 C CA . ARG B 1 185 ? 16.812 -21.984 -9.617 1 85.38 185 ARG B CA 1
ATOM 5297 C C . ARG B 1 185 ? 15.766 -21.219 -8.82 1 85.38 185 ARG B C 1
ATOM 5299 O O . ARG B 1 185 ? 15.883 -20.016 -8.633 1 85.38 185 ARG B O 1
ATOM 5306 N N . ASP B 1 186 ? 14.812 -21.828 -8.312 1 80.81 186 ASP B N 1
ATOM 5307 C CA . ASP B 1 186 ? 13.742 -21.203 -7.543 1 80.81 186 ASP B CA 1
ATOM 5308 C C . ASP B 1 186 ? 14.273 -20.609 -6.246 1 80.81 186 ASP B C 1
ATOM 5310 O O . ASP B 1 186 ? 13.852 -19.516 -5.844 1 80.81 186 ASP B O 1
ATOM 5314 N N . GLY B 1 187 ? 15.086 -21.359 -5.598 1 81.31 187 GLY B N 1
ATOM 5315 C CA . GLY B 1 187 ? 15.711 -20.844 -4.391 1 81.31 187 GLY B CA 1
ATOM 5316 C C . GLY B 1 187 ? 16.5 -19.562 -4.617 1 81.31 187 GLY B C 1
ATOM 5317 O O . GLY B 1 187 ? 16.406 -18.625 -3.822 1 81.31 187 GLY B O 1
ATOM 5318 N N . LEU B 1 188 ? 17.188 -19.578 -5.727 1 84.25 188 LEU B N 1
ATOM 5319 C CA . LEU B 1 188 ? 17.969 -18.391 -6.043 1 84.25 188 LEU B CA 1
ATOM 5320 C C . LEU B 1 188 ? 17.078 -17.219 -6.41 1 84.25 188 LEU B C 1
ATOM 5322 O O . LEU B 1 188 ? 17.406 -16.062 -6.148 1 84.25 188 LEU B O 1
ATOM 5326 N N . GLY B 1 189 ? 15.977 -17.484 -6.984 1 87.44 189 GLY B N 1
ATOM 5327 C CA . GLY B 1 189 ? 14.984 -16.438 -7.188 1 87.44 189 GLY B CA 1
ATOM 5328 C C . GLY B 1 189 ? 14.516 -15.797 -5.895 1 87.44 189 GLY B C 1
ATOM 5329 O O . GLY B 1 189 ? 14.398 -14.578 -5.809 1 87.44 189 GLY B O 1
ATOM 5330 N N . ARG B 1 190 ? 14.289 -16.578 -4.918 1 86.5 190 ARG B N 1
ATOM 5331 C CA . ARG B 1 190 ? 13.898 -16.094 -3.6 1 86.5 190 ARG B CA 1
ATOM 5332 C C . ARG B 1 190 ? 15.023 -15.297 -2.951 1 86.5 190 ARG B C 1
ATOM 5334 O O . ARG B 1 190 ? 14.773 -14.281 -2.301 1 86.5 190 ARG B O 1
ATOM 5341 N N . ALA B 1 191 ? 16.172 -15.75 -3.186 1 85.38 191 ALA B N 1
ATOM 5342 C CA . ALA B 1 191 ? 17.328 -15.016 -2.68 1 85.38 191 ALA B CA 1
ATOM 5343 C C . ALA B 1 191 ? 17.438 -13.641 -3.336 1 85.38 191 ALA B C 1
ATOM 5345 O O . ALA B 1 191 ? 17.812 -12.656 -2.686 1 85.38 191 ALA B O 1
ATOM 5346 N N . GLY B 1 192 ? 17.156 -13.641 -4.602 1 87.88 192 GLY B N 1
ATOM 5347 C CA . GLY B 1 192 ? 17.156 -12.359 -5.297 1 87.88 192 GLY B CA 1
ATOM 5348 C C . GLY B 1 192 ? 16.172 -11.367 -4.711 1 87.88 192 GLY B C 1
ATOM 5349 O O . GLY B 1 192 ? 16.469 -10.172 -4.594 1 87.88 192 GLY B O 1
ATOM 5350 N N . ARG B 1 193 ? 15.047 -11.836 -4.324 1 89.06 193 ARG B N 1
ATOM 5351 C CA . ARG B 1 193 ? 14.047 -10.984 -3.682 1 89.06 193 ARG B CA 1
ATOM 5352 C C . ARG B 1 193 ? 14.578 -10.414 -2.371 1 89.06 193 ARG B C 1
ATOM 5354 O O . ARG B 1 193 ? 14.422 -9.219 -2.104 1 89.06 193 ARG B O 1
ATOM 5361 N N . MET B 1 194 ? 15.227 -11.211 -1.602 1 86.19 194 MET B N 1
ATOM 5362 C CA . MET B 1 194 ? 15.742 -10.805 -0.298 1 86.19 194 MET B CA 1
ATOM 5363 C C . MET B 1 194 ? 16.875 -9.789 -0.452 1 86.19 194 MET B C 1
ATOM 5365 O O . MET B 1 194 ? 16.906 -8.781 0.261 1 86.19 194 MET B O 1
ATOM 5369 N N . LEU B 1 195 ? 17.703 -10.031 -1.406 1 84.06 195 LEU B N 1
ATOM 5370 C CA . LEU B 1 195 ? 18.875 -9.18 -1.575 1 84.06 195 LEU B CA 1
ATOM 5371 C C . LEU B 1 195 ? 18.469 -7.793 -2.07 1 84.06 195 LEU B C 1
ATOM 5373 O O . LEU B 1 195 ? 19 -6.785 -1.604 1 84.06 195 LEU B O 1
ATOM 5377 N N . PHE B 1 196 ? 17.516 -7.727 -2.889 1 89.06 196 PHE B N 1
ATOM 5378 C CA . PHE B 1 196 ? 17.172 -6.441 -3.479 1 89.06 196 PHE B CA 1
ATOM 5379 C C . PHE B 1 196 ? 16.203 -5.68 -2.57 1 89.06 196 PHE B C 1
ATOM 5381 O O . PHE B 1 196 ? 15.977 -4.484 -2.766 1 89.06 196 PHE B O 1
ATOM 5388 N N . SER B 1 197 ? 15.773 -6.281 -1.559 1 87.94 197 SER B N 1
ATOM 5389 C CA . SER B 1 197 ? 14.922 -5.602 -0.589 1 87.94 197 SER B CA 1
ATOM 5390 C C . SER B 1 197 ? 15.711 -4.594 0.233 1 87.94 197 SER B C 1
ATOM 5392 O O . SER B 1 197 ? 15.133 -3.742 0.911 1 87.94 197 SER B O 1
ATOM 5394 N N . GLN B 1 198 ? 17 -4.512 0.133 1 86.69 198 GLN B N 1
ATOM 5395 C CA . GLN B 1 198 ? 17.859 -3.684 0.972 1 86.69 198 GLN B CA 1
ATOM 5396 C C . GLN B 1 198 ? 17.953 -2.258 0.432 1 86.69 198 GLN B C 1
ATOM 5398 O O . GLN B 1 198 ? 18.562 -1.391 1.052 1 86.69 198 GLN B O 1
ATOM 5403 N N . VAL B 1 199 ? 17.266 -2.002 -0.646 1 86.5 199 VAL B N 1
ATOM 5404 C CA . VAL B 1 199 ? 17.188 -0.649 -1.187 1 86.5 199 VAL B CA 1
ATOM 5405 C C . VAL B 1 199 ? 16.5 0.27 -0.184 1 86.5 199 VAL B C 1
ATOM 5407 O O . VAL B 1 199 ? 16.781 1.467 -0.126 1 86.5 199 VAL B O 1
ATOM 5410 N N . GLY B 1 200 ? 15.617 -0.205 0.586 1 84.12 200 GLY B N 1
ATOM 5411 C CA . GLY B 1 200 ? 15.023 0.545 1.68 1 84.12 200 GLY B CA 1
ATOM 5412 C C . GLY B 1 200 ? 14.195 1.73 1.211 1 84.12 200 GLY B C 1
ATOM 5413 O O . GLY B 1 200 ? 13.344 1.592 0.332 1 84.12 200 GLY B O 1
ATOM 5414 N N . THR B 1 201 ? 14.484 2.906 1.735 1 86.38 201 THR B N 1
ATOM 5415 C CA . THR B 1 201 ? 13.711 4.109 1.451 1 86.38 201 THR B CA 1
ATOM 5416 C C . THR B 1 201 ? 13.953 4.582 0.021 1 86.38 201 THR B C 1
ATOM 5418 O O . THR B 1 201 ? 13.266 5.484 -0.465 1 86.38 201 THR B O 1
ATOM 5421 N N . GLY B 1 202 ? 14.891 3.936 -0.583 1 90 202 GLY B N 1
ATOM 5422 C CA . GLY B 1 202 ? 15.07 4.223 -1.998 1 90 202 GLY B CA 1
ATOM 5423 C C . GLY B 1 202 ? 13.828 3.943 -2.822 1 90 202 GLY B C 1
ATOM 5424 O O . GLY B 1 202 ? 13.539 4.66 -3.785 1 90 202 GLY B O 1
ATOM 5425 N N . PHE B 1 203 ? 13.047 2.99 -2.43 1 91.5 203 PHE B N 1
ATOM 5426 C CA . PHE B 1 203 ? 11.82 2.641 -3.131 1 91.5 203 PHE B CA 1
ATOM 5427 C C . PHE B 1 203 ? 10.781 3.752 -2.996 1 91.5 203 PHE B C 1
ATOM 5429 O O . PHE B 1 203 ? 9.938 3.928 -3.873 1 91.5 203 PHE B O 1
ATOM 5436 N N . ASP B 1 204 ? 10.906 4.473 -1.961 1 93.56 204 ASP B N 1
ATOM 5437 C CA . ASP B 1 204 ? 9.961 5.551 -1.711 1 93.56 204 ASP B CA 1
ATOM 5438 C C . ASP B 1 204 ? 10.398 6.844 -2.393 1 93.56 204 ASP B C 1
ATOM 5440 O O . ASP B 1 204 ? 9.57 7.582 -2.934 1 93.56 204 ASP B O 1
ATOM 5444 N N . ALA B 1 205 ? 11.68 7.082 -2.336 1 92.62 205 ALA B N 1
ATOM 5445 C CA . ALA B 1 205 ? 12.211 8.32 -2.898 1 92.62 205 ALA B CA 1
ATOM 5446 C C . ALA B 1 205 ? 12.219 8.266 -4.426 1 92.62 205 ALA B C 1
ATOM 5448 O O . ALA B 1 205 ? 11.891 9.25 -5.09 1 92.62 205 ALA B O 1
ATOM 5449 N N . GLU B 1 206 ? 12.609 7.094 -4.914 1 93.06 206 GLU B N 1
ATOM 5450 C CA . GLU B 1 206 ? 12.703 6.887 -6.35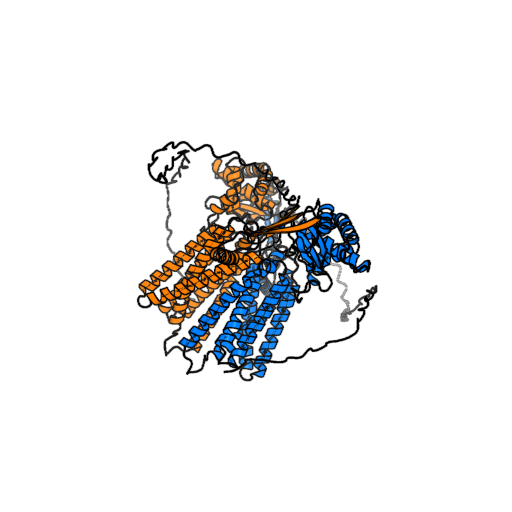5 1 93.06 206 GLU B CA 1
ATOM 5451 C C . GLU B 1 206 ? 11.711 5.828 -6.828 1 93.06 206 GLU B C 1
ATOM 5453 O O . GLU B 1 206 ? 12.086 4.891 -7.535 1 93.06 206 GLU B O 1
ATOM 5458 N N . THR B 1 207 ? 10.461 6.023 -6.426 1 94.75 207 THR B N 1
ATOM 5459 C CA . THR B 1 207 ? 9.391 5.066 -6.672 1 94.75 207 THR B CA 1
ATOM 5460 C C . THR B 1 207 ? 9.227 4.812 -8.164 1 94.75 207 THR B C 1
ATOM 5462 O O . THR B 1 207 ? 9.188 3.664 -8.609 1 94.75 207 THR B O 1
ATOM 5465 N N . LYS B 1 208 ? 9.195 5.859 -9.008 1 95.25 208 LYS B N 1
ATOM 5466 C CA . LYS B 1 208 ? 8.977 5.727 -10.445 1 95.25 208 LYS B CA 1
ATOM 5467 C C . LYS B 1 208 ? 10.164 5.047 -11.125 1 95.25 208 LYS B C 1
ATOM 5469 O O . LYS B 1 208 ? 9.984 4.16 -11.961 1 95.25 208 LYS B O 1
ATOM 5474 N N . GLN B 1 209 ? 11.281 5.402 -10.742 1 93.94 209 GLN B N 1
ATOM 5475 C CA . GLN B 1 209 ? 12.5 4.859 -11.336 1 93.94 209 GLN B CA 1
ATOM 5476 C C . GLN B 1 209 ? 12.641 3.367 -11.039 1 93.94 209 GLN B C 1
ATOM 5478 O O . GLN B 1 209 ? 12.977 2.58 -11.93 1 93.94 209 GLN B O 1
ATOM 5483 N N . TYR B 1 210 ? 12.398 3.027 -9.797 1 93.88 210 TYR B N 1
ATOM 5484 C CA . TYR B 1 210 ? 12.547 1.622 -9.438 1 93.88 210 TYR B CA 1
ATOM 5485 C C . TYR B 1 210 ? 11.438 0.779 -10.047 1 93.88 210 TYR B C 1
ATOM 5487 O O . TYR B 1 210 ? 11.641 -0.39 -10.375 1 93.88 210 TYR B O 1
ATOM 5495 N N . ARG B 1 211 ? 10.258 1.342 -10.219 1 96.12 211 ARG B N 1
ATOM 5496 C CA . ARG B 1 211 ? 9.195 0.617 -10.898 1 96.12 211 ARG B CA 1
ATOM 5497 C C . ARG B 1 211 ? 9.562 0.333 -12.352 1 96.12 211 ARG B C 1
ATOM 5499 O O . ARG B 1 211 ? 9.336 -0.77 -12.852 1 96.12 211 ARG B O 1
ATOM 5506 N N . LEU B 1 212 ? 10.102 1.33 -12.984 1 96.12 212 LEU B N 1
ATOM 5507 C CA . LEU B 1 212 ? 10.547 1.135 -14.359 1 96.12 212 LEU B CA 1
ATOM 5508 C C . LEU B 1 212 ? 11.711 0.157 -14.422 1 96.12 212 LEU B C 1
ATOM 5510 O O . LEU B 1 212 ? 11.781 -0.68 -15.328 1 96.12 212 LEU B O 1
ATOM 5514 N N . ALA B 1 213 ? 12.625 0.285 -13.5 1 94.75 213 ALA B N 1
ATOM 5515 C CA . ALA B 1 213 ? 13.742 -0.649 -13.43 1 94.75 213 ALA B CA 1
ATOM 5516 C C . ALA B 1 213 ? 13.25 -2.084 -13.266 1 94.75 213 ALA B C 1
ATOM 5518 O O . ALA B 1 213 ? 13.844 -3.018 -13.812 1 94.75 213 ALA B O 1
ATOM 5519 N N . ALA B 1 214 ? 12.203 -2.232 -12.461 1 96 214 ALA B N 1
ATOM 5520 C CA . ALA B 1 214 ? 11.625 -3.564 -12.281 1 96 214 ALA B CA 1
ATOM 5521 C C . ALA B 1 214 ? 11.195 -4.156 -13.617 1 96 214 ALA B C 1
ATOM 5523 O O . ALA B 1 214 ? 11.461 -5.324 -13.906 1 96 214 ALA B O 1
ATOM 5524 N N . ALA B 1 215 ? 10.555 -3.348 -14.406 1 97 215 ALA B N 1
ATOM 5525 C CA . ALA B 1 215 ? 10.125 -3.803 -15.727 1 97 215 ALA B CA 1
ATOM 5526 C C . ALA B 1 215 ? 11.32 -4.145 -16.609 1 97 215 ALA B C 1
ATOM 5528 O O . ALA B 1 215 ? 11.305 -5.156 -17.312 1 97 215 ALA B O 1
ATOM 5529 N N . PHE B 1 216 ? 12.328 -3.361 -16.578 1 96.62 216 PHE B N 1
ATOM 5530 C CA . PHE B 1 216 ? 13.531 -3.582 -17.375 1 96.62 216 PHE B CA 1
ATOM 5531 C C . PHE B 1 216 ? 14.219 -4.883 -16.969 1 96.62 216 PHE B C 1
ATOM 5533 O O . PHE B 1 216 ? 14.57 -5.695 -17.828 1 96.62 216 PHE B O 1
ATOM 5540 N N . VAL B 1 217 ? 14.344 -5.035 -15.68 1 96.5 217 VAL B N 1
ATOM 5541 C CA . VAL B 1 217 ? 15.016 -6.219 -15.148 1 96.5 217 VAL B CA 1
ATOM 5542 C C . VAL B 1 217 ? 14.203 -7.469 -15.5 1 96.5 217 VAL B C 1
ATOM 5544 O O . VAL B 1 217 ? 14.773 -8.523 -15.789 1 96.5 217 VAL B O 1
ATOM 5547 N N . LEU B 1 218 ? 12.914 -7.355 -15.445 1 96.81 218 LEU B N 1
ATOM 5548 C CA . LEU B 1 218 ? 12.062 -8.477 -15.82 1 96.81 218 LEU B CA 1
ATOM 5549 C C . LEU B 1 218 ? 12.32 -8.898 -17.266 1 96.81 218 LEU B C 1
ATOM 5551 O O . LEU B 1 218 ? 12.461 -10.086 -17.547 1 96.81 218 LEU B O 1
ATOM 5555 N N . ASN B 1 219 ? 12.391 -7.941 -18.141 1 97.19 219 ASN B N 1
ATOM 5556 C CA . ASN B 1 219 ? 12.617 -8.25 -19.547 1 97.19 219 ASN B CA 1
ATOM 5557 C C . ASN B 1 219 ? 14.008 -8.836 -19.781 1 97.19 219 ASN B C 1
ATOM 5559 O O . ASN B 1 219 ? 14.172 -9.758 -20.578 1 97.19 219 ASN B O 1
ATOM 5563 N N . VAL B 1 220 ? 14.977 -8.336 -19.062 1 96.81 220 VAL B N 1
ATOM 5564 C CA . VAL B 1 220 ? 16.328 -8.883 -19.156 1 96.81 220 VAL B CA 1
ATOM 5565 C C . VAL B 1 220 ? 16.344 -10.328 -18.656 1 96.81 220 VAL B C 1
ATOM 5567 O O . VAL B 1 220 ? 16.984 -11.188 -19.25 1 96.81 220 VAL B O 1
ATOM 5570 N N . SER B 1 221 ? 15.617 -10.547 -17.562 1 96.75 221 SER B N 1
ATOM 5571 C CA . SER B 1 221 ? 15.523 -11.898 -17.031 1 96.75 221 SER B CA 1
ATOM 5572 C C . SER B 1 221 ? 14.906 -12.859 -18.031 1 96.75 221 SER B C 1
ATOM 5574 O O . SER B 1 221 ? 15.422 -13.953 -18.25 1 96.75 221 SER B O 1
ATOM 5576 N N . CYS B 1 222 ? 13.867 -12.43 -18.672 1 95.5 222 CYS B N 1
ATOM 5577 C CA . CYS B 1 222 ? 13.188 -13.273 -19.656 1 95.5 222 CYS B CA 1
ATOM 5578 C C . CYS B 1 222 ? 14.07 -13.516 -20.875 1 95.5 222 CYS B C 1
ATOM 5580 O O . CYS B 1 222 ? 14.047 -14.602 -21.453 1 95.5 222 CYS B O 1
ATOM 5582 N N . ALA B 1 223 ? 14.828 -12.555 -21.25 1 96.38 223 ALA B N 1
ATOM 5583 C CA . ALA B 1 223 ? 15.758 -12.703 -22.359 1 96.38 223 ALA B CA 1
ATOM 5584 C C . ALA B 1 223 ? 16.828 -13.742 -22.031 1 96.38 223 ALA B C 1
ATOM 5586 O O . ALA B 1 223 ? 17.203 -14.555 -22.891 1 96.38 223 ALA B O 1
ATOM 5587 N N . LEU B 1 224 ? 17.344 -13.703 -20.828 1 95.81 224 LEU B N 1
ATOM 5588 C CA . LEU B 1 224 ? 18.328 -14.68 -20.391 1 95.81 224 LEU B CA 1
ATOM 5589 C C . LEU B 1 224 ? 17.75 -16.094 -20.422 1 95.81 224 LEU B C 1
ATOM 5591 O O . LEU B 1 224 ? 18.422 -17.031 -20.844 1 95.81 224 LEU B O 1
ATOM 5595 N N . GLU B 1 225 ? 16.562 -16.188 -19.984 1 93.19 225 GLU B N 1
ATOM 5596 C CA . GLU B 1 225 ? 15.883 -17.484 -20.031 1 93.19 225 GLU B CA 1
ATOM 5597 C C . GLU B 1 225 ? 15.672 -17.953 -21.469 1 93.19 225 GLU B C 1
ATOM 5599 O O . GLU B 1 225 ? 15.836 -19.125 -21.781 1 93.19 225 GLU B O 1
ATOM 5604 N N . ALA B 1 226 ? 15.359 -17.047 -22.344 1 90.69 226 ALA B N 1
ATOM 5605 C CA . ALA B 1 226 ? 15.109 -17.375 -23.75 1 90.69 226 ALA B CA 1
ATOM 5606 C C . ALA B 1 226 ? 16.391 -17.844 -24.422 1 90.69 226 ALA B C 1
ATOM 5608 O O . ALA B 1 226 ? 16.344 -18.562 -25.438 1 90.69 226 ALA B O 1
ATOM 5609 N N . LEU B 1 227 ? 17.516 -17.578 -23.859 1 91.5 227 LEU B N 1
ATOM 5610 C CA . LEU B 1 227 ? 18.812 -17.922 -24.438 1 91.5 227 LEU B CA 1
ATOM 5611 C C . LEU B 1 227 ? 19.266 -19.297 -23.953 1 91.5 227 LEU B C 1
ATOM 5613 O O . LEU B 1 227 ? 20.203 -19.875 -24.516 1 91.5 227 LEU B O 1
ATOM 5617 N N . THR B 1 228 ? 18.641 -19.812 -22.984 1 90.94 228 THR B N 1
ATOM 5618 C CA . THR B 1 228 ? 19.141 -21.016 -22.312 1 90.94 228 THR B CA 1
ATOM 5619 C C . THR B 1 228 ? 19.219 -22.188 -23.281 1 90.94 228 THR B C 1
ATOM 5621 O O . THR B 1 228 ? 20.125 -23.016 -23.188 1 90.94 228 THR B O 1
ATOM 5624 N N . PRO B 1 229 ? 18.328 -22.375 -24.328 1 87.19 229 PRO B N 1
ATOM 5625 C CA . PRO B 1 229 ? 18.438 -23.5 -25.25 1 87.19 229 PRO B CA 1
ATOM 5626 C C . PRO B 1 229 ? 19.688 -23.422 -26.125 1 87.19 229 PRO B C 1
ATOM 5628 O O . PRO B 1 229 ? 20.172 -24.453 -26.594 1 87.19 229 PRO B O 1
ATOM 5631 N N . LEU B 1 230 ? 20.188 -22.297 -26.328 1 88.19 230 LEU B N 1
ATOM 5632 C CA . LEU B 1 230 ? 21.391 -22.109 -27.141 1 88.19 230 LEU B CA 1
ATOM 5633 C C . LEU B 1 230 ? 22.641 -22.531 -26.375 1 88.19 230 LEU B C 1
ATOM 5635 O O . LEU B 1 230 ? 23.672 -22.844 -26.984 1 88.19 230 LEU B O 1
ATOM 5639 N N . PHE B 1 231 ? 22.547 -22.547 -25 1 90.56 231 PHE B N 1
ATOM 5640 C CA . PHE B 1 231 ? 23.656 -22.938 -24.156 1 90.56 231 PHE B CA 1
ATOM 5641 C C . PHE B 1 231 ? 23.219 -23.969 -23.109 1 90.56 231 PHE B C 1
ATOM 5643 O O . PHE B 1 231 ? 23.25 -23.688 -21.906 1 90.56 231 PHE B O 1
ATOM 5650 N N . PRO B 1 232 ? 22.969 -25.203 -23.594 1 83.94 232 PRO B N 1
ATOM 5651 C CA . PRO B 1 232 ? 22.422 -26.188 -22.656 1 83.94 232 PRO B CA 1
ATOM 5652 C C . PRO B 1 232 ? 23.375 -26.516 -21.516 1 83.94 232 PRO B C 1
ATOM 5654 O O . PRO B 1 232 ? 22.922 -26.844 -20.406 1 83.94 232 PRO B O 1
ATOM 5657 N N . HIS B 1 233 ? 24.656 -26.391 -21.703 1 86.62 233 HIS B N 1
ATOM 5658 C CA . HIS B 1 233 ? 25.641 -26.703 -20.656 1 86.62 233 HIS B CA 1
ATOM 5659 C C . HIS B 1 233 ? 25.656 -25.625 -19.578 1 86.62 233 HIS B C 1
ATOM 5661 O O . HIS B 1 233 ? 26.125 -25.859 -18.469 1 86.62 233 HIS B O 1
ATOM 5667 N N . LEU B 1 234 ? 25.109 -24.469 -19.891 1 91.62 234 LEU B N 1
ATOM 5668 C CA . LEU B 1 234 ? 25.078 -23.359 -18.938 1 91.62 234 LEU B CA 1
ATOM 5669 C C . LEU B 1 234 ? 23.641 -23.109 -18.469 1 91.62 234 LEU B C 1
ATOM 5671 O O . LEU B 1 234 ? 23.328 -22 -18.016 1 91.62 234 LEU B O 1
ATOM 5675 N N . PHE B 1 235 ? 22.844 -24.062 -18.547 1 89.75 235 PHE B N 1
ATOM 5676 C CA . PHE B 1 235 ? 21.438 -23.891 -18.203 1 89.75 235 PHE B CA 1
ATOM 5677 C C . PHE B 1 235 ? 21.281 -23.391 -16.766 1 89.75 235 PHE B C 1
ATOM 5679 O O . PHE B 1 235 ? 20.656 -22.359 -16.531 1 89.75 235 PHE B O 1
ATOM 5686 N N . LEU B 1 236 ? 21.906 -24.078 -15.812 1 89.44 236 LEU B N 1
ATOM 5687 C CA . LEU B 1 236 ? 21.688 -23.766 -14.406 1 89.44 236 LEU B CA 1
ATOM 5688 C C . LEU B 1 236 ? 22.172 -22.375 -14.062 1 89.44 236 LEU B C 1
ATOM 5690 O O . LEU B 1 236 ? 21.422 -21.562 -13.5 1 89.44 236 LEU B O 1
ATOM 5694 N N . PRO B 1 237 ? 23.359 -22 -14.406 1 92.38 237 PRO B N 1
ATOM 5695 C CA . PRO B 1 237 ? 23.812 -20.641 -14.086 1 92.38 237 PRO B CA 1
ATOM 5696 C C . PRO B 1 237 ? 22.969 -19.562 -14.781 1 92.38 237 PRO B C 1
ATOM 5698 O O . PRO B 1 237 ? 22.656 -18.531 -14.18 1 92.38 237 PRO B O 1
ATOM 5701 N N . LEU B 1 238 ? 22.594 -19.766 -16 1 93.38 238 LEU B N 1
ATOM 5702 C CA . LEU B 1 238 ? 21.812 -18.781 -16.734 1 93.38 238 LEU B CA 1
ATOM 5703 C C . LEU B 1 238 ? 20.406 -18.672 -16.156 1 93.38 238 LEU B C 1
ATOM 5705 O O . LEU B 1 238 ? 19.906 -17.578 -15.898 1 93.38 238 LEU B O 1
ATOM 5709 N N . ALA B 1 239 ? 19.828 -19.828 -15.953 1 92.06 239 ALA B N 1
ATOM 5710 C CA . ALA B 1 239 ? 18.484 -19.859 -15.406 1 92.06 239 ALA B CA 1
ATOM 5711 C C . ALA B 1 239 ? 18.453 -19.297 -13.984 1 92.06 239 ALA B C 1
ATOM 5713 O O . ALA B 1 239 ? 17.484 -18.625 -13.594 1 92.06 239 ALA B O 1
ATOM 5714 N N . SER B 1 240 ? 19.469 -19.578 -13.273 1 92.94 240 SER B N 1
ATOM 5715 C CA . SER B 1 240 ? 19.531 -19.078 -11.898 1 92.94 240 SER B CA 1
ATOM 5716 C C . SER B 1 240 ? 19.734 -17.578 -11.852 1 92.94 240 SER B C 1
ATOM 5718 O O . SER B 1 240 ? 19.094 -16.891 -11.055 1 92.94 240 SER B O 1
ATOM 5720 N N . LEU B 1 241 ? 20.578 -17.109 -12.617 1 94.62 241 LEU B N 1
ATOM 5721 C CA . LEU B 1 241 ? 20.781 -15.672 -12.695 1 94.62 241 LEU B CA 1
ATOM 5722 C C . LEU B 1 241 ? 19.516 -14.961 -13.141 1 94.62 241 LEU B C 1
ATOM 5724 O O . LEU B 1 241 ? 19.156 -13.914 -12.602 1 94.62 241 LEU B O 1
ATOM 5728 N N . ALA B 1 242 ? 18.859 -15.5 -14.109 1 95.5 242 ALA B N 1
ATOM 5729 C CA . ALA B 1 242 ? 17.594 -14.945 -14.594 1 95.5 242 ALA B CA 1
ATOM 5730 C C . ALA B 1 242 ? 16.547 -14.914 -13.477 1 95.5 242 ALA B C 1
ATOM 5732 O O . ALA B 1 242 ? 15.867 -13.906 -13.281 1 95.5 242 ALA B O 1
ATOM 5733 N N . ASN B 1 243 ? 16.547 -15.961 -12.781 1 92.94 243 ASN B N 1
ATOM 5734 C CA . ASN B 1 243 ? 15.523 -16.047 -11.734 1 92.94 243 ASN B CA 1
ATOM 5735 C C . ASN B 1 243 ? 15.852 -15.141 -10.555 1 92.94 243 ASN B C 1
ATOM 5737 O O . ASN B 1 243 ? 14.945 -14.625 -9.898 1 92.94 243 ASN B O 1
ATOM 5741 N N . MET B 1 244 ? 17.047 -14.992 -10.281 1 93.81 244 MET B N 1
ATOM 5742 C CA . MET B 1 244 ? 17.453 -14.023 -9.273 1 93.81 244 MET B CA 1
ATOM 5743 C C . MET B 1 244 ? 17.031 -12.617 -9.672 1 93.81 244 MET B C 1
ATOM 5745 O O . MET B 1 244 ? 16.516 -11.852 -8.852 1 93.81 244 MET B O 1
ATOM 5749 N N . ALA B 1 245 ? 17.297 -12.32 -10.867 1 95.62 245 ALA B N 1
ATOM 5750 C CA . ALA B 1 245 ? 16.906 -11.016 -11.391 1 95.62 245 ALA B CA 1
ATOM 5751 C C . ALA B 1 245 ? 15.383 -10.852 -11.375 1 95.62 245 ALA B C 1
ATOM 5753 O O . ALA B 1 245 ? 14.867 -9.773 -11.07 1 95.62 245 ALA B O 1
ATOM 5754 N N . LYS B 1 246 ? 14.672 -11.867 -11.688 1 95.12 246 LYS B N 1
ATOM 5755 C CA . LYS B 1 246 ? 13.211 -11.836 -11.586 1 95.12 246 LYS B CA 1
ATOM 5756 C C . LYS B 1 246 ? 12.766 -11.57 -10.156 1 95.12 246 LYS B C 1
ATOM 5758 O O . LYS B 1 246 ? 11.773 -10.867 -9.93 1 95.12 246 LYS B O 1
ATOM 5763 N N . GLY B 1 247 ? 13.492 -12.195 -9.273 1 93.25 247 GLY B N 1
ATOM 5764 C CA . GLY B 1 247 ? 13.219 -11.93 -7.871 1 93.25 247 GLY B CA 1
ATOM 5765 C C . GLY B 1 247 ? 13.414 -10.477 -7.488 1 93.25 247 GLY B C 1
ATOM 5766 O O . GLY B 1 247 ? 12.578 -9.891 -6.805 1 93.25 247 GLY B O 1
ATOM 5767 N N . ALA B 1 248 ? 14.461 -9.922 -7.957 1 93.5 248 ALA B N 1
ATOM 5768 C CA . ALA B 1 248 ? 14.734 -8.508 -7.723 1 93.5 248 ALA B CA 1
ATOM 5769 C C . ALA B 1 248 ? 13.641 -7.637 -8.336 1 93.5 248 ALA B C 1
ATOM 5771 O O . ALA B 1 248 ? 13.195 -6.664 -7.723 1 93.5 248 ALA B O 1
ATOM 5772 N N . SER B 1 249 ? 13.234 -8.016 -9.516 1 95.31 249 SER B N 1
ATOM 5773 C CA . SER B 1 249 ? 12.164 -7.285 -10.188 1 95.31 249 SER B CA 1
ATOM 5774 C C . SER B 1 249 ? 10.859 -7.367 -9.406 1 95.31 249 SER B C 1
ATOM 5776 O O . SER B 1 249 ? 10.156 -6.363 -9.258 1 95.31 249 SER B O 1
ATOM 5778 N N . THR B 1 250 ? 10.602 -8.461 -8.875 1 93.19 250 THR B N 1
ATOM 5779 C CA . THR B 1 250 ? 9.352 -8.695 -8.156 1 93.19 250 THR B CA 1
ATOM 5780 C C . THR B 1 250 ? 9.289 -7.855 -6.887 1 93.19 250 THR B C 1
ATOM 5782 O O . THR B 1 250 ? 8.266 -7.227 -6.602 1 93.19 250 THR B O 1
ATOM 5785 N N . VAL B 1 251 ? 10.32 -7.836 -6.203 1 92.62 251 VAL B N 1
ATOM 5786 C CA . VAL B 1 251 ? 10.32 -7.082 -4.953 1 92.62 251 VAL B CA 1
ATOM 5787 C C . VAL B 1 251 ? 10.289 -5.586 -5.254 1 92.62 251 VAL B C 1
ATOM 5789 O O . VAL B 1 251 ? 9.633 -4.816 -4.543 1 92.62 251 VAL B O 1
ATOM 5792 N N . ALA B 1 252 ? 11.047 -5.191 -6.211 1 94.44 252 ALA B N 1
ATOM 5793 C CA . ALA B 1 252 ? 11.008 -3.781 -6.594 1 94.44 252 ALA B CA 1
ATOM 5794 C C . ALA B 1 252 ? 9.602 -3.359 -7.008 1 94.44 252 ALA B C 1
ATOM 5796 O O . ALA B 1 252 ? 9.125 -2.297 -6.609 1 94.44 252 ALA B O 1
ATOM 5797 N N . ALA B 1 253 ? 8.969 -4.188 -7.762 1 95.31 253 ALA B N 1
ATOM 5798 C CA . ALA B 1 253 ? 7.605 -3.904 -8.195 1 95.31 253 ALA B CA 1
ATOM 5799 C C . ALA B 1 253 ? 6.645 -3.865 -7.012 1 95.31 253 ALA B C 1
ATOM 5801 O O . ALA B 1 253 ? 5.801 -2.971 -6.922 1 95.31 253 ALA B O 1
ATOM 5802 N N . ALA B 1 254 ? 6.828 -4.746 -6.152 1 93.5 254 ALA B N 1
ATOM 5803 C CA . ALA B 1 254 ? 5.953 -4.816 -4.988 1 93.5 254 ALA B CA 1
ATOM 5804 C C . ALA B 1 254 ? 6.16 -3.617 -4.066 1 93.5 254 ALA B C 1
ATOM 5806 O O . ALA B 1 254 ? 5.199 -3.049 -3.549 1 93.5 254 ALA B O 1
ATOM 5807 N N . SER B 1 255 ? 7.375 -3.223 -3.9 1 94.25 255 SER B N 1
ATOM 5808 C CA . SER B 1 255 ? 7.723 -2.156 -2.965 1 94.25 255 SER B CA 1
ATOM 5809 C C . SER B 1 255 ? 7.289 -0.793 -3.496 1 94.25 255 SER B C 1
ATOM 5811 O O . SER B 1 255 ? 7.059 0.135 -2.721 1 94.25 255 SER B O 1
ATOM 5813 N N . THR B 1 256 ? 7.203 -0.676 -4.785 1 95.88 256 THR B N 1
ATOM 5814 C CA . THR B 1 256 ? 6.844 0.617 -5.355 1 95.88 256 THR B CA 1
ATOM 5815 C C . THR B 1 256 ? 5.336 0.705 -5.586 1 95.88 256 THR B C 1
ATOM 5817 O O . THR B 1 256 ? 4.77 1.799 -5.598 1 95.88 256 THR B O 1
ATOM 5820 N N . ARG B 1 257 ? 4.68 -0.401 -5.691 1 95.5 257 ARG B N 1
ATOM 5821 C CA . ARG B 1 257 ? 3.252 -0.431 -5.988 1 95.5 257 ARG B CA 1
ATOM 5822 C C . ARG B 1 257 ? 2.445 0.219 -4.867 1 95.5 257 ARG B C 1
ATOM 5824 O O . ARG B 1 257 ? 1.471 0.926 -5.129 1 95.5 257 ARG B O 1
ATOM 5831 N N . GLY B 1 258 ? 2.814 -0.053 -3.686 1 92.69 258 GLY B N 1
ATOM 5832 C CA . GLY B 1 258 ? 2.096 0.519 -2.559 1 92.69 258 GLY B CA 1
ATOM 5833 C C . GLY B 1 258 ? 2.051 2.035 -2.588 1 92.69 258 GLY B C 1
ATOM 5834 O O . GLY B 1 258 ? 0.993 2.633 -2.379 1 92.69 258 GLY B O 1
ATOM 5835 N N . ALA B 1 259 ? 3.193 2.588 -2.836 1 93.19 259 ALA B N 1
ATOM 5836 C CA . ALA B 1 259 ? 3.277 4.043 -2.881 1 93.19 259 ALA B CA 1
ATOM 5837 C C . ALA B 1 259 ? 2.473 4.605 -4.051 1 93.19 259 ALA B C 1
ATOM 5839 O O . ALA B 1 259 ? 1.83 5.648 -3.93 1 93.19 259 ALA B O 1
ATOM 5840 N N . ILE B 1 260 ? 2.494 3.945 -5.129 1 97.12 260 ILE B N 1
ATOM 5841 C CA . ILE B 1 260 ? 1.76 4.387 -6.309 1 97.12 260 ILE B CA 1
ATOM 5842 C C . ILE B 1 260 ? 0.259 4.316 -6.039 1 97.12 260 ILE B C 1
ATOM 5844 O O . ILE B 1 260 ? -0.466 5.285 -6.27 1 97.12 260 ILE B O 1
ATOM 5848 N N . TYR B 1 261 ? -0.199 3.225 -5.484 1 96.62 261 TYR B N 1
ATOM 5849 C CA . TYR B 1 261 ? -1.621 3.064 -5.203 1 96.62 261 TYR B CA 1
ATOM 5850 C C . TYR B 1 261 ? -2.084 4.062 -4.148 1 96.62 261 TYR B C 1
ATOM 5852 O O . TYR B 1 261 ? -3.195 4.59 -4.23 1 96.62 261 TYR B O 1
ATOM 5860 N N . ARG B 1 262 ? -1.223 4.262 -3.258 1 94.06 262 ARG B N 1
ATOM 5861 C CA . ARG B 1 262 ? -1.543 5.234 -2.219 1 94.06 262 ARG B CA 1
ATOM 5862 C C . ARG B 1 262 ? -1.728 6.629 -2.812 1 94.06 262 ARG B C 1
ATOM 5864 O O . ARG B 1 262 ? -2.545 7.414 -2.328 1 94.06 262 ARG B O 1
ATOM 5871 N N . SER B 1 263 ? -1 6.965 -3.834 1 94.75 263 SER B N 1
ATOM 5872 C CA . SER B 1 263 ? -1.097 8.289 -4.449 1 94.75 263 SER B CA 1
ATOM 5873 C C . SER B 1 263 ? -2.461 8.492 -5.098 1 94.75 263 SER B C 1
ATOM 5875 O O . SER B 1 263 ? -2.871 9.633 -5.336 1 94.75 263 SER B O 1
ATOM 5877 N N . PHE B 1 264 ? -3.207 7.414 -5.352 1 96.31 264 PHE B N 1
ATOM 5878 C CA . PHE B 1 264 ? -4.52 7.512 -5.977 1 96.31 264 PHE B CA 1
ATOM 5879 C C . PHE B 1 264 ? -5.605 7.734 -4.926 1 96.31 264 PHE B C 1
ATOM 5881 O O . PHE B 1 264 ? -6.715 8.148 -5.258 1 96.31 264 PHE B O 1
ATOM 5888 N N . MET B 1 265 ? -5.301 7.441 -3.715 1 93.19 265 MET B N 1
ATOM 5889 C CA . MET B 1 265 ? -6.305 7.422 -2.656 1 93.19 265 MET B CA 1
ATOM 5890 C C . MET B 1 265 ? -6.91 8.805 -2.453 1 93.19 265 MET B C 1
ATOM 5892 O O . MET B 1 265 ? -6.188 9.805 -2.42 1 93.19 265 MET B O 1
ATOM 5896 N N . ARG B 1 266 ? -8.203 8.883 -2.359 1 91.44 266 ARG B N 1
ATOM 5897 C CA . ARG B 1 266 ? -8.922 10.07 -1.918 1 91.44 266 ARG B CA 1
ATOM 5898 C C . ARG B 1 266 ? -9.742 9.789 -0.665 1 91.44 266 ARG B C 1
ATOM 5900 O O . ARG B 1 266 ? -10.305 10.703 -0.063 1 91.44 266 ARG B O 1
ATOM 5907 N N . ARG B 1 267 ? -9.789 8.531 -0.388 1 90.31 267 ARG B N 1
ATOM 5908 C CA . ARG B 1 267 ? -10.422 7.988 0.812 1 90.31 267 ARG B CA 1
ATOM 5909 C C . ARG B 1 267 ? -9.602 6.836 1.387 1 90.31 267 ARG B C 1
ATOM 5911 O O . ARG B 1 267 ? -8.453 6.625 0.99 1 90.31 267 ARG B O 1
ATOM 5918 N N . GLU B 1 268 ? -10.141 6.188 2.381 1 90.69 268 GLU B N 1
ATOM 5919 C CA . GLU B 1 268 ? -9.484 4.996 2.914 1 90.69 268 GLU B CA 1
ATOM 5920 C C . GLU B 1 268 ? -9.836 3.758 2.096 1 90.69 268 GLU B C 1
ATOM 5922 O O . GLU B 1 268 ? -10.562 2.877 2.572 1 90.69 268 GLU B O 1
ATOM 5927 N N . ASN B 1 269 ? -9.289 3.756 0.87 1 93.62 269 ASN B N 1
ATOM 5928 C CA . ASN B 1 269 ? -9.727 2.697 -0.036 1 93.62 269 ASN B CA 1
ATOM 5929 C C . ASN B 1 269 ? -8.539 2.035 -0.73 1 93.62 269 ASN B C 1
ATOM 5931 O O . ASN B 1 269 ? -8.617 1.688 -1.91 1 93.62 269 ASN B O 1
ATOM 5935 N N . LEU B 1 270 ? -7.406 1.943 -0.042 1 94.38 270 LEU B N 1
ATOM 5936 C CA . LEU B 1 270 ? -6.215 1.315 -0.607 1 94.38 270 LEU B CA 1
ATOM 5937 C C . LEU B 1 270 ? -6.492 -0.139 -0.975 1 94.38 270 LEU B C 1
ATOM 5939 O O . LEU B 1 270 ? -6.016 -0.624 -2.004 1 94.38 270 LEU B O 1
ATOM 5943 N N . GLY B 1 271 ? -7.258 -0.835 -0.181 1 94.44 271 GLY B N 1
ATOM 5944 C CA . GLY B 1 271 ? -7.602 -2.217 -0.478 1 94.44 271 GLY B CA 1
ATOM 5945 C C . GLY B 1 271 ? -8.43 -2.367 -1.743 1 94.44 271 GLY B C 1
ATOM 5946 O O . GLY B 1 271 ? -8.18 -3.264 -2.549 1 94.44 271 GLY B O 1
ATOM 5947 N N . ASP B 1 272 ? -9.383 -1.537 -1.886 1 93.5 272 ASP B N 1
ATOM 5948 C CA . ASP B 1 272 ? -10.219 -1.547 -3.082 1 93.5 272 ASP B CA 1
ATOM 5949 C C . ASP B 1 272 ? -9.391 -1.271 -4.336 1 93.5 272 ASP B C 1
ATOM 5951 O O . ASP B 1 272 ? -9.531 -1.966 -5.344 1 93.5 272 ASP B O 1
ATOM 5955 N N . ILE B 1 273 ? -8.547 -0.261 -4.227 1 95.69 273 ILE B N 1
ATOM 5956 C CA . ILE B 1 273 ? -7.684 0.089 -5.348 1 95.69 273 ILE B CA 1
ATOM 5957 C C . ILE B 1 273 ? -6.793 -1.101 -5.699 1 95.69 273 ILE B C 1
ATOM 5959 O O . ILE B 1 273 ? -6.648 -1.446 -6.875 1 95.69 273 ILE B O 1
ATOM 5963 N N . THR B 1 274 ? -6.234 -1.712 -4.727 1 94.88 274 THR B N 1
ATOM 5964 C CA . THR B 1 274 ? -5.355 -2.859 -4.934 1 94.88 274 THR B CA 1
ATOM 5965 C C . THR B 1 274 ? -6.109 -4 -5.613 1 94.88 274 THR B C 1
ATOM 5967 O O . THR B 1 274 ? -5.613 -4.594 -6.574 1 94.88 274 THR B O 1
ATOM 5970 N N . ALA B 1 275 ? -7.27 -4.285 -5.172 1 93.69 275 ALA B N 1
ATOM 5971 C CA . ALA B 1 275 ? -8.07 -5.371 -5.734 1 93.69 275 ALA B CA 1
ATOM 5972 C C . ALA B 1 275 ? -8.383 -5.117 -7.207 1 93.69 275 ALA B C 1
ATOM 5974 O O . ALA B 1 275 ? -8.281 -6.027 -8.031 1 93.69 275 ALA B O 1
ATOM 5975 N N . LYS B 1 276 ? -8.75 -3.924 -7.5 1 93.88 276 LYS B N 1
ATOM 5976 C CA . LYS B 1 276 ? -9.102 -3.594 -8.883 1 93.88 276 LYS B CA 1
ATOM 5977 C C . LYS B 1 276 ? -7.871 -3.641 -9.781 1 93.88 276 LYS B C 1
ATOM 5979 O O . LYS B 1 276 ? -7.949 -4.105 -10.922 1 93.88 276 LYS B O 1
ATOM 5984 N N . GLN B 1 277 ? -6.773 -3.141 -9.242 1 94.81 277 GLN B N 1
ATOM 5985 C CA . GLN B 1 277 ? -5.551 -3.184 -10.039 1 94.81 277 GLN B CA 1
ATOM 5986 C C . GLN B 1 277 ? -5.078 -4.617 -10.242 1 94.81 277 GLN B C 1
ATOM 5988 O O . GLN B 1 277 ? -4.496 -4.945 -11.281 1 94.81 277 GLN B O 1
ATOM 5993 N N . GLU B 1 278 ? -5.344 -5.48 -9.258 1 92.12 278 GLU B N 1
ATOM 5994 C CA . GLU B 1 278 ? -5.055 -6.898 -9.438 1 92.12 278 GLU B CA 1
ATOM 5995 C C . GLU B 1 278 ? -5.906 -7.496 -10.555 1 92.12 278 GLU B C 1
ATOM 5997 O O . GLU B 1 278 ? -5.426 -8.312 -11.344 1 92.12 278 GLU B O 1
ATOM 6002 N N . THR B 1 279 ? -7.113 -7.078 -10.578 1 92.06 279 THR B N 1
ATOM 6003 C CA . THR B 1 279 ? -8.016 -7.547 -11.617 1 92.06 279 THR B CA 1
ATOM 6004 C C . THR B 1 279 ? -7.52 -7.133 -13 1 92.06 279 THR B C 1
ATOM 6006 O O . THR B 1 279 ? -7.508 -7.941 -13.93 1 92.06 279 THR B O 1
ATOM 6009 N N . VAL B 1 280 ? -7.121 -5.922 -13.117 1 94.12 280 VAL B N 1
ATOM 6010 C CA . VAL B 1 280 ? -6.598 -5.402 -14.375 1 94.12 280 VAL B CA 1
ATOM 6011 C C . VAL B 1 280 ? -5.359 -6.199 -14.789 1 94.12 280 VAL B C 1
ATOM 6013 O O . VAL B 1 280 ? -5.227 -6.594 -15.953 1 94.12 280 VAL B O 1
ATOM 6016 N N . GLY B 1 281 ? -4.504 -6.457 -13.867 1 93.31 281 GLY B N 1
ATOM 6017 C CA . GLY B 1 281 ? -3.297 -7.219 -14.141 1 93.31 281 GLY B CA 1
ATOM 6018 C C . GLY B 1 281 ? -3.576 -8.641 -14.586 1 93.31 281 GLY B C 1
ATOM 6019 O O . GLY B 1 281 ? -2.994 -9.117 -15.562 1 93.31 281 GLY B O 1
ATOM 6020 N N . VAL B 1 282 ? -4.465 -9.258 -13.922 1 91.88 282 VAL B N 1
ATOM 6021 C CA . VAL B 1 282 ? -4.789 -10.656 -14.219 1 91.88 282 VAL B CA 1
ATOM 6022 C C . VAL B 1 282 ? -5.445 -10.75 -15.594 1 91.88 282 VAL B C 1
ATOM 6024 O O . VAL B 1 282 ? -5.105 -11.625 -16.391 1 91.88 282 VAL B O 1
ATOM 6027 N N . ALA B 1 283 ? -6.395 -9.891 -15.836 1 91.69 283 ALA B N 1
ATOM 6028 C CA . ALA B 1 283 ? -7.055 -9.883 -17.141 1 91.69 283 ALA B CA 1
ATOM 6029 C C . ALA B 1 283 ? -6.047 -9.656 -18.266 1 91.69 283 ALA B C 1
ATOM 6031 O O . ALA B 1 283 ? -6.066 -10.367 -19.281 1 91.69 283 ALA B O 1
ATOM 6032 N N . GLY B 1 284 ? -5.195 -8.68 -18.094 1 93.75 284 GLY B N 1
ATOM 6033 C CA . GLY B 1 284 ? -4.156 -8.438 -19.078 1 93.75 284 GLY B CA 1
ATOM 6034 C C . GLY B 1 284 ? -3.211 -9.609 -19.266 1 93.75 284 GLY B C 1
ATOM 6035 O O . GLY B 1 284 ? -2.908 -10 -20.391 1 93.75 284 GLY B O 1
ATOM 6036 N N . ASP B 1 285 ? -2.811 -10.117 -18.172 1 92.69 285 ASP B N 1
ATOM 6037 C CA . ASP B 1 285 ? -1.863 -11.227 -18.188 1 92.69 285 ASP B CA 1
ATOM 6038 C C . ASP B 1 285 ? -2.457 -12.453 -18.891 1 92.69 285 ASP B C 1
ATOM 6040 O O . ASP B 1 285 ? -1.772 -13.125 -19.656 1 92.69 285 ASP B O 1
ATOM 6044 N N . LEU B 1 286 ? -3.717 -12.773 -18.609 1 90.44 286 LEU B N 1
ATOM 6045 C CA . LEU B 1 286 ? -4.387 -13.922 -19.219 1 90.44 286 LEU B CA 1
ATOM 6046 C C . LEU B 1 286 ? -4.5 -13.742 -20.734 1 90.44 286 LEU B C 1
ATOM 6048 O O . LEU B 1 286 ? -4.207 -14.664 -21.5 1 90.44 286 LEU B O 1
ATOM 6052 N N . LEU B 1 287 ? -4.926 -12.609 -21.125 1 93.81 287 LEU B N 1
ATOM 6053 C CA . LEU B 1 287 ? -5.027 -12.328 -22.547 1 93.81 287 LEU B CA 1
ATOM 6054 C C . LEU B 1 287 ? -3.652 -12.359 -23.203 1 93.81 287 LEU B C 1
ATOM 6056 O O . LEU B 1 287 ? -3.504 -12.891 -24.312 1 93.81 287 LEU B O 1
ATOM 6060 N N . GLY B 1 288 ? -2.678 -11.781 -22.547 1 95 288 GLY B N 1
ATOM 6061 C CA . GLY B 1 288 ? -1.317 -11.805 -23.062 1 95 288 GLY B CA 1
ATOM 6062 C C . GLY B 1 288 ? -0.758 -13.211 -23.188 1 95 288 GLY B C 1
ATOM 6063 O O . GLY B 1 288 ? -0.107 -13.531 -24.188 1 95 288 GLY B O 1
ATOM 6064 N N . THR B 1 289 ? -1.021 -13.953 -22.219 1 91.69 289 THR B N 1
ATOM 6065 C CA . THR B 1 289 ? -0.567 -15.336 -22.266 1 91.69 289 THR B CA 1
ATOM 6066 C C . THR B 1 289 ? -1.213 -16.078 -23.422 1 91.69 289 THR B C 1
ATOM 6068 O O . THR B 1 289 ? -0.54 -16.828 -24.141 1 91.69 289 THR B O 1
ATOM 6071 N N . ALA B 1 290 ? -2.514 -15.883 -23.594 1 92.19 290 ALA B N 1
ATOM 6072 C CA . ALA B 1 290 ? -3.213 -16.516 -24.719 1 92.19 290 ALA B CA 1
ATOM 6073 C C . ALA B 1 290 ? -2.594 -16.125 -26.047 1 92.19 290 ALA B C 1
ATOM 6075 O O . ALA B 1 290 ? -2.311 -16.984 -26.891 1 92.19 290 ALA B O 1
ATOM 6076 N N . VAL B 1 291 ? -2.332 -14.914 -26.203 1 95.88 291 VAL B N 1
ATOM 6077 C CA . VAL B 1 291 ? -1.733 -14.422 -27.438 1 95.88 291 VAL B CA 1
ATOM 6078 C C . VAL B 1 291 ? -0.297 -14.93 -27.547 1 95.88 291 VAL B C 1
ATOM 6080 O O . VAL B 1 291 ? 0.162 -15.273 -28.641 1 95.88 291 VAL B O 1
ATOM 6083 N N . GLY B 1 292 ? 0.382 -14.945 -26.438 1 94.25 292 GLY B N 1
ATOM 6084 C CA . GLY B 1 292 ? 1.737 -15.469 -26.422 1 94.25 292 GLY B CA 1
ATOM 6085 C C . GLY B 1 292 ? 1.82 -16.906 -26.891 1 94.25 292 GLY B C 1
ATOM 6086 O O . GLY B 1 292 ? 2.721 -17.281 -27.656 1 94.25 292 GLY B O 1
ATOM 6087 N N . VAL B 1 293 ? 0.874 -17.688 -26.5 1 91.25 293 VAL B N 1
ATOM 6088 C CA . VAL B 1 293 ? 0.841 -19.094 -26.906 1 91.25 293 VAL B CA 1
ATOM 6089 C C . VAL B 1 293 ? 0.597 -19.188 -28.422 1 91.25 293 VAL B C 1
ATOM 6091 O O . VAL B 1 293 ? 1.268 -19.953 -29.109 1 91.25 293 VAL B O 1
ATOM 6094 N N . ILE B 1 294 ? -0.309 -18.438 -28.891 1 93.81 294 ILE B N 1
ATOM 6095 C CA . ILE B 1 294 ? -0.623 -18.438 -30.312 1 93.81 294 ILE B CA 1
ATOM 6096 C C . ILE B 1 294 ? 0.61 -18.016 -31.109 1 93.81 294 ILE B C 1
ATOM 6098 O O . ILE B 1 294 ? 0.964 -18.656 -32.094 1 93.81 294 ILE B O 1
ATOM 6102 N N . LEU B 1 295 ? 1.289 -17.016 -30.656 1 93.69 295 LEU B N 1
ATOM 6103 C CA . LEU B 1 295 ? 2.473 -16.516 -31.344 1 93.69 295 LEU B CA 1
ATOM 6104 C C . LEU B 1 295 ? 3.607 -17.531 -31.281 1 93.69 295 LEU B C 1
ATOM 6106 O O . LEU B 1 295 ? 4.355 -17.672 -32.25 1 93.69 295 LEU B O 1
ATOM 6110 N N . SER B 1 296 ? 3.754 -18.109 -30.156 1 90.81 296 SER B N 1
ATOM 6111 C CA . SER B 1 296 ? 4.801 -19.109 -30 1 90.81 296 SER B CA 1
ATOM 6112 C C . SER B 1 296 ? 4.578 -20.297 -30.938 1 90.81 296 SER B C 1
ATOM 6114 O O . SER B 1 296 ? 5.527 -20.797 -31.547 1 90.81 296 SER B O 1
ATOM 6116 N N . ARG B 1 297 ? 3.357 -20.719 -31.125 1 91 297 ARG B N 1
ATOM 6117 C CA . ARG B 1 297 ? 3.025 -21.797 -32.031 1 91 297 ARG B CA 1
ATOM 6118 C C . ARG B 1 297 ? 3.244 -21.391 -33.5 1 91 297 ARG B C 1
ATOM 6120 O O . ARG B 1 297 ? 3.771 -22.156 -34.281 1 91 297 ARG B O 1
ATOM 6127 N N . ALA B 1 298 ? 2.859 -20.25 -33.719 1 93.06 298 ALA B N 1
ATOM 6128 C CA . ALA B 1 298 ? 2.98 -19.734 -35.062 1 93.06 298 ALA B CA 1
ATOM 6129 C C . ALA B 1 298 ? 4.445 -19.562 -35.469 1 93.06 298 ALA B C 1
ATOM 6131 O O . ALA B 1 298 ? 4.793 -19.672 -36.656 1 93.06 298 ALA B O 1
ATOM 6132 N N . SER B 1 299 ? 5.277 -19.328 -34.5 1 92 299 SER B N 1
ATOM 6133 C CA . 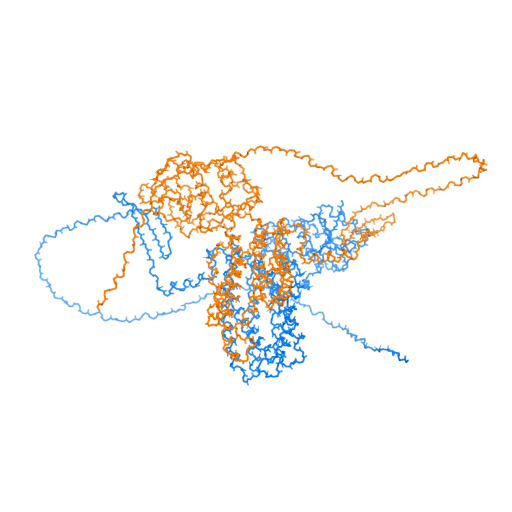SER B 1 299 ? 6.68 -19.062 -34.812 1 92 299 SER B CA 1
ATOM 6134 C C . SER B 1 299 ? 7.535 -20.297 -34.562 1 92 299 SER B C 1
ATOM 6136 O O . SER B 1 299 ? 8.766 -20.234 -34.625 1 92 299 SER B O 1
ATOM 6138 N N . SER B 1 300 ? 6.926 -21.391 -34.219 1 86.94 300 SER B N 1
ATOM 6139 C CA . SER B 1 300 ? 7.652 -22.594 -33.844 1 86.94 300 SER B CA 1
ATOM 6140 C C . SER B 1 300 ? 8.539 -23.094 -34.969 1 86.94 300 SER B C 1
ATOM 6142 O O . SER B 1 300 ? 9.555 -23.766 -34.719 1 86.94 300 SER B O 1
ATOM 6144 N N . HIS B 1 301 ? 8.289 -22.812 -36.25 1 89.19 301 HIS B N 1
ATOM 6145 C CA . HIS B 1 301 ? 9.008 -23.328 -37.406 1 89.19 301 HIS B CA 1
ATOM 6146 C C . HIS B 1 301 ? 10.227 -22.469 -37.719 1 89.19 301 HIS B C 1
ATOM 6148 O O . HIS B 1 301 ? 11.07 -22.859 -38.531 1 89.19 301 HIS B O 1
ATOM 6154 N N . SER B 1 302 ? 10.305 -21.281 -37.125 1 92.31 302 SER B N 1
ATOM 6155 C CA . SER B 1 302 ? 11.398 -20.359 -37.438 1 92.31 302 SER B CA 1
ATOM 6156 C C . SER B 1 302 ? 11.93 -19.703 -36.156 1 92.31 302 SER B C 1
ATOM 6158 O O . SER B 1 302 ? 11.219 -18.938 -35.5 1 92.31 302 SER B O 1
ATOM 6160 N N . HIS B 1 303 ? 13.18 -19.906 -35.938 1 88.69 303 HIS B N 1
ATOM 6161 C CA . HIS B 1 303 ? 13.836 -19.297 -34.781 1 88.69 303 HIS B CA 1
ATOM 6162 C C . HIS B 1 303 ? 13.859 -17.781 -34.906 1 88.69 303 HIS B C 1
ATOM 6164 O O . HIS B 1 303 ? 13.68 -17.062 -33.938 1 88.69 303 HIS B O 1
ATOM 6170 N N . ARG B 1 304 ? 14.094 -17.312 -36.094 1 92.88 304 ARG B N 1
ATOM 6171 C CA . ARG B 1 304 ? 14.133 -15.883 -36.344 1 92.88 304 ARG B CA 1
ATOM 6172 C C . ARG B 1 304 ? 12.797 -15.227 -36 1 92.88 304 ARG B C 1
ATOM 6174 O O . ARG B 1 304 ? 12.758 -14.164 -35.375 1 92.88 304 ARG B O 1
ATOM 6181 N N . LEU B 1 305 ? 11.719 -15.906 -36.375 1 93.69 305 LEU B N 1
ATOM 6182 C CA . LEU B 1 305 ? 10.391 -15.367 -36.094 1 93.69 305 LEU B CA 1
ATOM 6183 C C . LEU B 1 305 ? 10.102 -15.359 -34.594 1 93.69 305 LEU B C 1
ATOM 6185 O O . LEU B 1 305 ? 9.469 -14.438 -34.094 1 93.69 305 LEU B O 1
ATOM 6189 N N . SER B 1 306 ? 10.562 -16.391 -33.969 1 92.69 306 SER B N 1
ATOM 6190 C CA . SER B 1 306 ? 10.367 -16.469 -32.531 1 92.69 306 SER B CA 1
ATOM 6191 C C . SER B 1 306 ? 11.102 -15.336 -31.812 1 92.69 306 SER B C 1
ATOM 6193 O O . SER B 1 306 ? 10.57 -14.734 -30.875 1 92.69 306 SER B O 1
ATOM 6195 N N . VAL B 1 307 ? 12.297 -15.055 -32.25 1 94.12 307 VAL B N 1
ATOM 6196 C CA . VAL B 1 307 ? 13.094 -13.992 -31.641 1 94.12 307 VAL B CA 1
ATOM 6197 C C . VAL B 1 307 ? 12.445 -12.633 -31.922 1 94.12 307 VAL B C 1
ATOM 6199 O O . VAL B 1 307 ? 12.375 -11.781 -31.031 1 94.12 307 VAL B O 1
ATOM 6202 N N . ILE B 1 308 ? 11.961 -12.477 -33.094 1 96.19 308 ILE B N 1
ATOM 6203 C CA . ILE B 1 308 ? 11.297 -11.227 -33.469 1 96.19 308 ILE B CA 1
ATOM 6204 C C . ILE B 1 308 ? 10.047 -11.039 -32.594 1 96.19 308 ILE B C 1
ATOM 6206 O O . ILE B 1 308 ? 9.781 -9.938 -32.125 1 96.19 308 ILE B O 1
ATOM 6210 N N . ALA B 1 309 ? 9.281 -12.094 -32.438 1 96.12 309 ALA B N 1
ATOM 6211 C CA . ALA B 1 309 ? 8.078 -12.023 -31.625 1 96.12 309 ALA B CA 1
ATOM 6212 C C . ALA B 1 309 ? 8.422 -11.688 -30.172 1 96.12 309 ALA B C 1
ATOM 6214 O O . ALA B 1 309 ? 7.754 -10.867 -29.547 1 96.12 309 ALA B O 1
ATOM 6215 N N . PHE B 1 310 ? 9.438 -12.273 -29.672 1 96.44 310 PHE B N 1
ATOM 6216 C CA . PHE B 1 310 ? 9.875 -12.016 -28.312 1 96.44 310 PHE B CA 1
ATOM 6217 C C . PHE B 1 310 ? 10.289 -10.555 -28.141 1 96.44 310 PHE B C 1
ATOM 6219 O O . PHE B 1 310 ? 9.883 -9.898 -27.188 1 96.44 310 PHE B O 1
ATOM 6226 N N . ILE B 1 311 ? 11.109 -10.086 -29.031 1 97.56 311 ILE B N 1
ATOM 6227 C CA . ILE B 1 311 ? 11.609 -8.719 -28.953 1 97.56 311 ILE B CA 1
ATOM 6228 C C . ILE B 1 311 ? 10.438 -7.742 -29.078 1 97.56 311 ILE B C 1
ATOM 6230 O O . ILE B 1 311 ? 10.391 -6.73 -28.375 1 97.56 311 ILE B O 1
ATOM 6234 N N . GLY B 1 312 ? 9.523 -8.039 -29.984 1 98.12 312 GLY B N 1
ATOM 6235 C CA . GLY B 1 312 ? 8.336 -7.211 -30.125 1 98.12 312 GLY B CA 1
ATOM 6236 C C . GLY B 1 312 ? 7.508 -7.145 -28.859 1 98.12 312 GLY B C 1
ATOM 6237 O O . GLY B 1 312 ? 7.094 -6.062 -28.438 1 98.12 312 GLY B O 1
ATOM 6238 N N . ALA B 1 313 ? 7.258 -8.297 -28.266 1 98.06 313 ALA B N 1
ATOM 6239 C CA . ALA B 1 313 ? 6.508 -8.352 -27 1 98.06 313 ALA B CA 1
ATOM 6240 C C . ALA B 1 313 ? 7.25 -7.617 -25.891 1 98.06 313 ALA B C 1
ATOM 6242 O O . ALA B 1 313 ? 6.637 -6.895 -25.094 1 98.06 313 ALA B O 1
ATOM 6243 N N . SER B 1 314 ? 8.562 -7.758 -25.859 1 98.31 314 SER B N 1
ATOM 6244 C CA . SER B 1 314 ? 9.383 -7.109 -24.844 1 98.31 314 SER B CA 1
ATOM 6245 C C . SER B 1 314 ? 9.344 -5.59 -24.984 1 98.31 314 SER B C 1
ATOM 6247 O O . SER B 1 314 ? 9.234 -4.871 -24 1 98.31 314 SER B O 1
ATOM 6249 N N . LEU B 1 315 ? 9.461 -5.156 -26.188 1 98.44 315 LEU B N 1
ATOM 6250 C CA . LEU B 1 315 ? 9.391 -3.723 -26.438 1 98.44 315 LEU B CA 1
ATOM 6251 C C . LEU B 1 315 ? 8.008 -3.18 -26.062 1 98.44 315 LEU B C 1
ATOM 6253 O O . LEU B 1 315 ? 7.898 -2.086 -25.516 1 98.44 315 LEU B O 1
ATOM 6257 N N . GLY B 1 316 ? 6.977 -3.918 -26.422 1 98.62 316 GLY B N 1
ATOM 6258 C CA . GLY B 1 316 ? 5.641 -3.533 -25.984 1 98.62 316 GLY B CA 1
ATOM 6259 C C . GLY B 1 316 ? 5.508 -3.424 -24.484 1 98.62 316 GLY B C 1
ATOM 6260 O O . GLY B 1 316 ? 4.898 -2.477 -23.984 1 98.62 316 GLY B O 1
ATOM 6261 N N . HIS B 1 317 ? 6.074 -4.367 -23.797 1 98.56 317 HIS B N 1
ATOM 6262 C CA . HIS B 1 317 ? 6.035 -4.359 -22.344 1 98.56 317 HIS B CA 1
ATOM 6263 C C . HIS B 1 317 ? 6.754 -3.137 -21.781 1 98.56 317 HIS B C 1
ATOM 6265 O O . HIS B 1 317 ? 6.227 -2.451 -20.906 1 98.56 317 HIS B O 1
ATOM 6271 N N . LEU B 1 318 ? 7.91 -2.816 -22.328 1 98.19 318 LEU B N 1
ATOM 6272 C CA . LEU B 1 318 ? 8.719 -1.718 -21.812 1 98.19 318 LEU B CA 1
ATOM 6273 C C . LEU B 1 318 ? 8.062 -0.374 -22.094 1 98.19 318 LEU B C 1
ATOM 6275 O O . LEU B 1 318 ? 8.055 0.513 -21.234 1 98.19 318 LEU B O 1
ATOM 6279 N N . ILE B 1 319 ? 7.523 -0.24 -23.219 1 98.38 319 ILE B N 1
ATOM 6280 C CA . ILE B 1 319 ? 6.828 0.991 -23.578 1 98.38 319 ILE B CA 1
ATOM 6281 C C . ILE B 1 319 ? 5.609 1.178 -22.672 1 98.38 319 ILE B C 1
ATOM 6283 O O . ILE B 1 319 ? 5.375 2.271 -22.156 1 98.38 319 ILE B O 1
ATOM 6287 N N . SER B 1 320 ? 4.891 0.129 -22.453 1 98.75 320 SER B N 1
ATOM 6288 C CA . SER B 1 320 ? 3.721 0.201 -21.578 1 98.75 320 SER B CA 1
ATOM 6289 C C . SER B 1 320 ? 4.117 0.538 -20.141 1 98.75 320 SER B C 1
ATOM 6291 O O . SER B 1 320 ? 3.449 1.334 -19.484 1 98.75 320 SER B O 1
ATOM 6293 N N . ALA B 1 321 ? 5.184 -0.066 -19.703 1 98.12 321 ALA B N 1
ATOM 6294 C CA . ALA B 1 321 ? 5.66 0.201 -18.344 1 98.12 321 ALA B CA 1
ATOM 6295 C C . ALA B 1 321 ? 6.102 1.653 -18.203 1 98.12 321 ALA B C 1
ATOM 6297 O O . ALA B 1 321 ? 5.875 2.273 -17.156 1 98.12 321 ALA B O 1
ATOM 6298 N N . TYR B 1 322 ? 6.727 2.156 -19.203 1 97.12 322 TYR B N 1
ATOM 6299 C CA . TYR B 1 322 ? 7.184 3.541 -19.188 1 97.12 322 TYR B CA 1
ATOM 6300 C C . TYR B 1 322 ? 6.008 4.5 -19.031 1 97.12 322 TYR B C 1
ATOM 6302 O O . TYR B 1 322 ? 6.031 5.387 -18.188 1 97.12 322 TYR B O 1
ATOM 6310 N N . TYR B 1 323 ? 5.016 4.305 -19.797 1 97.88 323 TYR B N 1
ATOM 6311 C CA . TYR B 1 323 ? 3.881 5.219 -19.766 1 97.88 323 TYR B CA 1
ATOM 6312 C C . TYR B 1 323 ? 3.014 4.957 -18.531 1 97.88 323 TYR B C 1
ATOM 6314 O O . TYR B 1 323 ? 2.348 5.867 -18.031 1 97.88 323 TYR B O 1
ATOM 6322 N N . GLU B 1 324 ? 3.023 3.719 -18.047 1 97.94 324 GLU B N 1
ATOM 6323 C CA . GLU B 1 324 ? 2.381 3.422 -16.781 1 97.94 324 GLU B CA 1
ATOM 6324 C C . GLU B 1 324 ? 2.951 4.285 -15.656 1 97.94 324 GLU B C 1
ATOM 6326 O O . GLU B 1 324 ? 2.203 4.949 -14.93 1 97.94 324 GLU B O 1
ATOM 6331 N N . VAL B 1 325 ? 4.258 4.367 -15.602 1 97.12 325 VAL B N 1
ATOM 6332 C CA . VAL B 1 325 ? 4.949 5.078 -14.531 1 97.12 325 VAL B CA 1
ATOM 6333 C C . VAL B 1 325 ? 4.855 6.582 -14.766 1 97.12 325 VAL B C 1
ATOM 6335 O O . VAL B 1 325 ? 4.719 7.359 -13.82 1 97.12 325 VAL B O 1
ATOM 6338 N N . LYS B 1 326 ? 4.91 6.953 -15.992 1 96.44 326 LYS B N 1
ATOM 6339 C CA . LYS B 1 326 ? 4.867 8.367 -16.344 1 96.44 326 LYS B CA 1
ATOM 6340 C C . LYS B 1 326 ? 3.516 8.984 -15.992 1 96.44 326 LYS B C 1
ATOM 6342 O O . LYS B 1 326 ? 3.42 10.188 -15.742 1 96.44 326 LYS B O 1
ATOM 6347 N N . SER B 1 327 ? 2.5 8.242 -15.875 1 97.12 327 SER B N 1
ATOM 6348 C CA . SER B 1 327 ? 1.151 8.727 -15.602 1 97.12 327 SER B CA 1
ATOM 6349 C C . SER B 1 327 ? 0.966 9.039 -14.125 1 97.12 327 SER B C 1
ATOM 6351 O O . SER B 1 327 ? 0.033 9.75 -13.742 1 97.12 327 SER B O 1
ATOM 6353 N N . VAL B 1 328 ? 1.817 8.594 -13.289 1 97.81 328 VAL B N 1
ATOM 6354 C CA . VAL B 1 328 ? 1.647 8.688 -11.844 1 97.81 328 VAL B CA 1
ATOM 6355 C C . VAL B 1 328 ? 1.978 10.102 -11.367 1 97.81 328 VAL B C 1
ATOM 6357 O O . VAL B 1 328 ? 2.988 10.68 -11.773 1 97.81 328 VAL B O 1
ATOM 6360 N N . GLU B 1 329 ? 1.118 10.656 -10.594 1 97.44 329 GLU B N 1
ATOM 6361 C CA . GLU B 1 329 ? 1.337 11.961 -9.984 1 97.44 329 GLU B CA 1
ATOM 6362 C C . GLU B 1 329 ? 1.595 11.836 -8.484 1 97.44 329 GLU B C 1
ATOM 6364 O O . GLU B 1 329 ? 0.664 11.609 -7.707 1 97.44 329 GLU B O 1
ATOM 6369 N N . LEU B 1 330 ? 2.816 12.016 -8.109 1 97 330 LEU B N 1
ATOM 6370 C CA . LEU B 1 330 ? 3.199 11.93 -6.703 1 97 330 LEU B CA 1
ATOM 6371 C C . LEU B 1 330 ? 3.244 13.312 -6.066 1 97 330 LEU B C 1
ATOM 6373 O O . LEU B 1 330 ? 3.686 14.281 -6.699 1 97 330 LEU B O 1
ATOM 6377 N N . ARG B 1 331 ? 2.85 13.414 -4.816 1 96.69 331 ARG B N 1
ATOM 6378 C CA . ARG B 1 331 ? 2.836 14.68 -4.082 1 96.69 331 ARG B CA 1
ATOM 6379 C C . ARG B 1 331 ? 4.066 14.805 -3.189 1 96.69 331 ARG B C 1
ATOM 6381 O O . ARG B 1 331 ? 4.32 15.875 -2.623 1 96.69 331 ARG B O 1
ATOM 6388 N N . THR B 1 332 ? 4.793 13.734 -3.088 1 96.25 332 THR B N 1
ATOM 6389 C CA . THR B 1 332 ? 5.988 13.727 -2.248 1 96.25 332 THR B CA 1
ATOM 6390 C C . THR B 1 332 ? 7.16 14.383 -2.969 1 96.25 332 THR B C 1
ATOM 6392 O O . THR B 1 332 ? 7.176 14.461 -4.199 1 96.25 332 THR B O 1
ATOM 6395 N N . LEU B 1 333 ? 8.117 14.867 -2.18 1 95.81 333 LEU B N 1
ATOM 6396 C CA . LEU B 1 333 ? 9.273 15.555 -2.746 1 95.81 333 LEU B CA 1
ATOM 6397 C C . LEU B 1 333 ? 10.523 14.695 -2.617 1 95.81 333 LEU B C 1
ATOM 6399 O O . LEU B 1 333 ? 11.07 14.547 -1.521 1 95.81 333 LEU B O 1
ATOM 6403 N N . ASN B 1 334 ? 10.875 14.102 -3.707 1 93.19 334 ASN B N 1
ATOM 6404 C CA . ASN B 1 334 ? 12.227 13.57 -3.773 1 93.19 334 ASN B CA 1
ATOM 6405 C C . ASN B 1 334 ? 13.227 14.625 -4.234 1 93.19 334 ASN B C 1
ATOM 6407 O O . ASN B 1 334 ? 12.891 15.805 -4.32 1 93.19 334 ASN B O 1
ATOM 6411 N N . ARG B 1 335 ? 14.461 14.289 -4.5 1 91.25 335 ARG B N 1
ATOM 6412 C CA . ARG B 1 335 ? 15.484 15.273 -4.836 1 91.25 335 ARG B CA 1
ATOM 6413 C C . ARG B 1 335 ? 15.156 15.977 -6.156 1 91.25 335 ARG B C 1
ATOM 6415 O O . ARG B 1 335 ? 15.297 17.188 -6.27 1 91.25 335 ARG B O 1
ATOM 6422 N N . GLN B 1 336 ? 14.672 15.258 -7.113 1 90.88 336 GLN B N 1
ATOM 6423 C CA . GLN B 1 336 ? 14.383 15.812 -8.43 1 90.88 336 GLN B CA 1
ATOM 6424 C C . GLN B 1 336 ? 13.211 16.781 -8.375 1 90.88 336 GLN B C 1
ATOM 6426 O O . GLN B 1 336 ? 13.289 17.891 -8.898 1 90.88 336 GLN B O 1
ATOM 6431 N N . ARG B 1 337 ? 12.164 16.359 -7.809 1 94.12 337 ARG B N 1
ATOM 6432 C CA . ARG B 1 337 ? 10.977 17.203 -7.738 1 94.12 337 ARG B CA 1
ATOM 6433 C C . ARG B 1 337 ? 11.234 18.438 -6.879 1 94.12 337 ARG B C 1
ATOM 6435 O O . ARG B 1 337 ? 10.805 19.547 -7.223 1 94.12 337 ARG B O 1
ATOM 6442 N N . ALA B 1 338 ? 11.93 18.203 -5.773 1 94.75 338 ALA B N 1
ATOM 6443 C CA . ALA B 1 338 ? 12.289 19.344 -4.934 1 94.75 338 ALA B CA 1
ATOM 6444 C C . ALA B 1 338 ? 13.148 20.344 -5.707 1 94.75 338 ALA B C 1
ATOM 6446 O O . ALA B 1 338 ? 12.938 21.547 -5.617 1 94.75 338 ALA B O 1
ATOM 6447 N N . HIS B 1 339 ? 14.078 19.797 -6.41 1 91.88 339 HIS B N 1
ATOM 6448 C CA . HIS B 1 339 ? 14.945 20.641 -7.207 1 91.88 339 HIS B CA 1
ATOM 6449 C C . HIS B 1 339 ? 14.141 21.484 -8.203 1 91.88 339 HIS B C 1
ATOM 6451 O O . HIS B 1 339 ? 14.352 22.688 -8.32 1 91.88 339 HIS B O 1
ATOM 6457 N N . MET B 1 340 ? 13.289 20.891 -8.906 1 92.19 340 MET B N 1
ATOM 6458 C CA . MET B 1 340 ? 12.492 21.594 -9.914 1 92.19 340 MET B CA 1
ATOM 6459 C C . MET B 1 340 ? 11.641 22.688 -9.266 1 92.19 340 MET B C 1
ATOM 6461 O O . MET B 1 340 ? 11.539 23.797 -9.797 1 92.19 340 MET B O 1
ATOM 6465 N N . LEU B 1 341 ? 11.016 22.359 -8.141 1 94.62 341 LEU B N 1
ATOM 6466 C CA . LEU B 1 341 ? 10.18 23.328 -7.445 1 94.62 341 LEU B CA 1
ATOM 6467 C C . LEU B 1 341 ? 11.008 24.516 -6.969 1 94.62 341 LEU B C 1
ATOM 6469 O O . LEU B 1 341 ? 10.617 25.672 -7.184 1 94.62 341 LEU B O 1
ATOM 6473 N N . ILE B 1 342 ? 12.117 24.188 -6.348 1 94.81 342 ILE B N 1
ATOM 6474 C CA . ILE B 1 342 ? 12.945 25.234 -5.746 1 94.81 342 ILE B CA 1
ATOM 6475 C C . ILE B 1 342 ? 13.562 26.094 -6.844 1 94.81 342 ILE B C 1
ATOM 6477 O O . ILE B 1 342 ? 13.539 27.328 -6.754 1 94.81 342 ILE B O 1
ATOM 6481 N N . TRP B 1 343 ? 14.055 25.422 -7.809 1 91.38 343 TRP B N 1
ATOM 6482 C CA . TRP B 1 343 ? 14.711 26.141 -8.891 1 91.38 343 TRP B CA 1
ATOM 6483 C C . TRP B 1 343 ? 13.734 27.109 -9.57 1 91.38 343 TRP B C 1
ATOM 6485 O O . TRP B 1 343 ? 14.07 28.266 -9.828 1 91.38 343 TRP B O 1
ATOM 6495 N N . ASN B 1 344 ? 12.578 26.641 -9.859 1 92.56 344 ASN B N 1
ATOM 6496 C CA . ASN B 1 344 ? 11.562 27.484 -10.461 1 92.56 344 ASN B CA 1
ATOM 6497 C C . ASN B 1 344 ? 11.164 28.625 -9.539 1 92.56 344 ASN B C 1
ATOM 6499 O O . ASN B 1 344 ? 10.914 29.75 -9.992 1 92.56 344 ASN B O 1
ATOM 6503 N N . TYR B 1 345 ? 11.086 28.344 -8.312 1 94.56 345 TYR B N 1
ATOM 6504 C CA . TYR B 1 345 ? 10.711 29.344 -7.324 1 94.56 345 TYR B CA 1
ATOM 6505 C C . TYR B 1 345 ? 11.758 30.453 -7.23 1 94.56 345 TYR B C 1
ATOM 6507 O O . TYR B 1 345 ? 11.422 31.625 -7.082 1 94.56 345 TYR B O 1
ATOM 6515 N N . LEU B 1 346 ? 13 30.078 -7.285 1 92.81 346 LEU B N 1
ATOM 6516 C CA . LEU B 1 346 ? 14.117 31.031 -7.195 1 92.81 346 LEU B CA 1
ATOM 6517 C C . LEU B 1 346 ? 14.25 31.828 -8.484 1 92.81 346 LEU B C 1
ATOM 6519 O O . LEU B 1 346 ? 14.648 33 -8.445 1 92.81 346 LEU B O 1
ATOM 6523 N N . GLU B 1 347 ? 13.906 31.234 -9.57 1 87.62 347 GLU B N 1
ATOM 6524 C CA . GLU B 1 347 ? 14.047 31.891 -10.867 1 87.62 347 GLU B CA 1
ATOM 6525 C C . GLU B 1 347 ? 12.852 32.781 -11.164 1 87.62 347 GLU B C 1
ATOM 6527 O O . GLU B 1 347 ? 13.016 33.906 -11.664 1 87.62 347 GLU B O 1
ATOM 6532 N N . ASP B 1 348 ? 11.523 32.125 -11.281 1 74.56 348 ASP B N 1
ATOM 6533 C CA . ASP B 1 348 ? 10.336 32.719 -11.898 1 74.56 348 ASP B CA 1
ATOM 6534 C C . ASP B 1 348 ? 9.438 33.375 -10.852 1 74.56 348 ASP B C 1
ATOM 6536 O O . ASP B 1 348 ? 8.219 33.406 -11.016 1 74.56 348 ASP B O 1
ATOM 6540 N N . GLN B 1 349 ? 9.828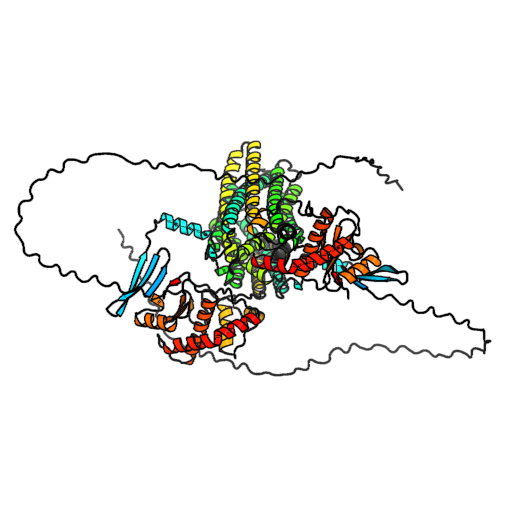 33.969 -9.906 1 69.62 349 GLN B N 1
ATOM 6541 C CA . GLN B 1 349 ? 8.945 34.906 -9.227 1 69.62 349 GLN B CA 1
ATOM 6542 C C . GLN B 1 349 ? 8.164 34.219 -8.109 1 69.62 349 GLN B C 1
ATOM 6544 O O . GLN B 1 349 ? 6.957 34.438 -7.969 1 69.62 349 GLN B O 1
ATOM 6549 N N . ASP B 1 350 ? 8.453 33.281 -7.512 1 78.81 350 ASP B N 1
ATOM 6550 C CA . ASP B 1 350 ? 7.859 32.812 -6.266 1 78.81 350 ASP B CA 1
ATOM 6551 C C . ASP B 1 350 ? 6.613 31.984 -6.535 1 78.81 350 ASP B C 1
ATOM 6553 O O . ASP B 1 350 ? 5.578 32.156 -5.887 1 78.81 350 ASP B O 1
ATOM 6557 N N . ARG B 1 351 ? 6.672 31.281 -7.664 1 89.75 351 ARG B N 1
ATOM 6558 C CA . ARG B 1 351 ? 5.523 30.422 -7.965 1 89.75 351 ARG B CA 1
ATOM 6559 C C . ARG B 1 351 ? 5.891 28.953 -7.859 1 89.75 351 ARG B C 1
ATOM 6561 O O . ARG B 1 351 ? 6.945 28.531 -8.336 1 89.75 351 ARG B O 1
ATOM 6568 N N . VAL B 1 352 ? 5.008 28.234 -7.211 1 94.81 352 VAL B N 1
ATOM 6569 C CA . VAL B 1 352 ? 5.18 26.781 -7.066 1 94.81 352 VAL B CA 1
ATOM 6570 C C . VAL B 1 352 ? 4.48 26.062 -8.211 1 94.81 352 VAL B C 1
ATOM 6572 O O . VAL B 1 352 ? 3.322 26.359 -8.523 1 94.81 352 VAL B O 1
ATOM 6575 N N . LEU B 1 353 ? 5.18 25.188 -8.922 1 95.81 353 LEU B N 1
ATOM 6576 C CA . LEU B 1 353 ? 4.645 24.438 -10.047 1 95.81 353 LEU B CA 1
ATOM 6577 C C . LEU B 1 353 ? 3.584 23.438 -9.586 1 95.81 353 LEU B C 1
ATOM 6579 O O . LEU B 1 353 ? 3.703 22.859 -8.5 1 95.81 353 LEU B O 1
ATOM 6583 N N . PRO B 1 354 ? 2.617 23.25 -10.453 1 96.5 354 PRO B N 1
ATOM 6584 C CA . PRO B 1 354 ? 1.596 22.25 -10.117 1 96.5 354 PRO B CA 1
ATOM 6585 C C . PRO B 1 354 ? 2.143 20.828 -10.109 1 96.5 354 PRO B C 1
ATOM 6587 O O . PRO B 1 354 ? 3.111 20.531 -10.812 1 96.5 354 PRO B O 1
ATOM 6590 N N . ILE B 1 355 ? 1.465 20 -9.414 1 97.06 355 ILE B N 1
ATOM 6591 C CA . ILE B 1 355 ? 1.867 18.609 -9.203 1 97.06 355 ILE B CA 1
ATOM 6592 C C . ILE B 1 355 ? 1.973 17.891 -10.547 1 97.06 355 ILE B C 1
ATOM 6594 O O . ILE B 1 355 ? 2.959 17.203 -10.812 1 97.06 355 ILE B O 1
ATOM 6598 N N . ARG B 1 356 ? 1.049 18.078 -11.406 1 96.19 356 ARG B N 1
ATOM 6599 C CA . ARG B 1 356 ? 1.003 17.391 -12.695 1 96.19 356 ARG B CA 1
ATOM 6600 C C . ARG B 1 356 ? 2.205 17.75 -13.555 1 96.19 356 ARG B C 1
ATOM 6602 O O . ARG B 1 356 ? 2.832 16.891 -14.164 1 96.19 356 ARG B O 1
ATOM 6609 N N . ASP B 1 357 ? 2.592 18.969 -13.531 1 95.94 357 ASP B N 1
ATOM 6610 C CA . ASP B 1 357 ? 3.674 19.469 -14.375 1 95.94 357 ASP B CA 1
ATOM 6611 C C . ASP B 1 357 ? 5.023 18.906 -13.922 1 95.94 357 ASP B C 1
ATOM 6613 O O . ASP B 1 357 ? 5.832 18.484 -14.75 1 95.94 357 ASP B O 1
ATOM 6617 N N . VAL B 1 358 ? 5.258 18.922 -12.648 1 95.88 358 VAL B N 1
ATOM 6618 C CA . VAL B 1 358 ? 6.531 18.469 -12.109 1 95.88 358 VAL B CA 1
ATOM 6619 C C . VAL B 1 358 ? 6.68 16.969 -12.352 1 95.88 358 VAL B C 1
ATOM 6621 O O . VAL B 1 358 ? 7.75 16.5 -12.75 1 95.88 358 VAL B O 1
ATOM 6624 N N . ASN B 1 359 ? 5.598 16.219 -12.117 1 96.38 359 ASN B N 1
ATOM 6625 C CA . ASN B 1 359 ? 5.645 14.773 -12.312 1 96.38 359 ASN B CA 1
ATOM 6626 C C . ASN B 1 359 ? 5.883 14.414 -13.781 1 96.38 359 ASN B C 1
ATOM 6628 O O . ASN B 1 359 ? 6.602 13.461 -14.078 1 96.38 359 ASN B O 1
ATOM 6632 N N . ARG B 1 360 ? 5.348 15.188 -14.664 1 94 360 ARG B N 1
ATOM 6633 C CA . ARG B 1 360 ? 5.527 14.93 -16.078 1 94 360 ARG B CA 1
ATOM 6634 C C . ARG B 1 360 ? 6.961 15.203 -16.516 1 94 360 ARG B C 1
ATOM 6636 O O . ARG B 1 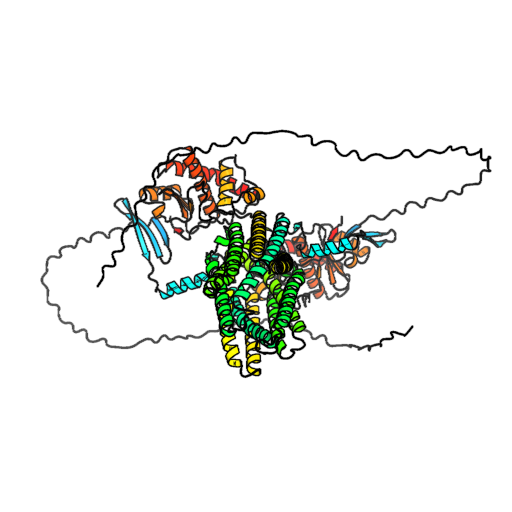360 ? 7.48 14.547 -17.422 1 94 360 ARG B O 1
ATOM 6643 N N . ARG B 1 361 ? 7.613 16.062 -15.844 1 92.44 361 ARG B N 1
ATOM 6644 C CA . ARG B 1 361 ? 8.953 16.484 -16.234 1 92.44 361 ARG B CA 1
ATOM 6645 C C . ARG B 1 361 ? 10.016 15.617 -15.547 1 92.44 361 ARG B C 1
ATOM 6647 O O . ARG B 1 361 ? 11.18 15.641 -15.93 1 92.44 361 ARG B O 1
ATOM 6654 N N . GLU B 1 362 ? 9.594 14.867 -14.562 1 91.75 362 GLU B N 1
ATOM 6655 C CA . GLU B 1 362 ? 10.539 14.031 -13.836 1 91.75 362 GLU B CA 1
ATOM 6656 C C . GLU B 1 362 ? 11.195 13.008 -14.758 1 91.75 362 GLU B C 1
ATOM 6658 O O . GLU B 1 362 ? 10.508 12.344 -15.539 1 91.75 362 GLU B O 1
ATOM 6663 N N . ARG B 1 363 ? 12.484 12.945 -14.711 1 90.69 363 ARG B N 1
ATOM 6664 C CA . ARG B 1 363 ? 13.219 11.977 -15.516 1 90.69 363 ARG B CA 1
ATOM 6665 C C . ARG B 1 363 ? 13.141 10.586 -14.898 1 90.69 363 ARG B C 1
ATOM 6667 O O . ARG B 1 363 ? 13.469 10.398 -13.727 1 90.69 363 ARG B O 1
ATOM 6674 N N . LEU B 1 364 ? 12.766 9.648 -15.711 1 90.94 364 LEU B N 1
ATOM 6675 C CA . LEU B 1 364 ? 12.578 8.289 -15.211 1 90.94 364 LEU B CA 1
ATOM 6676 C C . LEU B 1 364 ? 13.836 7.457 -15.414 1 90.94 364 LEU B C 1
ATOM 6678 O O . LEU B 1 364 ? 14.133 6.566 -14.609 1 90.94 364 LEU B O 1
ATOM 6682 N N . VAL B 1 365 ? 14.359 7.695 -16.688 1 83.44 365 VAL B N 1
ATOM 6683 C CA . VAL B 1 365 ? 15.586 6.965 -16.984 1 83.44 365 VAL B CA 1
ATOM 6684 C C . VAL B 1 365 ? 16.797 7.844 -16.672 1 83.44 365 VAL B C 1
ATOM 6686 O O . VAL B 1 365 ? 17 8.883 -17.297 1 83.44 365 VAL B O 1
ATOM 6689 N N . TYR B 1 366 ? 16.969 7.992 -15.555 1 64.25 366 TYR B N 1
ATOM 6690 C CA . TYR B 1 366 ? 18.141 8.812 -15.219 1 64.25 366 TYR B CA 1
ATOM 6691 C C . TYR B 1 366 ? 19.109 8.047 -14.336 1 64.25 366 TYR B C 1
ATOM 6693 O O . TYR B 1 366 ? 18.719 7.078 -13.672 1 64.25 366 TYR B O 1
ATOM 6701 N N . ARG B 1 367 ? 20.25 7.988 -14.758 1 53.41 367 ARG B N 1
ATOM 6702 C CA . ARG B 1 367 ? 21.188 7.379 -13.836 1 53.41 367 ARG B CA 1
ATOM 6703 C C . ARG B 1 367 ? 20.891 7.773 -12.398 1 53.41 367 ARG B C 1
ATOM 6705 O O . ARG B 1 367 ? 21.141 8.906 -11.992 1 53.41 367 ARG B O 1
ATOM 6712 N N . PRO B 1 368 ? 19.891 7.203 -11.922 1 47.72 368 PRO B N 1
ATOM 6713 C CA . PRO B 1 368 ? 19.469 7.543 -10.562 1 47.72 368 PRO B CA 1
ATOM 6714 C C . PRO B 1 368 ? 20.609 8.055 -9.695 1 47.72 368 PRO B C 1
ATOM 6716 O O . PRO B 1 368 ? 20.406 8.891 -8.812 1 47.72 368 PRO B O 1
ATOM 6719 N N . TRP B 1 369 ? 21.703 7.191 -9.711 1 41.09 369 TRP B N 1
ATOM 6720 C CA . TRP B 1 369 ? 22.891 7.512 -8.93 1 41.09 369 TRP B CA 1
ATOM 6721 C C . TRP B 1 369 ? 23.516 8.82 -9.406 1 41.09 369 TRP B C 1
ATOM 6723 O O . TRP B 1 369 ? 24.5 9.297 -8.828 1 41.09 369 TRP B O 1
ATOM 6733 N N . LEU B 1 370 ? 23.234 9.094 -10.648 1 40.88 370 LEU B N 1
ATOM 6734 C CA . LEU B 1 370 ? 23.906 10.305 -11.125 1 40.88 370 LEU B CA 1
ATOM 6735 C C . LEU B 1 370 ? 23.156 11.555 -10.672 1 40.88 370 LEU B C 1
ATOM 6737 O O . LEU B 1 370 ? 21.984 11.75 -11.031 1 40.88 370 LEU B O 1
ATOM 6741 N N . ASP B 1 371 ? 23.297 11.875 -9.547 1 42.28 371 ASP B N 1
ATOM 6742 C CA . ASP B 1 371 ? 22.969 13.211 -9.062 1 42.28 371 ASP B CA 1
ATOM 6743 C C . ASP B 1 371 ? 22.656 14.156 -10.219 1 42.28 371 ASP B C 1
ATOM 6745 O O . ASP B 1 371 ? 23.078 13.922 -11.359 1 42.28 371 ASP B O 1
ATOM 6749 N N . SER B 1 372 ? 21.719 15.102 -10.039 1 42.91 372 SER B N 1
ATOM 6750 C CA . SER B 1 372 ? 21.266 16.141 -10.961 1 42.91 372 SER B CA 1
ATOM 6751 C C . SER B 1 372 ? 22.375 16.562 -11.906 1 42.91 372 SER B C 1
ATOM 6753 O O . SER B 1 372 ? 23.469 16.922 -11.469 1 42.91 372 SER B O 1
ATOM 6755 N N . LEU B 1 373 ? 22.438 16.047 -13.023 1 41.44 373 LEU B N 1
ATOM 6756 C CA . LEU B 1 373 ? 23.344 16.641 -14 1 41.44 373 LEU B CA 1
ATOM 6757 C C . LEU B 1 373 ? 23.594 18.109 -13.68 1 41.44 373 LEU B C 1
ATOM 6759 O O . LEU B 1 373 ? 24.688 18.625 -13.953 1 41.44 373 LEU B O 1
ATOM 6763 N N . HIS B 1 374 ? 22.578 19 -13.43 1 44.88 374 HIS B N 1
ATOM 6764 C CA . HIS B 1 374 ? 22.781 20.438 -13.43 1 44.88 374 HIS B CA 1
ATOM 6765 C C . HIS B 1 374 ? 23.031 20.969 -12.016 1 44.88 374 HIS B C 1
ATOM 6767 O O . HIS B 1 374 ? 23.094 22.172 -11.797 1 44.88 374 HIS B O 1
ATOM 6773 N N . ALA B 1 375 ? 23.016 20.156 -11.055 1 51.56 375 ALA B N 1
ATOM 6774 C CA . ALA B 1 375 ? 23.328 20.719 -9.742 1 51.56 375 ALA B CA 1
ATOM 6775 C C . ALA B 1 375 ? 24.375 19.875 -9.016 1 51.56 375 ALA B C 1
ATOM 6777 O O . ALA B 1 375 ? 24.516 18.688 -9.273 1 51.56 375 ALA B O 1
ATOM 6778 N N . PRO B 1 376 ? 25.469 20.688 -8.516 1 56.06 376 PRO B N 1
ATOM 6779 C CA . PRO B 1 376 ? 26.469 19.984 -7.723 1 56.06 376 PRO B CA 1
ATOM 6780 C C . PRO B 1 376 ? 25.875 18.875 -6.852 1 56.06 376 PRO B C 1
ATOM 6782 O O . PRO B 1 376 ? 24.719 18.969 -6.445 1 56.06 376 PRO B O 1
ATOM 6785 N N . ASN B 1 377 ? 26.641 17.844 -6.758 1 76.62 377 ASN B N 1
ATOM 6786 C CA . ASN B 1 377 ? 26.344 16.719 -5.879 1 76.62 377 ASN B CA 1
ATOM 6787 C C . ASN B 1 377 ? 26.109 17.172 -4.438 1 76.62 377 ASN B C 1
ATOM 6789 O O . ASN B 1 377 ? 26.953 17.891 -3.875 1 76.62 377 ASN B O 1
ATOM 6793 N N . VAL B 1 378 ? 24.953 17.328 -4.039 1 89.62 378 VAL B N 1
ATOM 6794 C CA . VAL B 1 378 ? 24.609 17.688 -2.67 1 89.62 378 VAL B CA 1
ATOM 6795 C C . VAL B 1 378 ? 24.625 16.438 -1.79 1 89.62 378 VAL B C 1
ATOM 6797 O O . VAL B 1 378 ? 23.938 15.453 -2.08 1 89.62 378 VAL B O 1
ATOM 6800 N N . GLU B 1 379 ? 25.516 16.531 -0.862 1 92.31 379 GLU B N 1
ATOM 6801 C CA . GLU B 1 379 ? 25.547 15.461 0.127 1 92.31 379 GLU B CA 1
ATOM 6802 C C . GLU B 1 379 ? 24.781 15.852 1.387 1 92.31 379 GLU B C 1
ATOM 6804 O O . GLU B 1 379 ? 25.203 16.734 2.135 1 92.31 379 GLU B O 1
ATOM 6809 N N . ILE B 1 380 ? 23.688 15.258 1.529 1 94.38 380 ILE B N 1
ATOM 6810 C CA . ILE B 1 380 ? 22.906 15.508 2.73 1 94.38 380 ILE B CA 1
ATOM 6811 C C . ILE B 1 380 ? 23.281 14.492 3.812 1 94.38 380 ILE B C 1
ATOM 6813 O O . ILE B 1 380 ? 23.203 13.281 3.588 1 94.38 380 ILE B O 1
ATOM 6817 N N . GLY B 1 381 ? 23.594 14.961 4.926 1 94.31 381 GLY B N 1
ATOM 6818 C CA . GLY B 1 381 ? 24.141 14.109 5.973 1 94.31 381 GLY B CA 1
ATOM 6819 C C . GLY B 1 381 ? 25.641 13.891 5.855 1 94.31 381 GLY B C 1
ATOM 6820 O O . GLY B 1 381 ? 26.125 12.773 6.023 1 94.31 381 GLY B O 1
ATOM 6821 N N . ALA B 1 382 ? 26.312 14.93 5.566 1 94.12 382 ALA B N 1
ATOM 6822 C CA . ALA B 1 382 ? 27.766 14.867 5.383 1 94.12 382 ALA B CA 1
ATOM 6823 C C . ALA B 1 382 ? 28.484 14.797 6.727 1 94.12 382 ALA B C 1
ATOM 6825 O O . ALA B 1 382 ? 27.922 15.148 7.762 1 94.12 382 ALA B O 1
ATOM 6826 N N . ARG B 1 383 ? 29.719 14.32 6.562 1 93.44 383 ARG B N 1
ATOM 6827 C CA . ARG B 1 383 ? 30.578 14.352 7.734 1 93.44 383 ARG B CA 1
ATOM 6828 C C . ARG B 1 383 ? 30.969 15.781 8.094 1 93.44 383 ARG B C 1
ATOM 6830 O O . ARG B 1 383 ? 31.25 16.594 7.207 1 93.44 383 ARG B O 1
ATOM 6837 N N . LEU B 1 384 ? 30.922 15.984 9.391 1 94.94 384 LEU B N 1
ATOM 6838 C CA . LEU B 1 384 ? 31.234 17.344 9.82 1 94.94 384 LEU B CA 1
ATOM 6839 C C . LEU B 1 384 ? 32.656 17.734 9.391 1 94.94 384 LEU B C 1
ATOM 6841 O O . LEU B 1 384 ? 32.875 18.875 9.008 1 94.94 384 LEU B O 1
ATOM 6845 N N . SER B 1 385 ? 33.562 16.812 9.398 1 92.88 385 SER B N 1
ATOM 6846 C CA . SER B 1 385 ? 34.969 17.094 9.016 1 92.88 385 SER B CA 1
ATOM 6847 C C . SER B 1 385 ? 35.062 17.422 7.531 1 92.88 385 SER B C 1
ATOM 6849 O O . SER B 1 385 ? 36 18.125 7.113 1 92.88 385 SER B O 1
ATOM 6851 N N . ASP B 1 386 ? 34.125 16.859 6.785 1 92.44 386 ASP B N 1
ATOM 6852 C CA . ASP B 1 386 ? 34.125 17.156 5.355 1 92.44 386 ASP B CA 1
ATOM 6853 C C . ASP B 1 386 ? 33.562 18.547 5.082 1 92.44 386 ASP B C 1
ATOM 6855 O O . ASP B 1 386 ? 34 19.219 4.152 1 92.44 386 ASP B O 1
ATOM 6859 N N . ALA B 1 387 ? 32.656 18.922 5.879 1 93.94 387 ALA B N 1
ATOM 6860 C CA . ALA B 1 387 ? 32.031 20.25 5.734 1 93.94 387 ALA B CA 1
ATOM 6861 C C . ALA B 1 387 ? 32.906 21.328 6.344 1 93.94 387 ALA B C 1
ATOM 6863 O O . ALA B 1 387 ? 32.938 22.469 5.848 1 93.94 387 ALA B O 1
ATOM 6864 N N . ALA B 1 388 ? 33.5 21 7.41 1 93.62 388 ALA B N 1
ATOM 6865 C CA . ALA B 1 388 ? 34.406 21.891 8.109 1 93.62 388 ALA B CA 1
ATOM 6866 C C . ALA B 1 388 ? 35.781 21.266 8.258 1 93.62 388 ALA B C 1
ATOM 6868 O O . ALA B 1 388 ? 36.125 20.719 9.312 1 93.62 388 ALA B O 1
ATOM 6869 N N . PRO B 1 389 ? 36.656 21.531 7.289 1 89.06 389 PRO B N 1
ATOM 6870 C CA . PRO B 1 389 ? 37.938 20.859 7.277 1 89.06 389 PRO B CA 1
ATOM 6871 C C . PRO B 1 389 ? 38.938 21.438 8.297 1 89.06 389 PRO B C 1
ATOM 6873 O O . PRO B 1 389 ? 39.938 20.797 8.633 1 89.06 389 PRO B O 1
ATOM 6876 N N . ASP B 1 390 ? 38.688 22.641 8.781 1 90.88 390 ASP B N 1
ATOM 6877 C CA . ASP B 1 390 ? 39.594 23.266 9.75 1 90.88 390 ASP B CA 1
ATOM 6878 C C . ASP B 1 390 ? 38.812 24.016 10.82 1 90.88 390 ASP B C 1
ATOM 6880 O O . ASP B 1 390 ? 37.562 24.078 10.773 1 90.88 390 ASP B O 1
ATOM 6884 N N . ALA B 1 391 ? 39.531 24.484 11.812 1 92.25 391 ALA B N 1
ATOM 6885 C CA . ALA B 1 391 ? 38.938 25.141 12.969 1 92.25 391 ALA B CA 1
ATOM 6886 C C . ALA B 1 391 ? 38.188 26.406 12.547 1 92.25 391 ALA B C 1
ATOM 6888 O O . ALA B 1 391 ? 37.094 26.703 13.094 1 92.25 391 ALA B O 1
ATOM 6889 N N . ASP B 1 392 ? 38.719 27.125 11.648 1 91.69 392 ASP B N 1
ATOM 6890 C CA . ASP B 1 392 ? 38.094 28.359 11.203 1 91.69 392 ASP B CA 1
ATOM 6891 C C . ASP B 1 392 ? 36.75 28.078 10.523 1 91.69 392 ASP B C 1
ATOM 6893 O O . ASP B 1 392 ? 35.781 28.812 10.734 1 91.69 392 ASP B O 1
ATOM 6897 N N . ALA B 1 393 ? 36.75 27.094 9.742 1 92.38 393 ALA B N 1
ATOM 6898 C CA . ALA B 1 393 ? 35.531 26.703 9.055 1 92.38 393 ALA B CA 1
ATOM 6899 C C . ALA B 1 393 ? 34.469 26.266 10.055 1 92.38 393 ALA B C 1
ATOM 6901 O O . ALA B 1 393 ? 33.281 26.594 9.914 1 92.38 393 ALA B O 1
ATOM 6902 N N . LEU B 1 394 ? 34.875 25.469 10.977 1 94.44 394 LEU B N 1
ATOM 6903 C CA . LEU B 1 394 ? 33.938 24.984 11.977 1 94.44 394 LEU B CA 1
ATOM 6904 C C . LEU B 1 394 ? 33.344 26.141 12.781 1 94.44 394 LEU B C 1
ATOM 6906 O O . LEU B 1 394 ? 32.156 26.188 13.016 1 94.44 394 LEU B O 1
ATOM 6910 N N . LYS B 1 395 ? 34.219 27.078 13.188 1 93.5 395 LYS B N 1
ATOM 6911 C CA . LYS B 1 395 ? 33.75 28.25 13.922 1 93.5 395 LYS B CA 1
ATOM 6912 C C . LYS B 1 395 ? 32.75 29.062 13.086 1 93.5 395 LYS B C 1
ATOM 6914 O O . LYS B 1 395 ? 31.75 29.531 13.602 1 93.5 395 LYS B O 1
ATOM 6919 N N . PHE B 1 396 ? 33.094 29.219 11.852 1 94.38 396 PHE B N 1
ATOM 6920 C CA . PHE B 1 396 ? 32.25 29.969 10.922 1 94.38 396 PHE B CA 1
ATOM 6921 C C . PHE B 1 396 ? 30.859 29.344 10.812 1 94.38 396 PHE B C 1
ATOM 6923 O O . PHE B 1 396 ? 29.844 30.031 10.922 1 94.38 396 PHE B O 1
ATOM 6930 N N . LEU B 1 397 ? 30.828 28.047 10.656 1 96.25 397 LEU B N 1
ATOM 6931 C CA . LEU B 1 397 ? 29.562 27.328 10.477 1 96.25 397 LEU B CA 1
ATOM 6932 C C . LEU B 1 397 ? 28.734 27.359 11.758 1 96.25 397 LEU B C 1
ATOM 6934 O O . LEU B 1 397 ? 27.531 27.547 11.711 1 96.25 397 LEU B O 1
ATOM 6938 N N . LEU B 1 398 ? 29.406 27.125 12.906 1 95.38 398 LEU B N 1
ATOM 6939 C CA . LEU B 1 398 ? 28.703 27.109 14.188 1 95.38 398 LEU B CA 1
ATOM 6940 C C . LEU B 1 398 ? 28.094 28.484 14.477 1 95.38 398 LEU B C 1
ATOM 6942 O O . LEU B 1 398 ? 27.031 28.562 15.094 1 95.38 398 LEU B O 1
ATOM 6946 N N . ARG B 1 399 ? 28.766 29.484 14.008 1 95.44 399 ARG B N 1
ATOM 6947 C CA . ARG B 1 399 ? 28.266 30.844 14.211 1 95.44 399 ARG B CA 1
ATOM 6948 C C . ARG B 1 399 ? 27.094 31.125 13.273 1 95.44 399 ARG B C 1
ATOM 6950 O O . ARG B 1 399 ? 26.062 31.641 13.695 1 95.44 399 ARG B O 1
ATOM 6957 N N . LEU B 1 400 ? 27.234 30.844 12.07 1 96.44 400 LEU B N 1
ATOM 6958 C CA . LEU B 1 400 ? 26.234 31.156 11.062 1 96.44 400 LEU B CA 1
ATOM 6959 C C . LEU B 1 400 ? 24.938 30.391 11.297 1 96.44 400 LEU B C 1
ATOM 6961 O O . LEU B 1 400 ? 23.844 30.938 11.148 1 96.44 400 LEU B O 1
ATOM 6965 N N . TYR B 1 401 ? 25.062 29.125 11.664 1 97.44 401 TYR B N 1
ATOM 6966 C CA . TYR B 1 401 ? 23.906 28.234 11.742 1 97.44 401 TYR B CA 1
ATOM 6967 C C . TYR B 1 401 ? 23.531 27.953 13.188 1 97.44 401 TYR B C 1
ATOM 6969 O O . TYR B 1 401 ? 23.016 26.875 13.5 1 97.44 401 TYR B O 1
ATOM 6977 N N . ARG B 1 402 ? 23.797 28.797 14.047 1 94.62 402 ARG B N 1
ATOM 6978 C CA . ARG B 1 402 ? 23.578 28.641 15.484 1 94.62 402 ARG B CA 1
ATOM 6979 C C . ARG B 1 402 ? 22.109 28.344 15.773 1 94.62 402 ARG B C 1
ATOM 6981 O O . ARG B 1 402 ? 21.797 27.562 16.672 1 94.62 402 ARG B O 1
ATOM 6988 N N . ASP B 1 403 ? 21.203 28.891 14.945 1 94.44 403 ASP B N 1
ATOM 6989 C CA . ASP B 1 403 ? 19.766 28.781 15.219 1 94.44 403 ASP B CA 1
ATOM 6990 C C . ASP B 1 403 ? 19.125 27.766 14.289 1 94.44 403 ASP B C 1
ATOM 6992 O O . ASP B 1 403 ? 17.891 27.672 14.219 1 94.44 403 ASP B O 1
ATOM 6996 N N . GLU B 1 404 ? 19.969 27.078 13.609 1 97.25 404 GLU B N 1
ATOM 6997 C CA . GLU B 1 404 ? 19.453 26.109 12.648 1 97.25 404 GLU B CA 1
ATOM 6998 C C . GLU B 1 404 ? 19.719 24.688 13.117 1 97.25 404 GLU B C 1
ATOM 7000 O O . GLU B 1 404 ? 20.5 24.469 14.047 1 97.25 404 GLU B O 1
ATOM 7005 N N . LYS B 1 405 ? 19.078 23.766 12.492 1 97.88 405 LYS B N 1
ATOM 7006 C CA . LYS B 1 405 ? 19.312 22.344 12.773 1 97.88 405 LYS B CA 1
ATOM 7007 C C . LYS B 1 405 ? 20.078 21.672 11.641 1 97.88 405 LYS B C 1
ATOM 7009 O O . LYS B 1 405 ? 19.969 20.469 11.445 1 97.88 405 LYS B O 1
ATOM 7014 N N . TYR B 1 406 ? 20.688 22.484 10.859 1 98.25 406 TYR B N 1
ATOM 7015 C CA . TYR B 1 406 ? 21.578 22.016 9.812 1 98.25 406 TYR B CA 1
ATOM 7016 C C . TYR B 1 406 ? 22.734 22.984 9.586 1 98.25 406 TYR B C 1
ATOM 7018 O O . TYR B 1 406 ? 22.672 24.141 10.031 1 98.25 406 TYR B O 1
ATOM 7026 N N . MET B 1 407 ? 23.828 22.516 8.984 1 97.75 407 MET B N 1
ATOM 7027 C CA . MET B 1 407 ? 24.938 23.328 8.492 1 97.75 407 MET B CA 1
ATOM 7028 C C . MET B 1 407 ? 25.25 23 7.039 1 97.75 407 MET B C 1
ATOM 7030 O O . MET B 1 407 ? 25.297 21.828 6.66 1 97.75 407 MET B O 1
ATOM 7034 N N . MET B 1 408 ? 25.359 23.969 6.285 1 96.75 408 MET B N 1
ATOM 7035 C CA . MET B 1 408 ? 25.703 23.75 4.883 1 96.75 408 MET B CA 1
ATOM 7036 C C . MET B 1 408 ? 27 24.469 4.523 1 96.75 408 MET B C 1
ATOM 7038 O O . MET B 1 408 ? 27.25 25.578 4.969 1 96.75 408 MET B O 1
ATOM 7042 N N . ASN B 1 409 ? 27.844 23.812 3.812 1 94.75 409 ASN B N 1
ATOM 7043 C CA . ASN B 1 409 ? 29.078 24.391 3.299 1 94.75 409 ASN B CA 1
ATOM 7044 C C . ASN B 1 409 ? 29.406 23.859 1.908 1 94.75 409 ASN B C 1
ATOM 7046 O O . ASN B 1 409 ? 28.797 22.891 1.446 1 94.75 409 ASN B O 1
ATOM 7050 N N . TYR B 1 410 ? 30.094 24.656 1.212 1 90.88 410 TYR B N 1
ATOM 7051 C CA . TYR B 1 410 ? 30.641 24.234 -0.071 1 90.88 410 TYR B CA 1
ATOM 7052 C C . TYR B 1 410 ? 32.125 23.953 0.041 1 90.88 410 TYR B C 1
ATOM 7054 O O . TYR B 1 410 ? 32.938 24.875 0.181 1 90.88 410 TYR B O 1
ATOM 7062 N N . ALA B 1 411 ? 32.438 22.688 0.16 1 82.31 411 ALA B N 1
ATOM 7063 C CA . ALA B 1 411 ? 33.812 22.25 0.363 1 82.31 411 ALA B CA 1
ATOM 7064 C C . ALA B 1 411 ? 34.156 21.062 -0.538 1 82.31 411 ALA B C 1
ATOM 7066 O O . ALA B 1 411 ? 33.344 20.141 -0.68 1 82.31 411 ALA B O 1
ATOM 7067 N N . GLY B 1 412 ? 35.344 21.109 -1.145 1 78.12 412 GLY B N 1
ATOM 7068 C CA . GLY B 1 412 ? 35.781 20 -1.978 1 78.12 412 GLY B CA 1
ATOM 7069 C C . GLY B 1 412 ? 34.969 19.844 -3.244 1 78.12 412 GLY B C 1
ATOM 7070 O O . GLY B 1 412 ? 34.719 18.719 -3.682 1 78.12 412 GLY B O 1
ATOM 7071 N N . GLY B 1 413 ? 34.344 20.859 -3.668 1 79.56 413 GLY B N 1
ATOM 7072 C CA . GLY B 1 413 ? 33.625 20.797 -4.922 1 79.56 413 GLY B CA 1
ATOM 7073 C C . GLY B 1 413 ? 32.219 20.266 -4.77 1 79.56 413 GLY B C 1
ATOM 7074 O O . GLY B 1 413 ? 31.547 19.953 -5.762 1 79.56 413 GLY B O 1
ATOM 7075 N N . ARG B 1 414 ? 31.828 20.078 -3.498 1 87.19 414 ARG B N 1
ATOM 7076 C CA . ARG B 1 414 ? 30.484 19.578 -3.229 1 87.19 414 ARG B CA 1
ATOM 7077 C C . ARG B 1 414 ? 29.797 20.406 -2.154 1 87.19 414 ARG B C 1
ATOM 7079 O O . ARG B 1 414 ? 30.453 20.984 -1.292 1 87.19 414 ARG B O 1
ATOM 7086 N N . VAL B 1 415 ? 28.516 20.469 -2.342 1 91.81 415 VAL B N 1
ATOM 7087 C CA . VAL B 1 415 ? 27.734 21.047 -1.253 1 91.81 415 VAL B CA 1
ATOM 7088 C C . VAL B 1 415 ? 27.531 20 -0.157 1 91.81 415 VAL B C 1
ATOM 7090 O O . VAL B 1 415 ? 27.016 18.906 -0.419 1 91.81 415 VAL B O 1
ATOM 7093 N N . ARG B 1 416 ? 28 20.328 0.987 1 94.19 416 ARG B N 1
ATOM 7094 C CA . ARG B 1 416 ? 27.906 19.438 2.135 1 94.19 416 ARG B CA 1
ATOM 7095 C C . ARG B 1 416 ? 26.891 19.953 3.152 1 94.19 416 ARG B C 1
ATOM 7097 O O . ARG B 1 416 ? 27.016 21.078 3.646 1 94.19 416 ARG B O 1
ATOM 7104 N N . ILE B 1 417 ? 25.938 19.109 3.422 1 96.69 417 ILE B N 1
ATOM 7105 C CA . ILE B 1 417 ? 24.938 19.453 4.422 1 96.69 417 ILE B CA 1
ATOM 7106 C C . ILE B 1 417 ? 25.062 18.531 5.625 1 96.69 417 ILE B C 1
ATOM 7108 O O . ILE B 1 417 ? 24.938 17.312 5.488 1 96.69 417 ILE B O 1
ATOM 7112 N N . VAL B 1 418 ? 25.344 19.109 6.75 1 97.62 418 VAL B N 1
ATOM 7113 C CA . VAL B 1 418 ? 25.391 18.375 8.008 1 97.62 418 VAL B CA 1
ATOM 7114 C C . VAL B 1 418 ? 24.078 18.531 8.758 1 97.62 418 VAL B C 1
ATOM 7116 O O . VAL B 1 418 ? 23.531 19.641 8.852 1 97.62 418 VAL B O 1
ATOM 7119 N N . LEU B 1 419 ? 23.547 17.422 9.273 1 97.31 419 LEU B N 1
ATOM 7120 C CA . LEU B 1 419 ? 22.266 17.453 9.945 1 97.31 419 LEU B CA 1
ATOM 7121 C C . LEU B 1 419 ? 22.422 17.234 11.445 1 97.31 419 LEU B C 1
ATOM 7123 O O . LEU B 1 419 ? 23.234 16.406 11.875 1 97.31 419 LEU B O 1
ATOM 7127 N N . ARG B 1 420 ? 21.688 18.031 12.148 1 96.81 420 ARG B N 1
ATOM 7128 C CA . ARG B 1 420 ? 21.656 17.844 13.594 1 96.81 420 ARG B CA 1
ATOM 7129 C C . ARG B 1 420 ? 20.812 16.641 13.977 1 96.81 420 ARG B C 1
ATOM 7131 O O . ARG B 1 420 ? 19.984 16.172 13.188 1 96.81 420 ARG B O 1
ATOM 7138 N N . ASN B 1 421 ? 20.938 16.109 15.188 1 92.06 421 ASN B N 1
ATOM 7139 C CA . ASN B 1 421 ? 20.25 14.906 15.633 1 92.06 421 ASN B CA 1
ATOM 7140 C C . ASN B 1 421 ? 18.734 15.109 15.656 1 92.06 421 ASN B C 1
ATOM 7142 O O . ASN B 1 421 ? 17.969 14.156 15.445 1 92.06 421 ASN B O 1
ATOM 7146 N N . ASP B 1 422 ? 18.266 16.328 15.891 1 93.5 422 ASP B N 1
ATOM 7147 C CA . ASP B 1 422 ? 16.844 16.578 15.992 1 93.5 422 ASP B CA 1
ATOM 7148 C C . ASP B 1 422 ? 16.328 17.312 14.742 1 93.5 422 ASP B C 1
ATOM 7150 O O . ASP B 1 422 ? 15.266 17.938 14.773 1 93.5 422 ASP B O 1
ATOM 7154 N N . ALA B 1 423 ? 17.141 17.219 13.672 1 95.69 423 ALA B N 1
ATOM 7155 C CA . ALA B 1 423 ? 16.719 17.828 12.414 1 95.69 423 ALA B CA 1
ATOM 7156 C C . ALA B 1 423 ? 15.453 17.172 11.875 1 95.69 423 ALA B C 1
ATOM 7158 O O . ALA B 1 423 ? 15.359 15.945 11.82 1 95.69 423 ALA B O 1
ATOM 7159 N N . THR B 1 424 ? 14.453 17.969 11.523 1 94.56 424 THR B N 1
ATOM 7160 C CA . THR B 1 424 ? 13.203 17.5 10.953 1 94.56 424 THR B CA 1
ATOM 7161 C C . THR B 1 424 ? 13.281 17.469 9.422 1 94.56 424 THR B C 1
ATOM 7163 O O . THR B 1 424 ? 14.273 17.906 8.844 1 94.56 424 THR B O 1
ATOM 7166 N N . HIS B 1 425 ? 12.25 16.969 8.844 1 94.56 425 HIS B N 1
ATOM 7167 C CA . HIS B 1 425 ? 12.164 16.953 7.383 1 94.56 425 HIS B CA 1
ATOM 7168 C C . HIS B 1 425 ? 12.133 18.375 6.816 1 94.56 425 HIS B C 1
ATOM 7170 O O . HIS B 1 425 ? 12.664 18.625 5.73 1 94.56 425 HIS B O 1
ATOM 7176 N N . GLN B 1 426 ? 11.555 19.234 7.555 1 96.06 426 GLN B N 1
ATOM 7177 C CA . GLN B 1 426 ? 11.508 20.609 7.09 1 96.06 426 GLN B CA 1
ATOM 7178 C C . GLN B 1 426 ? 12.898 21.25 7.117 1 96.06 426 GLN B C 1
ATOM 7180 O O . GLN B 1 426 ? 13.219 22.078 6.266 1 96.06 426 GLN B O 1
ATOM 7185 N N . ASP B 1 427 ? 13.656 20.859 8.117 1 97.5 427 ASP B N 1
ATOM 7186 C CA . ASP B 1 427 ? 15.031 21.359 8.18 1 97.5 427 ASP B CA 1
ATOM 7187 C C . ASP B 1 427 ? 15.844 20.844 6.988 1 97.5 427 ASP B C 1
ATOM 7189 O O . ASP B 1 427 ? 16.672 21.578 6.438 1 97.5 427 ASP B O 1
ATOM 7193 N N . GLN B 1 428 ? 15.625 19.609 6.691 1 97 428 GLN B N 1
ATOM 7194 C CA . GLN B 1 428 ? 16.312 19.031 5.535 1 97 428 GLN B CA 1
ATOM 7195 C C . GLN B 1 428 ? 15.922 19.766 4.25 1 97 428 GLN B C 1
ATOM 7197 O O . GLN B 1 428 ? 16.781 20.031 3.4 1 97 428 GLN B O 1
ATOM 7202 N N . LEU B 1 429 ? 14.648 20.031 4.148 1 97.75 429 LEU B N 1
ATOM 7203 C CA . LEU B 1 429 ? 14.164 20.75 2.971 1 97.75 429 LEU B CA 1
ATOM 7204 C C . LEU B 1 429 ? 14.75 22.156 2.91 1 97.75 429 LEU B C 1
ATOM 7206 O O . LEU B 1 429 ? 15.094 22.641 1.831 1 97.75 429 LEU B O 1
ATOM 7210 N N . LYS B 1 430 ? 14.82 22.828 4.031 1 98.38 430 LYS B N 1
ATOM 7211 C CA . LYS B 1 430 ? 15.414 24.156 4.094 1 98.38 430 LYS B CA 1
ATOM 7212 C C . LYS B 1 430 ? 16.891 24.125 3.68 1 98.38 430 LYS B C 1
ATOM 7214 O O . LYS B 1 430 ? 17.344 25 2.945 1 98.38 430 LYS B O 1
ATOM 7219 N N . ALA B 1 431 ? 17.578 23.109 4.172 1 97.88 431 ALA B N 1
ATOM 7220 C CA . ALA B 1 431 ? 18.984 22.953 3.799 1 97.88 431 ALA B CA 1
ATOM 7221 C C . ALA B 1 431 ? 19.125 22.734 2.295 1 97.88 431 ALA B C 1
ATOM 7223 O O . ALA B 1 431 ? 20.016 23.312 1.663 1 97.88 431 ALA B O 1
ATOM 7224 N N . TYR B 1 432 ? 18.297 21.906 1.759 1 96.25 432 TYR B N 1
ATOM 7225 C CA . TYR B 1 432 ? 18.328 21.641 0.327 1 96.25 432 TYR B CA 1
ATOM 7226 C C . TYR B 1 432 ? 17.969 22.875 -0.475 1 96.25 432 TYR B C 1
ATOM 7228 O O . TYR B 1 432 ? 18.547 23.125 -1.536 1 96.25 432 TYR B O 1
ATOM 7236 N N . PHE B 1 433 ? 17 23.609 0.009 1 96.81 433 PHE B N 1
ATOM 7237 C CA . PHE B 1 433 ? 16.656 24.891 -0.594 1 96.81 433 PHE B CA 1
ATOM 7238 C C . PHE B 1 433 ? 17.875 25.797 -0.652 1 96.81 433 PHE B C 1
ATOM 7240 O O . PHE B 1 433 ? 18.156 26.391 -1.692 1 96.81 433 PHE B O 1
ATOM 7247 N N . GLN B 1 434 ? 18.547 25.938 0.424 1 97.44 434 GLN B N 1
ATOM 7248 C CA . GLN B 1 434 ? 19.719 26.797 0.467 1 97.44 434 GLN B CA 1
ATOM 7249 C C . GLN B 1 434 ? 20.781 26.328 -0.529 1 97.44 434 GLN B C 1
ATOM 7251 O O . GLN B 1 434 ? 21.469 27.141 -1.138 1 97.44 434 GLN B O 1
ATOM 7256 N N . SER B 1 435 ? 20.969 25 -0.586 1 95.19 435 SER B N 1
ATOM 7257 C CA . SER B 1 435 ? 21.938 24.453 -1.521 1 95.19 435 SER B CA 1
ATOM 7258 C C . SER B 1 435 ? 21.656 24.906 -2.947 1 95.19 435 SER B C 1
ATOM 7260 O O . SER B 1 435 ? 22.578 25.219 -3.705 1 95.19 435 SER B O 1
ATOM 7262 N N . ARG B 1 436 ? 20.422 24.969 -3.275 1 92.75 436 ARG B N 1
ATOM 7263 C CA . ARG B 1 436 ? 20.047 25.406 -4.621 1 92.75 436 ARG B CA 1
ATOM 7264 C C . ARG B 1 436 ? 20.219 26.906 -4.781 1 92.75 436 ARG B C 1
ATOM 7266 O O . ARG B 1 436 ? 20.625 27.391 -5.844 1 92.75 436 ARG B O 1
ATOM 7273 N N . ALA B 1 437 ? 19.859 27.625 -3.764 1 93.94 437 ALA B N 1
ATOM 7274 C CA . ALA B 1 437 ? 20.094 29.062 -3.777 1 93.94 437 ALA B CA 1
ATOM 7275 C C . ALA B 1 437 ? 21.578 29.375 -3.932 1 93.94 437 ALA B C 1
ATOM 7277 O O . ALA B 1 437 ? 21.953 30.281 -4.684 1 93.94 437 ALA B O 1
ATOM 7278 N N . PHE B 1 438 ? 22.375 28.672 -3.164 1 93.19 438 PHE B N 1
ATOM 7279 C CA . PHE B 1 438 ? 23.828 28.828 -3.252 1 93.19 438 PHE B CA 1
ATOM 7280 C C . PHE B 1 438 ? 24.312 28.578 -4.676 1 93.19 438 PHE B C 1
ATOM 7282 O O . PHE B 1 438 ? 25.109 29.359 -5.211 1 93.19 438 PHE B O 1
ATOM 7289 N N . TRP B 1 439 ? 23.812 27.484 -5.199 1 88.62 439 TRP B N 1
ATOM 7290 C CA . TRP B 1 439 ? 24.25 27.109 -6.539 1 88.62 439 TRP B CA 1
ATOM 7291 C C . TRP B 1 439 ? 23.891 28.188 -7.551 1 88.62 439 TRP B C 1
ATOM 7293 O O . TRP B 1 439 ? 24.672 28.5 -8.445 1 88.62 439 TRP B O 1
ATOM 7303 N N . ARG B 1 440 ? 22.781 28.703 -7.469 1 87.88 440 ARG B N 1
ATOM 7304 C CA . ARG B 1 440 ? 22.344 29.781 -8.352 1 87.88 440 ARG B CA 1
ATOM 7305 C C . ARG B 1 440 ? 23.281 30.984 -8.242 1 87.88 440 ARG B C 1
ATOM 7307 O O . ARG B 1 440 ? 23.719 31.531 -9.258 1 87.88 440 ARG B O 1
ATOM 7314 N N . LEU B 1 441 ? 23.531 31.359 -7 1 88.44 441 LEU B N 1
ATOM 7315 C CA . LEU B 1 441 ? 24.422 32.5 -6.762 1 88.44 441 LEU B CA 1
ATOM 7316 C C . LEU B 1 441 ? 25.844 32.188 -7.25 1 88.44 441 LEU B C 1
ATOM 7318 O O . LEU B 1 441 ? 26.516 33.062 -7.816 1 88.44 441 LEU B O 1
ATOM 7322 N N . TYR B 1 442 ? 26.219 30.969 -6.977 1 85.94 442 TYR B N 1
ATOM 7323 C CA . TYR B 1 442 ? 27.547 30.531 -7.371 1 85.94 442 TYR B CA 1
ATOM 7324 C C . TYR B 1 442 ? 27.719 30.609 -8.883 1 85.94 442 TYR B C 1
ATOM 7326 O O . TYR B 1 442 ? 28.766 31.047 -9.375 1 85.94 442 TYR B O 1
ATOM 7334 N N . MET B 1 443 ? 26.75 30.219 -9.57 1 83 443 MET B N 1
ATOM 7335 C CA . MET B 1 443 ? 26.797 30.203 -11.023 1 83 443 MET B CA 1
ATOM 7336 C C . MET B 1 443 ? 26.766 31.641 -11.578 1 83 443 MET B C 1
ATOM 7338 O O . MET B 1 443 ? 27.406 31.938 -12.578 1 83 443 MET B O 1
ATOM 7342 N N . THR B 1 444 ? 26.078 32.5 -10.977 1 83.56 444 THR B N 1
ATOM 7343 C CA . THR B 1 444 ? 25.906 33.875 -11.453 1 83.56 444 THR B CA 1
ATOM 7344 C C . THR B 1 444 ? 27.125 34.719 -11.109 1 83.56 444 THR B C 1
ATOM 7346 O O . THR B 1 444 ? 27.5 35.625 -11.859 1 83.56 444 THR B O 1
ATOM 7349 N N . SER B 1 445 ? 27.672 34.531 -9.969 1 81.81 445 SER B N 1
ATOM 7350 C CA . SER B 1 445 ? 28.797 35.344 -9.523 1 81.81 445 SER B CA 1
ATOM 7351 C C . SER B 1 445 ? 30.047 35.031 -10.328 1 81.81 445 SER B C 1
ATOM 7353 O O . SER B 1 445 ? 30.938 35.875 -10.453 1 81.81 445 SER B O 1
ATOM 7355 N N . GLY B 1 446 ? 30.219 33.969 -10.938 1 71.56 446 GLY B N 1
ATOM 7356 C CA . GLY B 1 446 ? 31.422 33.594 -11.68 1 71.56 446 GLY B CA 1
ATOM 7357 C C . GLY B 1 446 ? 32.594 33.25 -10.781 1 71.56 446 GLY B C 1
ATOM 7358 O O . GLY B 1 446 ? 33.656 32.844 -11.258 1 71.56 446 GLY B O 1
ATOM 7359 N N . GLU B 1 447 ? 32.5 33.625 -9.523 1 65.5 447 GLU B N 1
ATOM 7360 C CA . GLU B 1 447 ? 33.594 33.344 -8.578 1 65.5 447 GLU B CA 1
ATOM 7361 C C . GLU B 1 447 ? 33.688 31.859 -8.266 1 65.5 447 GLU B C 1
ATOM 7363 O O . GLU B 1 447 ? 32.875 31.328 -7.496 1 65.5 447 GLU B O 1
ATOM 7368 N N . ARG B 1 448 ? 34.562 31.219 -8.93 1 65.25 448 ARG B N 1
ATOM 7369 C CA . ARG B 1 448 ? 34.625 29.766 -8.836 1 65.25 448 ARG B CA 1
ATOM 7370 C C . ARG B 1 448 ? 35.625 29.344 -7.766 1 65.25 448 ARG B C 1
ATOM 7372 O O . ARG B 1 448 ? 36.219 28.266 -7.852 1 65.25 448 ARG B O 1
ATOM 7379 N N . PHE B 1 449 ? 35.719 30.25 -6.648 1 62.69 449 PHE B N 1
ATOM 7380 C CA . PHE B 1 449 ? 36.688 29.797 -5.648 1 62.69 449 PHE B CA 1
ATOM 7381 C C . PHE B 1 449 ? 35.969 29.172 -4.453 1 62.69 449 PHE B C 1
ATOM 7383 O O . PHE B 1 449 ? 34.781 29.453 -4.215 1 62.69 449 PHE B O 1
ATOM 7390 N N . SER B 1 450 ? 36.562 28.078 -3.867 1 64.06 450 SER B N 1
ATOM 7391 C CA . SER B 1 450 ? 36.188 27.375 -2.645 1 64.06 450 SER B CA 1
ATOM 7392 C C . SER B 1 450 ? 37.219 27.578 -1.546 1 64.06 450 SER B C 1
ATOM 7394 O O . SER B 1 450 ? 38.406 27.5 -1.804 1 64.06 450 SER B O 1
ATOM 7396 N N . PRO B 1 451 ? 36.781 28.109 -0.204 1 64.06 451 PRO B N 1
ATOM 7397 C CA . PRO B 1 451 ? 35.438 28.328 0.343 1 64.06 451 PRO B CA 1
ATOM 7398 C C . PRO B 1 451 ? 34.906 29.734 0.042 1 64.06 451 PRO B C 1
ATOM 7400 O O . PRO B 1 451 ? 35.688 30.703 0.071 1 64.06 451 PRO B O 1
ATOM 7403 N N . ASN B 1 452 ? 33.719 29.859 -0.439 1 81.12 452 ASN B N 1
ATOM 7404 C CA . ASN B 1 452 ? 33.094 31.156 -0.648 1 81.12 452 ASN B CA 1
ATOM 7405 C C . ASN B 1 452 ? 32.094 31.469 0.451 1 81.12 452 ASN B C 1
ATOM 7407 O O . ASN B 1 452 ? 30.906 31.25 0.283 1 81.12 452 ASN B O 1
ATOM 7411 N N . ARG B 1 453 ? 32.625 32.031 1.578 1 89.44 453 ARG B N 1
ATOM 7412 C CA . ARG B 1 453 ? 31.828 32.312 2.764 1 89.44 453 ARG B CA 1
ATOM 7413 C C . ARG B 1 453 ? 30.766 33.375 2.482 1 89.44 453 ARG B C 1
ATOM 7415 O O . ARG B 1 453 ? 29.656 33.281 3.006 1 89.44 453 ARG B O 1
ATOM 7422 N N . ALA B 1 454 ? 31.125 34.281 1.672 1 90.44 454 ALA B N 1
ATOM 7423 C CA . ALA B 1 454 ? 30.188 35.375 1.339 1 90.44 454 ALA B CA 1
ATOM 7424 C C . ALA B 1 454 ? 28.953 34.812 0.63 1 90.44 454 ALA B C 1
ATOM 7426 O O . ALA B 1 454 ? 27.828 35.188 0.942 1 90.44 454 ALA B O 1
ATOM 7427 N N . LEU B 1 455 ? 29.188 33.906 -0.298 1 92.25 455 LEU B N 1
ATOM 7428 C CA . LEU B 1 455 ? 28.078 33.344 -1.046 1 92.25 455 LEU B CA 1
ATOM 7429 C C . LEU B 1 455 ? 27.234 32.438 -0.15 1 92.25 455 LEU B C 1
ATOM 7431 O O . LEU B 1 455 ? 26.016 32.344 -0.337 1 92.25 455 LEU B O 1
ATOM 7435 N N . ILE B 1 456 ? 27.891 31.75 0.784 1 95.06 456 ILE B N 1
ATOM 7436 C CA . ILE B 1 456 ? 27.172 30.906 1.746 1 95.06 456 ILE B CA 1
ATOM 7437 C C . ILE B 1 456 ? 26.266 31.781 2.602 1 95.06 456 ILE B C 1
ATOM 7439 O O . ILE B 1 456 ? 25.094 31.453 2.812 1 95.06 456 ILE B O 1
ATOM 7443 N N . GLU B 1 457 ? 26.781 32.906 3.039 1 96.06 457 GLU B N 1
ATOM 7444 C CA . GLU B 1 457 ? 26 33.812 3.854 1 96.06 457 GLU B CA 1
ATOM 7445 C C . GLU B 1 457 ? 24.844 34.406 3.053 1 96.06 457 GLU B C 1
ATOM 7447 O O . GLU B 1 457 ? 23.734 34.562 3.566 1 96.06 457 GLU B O 1
ATOM 7452 N N . ASP B 1 458 ? 25.125 34.75 1.832 1 94.81 458 ASP B N 1
ATOM 7453 C CA . ASP B 1 458 ? 24.094 35.312 0.977 1 94.81 458 ASP B CA 1
ATOM 7454 C C . ASP B 1 458 ? 22.984 34.312 0.728 1 94.81 458 ASP B C 1
ATOM 7456 O O . ASP B 1 458 ? 21.797 34.656 0.735 1 94.81 458 ASP B O 1
ATOM 7460 N N . SER B 1 459 ? 23.391 33.062 0.43 1 96.19 459 SER B N 1
ATOM 7461 C CA . SER B 1 459 ? 22.391 32.031 0.195 1 96.19 459 SER B CA 1
ATOM 7462 C C . SER B 1 459 ? 21.578 31.75 1.45 1 96.19 459 SER B C 1
ATOM 7464 O O . SER B 1 459 ? 20.391 31.438 1.364 1 96.19 459 SER B O 1
ATOM 7466 N N . TYR B 1 460 ? 22.219 31.797 2.6 1 98 460 TYR B N 1
ATOM 7467 C CA . TYR B 1 460 ? 21.531 31.609 3.869 1 98 460 TYR B CA 1
ATOM 7468 C C . TYR B 1 460 ? 20.484 32.719 4.09 1 98 460 TYR B C 1
ATOM 7470 O O . TYR B 1 460 ? 19.359 32.438 4.5 1 98 460 TYR B O 1
ATOM 7478 N N . ARG B 1 461 ? 20.844 33.938 3.832 1 96.94 461 ARG B N 1
ATOM 7479 C CA . ARG B 1 461 ? 19.938 35.062 3.963 1 96.94 461 ARG B CA 1
ATOM 7480 C C . ARG B 1 461 ? 18.75 34.938 3.016 1 96.94 461 ARG B C 1
ATOM 7482 O O . ARG B 1 461 ? 17.594 35.125 3.416 1 96.94 461 ARG B O 1
ATOM 7489 N N . ALA B 1 462 ? 19.047 34.594 1.829 1 95.38 462 ALA B N 1
ATOM 7490 C CA . ALA B 1 462 ? 17.984 34.406 0.839 1 95.38 462 ALA B CA 1
ATOM 7491 C C . ALA B 1 462 ? 17.031 33.312 1.264 1 95.38 462 ALA B C 1
ATOM 7493 O O . ALA B 1 462 ? 15.82 33.406 1.094 1 95.38 462 ALA B O 1
ATOM 7494 N N . THR B 1 463 ? 17.578 32.219 1.748 1 97.69 463 THR B N 1
ATOM 7495 C CA . THR B 1 463 ? 16.781 31.078 2.191 1 97.69 463 THR B CA 1
ATOM 7496 C C . THR B 1 463 ? 15.867 31.469 3.344 1 97.69 463 THR B C 1
ATOM 7498 O O . THR B 1 463 ? 14.688 31.125 3.354 1 97.69 463 THR B O 1
ATOM 7501 N N . ASN B 1 464 ? 16.391 32.219 4.305 1 97.38 464 ASN B N 1
ATOM 7502 C CA . ASN B 1 464 ? 15.602 32.625 5.461 1 97.38 464 ASN B CA 1
ATOM 7503 C C . ASN B 1 464 ? 14.461 33.531 5.051 1 97.38 464 ASN B C 1
ATOM 7505 O O . ASN B 1 464 ? 13.398 33.531 5.684 1 97.38 464 ASN B O 1
ATOM 7509 N N . GLN B 1 465 ? 14.672 34.188 4.02 1 95.62 465 GLN B N 1
ATOM 7510 C CA . GLN B 1 465 ? 13.664 35.125 3.547 1 95.62 465 GLN B CA 1
ATOM 7511 C C . GLN B 1 465 ? 12.586 34.406 2.734 1 95.62 465 GLN B C 1
ATOM 7513 O O . GLN B 1 465 ? 11.398 34.719 2.873 1 95.62 465 GLN B O 1
ATOM 7518 N N . LEU B 1 466 ? 12.977 33.469 1.971 1 96.19 466 LEU B N 1
ATOM 7519 C CA . LEU B 1 466 ? 12.078 32.938 0.952 1 96.19 466 LEU B CA 1
ATOM 7520 C C . LEU B 1 466 ? 11.477 31.609 1.396 1 96.19 466 LEU B C 1
ATOM 7522 O O . LEU B 1 466 ? 10.391 31.25 0.948 1 96.19 466 LEU B O 1
ATOM 7526 N N . PHE B 1 467 ? 12.062 30.844 2.264 1 97.19 467 PHE B N 1
ATOM 7527 C CA . PHE B 1 467 ? 11.703 29.453 2.568 1 97.19 467 PHE B CA 1
ATOM 7528 C C . PHE B 1 467 ? 10.32 29.391 3.203 1 97.19 467 PHE B C 1
ATOM 7530 O O . PHE B 1 467 ? 9.516 28.516 2.852 1 97.19 467 PHE B O 1
ATOM 7537 N N . PRO B 1 468 ? 9.977 30.328 4.145 1 97 468 PRO B N 1
ATOM 7538 C CA . PRO B 1 468 ? 8.641 30.25 4.742 1 97 468 PRO B CA 1
ATOM 7539 C C . PRO B 1 468 ? 7.52 30.391 3.719 1 97 468 PRO B C 1
ATOM 7541 O O . PRO B 1 468 ? 6.531 29.656 3.762 1 97 468 PRO B O 1
ATOM 7544 N N . SER B 1 469 ? 7.684 31.297 2.789 1 96.12 469 SER B N 1
ATOM 7545 C CA . SER B 1 469 ? 6.68 31.484 1.744 1 96.12 469 SER B CA 1
ATOM 7546 C C . SER B 1 469 ? 6.66 30.297 0.787 1 96.12 469 SER B C 1
ATOM 7548 O O . SER B 1 469 ? 5.598 29.891 0.305 1 96.12 469 SER B O 1
ATOM 7550 N N . PHE B 1 470 ? 7.82 29.781 0.538 1 96.94 470 PHE B N 1
ATOM 7551 C CA . PHE B 1 470 ? 7.934 28.625 -0.33 1 96.94 470 PHE B CA 1
ATOM 7552 C C . PHE B 1 470 ? 7.145 27.453 0.234 1 96.94 470 PHE B C 1
ATOM 7554 O O . PHE B 1 470 ? 6.383 26.797 -0.488 1 96.94 470 PHE B O 1
ATOM 7561 N N . VAL B 1 471 ? 7.277 27.188 1.491 1 97.69 471 VAL B N 1
ATOM 7562 C CA . VAL B 1 471 ? 6.602 26.078 2.156 1 97.69 471 VAL B CA 1
ATOM 7563 C C . VAL B 1 471 ? 5.09 26.312 2.129 1 97.69 471 VAL B C 1
ATOM 7565 O O . VAL B 1 471 ? 4.324 25.375 1.852 1 97.69 471 VAL B O 1
ATOM 7568 N N . ARG B 1 472 ? 4.688 27.5 2.395 1 96.62 472 ARG B N 1
ATOM 7569 C CA . ARG B 1 472 ? 3.271 27.844 2.379 1 96.62 472 ARG B CA 1
ATOM 7570 C C . ARG B 1 472 ? 2.67 27.625 0.994 1 96.62 472 ARG B C 1
ATOM 7572 O O . ARG B 1 472 ? 1.588 27.047 0.864 1 96.62 472 ARG B O 1
ATOM 7579 N N . ASP B 1 473 ? 3.393 28.094 0.001 1 96.31 473 ASP B N 1
ATOM 7580 C CA . ASP B 1 473 ? 2.914 27.953 -1.371 1 96.31 473 ASP B CA 1
ATOM 7581 C C . ASP B 1 473 ? 2.879 26.5 -1.806 1 96.31 473 ASP B C 1
ATOM 7583 O O . ASP B 1 473 ? 1.984 26.078 -2.549 1 96.31 473 ASP B O 1
ATOM 7587 N N . CYS B 1 474 ? 3.85 25.75 -1.402 1 97.44 474 CYS B N 1
ATOM 7588 C CA . CYS B 1 474 ? 3.867 24.328 -1.702 1 97.44 474 CYS B CA 1
ATOM 7589 C C . CYS B 1 474 ? 2.662 23.625 -1.086 1 97.44 474 CYS B C 1
ATOM 7591 O O . CYS B 1 474 ? 2.014 22.812 -1.74 1 97.44 474 CYS B O 1
ATOM 7593 N N . ARG B 1 475 ? 2.391 23.938 0.166 1 96.5 475 ARG B N 1
ATOM 7594 C CA . ARG B 1 475 ? 1.239 23.359 0.849 1 96.5 475 ARG B CA 1
ATOM 7595 C C . ARG B 1 475 ? -0.061 23.734 0.143 1 96.5 475 ARG B C 1
ATOM 7597 O O . ARG B 1 475 ? -0.956 22.891 0.004 1 96.5 475 ARG B O 1
ATOM 7604 N N . ALA B 1 476 ? -0.123 24.906 -0.284 1 95.81 476 ALA B N 1
ATOM 7605 C CA . ALA B 1 476 ? -1.32 25.391 -0.968 1 95.81 476 ALA B CA 1
ATOM 7606 C C . ALA B 1 476 ? -1.535 24.656 -2.285 1 95.81 476 ALA B C 1
ATOM 7608 O O . ALA B 1 476 ? -2.676 24.406 -2.688 1 95.81 476 ALA B O 1
ATOM 7609 N N . GLU B 1 477 ? -0.439 24.297 -2.957 1 96.06 477 GLU B N 1
ATOM 7610 C CA . GLU B 1 477 ? -0.516 23.578 -4.227 1 96.06 477 GLU B CA 1
ATOM 7611 C C . GLU B 1 477 ? -0.757 22.094 -4 1 96.06 477 GLU B C 1
ATOM 7613 O O . GLU B 1 477 ? -1.039 21.344 -4.949 1 96.06 477 GLU B O 1
ATOM 7618 N N . GLY B 1 478 ? -0.548 21.625 -2.801 1 95.12 478 GLY B N 1
ATOM 7619 C CA . GLY B 1 478 ? -0.87 20.25 -2.48 1 95.12 478 GLY B CA 1
ATOM 7620 C C . GLY B 1 478 ? 0.358 19.375 -2.303 1 95.12 478 GLY B C 1
ATOM 7621 O O . GLY B 1 478 ? 0.241 18.156 -2.113 1 95.12 478 GLY B O 1
ATOM 7622 N N . TRP B 1 479 ? 1.527 19.984 -2.295 1 97.12 479 TRP B N 1
ATOM 7623 C CA . TRP B 1 479 ? 2.752 19.219 -2.094 1 97.12 479 TRP B CA 1
ATOM 7624 C C . TRP B 1 479 ? 2.908 18.812 -0.631 1 97.12 479 TRP B C 1
ATOM 7626 O O . TRP B 1 479 ? 2.541 19.578 0.27 1 97.12 479 TRP B O 1
ATOM 7636 N N . ASN B 1 480 ? 3.455 17.594 -0.44 1 95.31 480 ASN B N 1
ATOM 7637 C CA . ASN B 1 480 ? 3.779 17.156 0.913 1 95.31 480 ASN B CA 1
ATOM 7638 C C . ASN B 1 480 ? 5.156 17.656 1.347 1 95.31 480 ASN B C 1
ATOM 7640 O O . ASN B 1 480 ? 6.172 17.031 1.035 1 95.31 480 ASN B O 1
ATOM 7644 N N . VAL B 1 481 ? 5.156 18.641 2.184 1 95.81 481 VAL B N 1
ATOM 7645 C CA . VAL B 1 481 ? 6.422 19.234 2.598 1 95.81 481 VAL B CA 1
ATOM 7646 C C . VAL B 1 481 ? 6.758 18.812 4.02 1 95.81 481 VAL B C 1
ATOM 7648 O O . VAL B 1 481 ? 7.828 19.125 4.539 1 95.81 481 VAL B O 1
ATOM 7651 N N . ASP B 1 482 ? 5.953 18 4.602 1 90.94 482 ASP B N 1
ATOM 7652 C CA . ASP B 1 482 ? 6.164 17.578 5.984 1 90.94 482 ASP B CA 1
ATOM 7653 C C . ASP B 1 482 ? 7.047 16.328 6.055 1 90.94 482 ASP B C 1
ATOM 7655 O O . ASP B 1 482 ? 7.715 16.094 7.066 1 90.94 482 ASP B O 1
ATOM 7659 N N . CYS B 1 483 ? 6.996 15.586 5.051 1 91.62 483 CYS B N 1
ATOM 7660 C CA . CYS B 1 483 ? 7.844 14.406 4.957 1 91.62 483 CYS B CA 1
ATOM 7661 C C . CYS B 1 483 ? 8.516 14.32 3.594 1 91.62 483 CYS B C 1
ATOM 7663 O O . CYS B 1 483 ? 8.008 13.664 2.682 1 91.62 483 CYS B O 1
ATOM 7665 N N . VAL B 1 484 ? 9.711 14.836 3.576 1 94.94 484 VAL B N 1
ATOM 7666 C CA . VAL B 1 484 ? 10.414 14.883 2.297 1 94.94 484 VAL B CA 1
ATOM 7667 C C . VAL B 1 484 ? 11.328 13.664 2.16 1 94.94 484 VAL B C 1
ATOM 7669 O O . VAL B 1 484 ? 11.758 13.094 3.162 1 94.94 484 VAL B O 1
ATOM 7672 N N . LEU B 1 485 ? 11.531 13.281 0.916 1 94 485 LEU B N 1
ATOM 7673 C CA . LEU B 1 485 ? 12.312 12.086 0.614 1 94 485 LEU B CA 1
ATOM 7674 C C . LEU B 1 485 ? 13.625 12.453 -0.074 1 94 485 LEU B C 1
ATOM 7676 O O . LEU B 1 485 ? 13.883 12.008 -1.194 1 94 485 LEU B O 1
ATOM 7680 N N . LEU B 1 486 ? 14.484 13.141 0.667 1 93.12 486 LEU B N 1
ATOM 7681 C CA . LEU B 1 486 ? 15.734 13.625 0.096 1 93.12 486 LEU B CA 1
ATOM 7682 C C . LEU B 1 486 ? 16.859 12.625 0.322 1 93.12 486 LEU B C 1
ATOM 7684 O O . LEU B 1 486 ? 18 12.852 -0.112 1 93.12 486 LEU B O 1
ATOM 7688 N N . ARG B 1 487 ? 16.609 11.609 1.021 1 89 487 ARG B N 1
ATOM 7689 C CA . ARG B 1 487 ? 17.5 10.477 1.264 1 89 487 ARG B CA 1
ATOM 7690 C C . ARG B 1 487 ? 18.797 10.93 1.919 1 89 487 ARG B C 1
ATOM 7692 O O . ARG B 1 487 ? 19.891 10.688 1.392 1 89 487 ARG B O 1
ATOM 7699 N N . PRO B 1 488 ? 18.703 11.469 3.07 1 89.88 488 PRO B N 1
ATOM 7700 C CA . PRO B 1 488 ? 19.938 11.82 3.791 1 89.88 488 PRO B CA 1
ATOM 7701 C C . PRO B 1 488 ? 20.703 10.594 4.273 1 89.88 488 PRO B C 1
ATOM 7703 O O . PRO B 1 488 ? 20.109 9.547 4.535 1 89.88 488 PRO B O 1
ATOM 7706 N N . LEU B 1 489 ? 21.969 10.758 4.281 1 87.31 489 LEU B N 1
ATOM 7707 C CA . LEU B 1 489 ? 22.766 9.742 4.961 1 87.31 489 LEU B CA 1
ATOM 7708 C C . LEU B 1 489 ? 22.453 9.719 6.453 1 87.31 489 LEU B C 1
ATOM 7710 O O . LEU B 1 489 ? 21.859 10.656 6.984 1 87.31 489 LEU B O 1
ATOM 7714 N N . ALA B 1 490 ? 22.766 8.656 7.109 1 82.94 490 ALA B N 1
ATOM 7715 C CA . ALA B 1 490 ? 22.344 8.406 8.484 1 82.94 490 ALA B CA 1
ATOM 7716 C C . ALA B 1 490 ? 23.188 9.188 9.477 1 82.94 490 ALA B C 1
ATOM 7718 O O . ALA B 1 490 ? 22.844 9.297 10.656 1 82.94 490 ALA B O 1
ATOM 7719 N N . ARG B 1 491 ? 24.078 10.031 9.055 1 88.44 491 ARG B N 1
ATOM 7720 C CA . ARG B 1 491 ? 24.969 10.758 9.961 1 88.44 491 ARG B CA 1
ATOM 7721 C C . ARG B 1 491 ? 24.266 11.969 10.57 1 88.44 491 ARG B C 1
ATOM 7723 O O . ARG B 1 491 ? 23.562 12.695 9.867 1 88.44 491 ARG B O 1
ATOM 7730 N N . ARG B 1 492 ? 24.422 12.039 11.914 1 93.69 492 ARG B N 1
ATOM 7731 C CA . ARG B 1 492 ? 23.875 13.148 12.664 1 93.69 492 ARG B CA 1
ATOM 7732 C C . ARG B 1 492 ? 24.906 13.742 13.617 1 93.69 492 ARG B C 1
ATOM 7734 O O . ARG B 1 492 ? 25.766 13.023 14.133 1 93.69 492 ARG B O 1
ATOM 7741 N N . VAL B 1 493 ? 24.797 15.039 13.797 1 95.69 493 VAL B N 1
ATOM 7742 C CA . VAL B 1 493 ? 25.75 15.742 14.641 1 95.69 493 VAL B CA 1
ATOM 7743 C C . VAL B 1 493 ? 25.016 16.562 15.695 1 95.69 493 VAL B C 1
ATOM 7745 O O . VAL B 1 493 ? 23.969 17.156 15.414 1 95.69 493 VAL B O 1
ATOM 7748 N N . GLN B 1 494 ? 25.562 16.5 16.891 1 94.62 494 GLN B N 1
ATOM 7749 C CA . GLN B 1 494 ? 25.062 17.359 17.953 1 94.62 494 GLN B CA 1
ATOM 7750 C C . GLN B 1 494 ? 26 18.531 18.203 1 94.62 494 GLN B C 1
ATOM 7752 O O . GLN B 1 494 ? 27.219 18.375 18.234 1 94.62 494 GLN B O 1
ATOM 7757 N N . TRP B 1 495 ? 25.391 19.703 18.219 1 91.94 495 TRP B N 1
ATOM 7758 C CA . TRP B 1 495 ? 26.156 20.891 18.562 1 91.94 495 TRP B CA 1
ATOM 7759 C C . TRP B 1 495 ? 25.328 21.844 19.422 1 91.94 495 TRP B C 1
ATOM 7761 O O . TRP B 1 495 ? 24.109 21.703 19.5 1 91.94 495 TRP B O 1
ATOM 7771 N N . SER B 1 496 ? 26.062 22.719 20.219 1 79.38 496 SER B N 1
ATOM 7772 C CA . SER B 1 496 ? 25.391 23.656 21.125 1 79.38 496 SER B CA 1
ATOM 7773 C C . SER B 1 496 ? 25.344 25.062 20.531 1 79.38 496 SER B C 1
ATOM 7775 O O . SER B 1 496 ? 26.234 25.453 19.766 1 79.38 496 SER B O 1
#

Nearest PDB structures (foldseek):
  6t1z-assembly1_A  TM=4.192E-01  e=1.003E-02  Lactococcus lactis
  7yub-assembly1_R  TM=6.280E-01  e=3.311E-01  Homo sapiens
  5c65-assembly1_A  TM=5.308E-01  e=3.465E-01  Homo sapiens
  6rw3-assembly2_B  TM=3.527E-01  e=1.276E-01  Plasmodium falciparum
  8g92-assembly1_A  TM=5.224E-01  e=1.078E+00  Homo sapiens